Protein AF-0000000076687818 (afdb_homodimer)

InterPro domains:
  IPR004839 Aminotransferase, class I/classII, large domain [PF00155] (124-452)
  IPR015421 Pyridoxal phosphate-dependent transferase, major domain [G3DSA:3.40.640.10] (17-464)
  IPR015424 Pyridoxal phosphate-dependent transferase [SSF53383] (23-458)
  IPR050859 Class-I pyridoxal-phosphate-dependent aminotransferase-like [PTHR42790] (20-462)

Solvent-accessible surface area (backbone atoms only — not comparable to full-atom values): 47543 Å² total; per-residue (Å²): 128,85,80,70,87,79,76,74,78,75,66,64,81,39,41,60,63,55,66,73,68,51,62,83,46,48,13,68,58,40,71,56,54,48,56,18,62,70,65,67,51,48,70,57,58,72,42,87,80,41,40,61,18,54,70,84,47,54,39,74,76,55,37,44,70,77,43,46,33,38,23,39,38,39,40,85,35,84,82,42,62,67,46,81,47,68,57,51,73,67,51,47,53,49,16,37,26,77,68,54,41,53,37,56,64,73,46,50,52,51,50,50,51,49,47,26,69,75,40,71,44,71,89,63,63,44,49,68,35,42,30,46,15,40,50,32,51,52,41,49,53,49,46,31,48,40,38,68,68,37,31,36,35,32,42,49,60,25,45,41,52,54,46,45,48,43,51,56,47,45,41,39,81,41,73,32,53,47,52,74,51,19,63,37,49,67,51,46,48,50,55,61,74,66,47,60,87,91,47,80,71,46,52,35,36,47,45,41,52,32,13,16,54,40,59,4,17,37,38,40,48,71,42,49,53,48,45,51,51,49,27,65,74,66,62,32,34,38,39,42,44,33,61,20,60,62,27,53,56,48,94,60,80,81,56,71,50,71,65,28,43,36,48,68,74,18,73,44,34,55,52,40,36,36,34,34,42,46,29,63,66,51,32,37,5,51,32,42,14,34,41,36,27,29,54,66,60,48,53,49,50,47,26,52,30,43,39,27,49,34,42,39,38,25,41,51,49,46,54,49,39,53,52,45,66,72,44,36,71,67,29,49,52,40,31,32,50,50,45,14,50,52,46,44,55,40,49,53,53,49,49,54,38,42,56,72,47,30,60,92,42,44,47,70,64,87,50,43,19,42,44,34,36,33,32,38,44,68,53,56,60,59,77,85,55,80,66,75,77,66,70,92,68,73,54,72,70,67,52,11,54,24,48,62,46,39,72,42,53,21,37,75,67,29,25,40,56,37,41,32,30,57,26,42,89,74,66,42,74,25,28,27,34,31,41,27,58,46,64,58,53,70,72,54,45,43,49,37,43,45,43,45,37,51,41,54,49,47,50,43,52,54,60,73,71,106,130,84,82,72,86,80,76,74,76,74,66,62,81,41,40,61,65,53,66,74,69,49,62,82,44,49,12,68,57,38,70,55,56,47,57,18,64,70,65,68,50,49,70,58,58,73,42,87,80,44,41,60,19,54,69,84,46,55,37,74,75,54,37,44,70,78,42,46,34,36,22,40,38,40,39,84,36,85,82,42,60,68,44,80,46,66,58,49,73,67,50,48,54,50,17,36,26,78,69,55,39,54,37,57,63,72,44,50,53,51,51,50,52,49,46,27,68,75,41,70,44,70,89,64,62,46,49,69,35,42,30,45,16,40,50,32,51,52,42,48,52,49,46,30,47,39,38,68,67,36,33,35,36,33,42,50,58,24,45,42,51,53,44,44,48,44,52,54,48,43,40,39,81,40,73,32,52,48,52,74,50,19,64,37,48,68,50,48,48,51,54,62,73,64,46,61,86,91,48,81,71,47,51,34,36,48,44,40,52,34,14,16,55,40,59,4,16,35,35,40,47,72,42,51,53,50,45,52,51,49,28,65,74,66,62,30,33,38,39,42,44,33,61,20,62,62,27,55,55,47,93,61,80,80,56,71,50,70,67,27,42,35,47,67,74,20,71,45,33,56,52,42,35,36,34,35,42,45,30,62,66,48,32,36,5,50,30,41,13,33,41,37,29,30,54,65,60,48,54,49,51,46,26,52,31,44,38,27,48,35,40,38,38,26,38,51,50,47,52,50,38,53,52,45,65,73,44,34,70,68,29,50,51,40,30,32,52,51,45,14,51,50,46,42,53,40,49,53,54,50,49,51,39,42,55,72,46,29,61,91,42,45,49,69,65,86,48,42,20,42,44,34,36,33,32,37,41,69,50,57,60,58,77,87,56,81,66,74,78,66,70,92,66,72,55,73,68,66,44,16,54,24,49,62,46,40,73,40,53,20,38,75,67,28,27,41,54,36,41,34,30,57,24,41,88,74,66,39,72,25,24,26,34,31,39,26,58,46,64,59,52,68,71,53,46,45,50,37,43,44,43,44,36,51,40,53,52,49,50,42,53,54,60,73,72,105

Radius of gyration: 29.14 Å; Cα contacts (8 Å, |Δi|>4): 1958; chains: 2; bounding box: 81×86×74 Å

Structure (mmCIF, N/CA/C/O backbone):
data_AF-0000000076687818-model_v1
#
loop_
_entity.id
_entity.type
_entity.pdbx_description
1 polymer 'Aminotransferase class I/classII large domain-containing protein'
#
loop_
_atom_site.group_PDB
_atom_site.id
_atom_site.type_symbol
_atom_site.label_atom_id
_atom_site.label_alt_id
_atom_site.label_comp_id
_atom_site.label_asym_id
_atom_site.label_entity_id
_atom_site.label_seq_id
_atom_site.pdbx_PDB_ins_code
_atom_site.Cartn_x
_atom_site.Cartn_y
_atom_site.Cartn_z
_atom_site.occupancy
_atom_site.B_iso_or_equiv
_atom_site.auth_seq_id
_atom_site.auth_comp_id
_atom_site.auth_asym_id
_atom_site.auth_atom_id
_atom_site.pdbx_PDB_model_num
ATOM 1 N N . MET A 1 1 ? -36.469 -33.969 -36.906 1 28.14 1 MET A N 1
ATOM 2 C CA . MET A 1 1 ? -37.406 -33.75 -35.812 1 28.14 1 MET A CA 1
ATOM 3 C C . MET A 1 1 ? -37.156 -32.406 -35.125 1 28.14 1 MET A C 1
ATOM 5 O O . MET A 1 1 ? -36.031 -31.984 -35.031 1 28.14 1 MET A O 1
ATOM 9 N N . PRO A 1 2 ? -38.188 -31.453 -35 1 29.88 2 PRO A N 1
ATOM 10 C CA . PRO A 1 2 ? -38.125 -30.156 -34.312 1 29.88 2 PRO A CA 1
ATOM 11 C C . PRO A 1 2 ? -37.594 -30.281 -32.875 1 29.88 2 PRO A C 1
ATOM 13 O O . PRO A 1 2 ? -37.875 -31.234 -32.188 1 29.88 2 PRO A O 1
ATOM 16 N N . PHE A 1 3 ? -36.25 -29.953 -32.656 1 29.64 3 PHE A N 1
ATOM 17 C CA . PHE A 1 3 ? -35.562 -29.953 -31.344 1 29.64 3 PHE A CA 1
ATOM 18 C C . PHE A 1 3 ? -36.438 -29.297 -30.297 1 29.64 3 PHE A C 1
ATOM 20 O O . PHE A 1 3 ? -36.969 -28.203 -30.516 1 29.64 3 PHE A O 1
ATOM 27 N N . GLY A 1 4 ? -37.312 -30.047 -29.578 1 32.19 4 GLY A N 1
ATOM 28 C CA . GLY A 1 4 ? -38.312 -29.641 -28.609 1 32.19 4 GLY A CA 1
ATOM 29 C C . GLY A 1 4 ? -37.875 -28.438 -27.766 1 32.19 4 GLY A C 1
ATOM 30 O O . GLY A 1 4 ? -36.688 -28.094 -27.75 1 32.19 4 GLY A O 1
ATOM 31 N N . SER A 1 5 ? -38.875 -27.703 -27.078 1 35.5 5 SER A N 1
ATOM 32 C CA . SER A 1 5 ? -39 -26.5 -26.266 1 35.5 5 SER A CA 1
ATOM 33 C C . SER A 1 5 ? -38.031 -26.531 -25.078 1 35.5 5 SER A C 1
ATOM 35 O O . SER A 1 5 ? -38.156 -27.391 -24.203 1 35.5 5 SER A O 1
ATOM 37 N N . ASP A 1 6 ? -36.719 -26.391 -25.188 1 33.94 6 ASP A N 1
ATOM 38 C CA . ASP A 1 6 ? -35.656 -26.328 -24.172 1 33.94 6 ASP A CA 1
ATOM 39 C C . ASP A 1 6 ? -36.094 -25.453 -23 1 33.94 6 ASP A C 1
ATOM 41 O O . ASP A 1 6 ? -36.312 -24.25 -23.156 1 33.94 6 ASP A O 1
ATOM 45 N N . THR A 1 7 ? -37.031 -25.875 -22.109 1 36.94 7 THR A N 1
ATOM 46 C CA . THR A 1 7 ? -37.438 -25.234 -20.859 1 36.94 7 THR A CA 1
ATOM 47 C C . THR A 1 7 ? -36.219 -24.656 -20.141 1 36.94 7 THR A C 1
ATOM 49 O O . THR A 1 7 ? -35.375 -25.422 -19.656 1 36.94 7 THR A O 1
ATOM 52 N N . THR A 1 8 ? -35.625 -23.609 -20.469 1 40.81 8 THR A N 1
ATOM 53 C CA . THR A 1 8 ? -34.688 -22.797 -19.719 1 40.81 8 THR A CA 1
ATOM 54 C C . THR A 1 8 ? -35.125 -22.656 -18.266 1 40.81 8 THR A C 1
ATOM 56 O O . THR A 1 8 ? -36.094 -21.984 -17.969 1 40.81 8 THR A O 1
ATOM 59 N N . THR A 1 9 ? -35.188 -23.625 -17.406 1 42.41 9 THR A N 1
ATOM 60 C CA . THR A 1 9 ? -35.406 -23.5 -15.969 1 42.41 9 THR A CA 1
ATOM 61 C C . THR A 1 9 ? -34.75 -22.234 -15.422 1 42.41 9 THR A C 1
ATOM 63 O O . THR A 1 9 ? -33.531 -22.094 -15.469 1 42.41 9 THR A O 1
ATOM 66 N N . ILE A 1 10 ? -35.406 -21.141 -15.391 1 46.28 10 ILE A N 1
ATOM 67 C CA . ILE A 1 10 ? -35 -19.875 -14.789 1 46.28 10 ILE A CA 1
ATOM 68 C C . ILE A 1 10 ? -34.594 -20.094 -13.328 1 46.28 10 ILE A C 1
ATOM 70 O O . ILE A 1 10 ? -35.438 -20.469 -12.5 1 46.28 10 ILE A O 1
ATOM 74 N N . LEU A 1 11 ? -33.344 -20.422 -13.008 1 60.06 11 LEU A N 1
ATOM 75 C CA . LEU A 1 11 ? -32.938 -20.484 -11.617 1 60.06 11 LEU A CA 1
ATOM 76 C C . LEU A 1 11 ? -33.344 -19.219 -10.867 1 60.06 11 LEU A C 1
ATOM 78 O O . LEU A 1 11 ? -33.344 -18.125 -11.43 1 60.06 11 LEU A O 1
ATOM 82 N N . PRO A 1 12 ? -34.156 -19.328 -9.727 1 65.44 12 PRO A N 1
ATOM 83 C CA . PRO A 1 12 ? -34.531 -18.156 -8.914 1 65.44 12 PRO A CA 1
ATOM 84 C C . PRO A 1 12 ? -33.344 -17.25 -8.617 1 65.44 12 PRO A C 1
ATOM 86 O O . PRO A 1 12 ? -32.219 -17.688 -8.609 1 65.44 12 PRO A O 1
ATOM 89 N N . THR A 1 13 ? -33.656 -15.93 -8.648 1 78 13 THR A N 1
ATOM 90 C CA . THR A 1 13 ? -32.688 -14.93 -8.25 1 78 13 THR A CA 1
ATOM 91 C C . THR A 1 13 ? -32.125 -15.227 -6.863 1 78 13 THR A C 1
ATOM 93 O O . THR A 1 13 ? -32.875 -15.414 -5.914 1 78 13 THR A O 1
ATOM 96 N N . PRO A 1 14 ? -30.844 -15.492 -6.824 1 87.25 14 PRO A N 1
ATOM 97 C CA . PRO A 1 14 ? -30.266 -15.828 -5.523 1 87.25 14 PRO A CA 1
ATOM 98 C C . PRO A 1 14 ? -30.484 -14.734 -4.477 1 87.25 14 PRO A C 1
ATOM 100 O O . PRO A 1 14 ? -30.594 -13.555 -4.824 1 87.25 14 PRO A O 1
ATOM 103 N N . GLU A 1 15 ? -30.672 -15.141 -3.275 1 90.56 15 GLU A N 1
ATOM 104 C CA . GLU A 1 15 ? -30.812 -14.211 -2.154 1 90.56 15 GLU A CA 1
ATOM 105 C C . GLU A 1 15 ? -29.469 -13.609 -1.762 1 90.56 15 GLU A C 1
ATOM 107 O O . GLU A 1 15 ? -28.469 -14.328 -1.638 1 90.56 15 GLU A O 1
ATOM 112 N N . VAL A 1 16 ? -29.469 -12.305 -1.632 1 93.75 16 VAL A N 1
ATOM 113 C CA . VAL A 1 16 ? -28.281 -11.617 -1.148 1 93.75 16 VAL A CA 1
ATOM 114 C C . VAL A 1 16 ? -28.172 -11.781 0.366 1 93.75 16 VAL A C 1
ATOM 116 O O . VAL A 1 16 ? -29.094 -11.438 1.101 1 93.75 16 VAL A O 1
ATOM 119 N N . LEU A 1 17 ? -27.078 -12.352 0.811 1 95.56 17 LEU A N 1
ATOM 120 C CA . LEU A 1 17 ? -26.875 -12.484 2.248 1 95.56 17 LEU A CA 1
ATOM 121 C C . LEU A 1 17 ? -26.906 -11.117 2.928 1 95.56 17 LEU A C 1
ATOM 123 O O . LEU A 1 17 ? -26.297 -10.164 2.441 1 95.56 17 LEU A O 1
ATOM 127 N N . PRO A 1 18 ? -27.656 -10.984 3.992 1 94.94 18 PRO A N 1
ATOM 128 C CA . PRO A 1 18 ? -27.781 -9.695 4.672 1 94.94 18 PRO A CA 1
ATOM 129 C C . PRO A 1 18 ? -26.5 -9.289 5.402 1 94.94 18 PRO A C 1
ATOM 131 O O . PRO A 1 18 ? -25.656 -10.133 5.676 1 94.94 18 PRO A O 1
ATOM 134 N N . ARG A 1 19 ? -26.406 -8.062 5.703 1 94.5 19 ARG A N 1
ATOM 135 C CA . ARG A 1 19 ? -25.219 -7.504 6.352 1 94.5 19 ARG A CA 1
ATOM 136 C C . ARG A 1 19 ? -24.906 -8.242 7.652 1 94.5 19 ARG A C 1
ATOM 138 O O . ARG A 1 19 ? -23.75 -8.516 7.957 1 94.5 19 ARG A O 1
ATOM 145 N N . GLU A 1 20 ? -25.891 -8.555 8.422 1 94.25 20 GLU A N 1
ATOM 146 C CA . GLU A 1 20 ? -25.734 -9.18 9.734 1 94.25 20 GLU A CA 1
ATOM 147 C C . GLU A 1 20 ? -25.125 -10.57 9.617 1 94.25 20 GLU A C 1
ATOM 149 O O . GLU A 1 20 ? -24.547 -11.07 10.578 1 94.25 20 GLU A O 1
ATOM 154 N N . PHE A 1 21 ? -25.281 -11.18 8.445 1 95.81 21 PHE A N 1
ATOM 155 C CA . PHE A 1 21 ? -24.719 -12.5 8.195 1 95.81 21 PHE A CA 1
ATOM 156 C C . PHE A 1 21 ? -23.219 -12.508 8.445 1 95.81 21 PHE A C 1
ATOM 158 O O . PHE A 1 21 ? -22.656 -13.508 8.922 1 95.81 21 PHE A O 1
ATOM 165 N N . TYR A 1 22 ? -22.516 -11.383 8.18 1 96.81 22 TYR A N 1
ATOM 166 C CA . TYR A 1 22 ? -21.062 -11.344 8.156 1 96.81 22 TYR A CA 1
ATOM 167 C C . TYR A 1 22 ? -20.5 -11.07 9.547 1 96.81 22 TYR A C 1
ATOM 169 O O . TYR A 1 22 ? -19.297 -11.227 9.773 1 96.81 22 TYR A O 1
ATOM 177 N N . ASP A 1 23 ? -21.328 -10.695 10.531 1 93.62 23 ASP A N 1
ATOM 178 C CA . ASP A 1 23 ? -20.875 -10.375 11.883 1 93.62 23 ASP A CA 1
ATOM 179 C C . ASP A 1 23 ? -20.109 -11.547 12.5 1 93.62 23 ASP A C 1
ATOM 181 O O . ASP A 1 23 ? -19.172 -11.336 13.273 1 93.62 23 ASP A O 1
ATOM 185 N N . GLN A 1 24 ? -20.516 -12.75 12.156 1 94.31 24 GLN A N 1
ATOM 186 C CA . GLN A 1 24 ? -19.922 -13.953 12.719 1 94.31 24 GLN A CA 1
ATOM 187 C C . GLN A 1 24 ? -18.516 -14.188 12.156 1 94.31 24 GLN A C 1
ATOM 189 O O . GLN A 1 24 ? -17.734 -14.945 12.734 1 94.31 24 GLN A O 1
ATOM 194 N N . PHE A 1 25 ? -18.234 -13.547 11.023 1 95.69 25 PHE A N 1
ATOM 195 C CA . PHE A 1 25 ? -16.969 -13.812 10.352 1 95.69 25 PHE A CA 1
ATOM 196 C C . PHE A 1 25 ? -15.953 -12.719 10.664 1 95.69 25 PHE A C 1
ATOM 198 O O . PHE A 1 25 ? -14.75 -12.914 10.508 1 95.69 25 PHE A O 1
ATOM 205 N N . LEU A 1 26 ? -16.391 -11.539 11.055 1 94.5 26 LEU A N 1
ATOM 206 C CA . LEU A 1 26 ? -15.492 -10.398 11.258 1 94.5 26 LEU A CA 1
ATOM 207 C C . LEU A 1 26 ? -14.609 -10.609 12.477 1 94.5 26 LEU A C 1
ATOM 209 O O . LEU A 1 26 ? -15.094 -11.023 13.539 1 94.5 26 LEU A O 1
ATOM 213 N N . SER A 1 27 ? -13.297 -10.352 12.336 1 92.69 27 SER A N 1
ATOM 214 C CA . SER A 1 27 ? -12.336 -10.477 13.422 1 92.69 27 SER A CA 1
ATOM 215 C C . SER A 1 27 ? -12.492 -9.336 14.43 1 92.69 27 SER A C 1
ATOM 217 O O . SER A 1 27 ? -13.211 -8.367 14.172 1 92.69 27 SER A O 1
ATOM 219 N N . ASP A 1 28 ? -11.805 -9.508 15.547 1 86.88 28 ASP A N 1
ATOM 220 C CA . ASP A 1 28 ? -11.758 -8.438 16.547 1 86.88 28 ASP A CA 1
ATOM 221 C C . ASP A 1 28 ? -11.055 -7.203 15.977 1 86.88 28 ASP A C 1
ATOM 223 O O . ASP A 1 28 ? -11.445 -6.074 16.281 1 86.88 28 ASP A O 1
ATOM 227 N N . PHE A 1 29 ? -10.094 -7.516 15.219 1 82.06 29 PHE A N 1
ATOM 228 C CA . PHE A 1 29 ? -9.391 -6.449 14.508 1 82.06 29 PHE A CA 1
ATOM 229 C C . PHE A 1 29 ? -10.359 -5.652 13.641 1 82.06 29 PHE A C 1
ATOM 231 O O . PHE A 1 29 ? -10.344 -4.422 13.648 1 82.06 29 PHE A O 1
ATOM 238 N N . ALA A 1 30 ? -11.211 -6.32 12.922 1 85.12 30 ALA A N 1
ATOM 239 C CA . ALA A 1 30 ? -12.188 -5.703 12.023 1 85.12 30 ALA A CA 1
ATOM 240 C C . ALA A 1 30 ? -13.18 -4.844 12.805 1 85.12 30 ALA A C 1
ATOM 242 O O . ALA A 1 30 ? -13.562 -3.76 12.352 1 85.12 30 ALA A O 1
ATOM 243 N N . LYS A 1 31 ? -13.5 -5.293 13.914 1 82.19 31 LYS A N 1
ATOM 244 C CA . LYS A 1 31 ? -14.492 -4.598 14.727 1 82.19 31 LYS A CA 1
ATOM 245 C C . LYS A 1 31 ? -13.898 -3.346 15.367 1 82.19 31 LYS A C 1
ATOM 247 O O . LYS A 1 31 ? -14.625 -2.398 15.672 1 82.19 31 LYS A O 1
ATOM 252 N N . ALA A 1 32 ? -12.617 -3.35 15.492 1 74.88 32 ALA A N 1
ATOM 253 C CA . ALA A 1 32 ? -11.93 -2.238 16.156 1 74.88 32 ALA A CA 1
ATOM 254 C C . ALA A 1 32 ? -11.617 -1.124 15.156 1 74.88 32 ALA A C 1
ATOM 256 O O . ALA A 1 32 ? -11.391 0.023 15.555 1 74.88 32 ALA A O 1
ATOM 257 N N . TRP A 1 33 ? -11.664 -1.438 13.953 1 73.38 33 TRP A N 1
ATOM 258 C CA . TRP A 1 33 ? -11.258 -0.448 12.969 1 73.38 33 TRP A CA 1
ATOM 259 C C . TRP A 1 33 ? -12.352 0.587 12.742 1 73.38 33 TRP A C 1
ATOM 261 O O . TRP A 1 33 ? -13.523 0.234 12.578 1 73.38 33 TRP A O 1
ATOM 271 N N . LYS A 1 34 ? -11.938 1.801 12.961 1 72.62 34 LYS A N 1
ATOM 272 C CA . LYS A 1 34 ? -12.75 2.945 12.57 1 72.62 34 LYS A CA 1
ATOM 273 C C . LYS A 1 34 ? -12.141 3.672 11.375 1 72.62 34 LYS A C 1
ATOM 275 O O . LYS A 1 34 ? -10.922 3.762 11.25 1 72.62 34 LYS A O 1
ATOM 280 N N . PRO A 1 35 ? -13 4.09 10.516 1 72.94 35 PRO A N 1
ATOM 281 C CA . PRO A 1 35 ? -12.453 4.887 9.414 1 72.94 35 PRO A CA 1
ATOM 282 C C . PRO A 1 35 ? -11.688 6.117 9.898 1 72.94 35 PRO A C 1
ATOM 284 O O . PRO A 1 35 ? -12.023 6.684 10.945 1 72.94 35 PRO A O 1
ATOM 287 N N . ALA A 1 36 ? -10.641 6.395 9.148 1 76.62 36 ALA A N 1
ATOM 288 C CA . ALA A 1 36 ? -9.938 7.637 9.461 1 76.62 36 ALA A CA 1
ATOM 289 C C . ALA A 1 36 ? -10.836 8.844 9.227 1 76.62 36 ALA A C 1
ATOM 291 O O . ALA A 1 36 ? -11.414 9.008 8.148 1 76.62 36 ALA A O 1
ATOM 292 N N . PRO A 1 37 ? -11.031 9.625 10.203 1 70.88 37 PRO A N 1
ATOM 293 C CA . PRO A 1 37 ? -12.008 10.719 10.148 1 70.88 37 PRO A CA 1
ATOM 294 C C . PRO A 1 37 ? -11.836 11.602 8.914 1 70.88 37 PRO A C 1
ATOM 296 O O . PRO A 1 37 ? -12.82 12.039 8.32 1 70.88 37 PRO A O 1
ATOM 299 N N . ILE A 1 38 ? -10.633 11.859 8.562 1 74.94 38 ILE A N 1
ATOM 300 C CA . ILE A 1 38 ? -10.367 12.742 7.43 1 74.94 38 ILE A CA 1
ATOM 301 C C . ILE A 1 38 ? -10.883 12.094 6.148 1 74.94 38 ILE A C 1
ATOM 303 O O . ILE A 1 38 ? -11.617 12.727 5.383 1 74.94 38 ILE A O 1
ATOM 307 N N . TRP A 1 39 ? -10.656 10.898 6.012 1 73.94 39 TRP A N 1
ATOM 308 C CA . TRP A 1 39 ? -10.945 10.219 4.754 1 73.94 39 TRP A CA 1
ATOM 309 C C . TRP A 1 39 ? -12.422 9.836 4.672 1 73.94 39 TRP A C 1
ATOM 311 O O . TRP A 1 39 ? -12.992 9.781 3.58 1 73.94 39 TRP A O 1
ATOM 321 N N . ASP A 1 40 ? -12.984 9.734 5.824 1 70.5 40 ASP A N 1
ATOM 322 C CA . ASP A 1 40 ? -14.406 9.422 5.883 1 70.5 40 ASP A CA 1
ATOM 323 C C . ASP A 1 40 ? -15.258 10.602 5.422 1 70.5 40 ASP A C 1
ATOM 325 O O . ASP A 1 40 ? -16.359 10.422 4.914 1 70.5 40 ASP A O 1
ATOM 329 N N . LEU A 1 41 ? -14.703 11.781 5.547 1 73.44 41 LEU A N 1
ATOM 330 C CA . LEU A 1 41 ? -15.438 12.992 5.207 1 73.44 41 LEU A CA 1
ATOM 331 C C . LEU A 1 41 ? -15.156 13.414 3.77 1 73.44 41 LEU A C 1
ATOM 333 O O . LEU A 1 41 ? -15.883 14.242 3.209 1 73.44 41 LEU A O 1
ATOM 337 N N . LEU A 1 42 ? -14.211 12.734 3.182 1 74.81 42 LEU A N 1
ATOM 338 C CA . LEU A 1 42 ? -13.719 13.18 1.881 1 74.81 42 LEU A CA 1
ATOM 339 C C . LEU A 1 42 ? -14.828 13.125 0.837 1 74.81 42 LEU A C 1
ATOM 341 O O . LEU A 1 42 ? -14.969 14.039 0.021 1 74.81 42 LEU A O 1
ATOM 345 N N . PRO A 1 43 ? -15.758 12.164 0.911 1 72 43 PRO A N 1
ATOM 346 C CA . PRO A 1 43 ? -16.797 12.102 -0.121 1 72 43 PRO A CA 1
ATOM 347 C C . PRO A 1 43 ? -17.703 13.328 -0.116 1 72 43 PRO A C 1
ATOM 349 O O . PRO A 1 43 ? -18.297 13.672 -1.145 1 72 43 PRO A O 1
ATOM 352 N N . LEU A 1 44 ? -17.734 14.031 0.954 1 76.19 44 LEU A N 1
ATOM 353 C CA . LEU A 1 44 ? -18.578 15.211 1.079 1 76.19 44 LEU A CA 1
ATOM 354 C C . LEU A 1 44 ? -18.031 16.359 0.24 1 76.19 44 LEU A C 1
ATOM 356 O O . LEU A 1 44 ? -18.75 17.328 -0.035 1 76.19 44 LEU A O 1
ATOM 360 N N . GLU A 1 45 ? -16.781 16.234 -0.119 1 82.69 45 GLU A N 1
ATOM 361 C CA . GLU A 1 45 ? -16.172 17.266 -0.965 1 82.69 45 GLU A CA 1
ATOM 362 C C . GLU A 1 45 ? -16.859 17.328 -2.328 1 82.69 45 GLU A C 1
ATOM 364 O O . GLU A 1 45 ? -16.812 18.359 -3.004 1 82.69 45 GLU A O 1
ATOM 369 N N . TYR A 1 46 ? -17.453 16.281 -2.641 1 78.12 46 TYR A N 1
ATOM 370 C CA . TYR A 1 46 ? -18.062 16.203 -3.965 1 78.12 46 TYR A CA 1
ATOM 371 C C . TYR A 1 46 ? -19.469 16.781 -3.949 1 78.12 46 TYR A C 1
ATOM 373 O O . TYR A 1 46 ? -20.109 16.906 -4.996 1 78.12 46 TYR A O 1
ATOM 381 N N . THR A 1 47 ? -20 17.234 -2.824 1 81.75 47 THR A N 1
ATOM 382 C CA . THR A 1 47 ? -21.281 17.938 -2.758 1 81.75 47 THR A CA 1
ATOM 383 C C . THR A 1 47 ? -21.203 19.281 -3.477 1 81.75 47 THR A C 1
ATOM 385 O O . THR A 1 47 ? -20.297 20.062 -3.217 1 81.75 47 THR A O 1
ATOM 388 N N . PRO A 1 48 ? -22.109 19.578 -4.418 1 85.12 48 PRO A N 1
ATOM 389 C CA . PRO A 1 48 ? -22.062 20.828 -5.172 1 85.12 48 PRO A CA 1
ATOM 390 C C . PRO A 1 48 ? -22.062 22.062 -4.27 1 85.12 48 PRO A C 1
ATOM 392 O O . PRO A 1 48 ? -22.859 22.141 -3.328 1 85.12 48 PRO A O 1
ATOM 395 N N . GLY A 1 49 ? -21.156 22.953 -4.531 1 88.25 49 GLY A N 1
ATOM 396 C CA . GLY A 1 49 ? -21.109 24.203 -3.799 1 88.25 49 GLY A CA 1
ATOM 397 C C . GLY A 1 49 ? -20.297 24.109 -2.518 1 88.25 49 GLY A C 1
ATOM 398 O O . GLY A 1 49 ? -20.078 25.125 -1.841 1 88.25 49 GLY A O 1
ATOM 399 N N . MET A 1 50 ? -19.812 22.906 -2.266 1 90.25 50 MET A N 1
ATOM 400 C CA . MET A 1 50 ? -19.078 22.688 -1.028 1 90.25 50 MET A CA 1
ATOM 401 C C . MET A 1 50 ? -17.703 23.359 -1.085 1 90.25 50 MET A C 1
ATOM 403 O O . MET A 1 50 ? -16.984 23.234 -2.074 1 90.25 50 MET A O 1
ATOM 407 N N . LEU A 1 51 ? -17.406 24.172 -0.127 1 94.38 51 LEU A N 1
ATOM 408 C CA . LEU A 1 51 ? -16.078 24.75 0.086 1 94.38 51 LEU A CA 1
ATOM 409 C C . LEU A 1 51 ? -15.32 23.953 1.137 1 94.38 51 LEU A C 1
ATOM 411 O O . LEU A 1 51 ? -15.602 24.062 2.332 1 94.38 51 LEU A O 1
ATOM 415 N N . SER A 1 52 ? -14.352 23.188 0.675 1 91.75 52 SER A N 1
ATOM 416 C CA . SER A 1 52 ? -13.703 22.219 1.553 1 91.75 52 SER A CA 1
ATOM 417 C C . SER A 1 52 ? -12.367 22.75 2.064 1 91.75 52 SER A C 1
ATOM 419 O O . SER A 1 52 ? -11.539 23.219 1.283 1 91.75 52 SER A O 1
ATOM 421 N N . MET A 1 53 ? -12.195 22.75 3.285 1 93.62 53 MET A N 1
ATOM 422 C CA . MET A 1 53 ? -10.938 22.984 3.984 1 93.62 53 MET A CA 1
ATOM 423 C C . MET A 1 53 ? -10.555 21.781 4.844 1 93.62 53 MET A C 1
ATOM 425 O O . MET A 1 53 ? -10.055 21.953 5.961 1 93.62 53 MET A O 1
ATOM 429 N N . LEU A 1 54 ? -10.875 20.641 4.312 1 88.94 54 LEU A N 1
ATOM 430 C CA . LEU A 1 54 ? -10.789 19.406 5.078 1 88.94 54 LEU A CA 1
ATOM 431 C C . LEU A 1 54 ? -9.406 18.781 4.945 1 88.94 54 LEU A C 1
ATOM 433 O O . LEU A 1 54 ? -8.602 18.828 5.879 1 88.94 54 LEU A O 1
ATOM 437 N N . ILE A 1 55 ? -9.023 18.328 3.758 1 83.81 55 ILE A N 1
ATOM 438 C CA . ILE A 1 55 ? -7.832 17.516 3.535 1 83.81 55 ILE A CA 1
ATOM 439 C C . ILE A 1 55 ? -6.652 18.422 3.195 1 83.81 55 ILE A C 1
ATOM 441 O O . ILE A 1 55 ? -6.812 19.438 2.498 1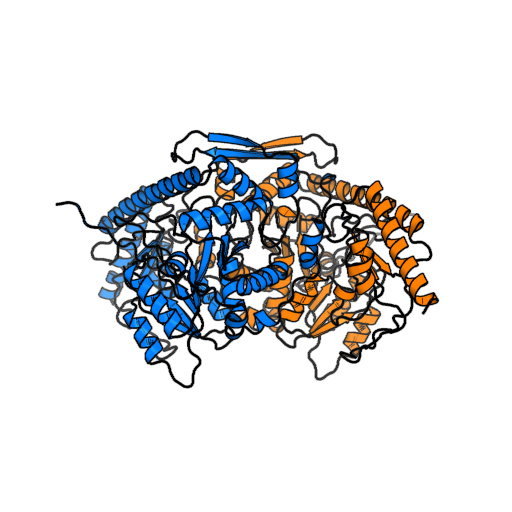 83.81 55 ILE A O 1
ATOM 445 N N . GLY A 1 56 ? -5.516 18.078 3.725 1 89 56 GLY A N 1
ATOM 446 C CA . GLY A 1 56 ? -4.281 18.734 3.332 1 89 56 GLY A CA 1
ATOM 447 C C . GLY A 1 56 ? -3.818 18.359 1.938 1 89 56 GLY A C 1
ATOM 448 O O . GLY A 1 56 ? -2.75 17.766 1.772 1 89 56 GLY A O 1
ATOM 449 N N . LYS A 1 57 ? -4.551 18.828 0.966 1 90.44 57 LYS A N 1
ATOM 450 C CA . LYS A 1 57 ? -4.227 18.562 -0.434 1 90.44 57 LYS A CA 1
ATOM 451 C C . LYS A 1 57 ? -3.244 19.609 -0.971 1 90.44 57 LYS A C 1
ATOM 453 O O . LYS A 1 57 ? -3.465 20.812 -0.829 1 90.44 57 LYS A O 1
ATOM 458 N N . PRO A 1 58 ? -2.139 19.094 -1.594 1 92.5 58 PRO A N 1
ATOM 459 C CA . PRO A 1 58 ? -1.272 20.094 -2.234 1 92.5 58 PRO A CA 1
ATOM 460 C C . PRO A 1 58 ? -1.97 20.844 -3.367 1 92.5 58 PRO A C 1
ATOM 462 O O . PRO A 1 58 ? -2.758 20.25 -4.109 1 92.5 58 PRO A O 1
ATOM 465 N N . ASN A 1 59 ? -1.665 22.062 -3.465 1 94.38 59 ASN A N 1
ATOM 466 C CA . ASN A 1 59 ? -2.25 22.906 -4.512 1 94.38 59 ASN A CA 1
ATOM 467 C C . ASN A 1 59 ? -1.73 22.516 -5.891 1 94.38 59 ASN A C 1
ATOM 469 O O . ASN A 1 59 ? -0.52 22.438 -6.109 1 94.38 59 ASN A O 1
ATOM 473 N N . PRO A 1 60 ? -2.611 22.328 -6.824 1 90.38 60 PRO A N 1
ATOM 474 C CA . PRO A 1 60 ? -2.189 21.938 -8.172 1 90.38 60 PRO A CA 1
ATOM 475 C C . PRO A 1 60 ? -1.233 22.938 -8.805 1 90.38 60 PRO A C 1
ATOM 477 O O . PRO A 1 60 ? -0.412 22.562 -9.648 1 90.38 60 PRO A O 1
ATOM 480 N N . ALA A 1 61 ? -1.294 24.188 -8.406 1 91.31 61 ALA A N 1
ATOM 481 C CA . ALA A 1 61 ? -0.43 25.234 -8.953 1 91.31 61 ALA A CA 1
ATOM 482 C C . ALA A 1 61 ? 1.038 24.938 -8.648 1 91.31 61 ALA A C 1
ATOM 484 O O . ALA A 1 61 ? 1.929 25.438 -9.344 1 91.31 61 ALA A O 1
ATOM 485 N N . THR A 1 62 ? 1.287 24.141 -7.648 1 94.25 62 THR A N 1
ATOM 486 C CA . THR A 1 62 ? 2.664 23.906 -7.227 1 94.25 62 THR A CA 1
ATOM 487 C C . THR A 1 62 ? 3.217 22.625 -7.859 1 94.25 62 THR A C 1
ATOM 489 O O . THR A 1 62 ? 4.418 22.359 -7.785 1 94.25 62 THR A O 1
ATOM 492 N N . ALA A 1 63 ? 2.398 21.828 -8.477 1 92.81 63 ALA A N 1
ATOM 493 C CA . ALA A 1 63 ? 2.818 20.547 -9.039 1 92.81 63 ALA A CA 1
ATOM 494 C C . ALA A 1 63 ? 3.789 20.75 -10.195 1 92.81 63 ALA A C 1
ATOM 496 O O . ALA A 1 63 ? 3.535 21.547 -11.094 1 92.81 63 ALA A O 1
ATOM 497 N N . PRO A 1 64 ? 4.824 19.984 -10.25 1 94.81 64 PRO A N 1
ATOM 498 C CA . PRO A 1 64 ? 5.828 20.188 -11.297 1 94.81 64 PRO A CA 1
ATOM 499 C C . PRO A 1 64 ? 5.488 19.469 -12.602 1 94.81 64 PRO A C 1
ATOM 501 O O . PRO A 1 64 ? 6.113 19.719 -13.633 1 94.81 64 PRO A O 1
ATOM 504 N N . PHE A 1 65 ? 4.605 18.562 -12.648 1 96.5 65 PHE A N 1
ATOM 505 C CA . PHE A 1 65 ? 4.227 17.812 -13.844 1 96.5 65 PHE A CA 1
ATOM 506 C C . PHE A 1 65 ? 3.15 18.562 -14.625 1 96.5 65 PHE A C 1
ATOM 508 O O . PHE A 1 65 ? 2.057 18.812 -14.109 1 96.5 65 PHE A O 1
ATOM 515 N N . LYS A 1 66 ? 3.514 18.891 -15.859 1 96.38 66 LYS A N 1
ATOM 516 C CA . LYS A 1 66 ? 2.633 19.75 -16.641 1 96.38 66 LYS A CA 1
ATOM 517 C C . LYS A 1 66 ? 1.979 18.984 -17.781 1 96.38 66 LYS A C 1
ATOM 519 O O . LYS A 1 66 ? 0.992 19.438 -18.359 1 96.38 66 LYS A O 1
ATOM 524 N N . SER A 1 67 ? 2.506 17.844 -18.109 1 97 67 SER A N 1
ATOM 525 C CA . SER A 1 67 ? 1.899 16.938 -19.078 1 97 67 SER A CA 1
ATOM 526 C C . SER A 1 67 ? 2.328 15.5 -18.828 1 97 67 SER A C 1
ATOM 528 O O . SER A 1 67 ? 3.348 15.25 -18.188 1 97 67 SER A O 1
ATOM 530 N N . LEU A 1 68 ? 1.551 14.562 -19.25 1 97.06 68 LEU A N 1
ATOM 531 C CA . LEU A 1 68 ? 1.842 13.133 -19.234 1 97.06 68 LEU A CA 1
ATOM 532 C C . LEU A 1 68 ? 1.226 12.43 -20.438 1 97.06 68 LEU A C 1
ATOM 534 O O . LEU A 1 68 ? 0.036 12.594 -20.719 1 97.06 68 LEU A O 1
ATOM 538 N N . SER A 1 69 ? 2.057 11.719 -21.172 1 97.81 69 SER A N 1
ATOM 539 C CA . SER A 1 69 ? 1.617 10.984 -22.359 1 97.81 69 SER A CA 1
ATOM 540 C C . SER A 1 69 ? 2.1 9.539 -22.328 1 97.81 69 SER A C 1
ATOM 542 O O . SER A 1 69 ? 3.203 9.258 -21.844 1 97.81 69 SER A O 1
ATOM 544 N N . ILE A 1 70 ? 1.246 8.641 -22.891 1 96.69 70 ILE A N 1
ATOM 545 C CA . ILE A 1 70 ? 1.617 7.234 -23 1 96.69 70 ILE A CA 1
ATOM 546 C C . ILE A 1 70 ? 1.452 6.773 -24.453 1 96.69 70 ILE A C 1
ATOM 548 O O . ILE A 1 70 ? 0.578 7.262 -25.172 1 96.69 70 ILE A O 1
ATOM 552 N N . GLY A 1 71 ? 2.383 5.926 -24.922 1 97.56 71 GLY A N 1
ATOM 553 C CA . GLY A 1 71 ? 2.172 5.141 -26.125 1 97.56 71 GLY A CA 1
ATOM 554 C C . GLY A 1 71 ? 1.459 3.828 -25.875 1 97.56 71 GLY A C 1
ATOM 555 O O . GLY A 1 71 ? 2.01 2.934 -25.219 1 97.56 71 GLY A O 1
ATOM 556 N N . LEU A 1 72 ? 0.254 3.703 -26.375 1 97.44 72 LEU A N 1
ATOM 557 C CA . LEU A 1 72 ? -0.588 2.539 -26.125 1 97.44 72 LEU A CA 1
ATOM 558 C C . LEU A 1 72 ? -0.699 1.661 -27.359 1 97.44 72 LEU A C 1
ATOM 560 O O . LEU A 1 72 ? -1.134 2.123 -28.422 1 97.44 72 LEU A O 1
ATOM 564 N N . ARG A 1 73 ? -0.32 0.432 -27.234 1 96.56 73 ARG A N 1
ATOM 565 C CA . ARG A 1 73 ? -0.381 -0.528 -28.328 1 96.56 73 ARG A CA 1
ATOM 566 C C . ARG A 1 73 ? -1.818 -0.963 -28.609 1 96.56 73 ARG A C 1
ATOM 568 O O . ARG A 1 73 ? -2.611 -1.11 -27.672 1 96.56 73 ARG A O 1
ATOM 575 N N . SER A 1 74 ? -2.074 -1.256 -29.828 1 95.69 74 SER A N 1
ATOM 576 C CA . SER A 1 74 ? -3.355 -1.86 -30.188 1 95.69 74 SER A CA 1
ATOM 577 C C . SER A 1 74 ? -3.588 -3.15 -29.406 1 95.69 74 SER A C 1
ATOM 579 O O . SER A 1 74 ? -2.664 -3.947 -29.219 1 95.69 74 SER A O 1
ATOM 581 N N . PRO A 1 75 ? -4.824 -3.316 -28.891 1 95.5 75 PRO A N 1
ATOM 582 C CA . PRO A 1 75 ? -5.102 -4.508 -28.094 1 95.5 75 PRO A CA 1
ATOM 583 C C . PRO A 1 75 ? -5.277 -5.766 -28.938 1 95.5 75 PRO A C 1
ATOM 585 O O . PRO A 1 75 ? -5.355 -6.871 -28.406 1 95.5 75 PRO A O 1
ATOM 588 N N . HIS A 1 76 ? -5.258 -5.707 -30.25 1 94.56 76 HIS A N 1
ATOM 589 C CA . HIS A 1 76 ? -5.648 -6.805 -31.141 1 94.56 76 HIS A CA 1
ATOM 590 C C . HIS A 1 76 ? -4.434 -7.629 -31.547 1 94.56 76 HIS A C 1
ATOM 592 O O . HIS A 1 76 ? -4.586 -8.711 -32.125 1 94.56 76 HIS A O 1
ATOM 598 N N . SER A 1 77 ? -3.27 -7.051 -31.266 1 93.62 77 SER A N 1
ATOM 599 C CA . SER A 1 77 ? -2.037 -7.766 -31.594 1 93.62 77 SER A CA 1
ATOM 600 C C . SER A 1 77 ? -0.881 -7.293 -30.719 1 93.62 77 SER A C 1
ATOM 602 O O . SER A 1 77 ? -0.755 -6.098 -30.438 1 93.62 77 SER A O 1
ATOM 604 N N . LEU A 1 78 ? -0.05 -8.211 -30.297 1 93.62 78 LEU A N 1
ATOM 605 C CA . LEU A 1 78 ? 1.111 -7.844 -29.5 1 93.62 78 LEU A CA 1
ATOM 606 C C . LEU A 1 78 ? 2.115 -7.047 -30.328 1 93.62 78 LEU A C 1
ATOM 608 O O . LEU A 1 78 ? 3.018 -6.414 -29.781 1 93.62 78 LEU A O 1
ATOM 612 N N . GLU A 1 79 ? 1.974 -7.066 -31.609 1 91.12 79 GLU A N 1
ATOM 613 C CA . GLU A 1 79 ? 2.822 -6.312 -32.531 1 91.12 79 GLU A CA 1
ATOM 614 C C . GLU A 1 79 ? 2.051 -5.176 -33.188 1 91.12 79 GLU A C 1
ATOM 616 O O . GLU A 1 79 ? 2.463 -4.656 -34.219 1 91.12 79 GLU A O 1
ATOM 621 N N . GLY A 1 80 ? 1.002 -4.867 -32.656 1 91.38 80 GLY A N 1
ATOM 622 C CA . GLY A 1 80 ? 0.132 -3.871 -33.281 1 91.38 80 GLY A CA 1
ATOM 623 C C . GLY A 1 80 ? 0.696 -2.465 -33.219 1 91.38 80 GLY A C 1
ATOM 624 O O . GLY A 1 80 ? 1.723 -2.232 -32.562 1 91.38 80 GLY A O 1
ATOM 625 N N . ASP A 1 81 ? -0.073 -1.558 -33.812 1 95.31 81 ASP A N 1
ATOM 626 C CA . ASP A 1 81 ? 0.332 -0.156 -33.875 1 95.31 81 ASP A CA 1
ATOM 627 C C . ASP A 1 81 ? 0.183 0.508 -32.5 1 95.31 81 ASP A C 1
ATOM 629 O O . ASP A 1 81 ? -0.643 0.087 -31.688 1 95.31 81 ASP A O 1
ATOM 633 N N . THR A 1 82 ? 0.992 1.481 -32.344 1 96.12 82 THR A N 1
ATOM 634 C CA . THR A 1 82 ? 0.955 2.244 -31.094 1 96.12 82 THR A CA 1
ATOM 635 C C . THR A 1 82 ? 0.267 3.59 -31.297 1 96.12 82 THR A C 1
ATOM 637 O O . THR A 1 82 ? 0.523 4.273 -32.281 1 96.12 82 THR A O 1
ATOM 640 N N . THR A 1 83 ? -0.603 3.967 -30.438 1 96.44 83 THR A N 1
ATOM 641 C CA . THR A 1 83 ? -1.254 5.27 -30.438 1 96.44 83 THR A CA 1
ATOM 642 C C . THR A 1 83 ? -0.783 6.105 -29.25 1 96.44 83 THR A C 1
ATOM 644 O O . THR A 1 83 ? -0.763 5.625 -28.109 1 96.44 83 THR A O 1
ATOM 647 N N . GLU A 1 84 ? -0.443 7.34 -29.531 1 96.56 84 GLU A N 1
ATOM 648 C CA . GLU A 1 84 ? -0.062 8.258 -28.469 1 96.56 84 GLU A CA 1
ATOM 649 C C . GLU A 1 84 ? -1.29 8.898 -27.828 1 96.56 84 GLU A C 1
ATOM 651 O O . GLU A 1 84 ? -2.127 9.477 -28.531 1 96.56 84 GLU A O 1
ATOM 656 N N . ILE A 1 85 ? -1.352 8.82 -26.531 1 96.94 85 ILE A N 1
ATOM 657 C CA . ILE A 1 85 ? -2.457 9.414 -25.797 1 96.94 85 ILE A CA 1
ATOM 658 C C . ILE A 1 85 ? -1.911 10.375 -24.734 1 96.94 85 ILE A C 1
ATOM 660 O O . ILE A 1 85 ? -1.059 10 -23.938 1 96.94 85 ILE A O 1
ATOM 664 N N . THR A 1 86 ? -2.426 11.578 -24.719 1 97.38 86 THR A N 1
ATOM 665 C CA . THR A 1 86 ? -2.049 12.586 -23.719 1 97.38 86 THR A CA 1
ATOM 666 C C . THR A 1 86 ? -3.199 12.852 -22.766 1 97.38 86 THR A C 1
ATOM 668 O O . THR A 1 86 ? -4.344 13.023 -23.188 1 97.38 86 THR A O 1
ATOM 671 N N . LEU A 1 87 ? -2.889 12.844 -21.484 1 97.62 87 LEU A N 1
ATOM 672 C CA . LEU A 1 87 ? -3.906 13.172 -20.5 1 97.62 87 LEU A CA 1
ATOM 673 C C . LEU A 1 87 ? -4.371 14.617 -20.656 1 97.62 87 LEU A C 1
ATOM 675 O O . LEU A 1 87 ? -3.562 15.508 -20.938 1 97.62 87 LEU A O 1
ATOM 679 N N . SER A 1 88 ? -5.688 14.859 -20.5 1 97.56 88 SER A N 1
ATOM 680 C CA . SER A 1 88 ? -6.188 16.234 -20.406 1 97.56 88 SER A CA 1
ATOM 681 C C . SER A 1 88 ? -5.699 16.891 -19.125 1 97.56 88 SER A C 1
ATOM 683 O O . SER A 1 88 ? -5.203 16.219 -18.219 1 97.56 88 SER A O 1
ATOM 685 N N . ASP A 1 89 ? -5.824 18.234 -19.047 1 96.12 89 ASP A N 1
ATOM 686 C CA . ASP A 1 89 ? -5.457 18.969 -17.844 1 96.12 89 ASP A CA 1
ATOM 687 C C . ASP A 1 89 ? -6.199 18.438 -16.625 1 96.12 89 ASP A C 1
ATOM 689 O O . ASP A 1 89 ? -5.613 18.297 -15.547 1 96.12 89 ASP A O 1
ATOM 693 N N . GLU A 1 90 ? -7.422 18.156 -16.766 1 95.62 90 GLU A N 1
ATOM 694 C CA . GLU A 1 90 ? -8.242 17.641 -15.664 1 95.62 90 GLU A CA 1
ATOM 695 C C . GLU A 1 90 ? -7.789 16.25 -15.234 1 95.62 90 GLU A C 1
ATOM 697 O O . GLU A 1 90 ? -7.77 15.953 -14.039 1 95.62 90 GLU A O 1
ATOM 702 N N . GLU A 1 91 ? -7.492 15.43 -16.188 1 97 91 GLU A N 1
ATOM 703 C CA . GLU A 1 91 ? -6.996 14.094 -15.875 1 97 91 GLU A CA 1
ATOM 704 C C . GLU A 1 91 ? -5.656 14.148 -15.148 1 97 91 GLU A C 1
ATOM 706 O O . GLU A 1 91 ? -5.426 13.398 -14.195 1 97 91 GLU A O 1
ATOM 711 N N . LEU A 1 92 ? -4.793 14.977 -15.656 1 97.5 92 LEU A N 1
ATOM 712 C CA . LEU A 1 92 ? -3.486 15.125 -15.031 1 97.5 92 LEU A CA 1
ATOM 713 C C . LEU A 1 92 ? -3.627 15.633 -13.594 1 97.5 92 LEU A C 1
ATOM 715 O O . LEU A 1 92 ? -2.949 15.141 -12.688 1 97.5 92 LEU A O 1
ATOM 719 N N . LYS A 1 93 ? -4.5 16.656 -13.359 1 95.5 93 LYS A N 1
ATOM 720 C CA . LYS A 1 93 ? -4.773 17.156 -12.016 1 95.5 93 LYS A CA 1
ATOM 721 C C . LYS A 1 93 ? -5.281 16.031 -11.109 1 95.5 93 LYS A C 1
ATOM 723 O O . LYS A 1 93 ? -4.863 15.93 -9.953 1 95.5 93 LYS A O 1
ATOM 728 N N . THR A 1 94 ? -6.172 15.211 -11.586 1 95.19 94 THR A N 1
ATOM 729 C CA . THR A 1 94 ? -6.703 14.078 -10.836 1 95.19 94 THR A CA 1
ATOM 730 C C . THR A 1 94 ? -5.594 13.086 -10.508 1 95.19 94 THR A C 1
ATOM 732 O O . THR A 1 94 ? -5.523 12.578 -9.383 1 95.19 94 THR A O 1
ATOM 735 N N . ALA A 1 95 ? -4.723 12.812 -11.492 1 97.56 95 ALA A N 1
ATOM 736 C CA . ALA A 1 95 ? -3.623 11.867 -11.328 1 97.56 95 ALA A CA 1
ATOM 737 C C . ALA A 1 95 ? -2.68 12.312 -10.211 1 97.56 95 ALA A C 1
ATOM 739 O O . ALA A 1 95 ? -2.104 11.477 -9.508 1 97.56 95 ALA A O 1
ATOM 740 N N . MET A 1 96 ? -2.514 13.602 -10 1 96.62 96 MET A N 1
ATOM 741 C CA . MET A 1 96 ? -1.517 14.141 -9.086 1 96.62 96 MET A CA 1
ATOM 742 C C . MET A 1 96 ? -2.117 14.367 -7.699 1 96.62 96 MET A C 1
ATOM 744 O O . MET A 1 96 ? -1.413 14.766 -6.77 1 96.62 96 MET A O 1
ATOM 748 N N . GLN A 1 97 ? -3.404 14.055 -7.477 1 94.62 97 GLN A N 1
ATOM 749 C CA . GLN A 1 97 ? -4.074 14.43 -6.234 1 94.62 97 GLN A CA 1
ATOM 750 C C . GLN A 1 97 ? -4.633 13.211 -5.516 1 94.62 97 GLN A C 1
ATOM 752 O O . GLN A 1 97 ? -4.824 12.156 -6.129 1 94.62 97 GLN A O 1
ATOM 757 N N . TYR A 1 98 ? -4.867 13.367 -4.176 1 91.25 98 TYR A N 1
ATOM 758 C CA . TYR A 1 98 ? -5.613 12.383 -3.4 1 91.25 98 TYR A CA 1
ATOM 759 C C . TYR A 1 98 ? -6.992 12.141 -4.004 1 91.25 98 TYR A C 1
ATOM 761 O O . TYR A 1 98 ? -7.59 13.047 -4.582 1 91.25 98 TYR A O 1
ATOM 769 N N . ASN A 1 99 ? -7.406 10.977 -3.908 1 89.69 99 ASN A N 1
ATOM 770 C CA . ASN A 1 99 ? -8.75 10.578 -4.316 1 89.69 99 ASN A CA 1
ATOM 771 C C . ASN A 1 99 ? -9.406 9.664 -3.281 1 89.69 99 ASN A C 1
ATOM 773 O O . ASN A 1 99 ? -8.828 9.414 -2.223 1 89.69 99 ASN A O 1
ATOM 777 N N . VAL A 1 100 ? -10.617 9.258 -3.545 1 89.62 100 VAL A N 1
ATOM 778 C CA . VAL A 1 100 ? -11.383 8.43 -2.615 1 89.62 100 VAL A CA 1
ATOM 779 C C . VAL A 1 100 ? -10.711 7.074 -2.447 1 89.62 100 VAL A C 1
ATOM 781 O O . VAL A 1 100 ? -10.18 6.512 -3.408 1 89.62 100 VAL A O 1
ATOM 784 N N . THR A 1 101 ? -10.758 6.527 -1.258 1 92.94 101 THR A N 1
ATOM 785 C CA . THR A 1 101 ? -10.086 5.285 -0.877 1 92.94 101 THR A CA 1
ATOM 786 C C . THR A 1 101 ? -10.578 4.125 -1.736 1 92.94 101 THR A C 1
ATOM 788 O O . THR A 1 101 ? -9.781 3.297 -2.188 1 92.94 101 THR A O 1
ATOM 791 N N . ARG A 1 102 ? -11.875 4.086 -2.021 1 93.5 102 ARG A N 1
ATOM 792 C CA . ARG A 1 102 ? -12.484 3.002 -2.785 1 93.5 102 ARG A CA 1
ATOM 793 C C . ARG A 1 102 ? -11.953 2.971 -4.215 1 93.5 102 ARG A C 1
ATOM 795 O O . ARG A 1 102 ? -11.945 1.918 -4.855 1 93.5 102 ARG A O 1
ATOM 802 N N . GLY A 1 103 ? -11.594 4.125 -4.695 1 95.69 103 GLY A N 1
ATOM 803 C CA . GLY A 1 103 ? -11.125 4.273 -6.062 1 95.69 103 GLY A CA 1
ATOM 804 C C . GLY A 1 103 ? -11.766 5.438 -6.793 1 95.69 103 GLY A C 1
ATOM 805 O O . GLY A 1 103 ? -12.82 5.93 -6.379 1 95.69 103 GLY A O 1
ATOM 806 N N . LEU A 1 104 ? -11.086 5.902 -7.84 1 95.69 104 LEU A N 1
ATOM 807 C CA . LEU A 1 104 ? -11.664 6.914 -8.719 1 95.69 104 LEU A CA 1
ATOM 808 C C . LEU A 1 104 ? -13.023 6.461 -9.242 1 95.69 104 LEU A C 1
ATOM 810 O O . LEU A 1 104 ? -13.133 5.414 -9.891 1 95.69 104 LEU A O 1
ATOM 814 N N . PRO A 1 105 ? -14.055 7.234 -9.039 1 94.19 105 PRO A N 1
ATOM 815 C CA . PRO A 1 105 ? -15.414 6.781 -9.359 1 94.19 105 PRO A CA 1
ATOM 816 C C . PRO A 1 105 ? -15.555 6.312 -10.805 1 94.19 105 PRO A C 1
ATOM 818 O O . PRO A 1 105 ? -16.109 5.238 -11.062 1 94.19 105 PRO A O 1
ATOM 821 N N . PRO A 1 106 ? -15.023 7.074 -11.812 1 97 106 PRO A N 1
ATOM 822 C CA . PRO A 1 106 ? -15.172 6.586 -13.188 1 97 106 PRO A CA 1
ATOM 823 C C . PRO A 1 106 ? -14.469 5.254 -13.422 1 97 106 PRO A C 1
ATOM 825 O O . PRO A 1 106 ? -14.93 4.438 -14.219 1 97 106 PRO A O 1
ATOM 828 N N . LEU A 1 107 ? -13.344 5.016 -12.789 1 98.31 107 LEU A N 1
ATOM 829 C CA . LEU A 1 107 ? -12.664 3.734 -12.938 1 98.31 107 LEU A CA 1
ATOM 830 C C . LEU A 1 107 ? -13.438 2.617 -12.25 1 98.31 107 LEU A C 1
ATOM 832 O O . LEU A 1 107 ? -13.555 1.516 -12.797 1 98.31 107 LEU A O 1
ATOM 836 N N . VAL A 1 108 ? -13.922 2.887 -11.047 1 97.31 108 VAL A N 1
ATOM 837 C CA . VAL A 1 108 ? -14.742 1.913 -10.336 1 97.31 108 VAL A CA 1
ATOM 838 C C . VAL A 1 108 ? -15.945 1.523 -11.188 1 97.31 108 VAL A C 1
ATOM 840 O O . VAL A 1 108 ? -16.297 0.344 -11.273 1 97.31 108 VAL A O 1
ATOM 843 N N . ASP A 1 109 ? -16.562 2.521 -11.836 1 97.19 109 ASP A N 1
ATOM 844 C CA . ASP A 1 109 ? -17.688 2.256 -12.711 1 97.19 109 ASP A CA 1
ATOM 845 C C . ASP A 1 109 ? -17.281 1.341 -13.867 1 97.19 109 ASP A C 1
ATOM 847 O O . ASP A 1 109 ? -18 0.392 -14.195 1 97.19 109 ASP A O 1
ATOM 851 N N . TRP A 1 110 ? -16.203 1.634 -14.492 1 98.25 110 TRP A N 1
ATOM 852 C CA . TRP A 1 110 ? -15.719 0.827 -15.602 1 98.25 110 TRP A CA 1
ATOM 853 C C . TRP A 1 110 ? -15.43 -0.603 -15.156 1 98.25 110 TRP A C 1
ATOM 855 O O . TRP A 1 110 ? -15.82 -1.561 -15.836 1 98.25 110 TRP A O 1
ATOM 865 N N . MET A 1 111 ? -14.781 -0.75 -14.078 1 97.75 111 MET A N 1
ATOM 866 C CA . MET A 1 111 ? -14.422 -2.064 -13.555 1 97.75 111 MET A CA 1
ATOM 867 C C . MET A 1 111 ? -15.656 -2.857 -13.164 1 97.75 111 MET A C 1
ATOM 869 O O . MET A 1 111 ? -15.688 -4.082 -13.289 1 97.75 111 MET A O 1
ATOM 873 N N . THR A 1 112 ? -16.641 -2.154 -12.586 1 97.56 112 THR A N 1
ATOM 874 C CA . THR A 1 112 ? -17.906 -2.793 -12.266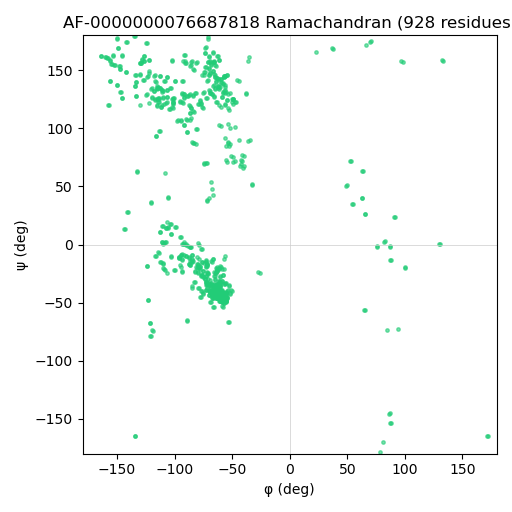 1 97.56 112 THR A CA 1
ATOM 875 C C . THR A 1 112 ? -18.547 -3.379 -13.523 1 97.56 112 THR A C 1
ATOM 877 O O . THR A 1 112 ? -19 -4.523 -13.516 1 97.56 112 THR A O 1
ATOM 880 N N . LYS A 1 113 ? -18.547 -2.625 -14.602 1 97.5 113 LYS A N 1
ATOM 881 C CA . LYS A 1 113 ? -19.094 -3.1 -15.867 1 97.5 113 LYS A CA 1
ATOM 882 C C . LYS A 1 113 ? -18.297 -4.285 -16.406 1 97.5 113 LYS A C 1
ATOM 884 O O . LYS A 1 113 ? -18.859 -5.23 -16.953 1 97.5 113 LYS A O 1
ATOM 889 N N . LEU A 1 114 ? -17.031 -4.219 -16.297 1 97.81 114 LEU A N 1
ATOM 890 C CA . LEU A 1 114 ? -16.188 -5.344 -16.703 1 97.81 114 LEU A CA 1
ATOM 891 C C . LEU A 1 114 ? -16.562 -6.602 -15.922 1 97.81 114 LEU A C 1
ATOM 893 O O . LEU A 1 114 ? -16.656 -7.688 -16.5 1 97.81 114 LEU A O 1
ATOM 897 N N . THR A 1 115 ? -16.688 -6.441 -14.617 1 96.88 115 THR A N 1
ATOM 898 C CA . THR A 1 115 ? -17.016 -7.562 -13.742 1 96.88 115 THR A CA 1
ATOM 899 C C . THR A 1 115 ? -18.375 -8.164 -14.109 1 96.88 115 THR A C 1
ATOM 901 O O . THR A 1 115 ? -18.516 -9.383 -14.148 1 96.88 115 THR A O 1
ATOM 904 N N . GLU A 1 116 ? -19.312 -7.316 -14.391 1 96.5 116 GLU A N 1
ATOM 905 C CA . GLU A 1 116 ? -20.625 -7.777 -14.836 1 96.5 116 GLU A CA 1
ATOM 906 C C . GLU A 1 116 ? -20.516 -8.555 -16.141 1 96.5 116 GLU A C 1
ATOM 908 O O . GLU A 1 116 ? -21.125 -9.617 -16.297 1 96.5 116 GLU A O 1
ATOM 913 N N . HIS A 1 117 ? -19.766 -8.047 -17.031 1 96.81 117 HIS A N 1
ATOM 914 C CA . HIS A 1 117 ? -19.625 -8.641 -18.344 1 96.81 117 HIS A CA 1
ATOM 915 C C . HIS A 1 117 ? -18.922 -10 -18.281 1 96.81 117 HIS A C 1
ATOM 917 O O . HIS A 1 117 ? -19.359 -10.961 -18.922 1 96.81 117 HIS A O 1
ATOM 923 N N . VAL A 1 118 ? -17.906 -10.094 -17.5 1 96.94 118 VAL A N 1
ATOM 924 C CA . VAL A 1 118 ? -17.031 -11.266 -17.484 1 96.94 118 VAL A CA 1
ATOM 925 C C . VAL A 1 118 ? -17.609 -12.336 -16.562 1 96.94 118 VAL A C 1
ATOM 927 O O . VAL A 1 118 ? -17.531 -13.523 -16.844 1 96.94 118 VAL A O 1
ATOM 930 N N . HIS A 1 119 ? -18.234 -11.914 -15.445 1 96.25 119 HIS A N 1
ATOM 931 C CA . HIS A 1 119 ? -18.641 -12.883 -14.43 1 96.25 119 HIS A CA 1
ATOM 932 C C . HIS A 1 119 ? -20.156 -13.016 -14.383 1 96.25 119 HIS A C 1
ATOM 934 O O . HIS A 1 119 ? -20.703 -13.812 -13.609 1 96.25 119 HIS A O 1
ATOM 940 N N . GLY A 1 120 ? -20.859 -12.305 -15.195 1 92.25 120 GLY A N 1
ATOM 941 C CA . GLY A 1 120 ? -22.312 -12.453 -15.336 1 92.25 120 GLY A CA 1
ATOM 942 C C . GLY A 1 120 ? -23.078 -12.062 -14.086 1 92.25 120 GLY A C 1
ATOM 943 O O . GLY A 1 120 ? -24.094 -12.672 -13.758 1 92.25 120 GLY A O 1
ATOM 944 N N . ARG A 1 121 ? -22.531 -11.195 -13.289 1 88.56 121 ARG A N 1
ATOM 945 C CA . ARG A 1 121 ? -23.172 -10.734 -12.055 1 88.56 121 ARG A CA 1
ATOM 946 C C . ARG A 1 121 ? -23.797 -9.359 -12.242 1 88.56 121 ARG A C 1
ATOM 948 O O . ARG A 1 121 ? -23.156 -8.445 -12.758 1 88.56 121 ARG A O 1
ATOM 955 N N . SER A 1 122 ? -25.156 -9.32 -11.984 1 81.38 122 SER A N 1
ATOM 956 C CA . SER A 1 122 ? -25.734 -7.984 -11.938 1 81.38 122 SER A CA 1
ATOM 957 C C . SER A 1 122 ? -25.203 -7.191 -10.75 1 81.38 122 SER A C 1
ATOM 959 O O . SER A 1 122 ? -24.672 -7.77 -9.797 1 81.38 122 SER A O 1
ATOM 961 N N . ASP A 1 123 ? -25.234 -5.992 -10.781 1 67.06 123 ASP A N 1
ATOM 962 C CA . ASP A 1 123 ? -24.641 -5.102 -9.797 1 67.06 123 ASP A CA 1
ATOM 963 C C . ASP A 1 123 ? -25.422 -5.129 -8.484 1 67.06 123 ASP A C 1
ATOM 965 O O . ASP A 1 123 ? -25.75 -4.078 -7.93 1 67.06 123 ASP A O 1
ATOM 969 N N . LYS A 1 124 ? -25.906 -6.328 -8.109 1 83.81 124 LYS A N 1
ATOM 970 C CA . LYS A 1 124 ? -26.594 -6.395 -6.824 1 83.81 124 LYS A CA 1
ATOM 971 C C . LYS A 1 124 ? -25.828 -7.262 -5.832 1 83.81 124 LYS A C 1
ATOM 973 O O . LYS A 1 124 ? -25.281 -8.297 -6.199 1 83.81 124 LYS A O 1
ATOM 978 N N . GLY A 1 125 ? -25.734 -6.781 -4.715 1 92.12 125 GLY A N 1
ATOM 979 C CA . GLY A 1 125 ? -25.219 -7.535 -3.58 1 92.12 125 GLY A CA 1
ATOM 980 C C . GLY A 1 125 ? -23.703 -7.559 -3.508 1 92.12 125 GLY A C 1
ATOM 981 O O . GLY A 1 125 ? -23.125 -8.289 -2.697 1 92.12 125 GLY A O 1
ATOM 982 N N . TRP A 1 126 ? -23.094 -6.848 -4.449 1 96.56 126 TRP A N 1
ATOM 983 C CA . TRP A 1 126 ? -21.641 -6.777 -4.43 1 96.56 126 TRP A CA 1
ATOM 984 C C . TRP A 1 126 ? -21.156 -5.414 -4.906 1 96.56 126 TRP A C 1
ATOM 986 O O . TRP A 1 126 ? -21.922 -4.629 -5.461 1 96.56 126 TRP A O 1
ATOM 996 N N . ARG A 1 127 ? -19.938 -5.055 -4.633 1 97.12 127 ARG A N 1
ATOM 997 C CA . ARG A 1 127 ? -19.203 -3.908 -5.156 1 97.12 127 ARG A CA 1
ATOM 998 C C . ARG A 1 127 ? -17.703 -4.199 -5.219 1 97.12 127 ARG A C 1
ATOM 1000 O O . ARG A 1 127 ? -17.281 -5.32 -4.93 1 97.12 127 ARG A O 1
ATOM 1007 N N . LEU A 1 128 ? -16.953 -3.283 -5.723 1 97.31 128 LEU A N 1
ATOM 1008 C CA . LEU A 1 128 ? -15.516 -3.514 -5.734 1 97.31 128 LEU A CA 1
ATOM 1009 C C . LEU A 1 128 ? -14.766 -2.324 -5.141 1 97.31 128 LEU A C 1
ATOM 1011 O O . LEU A 1 128 ? -15.32 -1.228 -5.039 1 97.31 128 LEU A O 1
ATOM 1015 N N . SER A 1 129 ? -13.586 -2.529 -4.652 1 98 129 SER A N 1
ATOM 1016 C CA . SER A 1 129 ? -12.648 -1.535 -4.145 1 98 129 SER A CA 1
ATOM 1017 C C . SER A 1 129 ? -11.242 -1.778 -4.684 1 98 129 SER A C 1
ATOM 1019 O O . SER A 1 129 ? -10.82 -2.926 -4.828 1 98 129 SER A O 1
ATOM 1021 N N . LEU A 1 130 ? -10.602 -0.705 -5 1 98.19 130 LEU A N 1
ATOM 1022 C CA . LEU A 1 130 ? -9.266 -0.768 -5.574 1 98.19 130 LEU A CA 1
ATOM 1023 C C . LEU A 1 130 ? -8.203 -0.725 -4.48 1 98.19 130 LEU A C 1
ATOM 1025 O O . LEU A 1 130 ? -8.461 -0.249 -3.375 1 98.19 130 LEU A O 1
ATOM 1029 N N . ALA A 1 131 ? -7.016 -1.251 -4.809 1 97.56 131 ALA A N 1
ATOM 1030 C CA . ALA A 1 131 ? -5.906 -1.274 -3.855 1 97.56 131 ALA A CA 1
ATOM 1031 C C . ALA A 1 131 ? -4.562 -1.296 -4.578 1 97.56 131 ALA A C 1
ATOM 1033 O O . ALA A 1 131 ? -4.5 -1.559 -5.781 1 97.56 131 ALA A O 1
ATOM 1034 N N . PRO A 1 132 ? -3.434 -0.941 -3.811 1 97.12 132 PRO A N 1
ATOM 1035 C CA . PRO A 1 132 ? -2.096 -1.062 -4.395 1 97.12 132 PRO A CA 1
ATOM 1036 C C . PRO A 1 132 ? -1.623 -2.512 -4.488 1 97.12 132 PRO A C 1
ATOM 1038 O O . PRO A 1 132 ? -0.646 -2.891 -3.838 1 97.12 132 PRO A O 1
ATOM 1041 N N . GLY A 1 133 ? -2.238 -3.266 -5.379 1 96.31 133 GLY A N 1
ATOM 1042 C CA . GLY A 1 133 ? -1.916 -4.668 -5.598 1 96.31 133 GLY A CA 1
ATOM 1043 C C . GLY A 1 133 ? -2.834 -5.613 -4.852 1 96.31 133 GLY A C 1
ATOM 1044 O O . GLY A 1 133 ? -3.375 -5.266 -3.801 1 96.31 133 GLY A O 1
ATOM 1045 N N . SER A 1 134 ? -2.896 -6.824 -5.348 1 96.69 134 SER A N 1
ATOM 1046 C CA . SER A 1 134 ? -3.777 -7.816 -4.746 1 96.69 134 SER A CA 1
ATOM 1047 C C . SER A 1 134 ? -3.188 -8.367 -3.453 1 96.69 134 SER A C 1
ATOM 1049 O O . SER A 1 134 ? -3.92 -8.836 -2.578 1 96.69 134 SER A O 1
ATOM 1051 N N . GLN A 1 135 ? -1.838 -8.344 -3.293 1 95.56 135 GLN A N 1
ATOM 1052 C CA . GLN A 1 135 ? -1.203 -8.805 -2.062 1 95.56 135 GLN A CA 1
ATOM 1053 C C . GLN A 1 135 ? -1.675 -7.984 -0.864 1 95.56 135 GLN A C 1
ATOM 1055 O O . GLN A 1 135 ? -1.858 -8.523 0.23 1 95.56 135 GLN A O 1
ATOM 1060 N N . ASP A 1 136 ? -1.819 -6.688 -1.068 1 96.62 136 ASP A N 1
ATOM 1061 C CA . ASP A 1 136 ? -2.346 -5.82 -0.017 1 96.62 136 ASP A CA 1
ATOM 1062 C C . ASP A 1 136 ? -3.746 -6.258 0.406 1 96.62 136 ASP A C 1
ATOM 1064 O O . ASP A 1 136 ? -4.047 -6.332 1.6 1 96.62 136 ASP A O 1
ATOM 1068 N N . LEU A 1 137 ? -4.598 -6.559 -0.518 1 97.88 137 LEU A N 1
ATOM 1069 C CA . LEU A 1 137 ? -5.969 -6.984 -0.268 1 97.88 137 LEU A CA 1
ATOM 1070 C C . LEU A 1 137 ? -5.996 -8.344 0.423 1 97.88 137 LEU A C 1
ATOM 1072 O O . LEU A 1 137 ? -6.828 -8.586 1.301 1 97.88 137 LEU A O 1
ATOM 1076 N N . LEU A 1 138 ? -5.102 -9.242 -0.045 1 97.38 138 LEU A N 1
ATOM 1077 C CA . LEU A 1 138 ? -5.004 -10.555 0.581 1 97.38 138 LEU A CA 1
ATOM 1078 C C . LEU A 1 138 ? -4.75 -10.43 2.08 1 97.38 138 LEU A C 1
ATOM 1080 O O . LEU A 1 138 ? -5.438 -11.062 2.885 1 97.38 138 LEU A O 1
ATOM 1084 N N . ASN A 1 139 ? -3.816 -9.633 2.422 1 94.31 139 ASN A N 1
ATOM 1085 C CA . ASN A 1 139 ? -3.49 -9.398 3.824 1 94.31 139 ASN A CA 1
ATOM 1086 C C . ASN A 1 139 ? -4.664 -8.773 4.578 1 94.31 139 ASN A C 1
ATOM 1088 O O . ASN A 1 139 ? -4.945 -9.156 5.715 1 94.31 139 ASN A O 1
ATOM 1092 N N . LYS A 1 140 ? -5.324 -7.816 3.99 1 95.38 140 LYS A N 1
ATOM 1093 C CA . LYS A 1 140 ? -6.453 -7.152 4.633 1 95.38 140 LYS A CA 1
ATOM 1094 C C . LYS A 1 140 ? -7.605 -8.125 4.859 1 95.38 140 LYS A C 1
ATOM 1096 O O . LYS A 1 140 ? -8.25 -8.102 5.91 1 95.38 140 LYS A O 1
ATOM 1101 N N . VAL A 1 141 ? -7.883 -8.977 3.885 1 97.5 141 VAL A N 1
ATOM 1102 C CA . VAL A 1 141 ? -8.969 -9.945 4.027 1 97.5 141 VAL A CA 1
ATOM 1103 C C . VAL A 1 141 ? -8.656 -10.898 5.176 1 97.5 141 VAL A C 1
ATOM 1105 O O . VAL A 1 141 ? -9.516 -11.172 6.016 1 97.5 141 VAL A O 1
ATOM 1108 N N . PHE A 1 142 ? -7.406 -11.422 5.25 1 96 142 PHE A N 1
ATOM 1109 C CA . PHE A 1 142 ? -7.02 -12.289 6.359 1 96 142 PHE A CA 1
ATOM 1110 C C . PHE A 1 142 ? -7.199 -11.578 7.691 1 96 142 PHE A C 1
ATOM 1112 O O . PHE A 1 142 ? -7.734 -12.148 8.641 1 96 142 PHE A O 1
ATOM 1119 N N . GLY A 1 143 ? -6.789 -10.32 7.734 1 92.38 143 GLY A N 1
ATOM 1120 C CA . GLY A 1 143 ? -6.875 -9.555 8.969 1 92.38 143 GLY A CA 1
ATOM 1121 C C . GLY A 1 143 ? -8.305 -9.328 9.43 1 92.38 143 GLY A C 1
ATOM 1122 O O . GLY A 1 143 ? -8.586 -9.391 10.633 1 92.38 143 GLY A O 1
ATOM 1123 N N . ILE A 1 144 ? -9.234 -9.062 8.555 1 94.06 144 ILE A N 1
ATOM 1124 C CA . ILE A 1 144 ? -10.578 -8.68 8.977 1 94.06 144 ILE A CA 1
ATOM 1125 C C . ILE A 1 144 ? -11.406 -9.93 9.258 1 94.06 144 ILE A C 1
ATOM 1127 O O . ILE A 1 144 ? -12.477 -9.844 9.867 1 94.06 144 ILE A O 1
ATOM 1131 N N . LEU A 1 145 ? -10.953 -11.125 8.82 1 97 145 LEU A N 1
ATOM 1132 C CA . LEU A 1 145 ? -11.797 -12.312 8.945 1 97 145 LEU A CA 1
ATOM 1133 C C . LEU A 1 145 ? -11.234 -13.266 9.992 1 97 145 LEU A C 1
ATOM 1135 O O . LEU A 1 145 ? -11.945 -14.141 10.484 1 97 145 LEU A O 1
ATOM 1139 N N . LEU A 1 146 ? -9.922 -13.156 10.328 1 95.75 146 LEU A N 1
ATOM 1140 C CA . LEU A 1 146 ? -9.305 -14.195 11.156 1 95.75 146 LEU A CA 1
ATOM 1141 C C . LEU A 1 146 ? -8.781 -13.609 12.461 1 95.75 146 LEU A C 1
ATOM 1143 O O . LEU A 1 146 ? -8.047 -12.617 12.453 1 95.75 146 LEU A O 1
ATOM 1147 N N . ASN A 1 147 ? -9.164 -14.148 13.562 1 92.56 147 ASN A N 1
ATOM 1148 C CA . ASN A 1 147 ? -8.547 -13.961 14.875 1 92.56 147 ASN A CA 1
ATOM 1149 C C . ASN A 1 147 ? -7.48 -15.016 15.148 1 92.56 147 ASN A C 1
ATOM 1151 O O . ASN A 1 147 ? -7.453 -16.062 14.5 1 92.56 147 ASN A O 1
ATOM 1155 N N . PRO A 1 148 ? -6.52 -14.648 16.109 1 90.31 148 PRO A N 1
ATOM 1156 C CA . PRO A 1 148 ? -5.668 -15.75 16.578 1 90.31 148 PRO A CA 1
ATOM 1157 C C . PRO A 1 148 ? -6.465 -16.984 17 1 90.31 148 PRO A C 1
ATOM 1159 O O . PRO A 1 148 ? -7.445 -16.859 17.734 1 90.31 148 PRO A O 1
ATOM 1162 N N . GLY A 1 149 ? -6.109 -18.078 16.406 1 93 149 GLY A N 1
ATOM 1163 C CA . GLY A 1 149 ? -6.789 -19.328 16.75 1 93 149 GLY A CA 1
ATOM 1164 C C . GLY A 1 149 ? -7.855 -19.719 15.75 1 93 149 GLY A C 1
ATOM 1165 O O . GLY A 1 149 ? -8.281 -20.875 15.703 1 93 149 GLY A O 1
ATOM 1166 N N . ASP A 1 150 ? -8.359 -18.797 14.93 1 95.81 150 ASP A N 1
ATOM 1167 C CA . ASP A 1 150 ? -9.289 -19.172 13.867 1 95.81 150 ASP A CA 1
ATOM 1168 C C . ASP A 1 150 ? -8.617 -20.062 12.836 1 95.81 150 ASP A C 1
ATOM 1170 O O . ASP A 1 150 ? -7.395 -20.047 12.688 1 95.81 150 ASP A O 1
ATOM 1174 N N . THR A 1 151 ? -9.43 -20.875 12.141 1 96.88 151 THR A N 1
ATOM 1175 C CA . THR A 1 151 ? -8.898 -21.828 11.18 1 96.88 151 THR A CA 1
ATOM 1176 C C . THR A 1 151 ? -9.18 -21.375 9.75 1 96.88 151 THR A C 1
ATOM 1178 O O . THR A 1 151 ? -10.281 -20.906 9.445 1 96.88 151 THR A O 1
ATOM 1181 N N . VAL A 1 152 ? -8.172 -21.438 8.93 1 97.94 152 VAL A N 1
ATOM 1182 C CA . VAL A 1 152 ? -8.266 -21.188 7.496 1 97.94 152 VAL A CA 1
ATOM 1183 C C . VAL A 1 152 ? -7.832 -22.422 6.719 1 97.94 152 VAL A C 1
ATOM 1185 O O . VAL A 1 152 ? -6.879 -23.109 7.102 1 97.94 152 VAL A O 1
ATOM 1188 N N . ILE A 1 153 ? -8.625 -22.797 5.684 1 98.25 153 ILE A N 1
ATOM 1189 C CA . ILE A 1 153 ? -8.281 -23.891 4.785 1 98.25 153 ILE A CA 1
ATOM 1190 C C . ILE A 1 153 ? -7.508 -23.359 3.586 1 98.25 153 ILE A C 1
ATOM 1192 O O . ILE A 1 153 ? -7.906 -22.359 2.982 1 98.25 153 ILE A O 1
ATOM 1196 N N . VAL A 1 154 ? -6.352 -23.969 3.266 1 97.75 154 VAL A N 1
ATOM 1197 C CA . VAL A 1 154 ? -5.574 -23.594 2.088 1 97.75 154 VAL A CA 1
ATOM 1198 C C . VAL A 1 154 ? -5.297 -24.828 1.236 1 97.75 154 VAL A C 1
ATOM 1200 O O . VAL A 1 154 ? -5.367 -25.953 1.73 1 97.75 154 VAL A O 1
ATOM 1203 N N . GLU A 1 155 ? -5.023 -24.578 -0.029 1 96.62 155 GLU A N 1
ATOM 1204 C CA . GLU A 1 155 ? -4.598 -25.641 -0.924 1 96.62 155 GLU A CA 1
ATOM 1205 C C . GLU A 1 155 ? -3.229 -26.188 -0.526 1 96.62 155 GLU A C 1
ATOM 1207 O O . GLU A 1 155 ? -2.383 -25.438 -0.027 1 96.62 155 GLU A O 1
ATOM 1212 N N . CYS A 1 156 ? -2.998 -27.453 -0.79 1 92.88 156 CYS A N 1
ATOM 1213 C CA . CYS A 1 156 ? -1.712 -28.109 -0.578 1 92.88 156 CYS A CA 1
ATOM 1214 C C . CYS A 1 156 ? -1.082 -28.516 -1.905 1 92.88 156 CYS A C 1
ATOM 1216 O O . CYS A 1 156 ? -1.41 -29.562 -2.457 1 92.88 156 CYS A O 1
ATOM 1218 N N . ALA A 1 157 ? -0.204 -27.734 -2.391 1 93 157 ALA A N 1
ATOM 1219 C CA . ALA A 1 157 ? 0.519 -26.594 -1.853 1 93 157 ALA A CA 1
ATOM 1220 C C . ALA A 1 157 ? -0.223 -25.297 -2.145 1 93 157 ALA A C 1
ATOM 1222 O O . ALA A 1 157 ? -1.171 -25.266 -2.934 1 93 157 ALA A O 1
ATOM 1223 N N . THR A 1 158 ? 0.124 -24.203 -1.424 1 95.75 158 THR A N 1
ATOM 1224 C CA . THR A 1 158 ? -0.54 -22.922 -1.578 1 95.75 158 THR A CA 1
ATOM 1225 C C . THR A 1 158 ? 0.473 -21.828 -1.902 1 95.75 158 THR A C 1
ATOM 1227 O O . THR A 1 158 ? 1.671 -22.094 -2.018 1 95.75 158 THR A O 1
ATOM 1230 N N . TYR A 1 159 ? -0.028 -20.641 -2.203 1 95.38 159 TYR A N 1
ATOM 1231 C CA . TYR A 1 159 ? 0.794 -19.484 -2.523 1 95.38 159 TYR A CA 1
ATOM 1232 C C . TYR A 1 159 ? 1.782 -19.188 -1.401 1 95.38 159 TYR A C 1
ATOM 1234 O O . TYR A 1 159 ? 1.381 -18.891 -0.275 1 95.38 159 TYR A O 1
ATOM 1242 N N . PRO A 1 160 ? 3.043 -19.203 -1.694 1 91.19 160 PRO A N 1
ATOM 1243 C CA . PRO A 1 160 ? 4.059 -19.094 -0.644 1 91.19 160 PRO A CA 1
ATOM 1244 C C . PRO A 1 160 ? 3.943 -17.812 0.165 1 91.19 160 PRO A C 1
ATOM 1246 O O . PRO A 1 160 ? 4.211 -17.812 1.369 1 91.19 160 PRO A O 1
ATOM 1249 N N . SER A 1 161 ? 3.494 -16.75 -0.44 1 89.69 161 SER A N 1
ATOM 1250 C CA . SER A 1 161 ? 3.461 -15.477 0.265 1 89.69 161 SER A CA 1
ATOM 1251 C C . SER A 1 161 ? 2.189 -15.336 1.094 1 89.69 161 SER A C 1
ATOM 1253 O O . SER A 1 161 ? 2.057 -14.398 1.88 1 89.69 161 SER A O 1
ATOM 1255 N N . ALA A 1 162 ? 1.263 -16.188 0.969 1 93.12 162 ALA A N 1
ATOM 1256 C CA . ALA A 1 162 ? 0.078 -16.203 1.822 1 93.12 162 ALA A CA 1
ATOM 1257 C C . ALA A 1 162 ? 0.405 -16.75 3.209 1 93.12 162 ALA A C 1
ATOM 1259 O O . ALA A 1 162 ? -0.219 -16.359 4.199 1 93.12 162 ALA A O 1
ATOM 1260 N N . ILE A 1 163 ? 1.42 -17.609 3.275 1 90.81 163 ILE A N 1
ATOM 1261 C CA . ILE A 1 163 ? 1.715 -18.359 4.492 1 90.81 163 ILE A CA 1
ATOM 1262 C C . ILE A 1 163 ? 2.227 -17.406 5.57 1 90.81 163 ILE A C 1
ATOM 1264 O O . ILE A 1 163 ? 1.704 -17.391 6.688 1 90.81 163 ILE A O 1
ATOM 1268 N N . PRO A 1 164 ? 3.209 -16.547 5.266 1 87.75 164 PRO A N 1
ATOM 1269 C CA . PRO A 1 164 ? 3.639 -15.609 6.301 1 87.75 164 PRO A CA 1
ATOM 1270 C C . PRO A 1 164 ? 2.516 -14.68 6.758 1 87.75 164 PRO A C 1
ATOM 1272 O O . PRO A 1 164 ? 2.457 -14.305 7.934 1 87.75 164 PRO A O 1
ATOM 1275 N N . SER A 1 165 ? 1.649 -14.281 5.879 1 88.62 165 SER A N 1
ATOM 1276 C CA . SER A 1 165 ? 0.513 -13.43 6.227 1 88.62 165 SER A CA 1
ATOM 1277 C C . SER A 1 165 ? -0.427 -14.141 7.195 1 88.62 165 SER A C 1
ATOM 1279 O O . SER A 1 165 ? -0.898 -13.531 8.164 1 88.62 165 SER A O 1
ATOM 1281 N N . LEU A 1 166 ? -0.688 -15.391 6.93 1 91.06 166 LEU A N 1
ATOM 1282 C CA . LEU A 1 166 ? -1.561 -16.172 7.793 1 91.06 166 LEU A CA 1
ATOM 1283 C C . LEU A 1 166 ? -0.899 -16.438 9.148 1 91.06 166 LEU A C 1
ATOM 1285 O O . LEU A 1 166 ? -1.567 -16.422 10.18 1 91.06 166 LEU A O 1
ATOM 1289 N N . ASN A 1 167 ? 0.399 -16.641 9.117 1 87.06 167 ASN A N 1
ATOM 1290 C CA . ASN A 1 167 ? 1.148 -16.844 10.352 1 87.06 167 ASN A CA 1
ATOM 1291 C C . ASN A 1 167 ? 1.142 -15.586 11.219 1 87.06 167 ASN A C 1
ATOM 1293 O O . ASN A 1 167 ? 1.12 -15.68 12.453 1 87.06 167 ASN A O 1
ATOM 1297 N N . SER A 1 168 ? 1.167 -14.469 10.617 1 83 168 SER A N 1
ATOM 1298 C CA . SER A 1 168 ? 1.218 -13.211 11.352 1 83 168 SER A CA 1
ATOM 1299 C C . SER A 1 168 ? -0.051 -12.992 12.172 1 83 168 SER A C 1
ATOM 1301 O O . SER A 1 168 ? -0.027 -12.312 13.195 1 83 168 SER A O 1
ATOM 1303 N N . VAL A 1 169 ? -1.142 -13.539 11.766 1 85.12 169 VAL A N 1
ATOM 1304 C CA . VAL A 1 169 ? -2.4 -13.453 12.5 1 85.12 169 VAL A CA 1
ATOM 1305 C C . VAL A 1 169 ? -2.455 -14.547 13.562 1 85.12 169 VAL A C 1
ATOM 1307 O O . VAL A 1 169 ? -3.285 -14.5 14.469 1 85.12 169 VAL A O 1
ATOM 1310 N N . ASN A 1 170 ? -1.552 -15.523 13.484 1 87.75 170 ASN A N 1
ATOM 1311 C CA . ASN A 1 170 ? -1.547 -16.703 14.344 1 87.75 170 ASN A CA 1
ATOM 1312 C C . ASN A 1 170 ? -2.801 -17.547 14.141 1 87.75 170 ASN A C 1
ATOM 1314 O O . ASN A 1 170 ? -3.426 -17.984 15.109 1 87.75 170 ASN A O 1
ATOM 1318 N N . SER A 1 171 ? -3.189 -17.656 12.898 1 91.12 171 SER A N 1
ATOM 1319 C CA . SER A 1 171 ? -4.309 -18.516 12.547 1 91.12 171 SER A CA 1
ATOM 1320 C C . SER A 1 171 ? -3.869 -19.969 12.445 1 91.12 171 SER A C 1
ATOM 1322 O O . SER A 1 171 ? -2.674 -20.266 12.344 1 91.12 171 SER A O 1
ATOM 1324 N N . HIS A 1 172 ? -4.812 -20.875 12.609 1 94.19 172 HIS A N 1
ATOM 1325 C CA . HIS A 1 172 ? -4.566 -22.281 12.344 1 94.19 172 HIS A CA 1
ATOM 1326 C C . HIS A 1 172 ? -4.77 -22.625 10.875 1 94.19 172 HIS A C 1
ATOM 1328 O O . HIS A 1 172 ? -5.879 -22.484 10.352 1 94.19 172 HIS A O 1
ATOM 1334 N N . ILE A 1 173 ? -3.699 -23.062 10.211 1 95.94 173 ILE A N 1
ATOM 1335 C CA . ILE A 1 173 ? -3.752 -23.359 8.781 1 95.94 173 ILE A CA 1
ATOM 1336 C C . ILE A 1 173 ? -4.004 -24.859 8.586 1 95.94 173 ILE A C 1
ATOM 1338 O O . ILE A 1 173 ? -3.271 -25.688 9.125 1 95.94 173 ILE A O 1
ATOM 1342 N N . VAL A 1 174 ? -5.035 -25.172 7.883 1 96.25 174 VAL A N 1
ATOM 1343 C CA . VAL A 1 174 ? -5.336 -26.547 7.5 1 96.25 174 VAL A CA 1
ATOM 1344 C C . VAL A 1 174 ? -5.262 -26.703 5.98 1 96.25 174 VAL A C 1
ATOM 1346 O O . VAL A 1 174 ? -5.781 -25.859 5.246 1 96.25 174 VAL A O 1
ATOM 1349 N N . GLU A 1 175 ? -4.609 -27.75 5.57 1 95.12 175 GLU A N 1
ATOM 1350 C CA . GLU A 1 175 ? -4.383 -27.953 4.141 1 95.12 175 GLU A CA 1
ATOM 1351 C C . GLU A 1 175 ? -5.387 -28.938 3.561 1 95.12 175 GLU A C 1
ATOM 1353 O O . GLU A 1 175 ? -5.754 -29.922 4.219 1 95.12 175 GLU A O 1
ATOM 1358 N N . VAL A 1 176 ? -5.828 -28.656 2.393 1 96.75 176 VAL A N 1
ATOM 1359 C CA . VAL A 1 176 ? -6.664 -29.578 1.638 1 96.75 176 VAL A CA 1
ATOM 1360 C C . VAL A 1 176 ? -5.906 -30.094 0.411 1 96.75 176 VAL A C 1
ATOM 1362 O O . VAL A 1 176 ? -5.168 -29.328 -0.221 1 96.75 176 VAL A O 1
ATOM 1365 N N . ALA A 1 177 ? -6.137 -31.312 0.078 1 95.19 177 ALA A N 1
ATOM 1366 C CA . ALA A 1 177 ? -5.41 -31.938 -1.022 1 95.19 177 ALA A CA 1
ATOM 1367 C C . ALA A 1 177 ? -5.863 -31.391 -2.369 1 95.19 177 ALA A C 1
ATOM 1369 O O . ALA A 1 177 ? -7.047 -31.094 -2.561 1 95.19 177 ALA A O 1
ATOM 1370 N N . ILE A 1 178 ? -4.871 -31.219 -3.25 1 95.19 178 ILE A N 1
ATOM 1371 C CA . ILE A 1 178 ? -5.168 -30.812 -4.617 1 95.19 178 ILE A CA 1
ATOM 1372 C C . ILE A 1 178 ? -4.488 -31.766 -5.602 1 95.19 178 ILE A C 1
ATOM 1374 O O . ILE A 1 178 ? -3.604 -32.531 -5.219 1 95.19 178 ILE A O 1
ATOM 1378 N N . ASP A 1 179 ? -4.934 -31.812 -6.801 1 94 179 ASP A N 1
ATOM 1379 C CA . ASP A 1 179 ? -4.266 -32.438 -7.945 1 94 179 ASP A CA 1
ATOM 1380 C C . ASP A 1 179 ? -4.324 -31.516 -9.172 1 94 179 ASP A C 1
ATOM 1382 O O . ASP A 1 179 ? -4.473 -30.297 -9.039 1 94 179 ASP A O 1
ATOM 1386 N N . ALA A 1 180 ? -4.055 -32.031 -10.32 1 91.19 180 ALA A N 1
ATOM 1387 C CA . ALA A 1 180 ? -3.971 -31.219 -11.531 1 91.19 180 ALA A CA 1
ATOM 1388 C C . ALA A 1 180 ? -5.293 -30.516 -11.812 1 91.19 180 ALA A C 1
ATOM 1390 O O . ALA A 1 180 ? -5.332 -29.531 -12.562 1 91.19 180 ALA A O 1
ATOM 1391 N N . ASN A 1 181 ? -6.371 -31.016 -11.188 1 94.81 181 ASN A N 1
ATOM 1392 C CA . ASN A 1 181 ? -7.688 -30.422 -11.383 1 94.81 181 ASN A CA 1
ATOM 1393 C C . ASN A 1 181 ? -8.109 -29.578 -10.18 1 94.81 181 ASN A C 1
ATOM 1395 O O . ASN A 1 181 ? -9.297 -29.328 -9.984 1 94.81 181 ASN A O 1
ATOM 1399 N N . GLY A 1 182 ? -7.168 -29.203 -9.336 1 95.88 182 GLY A N 1
ATOM 1400 C CA . GLY A 1 182 ? -7.418 -28.312 -8.211 1 95.88 182 GLY A CA 1
ATOM 1401 C C . GLY A 1 182 ? -7.863 -29.047 -6.961 1 95.88 182 GLY A C 1
ATOM 1402 O O . GLY A 1 182 ? -7.461 -30.188 -6.723 1 95.88 182 GLY A O 1
ATOM 1403 N N . ILE A 1 183 ? -8.578 -28.422 -6.129 1 97.56 183 ILE A N 1
ATOM 1404 C CA . ILE A 1 183 ? -9.023 -28.922 -4.836 1 97.56 183 ILE A CA 1
ATOM 1405 C C . ILE A 1 183 ? -9.797 -30.234 -5.031 1 97.56 183 ILE A C 1
ATOM 1407 O O . ILE A 1 183 ? -10.648 -30.328 -5.918 1 97.56 183 ILE A O 1
ATOM 1411 N N . ILE A 1 184 ? -9.469 -31.188 -4.262 1 97.75 184 ILE A N 1
ATOM 1412 C CA . ILE A 1 184 ? -10.227 -32.438 -4.223 1 97.75 184 ILE A CA 1
ATOM 1413 C C . ILE A 1 184 ? -11.398 -32.281 -3.252 1 97.75 184 ILE A C 1
ATOM 1415 O O . ILE A 1 184 ? -11.203 -32.312 -2.033 1 97.75 184 ILE A O 1
ATOM 1419 N N . PRO A 1 185 ? -12.594 -32.219 -3.795 1 97.88 185 PRO A N 1
ATOM 1420 C CA . PRO A 1 185 ? -13.75 -31.922 -2.934 1 97.88 185 PRO A CA 1
ATOM 1421 C C . PRO A 1 185 ? -13.961 -32.969 -1.858 1 97.88 185 PRO A C 1
ATOM 1423 O O . PRO A 1 185 ? -14.367 -32.656 -0.739 1 97.88 185 PRO A O 1
ATOM 1426 N N . SER A 1 186 ? -13.688 -34.25 -2.172 1 97.31 186 SER A N 1
ATOM 1427 C CA . SER A 1 186 ? -13.867 -35.312 -1.184 1 97.31 186 SER A CA 1
ATOM 1428 C C . SER A 1 186 ? -12.914 -35.125 -0.004 1 97.31 186 SER A C 1
ATOM 1430 O O . SER A 1 186 ? -13.273 -35.438 1.138 1 97.31 186 SER A O 1
ATOM 1432 N N . SER A 1 187 ? -11.75 -34.688 -0.3 1 96.44 187 SER A N 1
ATOM 1433 C CA . SER A 1 187 ? -10.805 -34.375 0.764 1 96.44 187 SER A CA 1
ATOM 1434 C C . SER A 1 187 ? -11.328 -33.25 1.657 1 96.44 187 SER A C 1
ATOM 1436 O O . SER A 1 187 ? -11.234 -33.344 2.885 1 96.44 187 SER A O 1
ATOM 1438 N N . LEU A 1 188 ? -11.906 -32.25 1.113 1 97.81 188 LEU A N 1
ATOM 1439 C CA . LEU A 1 188 ? -12.484 -31.125 1.838 1 97.81 188 LEU A CA 1
ATOM 1440 C C . LEU A 1 188 ? -13.688 -31.562 2.654 1 97.81 188 LEU A C 1
ATOM 1442 O O . LEU A 1 188 ? -13.836 -31.172 3.814 1 97.81 188 LEU A O 1
ATOM 1446 N N . GLU A 1 189 ? -14.484 -32.375 2.055 1 97.94 189 GLU A N 1
ATOM 1447 C CA . GLU A 1 189 ? -15.672 -32.875 2.73 1 97.94 189 GLU A CA 1
ATOM 1448 C C . GLU A 1 189 ? -15.305 -33.719 3.949 1 97.94 189 GLU A C 1
ATOM 1450 O O . GLU A 1 189 ? -15.898 -33.562 5.02 1 97.94 189 GLU A O 1
ATOM 1455 N N . GLN A 1 190 ? -14.375 -34.562 3.736 1 97.25 190 GLN A N 1
ATOM 1456 C CA . GLN A 1 190 ? -13.922 -35.406 4.836 1 97.25 190 GLN A CA 1
ATOM 1457 C C . GLN A 1 190 ? -13.359 -34.594 5.98 1 97.25 190 GLN A C 1
ATOM 1459 O O . GLN A 1 190 ? -13.633 -34.844 7.148 1 97.25 190 GLN A O 1
ATOM 1464 N N . LEU A 1 191 ? -12.531 -33.625 5.605 1 96 191 LEU A N 1
ATOM 1465 C CA . LEU A 1 191 ? -11.945 -32.719 6.586 1 96 191 LEU A CA 1
ATOM 1466 C C . LEU A 1 191 ? -13.031 -32.031 7.418 1 96 191 LEU A C 1
ATOM 1468 O O . LEU A 1 191 ? -12.953 -32 8.648 1 96 191 LEU A O 1
ATOM 1472 N N . LEU A 1 192 ? -14.109 -31.578 6.797 1 97.5 192 LEU A N 1
ATOM 1473 C CA . LEU A 1 192 ? -15.156 -30.797 7.441 1 97.5 192 LEU A CA 1
ATOM 1474 C C . LEU A 1 192 ? -16.109 -31.688 8.227 1 97.5 192 LEU A C 1
ATOM 1476 O O . LEU A 1 192 ? -16.578 -31.312 9.305 1 97.5 192 LEU A O 1
ATOM 1480 N N . GLU A 1 193 ? -16.406 -32.875 7.695 1 97 193 GLU A N 1
ATOM 1481 C CA . GLU A 1 193 ? -17.312 -33.781 8.359 1 97 193 GLU A CA 1
ATOM 1482 C C . GLU A 1 193 ? -16.688 -34.375 9.617 1 97 193 GLU A C 1
ATOM 1484 O O . GLU A 1 193 ? -17.375 -34.688 10.586 1 97 193 GLU A O 1
ATOM 1489 N N . ASN A 1 194 ? -15.398 -34.5 9.609 1 96.12 194 ASN A N 1
ATOM 1490 C CA . ASN A 1 194 ? -14.68 -35.062 10.742 1 96.12 194 ASN A CA 1
ATOM 1491 C C . ASN A 1 194 ? -14.078 -33.969 11.633 1 96.12 194 ASN A C 1
ATOM 1493 O O . ASN A 1 194 ? -13.195 -34.25 12.445 1 96.12 194 ASN A O 1
ATOM 1497 N N . TRP A 1 195 ? -14.562 -32.812 11.414 1 95.44 195 TRP A N 1
ATOM 1498 C CA . TRP A 1 195 ? -14.031 -31.703 12.219 1 95.44 195 TRP A CA 1
ATOM 1499 C C . TRP A 1 195 ? -14.328 -31.922 13.695 1 95.44 195 TRP A C 1
ATOM 1501 O O . TRP A 1 195 ? -15.438 -32.312 14.062 1 95.44 195 TRP A O 1
ATOM 1511 N N . PRO A 1 196 ? -13.312 -31.656 14.547 1 93.56 196 PRO A N 1
ATOM 1512 C CA . PRO A 1 196 ? -13.555 -31.828 15.977 1 93.56 196 PRO A CA 1
ATOM 1513 C C . PRO A 1 196 ? -14.711 -30.969 16.484 1 93.56 196 PRO A C 1
ATOM 1515 O O . PRO A 1 196 ? -14.742 -29.766 16.234 1 93.56 196 PRO A O 1
ATOM 1518 N N . ALA A 1 197 ? -15.547 -31.469 17.312 1 90.12 197 ALA A N 1
ATOM 1519 C CA . ALA A 1 197 ? -16.766 -30.797 17.781 1 90.12 197 ALA A CA 1
ATOM 1520 C C . ALA A 1 197 ? -16.422 -29.656 18.734 1 90.12 197 ALA A C 1
ATOM 1522 O O . ALA A 1 197 ? -17.203 -28.703 18.859 1 90.12 197 ALA A O 1
ATOM 1523 N N . ASP A 1 198 ? -15.273 -29.719 19.359 1 91.25 198 ASP A N 1
ATOM 1524 C CA . ASP A 1 198 ? -14.906 -28.719 20.359 1 91.25 198 ASP A CA 1
ATOM 1525 C C . ASP A 1 198 ? -14.141 -27.562 19.75 1 91.25 198 ASP A C 1
ATOM 1527 O O . ASP A 1 198 ? -13.688 -26.656 20.453 1 91.25 198 ASP A O 1
ATOM 1531 N N . LYS A 1 199 ? -13.969 -27.625 18.453 1 91.88 199 LYS A N 1
ATOM 1532 C CA . LYS A 1 199 ? -13.266 -26.547 17.766 1 91.88 199 LYS A CA 1
ATOM 1533 C C . LYS A 1 199 ? -14.188 -25.859 16.766 1 91.88 199 LYS A C 1
ATOM 1535 O O . LYS A 1 199 ? -15.031 -26.5 16.125 1 91.88 199 LYS A O 1
ATOM 1540 N N . ARG A 1 200 ? -14.055 -24.609 16.703 1 91.94 200 ARG A N 1
ATOM 1541 C CA . ARG A 1 200 ? -14.805 -23.875 15.68 1 91.94 200 ARG A CA 1
ATOM 1542 C C . ARG A 1 200 ? -14.391 -24.312 14.281 1 91.94 200 ARG A C 1
ATOM 1544 O O . ARG A 1 200 ? -13.211 -24.516 14.008 1 91.94 200 ARG A O 1
ATOM 1551 N N . LYS A 1 201 ? -15.336 -24.531 13.445 1 95.62 201 LYS A N 1
ATOM 1552 C CA . LYS A 1 201 ? -15.07 -24.891 12.055 1 95.62 201 LYS A CA 1
ATOM 1553 C C . LYS A 1 201 ? -14.305 -23.766 11.336 1 95.62 201 LYS A C 1
ATOM 1555 O O . LYS A 1 201 ? -14.32 -22.625 11.781 1 95.62 201 LYS A O 1
ATOM 1560 N N . PRO A 1 202 ? -13.641 -24.125 10.242 1 96.94 202 PRO A N 1
ATOM 1561 C CA . PRO A 1 202 ? -12.914 -23.109 9.477 1 96.94 202 PRO A CA 1
ATOM 1562 C C . PRO A 1 202 ? -13.828 -22 8.961 1 96.94 202 PRO A C 1
ATOM 1564 O O . PRO A 1 202 ? -14.953 -22.266 8.531 1 96.94 202 PRO A O 1
ATOM 1567 N N . LYS A 1 203 ? -13.367 -20.766 8.953 1 96.69 203 LYS A N 1
ATOM 1568 C CA . LYS A 1 203 ? -14.141 -19.594 8.547 1 96.69 203 LYS A CA 1
ATOM 1569 C C . LYS A 1 203 ? -13.922 -19.281 7.066 1 96.69 203 LYS A C 1
ATOM 1571 O O . LYS A 1 203 ? -14.75 -18.609 6.441 1 96.69 203 LYS A O 1
ATOM 1576 N N . LEU A 1 204 ? -12.805 -19.75 6.586 1 98.5 204 LEU A N 1
ATOM 1577 C CA . LEU A 1 204 ? -12.344 -19.234 5.297 1 98.5 204 LEU A CA 1
ATOM 1578 C C . LEU A 1 204 ? -11.602 -20.312 4.52 1 98.5 204 LEU A C 1
ATOM 1580 O O . LEU A 1 204 ? -10.812 -21.062 5.09 1 98.5 204 LEU A O 1
ATOM 1584 N N . LEU A 1 205 ? -11.938 -20.484 3.291 1 98.69 205 LEU A N 1
ATOM 1585 C CA . LEU A 1 205 ? -11.125 -21.188 2.318 1 98.69 205 LEU A CA 1
ATOM 1586 C C . LEU A 1 205 ? -10.383 -20.219 1.406 1 98.69 205 LEU A C 1
ATOM 1588 O O . LEU A 1 205 ? -11.008 -19.391 0.74 1 98.69 205 LEU A O 1
ATOM 1592 N N . TYR A 1 206 ? -9.047 -20.25 1.449 1 98.62 206 TYR A N 1
ATOM 1593 C CA . TYR A 1 206 ? -8.211 -19.531 0.492 1 98.62 206 TYR A CA 1
ATOM 1594 C C . TYR A 1 206 ? -7.836 -20.422 -0.683 1 98.62 206 TYR A C 1
ATOM 1596 O O . TYR A 1 206 ? -7.219 -21.469 -0.497 1 98.62 206 TYR A O 1
ATOM 1604 N N . THR A 1 207 ? -8.195 -20 -1.933 1 98.5 207 THR A N 1
ATOM 1605 C CA . THR A 1 207 ? -7.941 -20.844 -3.098 1 98.5 207 THR A CA 1
ATOM 1606 C C . THR A 1 207 ? -7.512 -20 -4.293 1 98.5 207 THR A C 1
ATOM 1608 O O . THR A 1 207 ? -7.883 -18.828 -4.395 1 98.5 207 THR A O 1
ATOM 1611 N N . ILE A 1 208 ? -6.695 -20.531 -5.125 1 98.25 208 ILE A N 1
ATOM 1612 C CA . ILE A 1 208 ? -6.242 -19.969 -6.391 1 98.25 208 ILE A CA 1
ATOM 1613 C C . ILE A 1 208 ? -6.719 -20.859 -7.543 1 98.25 208 ILE A C 1
ATOM 1615 O O . ILE A 1 208 ? -5.98 -21.734 -8.008 1 98.25 208 ILE A O 1
ATOM 1619 N N . PRO A 1 209 ? -7.844 -20.547 -8.109 1 97.81 209 PRO A N 1
ATOM 1620 C CA . PRO A 1 209 ? -8.531 -21.547 -8.945 1 97.81 209 PRO A CA 1
ATOM 1621 C C . PRO A 1 209 ? -7.953 -21.641 -10.352 1 97.81 209 PRO A C 1
ATOM 1623 O O . PRO A 1 209 ? -8.234 -22.594 -11.086 1 97.81 209 PRO A O 1
ATOM 1626 N N . TYR A 1 210 ? -7.227 -20.625 -10.844 1 97.56 210 TYR A N 1
ATOM 1627 C CA . TYR A 1 210 ? -6.582 -20.656 -12.148 1 97.56 210 TYR A CA 1
ATOM 1628 C C . TYR A 1 210 ? -5.066 -20.656 -12.016 1 97.56 210 TYR A C 1
ATOM 1630 O O . TYR A 1 210 ? -4.488 -19.734 -11.438 1 97.56 210 TYR A O 1
ATOM 1638 N N . GLY A 1 211 ? -4.422 -21.641 -12.633 1 96.62 211 GLY A N 1
ATOM 1639 C CA . GLY A 1 211 ? -2.967 -21.641 -12.648 1 96.62 211 GLY A CA 1
ATOM 1640 C C . GLY A 1 211 ? -2.352 -21.422 -11.281 1 96.62 211 GLY A C 1
ATOM 1641 O O . GLY A 1 211 ? -1.468 -20.578 -11.125 1 96.62 211 GLY A O 1
ATOM 1642 N N . CYS A 1 212 ? -2.779 -22.141 -10.406 1 96.31 212 CYS A N 1
ATOM 1643 C CA . CYS A 1 212 ? -2.418 -22 -9 1 96.31 212 CYS A CA 1
ATOM 1644 C C . CYS A 1 212 ? -0.911 -21.828 -8.844 1 96.31 212 CYS A C 1
ATOM 1646 O O . CYS A 1 212 ? -0.133 -22.609 -9.406 1 96.31 212 CYS A O 1
ATOM 1648 N N . ASN A 1 213 ? -0.475 -20.766 -8.242 1 95.06 213 ASN A N 1
ATOM 1649 C CA . ASN A 1 213 ? 0.874 -20.625 -7.707 1 95.06 213 ASN A CA 1
ATOM 1650 C C . ASN A 1 213 ? 1.008 -21.281 -6.34 1 95.06 213 ASN A C 1
ATOM 1652 O O . ASN A 1 213 ? 0.48 -20.781 -5.348 1 95.06 213 ASN A O 1
ATOM 1656 N N . PRO A 1 214 ? 1.525 -22.438 -6.199 1 94.81 214 PRO A N 1
ATOM 1657 C CA . PRO A 1 214 ? 2.617 -22.859 -7.074 1 94.81 214 PRO A CA 1
ATOM 1658 C C . PRO A 1 214 ? 2.221 -24.031 -7.984 1 94.81 214 PRO A C 1
ATOM 1660 O O . PRO A 1 214 ? 2.963 -24.375 -8.906 1 94.81 214 PRO A O 1
ATOM 1663 N N . SER A 1 215 ? 1.11 -24.625 -7.871 1 94.31 215 SER A N 1
ATOM 1664 C CA . SER A 1 215 ? 0.863 -25.984 -8.375 1 94.31 215 SER A CA 1
ATOM 1665 C C . SER A 1 215 ? 0.605 -25.969 -9.875 1 94.31 215 SER A C 1
ATOM 1667 O O . SER A 1 215 ? 0.662 -27.016 -10.531 1 94.31 215 SER A O 1
ATOM 1669 N N . GLY A 1 216 ? 0.246 -24.797 -10.359 1 95.5 216 GLY A N 1
ATOM 1670 C CA . GLY A 1 216 ? -0.102 -24.719 -11.766 1 95.5 216 GLY A CA 1
ATOM 1671 C C . GLY A 1 216 ? -1.474 -25.281 -12.078 1 95.5 216 GLY A C 1
ATOM 1672 O O . GLY A 1 216 ? -1.954 -25.188 -13.203 1 95.5 216 GLY A O 1
ATOM 1673 N N . ALA A 1 217 ? -2.164 -25.797 -11.117 1 96.12 217 ALA A N 1
ATOM 1674 C CA . ALA A 1 217 ? -3.445 -26.469 -11.312 1 96.12 217 ALA A CA 1
ATOM 1675 C C . ALA A 1 217 ? -4.559 -25.469 -11.578 1 96.12 217 ALA A C 1
ATOM 1677 O O . ALA A 1 217 ? -4.527 -24.344 -11.062 1 96.12 217 ALA A O 1
ATOM 1678 N N . THR A 1 218 ? -5.5 -25.828 -12.391 1 97.69 218 THR A N 1
ATOM 1679 C CA . THR A 1 218 ? -6.758 -25.109 -12.586 1 97.69 218 THR A CA 1
ATOM 1680 C C . THR A 1 218 ? -7.941 -25.953 -12.125 1 97.69 218 THR A C 1
ATOM 1682 O O . THR A 1 218 ? -8.148 -27.062 -12.625 1 97.69 218 THR A O 1
ATOM 1685 N N . THR A 1 219 ? -8.672 -25.469 -11.164 1 98 219 THR A N 1
ATOM 1686 C CA . THR A 1 219 ? -9.797 -26.219 -10.617 1 98 219 THR A CA 1
ATOM 1687 C C . THR A 1 219 ? -10.914 -26.359 -11.648 1 98 219 THR A C 1
ATOM 1689 O O . THR A 1 219 ? -11.344 -25.375 -12.234 1 98 219 THR A O 1
ATOM 1692 N N . SER A 1 220 ? -11.383 -27.562 -11.859 1 97.5 220 SER A N 1
ATOM 1693 C CA . SER A 1 220 ? -12.445 -27.812 -12.828 1 97.5 220 SER A CA 1
ATOM 1694 C C . SER A 1 220 ? -13.773 -27.219 -12.359 1 97.5 220 SER A C 1
ATOM 1696 O O . SER A 1 220 ? -13.953 -26.953 -11.164 1 97.5 220 SER A O 1
ATOM 1698 N N . GLN A 1 221 ? -14.656 -26.953 -13.281 1 97.25 221 GLN A N 1
ATOM 1699 C CA . GLN A 1 221 ? -15.945 -26.375 -12.953 1 97.25 221 GLN A CA 1
ATOM 1700 C C . GLN A 1 221 ? -16.734 -27.266 -12 1 97.25 221 GLN A C 1
ATOM 1702 O O . GLN A 1 221 ? -17.359 -26.781 -11.055 1 97.25 221 GLN A O 1
ATOM 1707 N N . GLU A 1 222 ? -16.734 -28.562 -12.289 1 97.44 222 GLU A N 1
ATOM 1708 C CA . GLU A 1 222 ? -17.453 -29.516 -11.453 1 97.44 222 GLU A CA 1
ATOM 1709 C C . GLU A 1 222 ? -16.984 -29.438 -10.008 1 97.44 222 GLU A C 1
ATOM 1711 O O . GLU A 1 222 ? -17.797 -29.469 -9.078 1 97.44 222 GLU A O 1
ATOM 1716 N N . ARG A 1 223 ? -15.719 -29.359 -9.812 1 98.25 223 ARG A N 1
ATOM 1717 C CA . ARG A 1 223 ? -15.172 -29.328 -8.461 1 98.25 223 ARG A CA 1
ATOM 1718 C C . ARG A 1 223 ? -15.453 -28 -7.781 1 98.25 223 ARG A C 1
ATOM 1720 O O . ARG A 1 223 ? -15.656 -27.938 -6.566 1 98.25 223 ARG A O 1
ATOM 1727 N N . ARG A 1 224 ? -15.492 -26.891 -8.539 1 98.38 224 ARG A N 1
ATOM 1728 C CA . ARG A 1 224 ? -15.867 -25.609 -7.98 1 98.38 224 ARG A CA 1
ATOM 1729 C C . ARG A 1 224 ? -17.297 -25.641 -7.43 1 98.38 224 ARG A C 1
ATOM 1731 O O . ARG A 1 224 ? -17.562 -25.062 -6.371 1 98.38 224 ARG A O 1
ATOM 1738 N N . ILE A 1 225 ? -18.172 -26.266 -8.148 1 98 225 ILE A N 1
ATOM 1739 C CA . ILE A 1 225 ? -19.562 -26.391 -7.734 1 98 225 ILE A CA 1
ATOM 1740 C C . ILE A 1 225 ? -19.641 -27.156 -6.414 1 98 225 ILE A C 1
ATOM 1742 O O . ILE A 1 225 ? -20.359 -26.75 -5.496 1 98 225 ILE A O 1
ATOM 1746 N N . GLU A 1 226 ? -18.844 -28.219 -6.32 1 98.38 226 GLU A N 1
ATOM 1747 C CA . GLU A 1 226 ? -18.828 -29.016 -5.098 1 98.38 226 GLU A CA 1
ATOM 1748 C C . GLU A 1 226 ? -18.266 -28.219 -3.926 1 98.38 226 GLU A C 1
ATOM 1750 O O . GLU A 1 226 ? -18.75 -28.312 -2.801 1 98.38 226 GLU A O 1
ATOM 1755 N N . VAL A 1 227 ? -17.234 -27.453 -4.172 1 98.38 227 VAL A N 1
ATOM 1756 C CA . VAL A 1 227 ? -16.625 -26.625 -3.131 1 98.38 227 VAL A CA 1
ATOM 1757 C C . VAL A 1 227 ? -17.641 -25.609 -2.625 1 98.38 227 VAL A C 1
ATOM 1759 O O . VAL A 1 227 ? -17.75 -25.375 -1.418 1 98.38 227 VAL A O 1
ATOM 1762 N N . LEU A 1 228 ? -18.391 -24.969 -3.525 1 97.75 228 LEU A N 1
ATOM 1763 C CA . LEU A 1 228 ? -19.422 -24 -3.148 1 97.75 228 LEU A CA 1
ATOM 1764 C C . LEU A 1 228 ? -20.516 -24.656 -2.311 1 97.75 228 LEU A C 1
ATOM 1766 O O . LEU A 1 228 ? -21.016 -24.062 -1.353 1 97.75 228 LEU A O 1
ATOM 1770 N N . ARG A 1 229 ? -20.906 -25.859 -2.729 1 97.44 229 ARG A N 1
ATOM 1771 C CA . ARG A 1 229 ? -21.875 -26.625 -1.952 1 97.44 229 ARG A CA 1
ATOM 1772 C C . ARG A 1 229 ? -21.391 -26.828 -0.522 1 97.44 229 ARG A C 1
ATOM 1774 O O . ARG A 1 229 ? -22.156 -26.641 0.431 1 97.44 229 ARG A O 1
ATOM 1781 N N . LEU A 1 230 ? -20.172 -27.234 -0.374 1 98.19 230 LEU A N 1
ATOM 1782 C CA . LEU A 1 230 ? -19.594 -27.484 0.943 1 98.19 230 LEU A CA 1
ATOM 1783 C C . LEU A 1 230 ? -19.484 -26.188 1.743 1 98.19 230 LEU A C 1
ATOM 1785 O O . LEU A 1 230 ? -19.641 -26.188 2.967 1 98.19 230 LEU A O 1
ATOM 1789 N N . ALA A 1 231 ? -19.188 -25.031 1.08 1 98.12 231 ALA A N 1
ATOM 1790 C CA . ALA A 1 231 ? -19.109 -23.734 1.752 1 98.12 231 ALA A CA 1
ATOM 1791 C C . ALA A 1 231 ? -20.453 -23.375 2.389 1 98.12 231 ALA A C 1
ATOM 1793 O O . ALA A 1 231 ? -20.5 -22.891 3.518 1 98.12 231 ALA A O 1
ATOM 1794 N N . ARG A 1 232 ? -21.547 -23.625 1.674 1 96.62 232 ARG A N 1
ATOM 1795 C CA . ARG A 1 232 ? -22.891 -23.375 2.182 1 96.62 232 ARG A CA 1
ATOM 1796 C C . ARG A 1 232 ? -23.234 -24.328 3.326 1 96.62 232 ARG A C 1
ATOM 1798 O O . ARG A 1 232 ? -23.734 -23.891 4.367 1 96.62 232 ARG A O 1
ATOM 1805 N N . LYS A 1 233 ? -22.922 -25.578 3.107 1 96.88 233 LYS A N 1
ATOM 1806 C CA . LYS A 1 233 ? -23.266 -26.625 4.074 1 96.88 233 LYS A CA 1
ATOM 1807 C C . LYS A 1 233 ? -22.547 -26.391 5.402 1 96.88 233 LYS A C 1
ATOM 1809 O O . LYS A 1 233 ? -23.125 -26.594 6.469 1 96.88 233 LYS A O 1
ATOM 1814 N N . HIS A 1 234 ? -21.297 -26 5.332 1 97.56 234 HIS A N 1
ATOM 1815 C CA . HIS A 1 234 ? -20.469 -25.938 6.535 1 97.56 234 HIS A CA 1
ATOM 1816 C C . HIS A 1 234 ? -20.219 -24.484 6.941 1 97.56 234 HIS A C 1
ATOM 1818 O O . HIS A 1 234 ? -19.438 -24.234 7.863 1 97.56 234 HIS A O 1
ATOM 1824 N N . ASN A 1 235 ? -20.734 -23.531 6.289 1 97.44 235 ASN A N 1
ATOM 1825 C CA . ASN A 1 235 ? -20.766 -22.109 6.613 1 97.44 235 ASN A CA 1
ATOM 1826 C C . ASN A 1 235 ? -19.375 -21.5 6.68 1 97.44 235 ASN A C 1
ATOM 1828 O O . ASN A 1 235 ? -18.969 -20.969 7.715 1 97.44 235 ASN A O 1
ATOM 1832 N N . PHE A 1 236 ? -18.641 -21.469 5.633 1 98.25 236 PHE A N 1
ATOM 1833 C CA . PHE A 1 236 ? -17.391 -20.734 5.527 1 98.25 236 PHE A CA 1
ATOM 1834 C C . PHE A 1 236 ? -17.375 -19.859 4.281 1 98.25 236 PHE A C 1
ATOM 1836 O O . PHE A 1 236 ? -18.188 -20.047 3.371 1 98.25 236 PHE A O 1
ATOM 1843 N N . LEU A 1 237 ? -16.609 -18.812 4.242 1 98.75 237 LEU A N 1
ATOM 1844 C CA . LEU A 1 237 ? -16.422 -17.922 3.102 1 98.75 237 LEU A CA 1
ATOM 1845 C C . LEU A 1 237 ? -15.336 -18.453 2.172 1 98.75 237 LEU A C 1
ATOM 1847 O O . LEU A 1 237 ? -14.5 -19.266 2.584 1 98.75 237 LEU A O 1
ATOM 1851 N N . ILE A 1 238 ? -15.391 -18.109 0.923 1 98.75 238 ILE A N 1
ATOM 1852 C CA . ILE A 1 238 ? -14.375 -18.469 -0.065 1 98.75 238 ILE A CA 1
ATOM 1853 C C . ILE A 1 238 ? -13.625 -17.219 -0.511 1 98.75 238 ILE A C 1
ATOM 1855 O O . ILE A 1 238 ? -14.227 -16.266 -0.986 1 98.75 238 ILE A O 1
ATOM 1859 N N . LEU A 1 239 ? -12.336 -17.156 -0.282 1 98.81 239 LEU A N 1
ATOM 1860 C CA . LEU A 1 239 ? -11.453 -16.156 -0.869 1 98.81 239 LEU A CA 1
ATOM 1861 C C . LEU A 1 239 ? -10.852 -16.672 -2.174 1 98.81 239 LEU A C 1
ATOM 1863 O O . LEU A 1 239 ? -9.938 -17.5 -2.158 1 98.81 239 LEU A O 1
ATOM 1867 N N . GLU A 1 240 ? -11.398 -16.188 -3.246 1 98.75 240 GLU A N 1
ATOM 1868 C CA . GLU A 1 240 ? -10.977 -16.531 -4.602 1 98.75 240 GLU A CA 1
ATOM 1869 C C . GLU A 1 240 ? -9.875 -15.602 -5.098 1 98.75 240 GLU A C 1
ATOM 1871 O O . GLU A 1 240 ? -10.148 -14.5 -5.562 1 98.75 240 GLU A O 1
ATOM 1876 N N . ASP A 1 241 ? -8.602 -16.031 -4.988 1 98.44 241 ASP A N 1
ATOM 1877 C CA . ASP A 1 241 ? -7.438 -15.273 -5.441 1 98.44 241 ASP A CA 1
ATOM 1878 C C . ASP A 1 241 ? -7.098 -15.609 -6.891 1 98.44 241 ASP A C 1
ATOM 1880 O O . ASP A 1 241 ? -6.531 -16.656 -7.176 1 98.44 241 ASP A O 1
ATOM 1884 N N . ASP A 1 242 ? -7.363 -14.672 -7.809 1 97.31 242 ASP A N 1
ATOM 1885 C CA . ASP A 1 242 ? -7.324 -15.109 -9.203 1 97.31 242 ASP A CA 1
ATOM 1886 C C . ASP A 1 242 ? -6.516 -14.133 -10.055 1 97.31 242 ASP A C 1
ATOM 1888 O O . ASP A 1 242 ? -7.004 -13.641 -11.07 1 97.31 242 ASP A O 1
ATOM 1892 N N . PRO A 1 243 ? -5.188 -13.992 -9.75 1 97.5 243 PRO A N 1
ATOM 1893 C CA . PRO A 1 243 ? -4.352 -13.148 -10.602 1 97.5 243 PRO A CA 1
ATOM 1894 C C . PRO A 1 243 ? -4.184 -13.719 -12.008 1 97.5 243 PRO A C 1
ATOM 1896 O O . PRO A 1 243 ? -3.781 -13 -12.93 1 97.5 243 PRO A O 1
ATOM 1899 N N . TYR A 1 244 ? -4.562 -14.984 -12.25 1 97.88 244 TYR A N 1
ATOM 1900 C CA . TYR A 1 244 ? -4.285 -15.648 -13.523 1 97.88 244 TYR A CA 1
ATOM 1901 C C . TYR A 1 244 ? -5.578 -15.922 -14.281 1 97.88 244 TYR A C 1
ATOM 1903 O O . TYR A 1 244 ? -5.57 -16.641 -15.281 1 97.88 244 TYR A O 1
ATOM 1911 N N . PHE A 1 245 ? -6.664 -15.375 -13.844 1 97.88 245 PHE A N 1
ATOM 1912 C CA . PHE A 1 245 ? -7.953 -15.602 -14.484 1 97.88 245 PHE A CA 1
ATOM 1913 C C . PHE A 1 245 ? -7.871 -15.336 -15.977 1 97.88 245 PHE A C 1
ATOM 1915 O O . PHE A 1 245 ? -8.375 -16.125 -16.781 1 97.88 245 PHE A O 1
ATOM 1922 N N . TYR A 1 246 ? -7.199 -14.273 -16.391 1 97.81 246 TYR A N 1
ATOM 1923 C CA . TYR A 1 246 ? -7.148 -13.867 -17.797 1 97.81 246 TYR A CA 1
ATOM 1924 C C . TYR A 1 246 ? -6.02 -14.578 -18.531 1 97.81 246 TYR A C 1
ATOM 1926 O O . TYR A 1 246 ? -5.832 -14.375 -19.734 1 97.81 246 TYR A O 1
ATOM 1934 N N . LEU A 1 247 ? -5.273 -15.375 -17.828 1 98 247 LEU A N 1
ATOM 1935 C CA . LEU A 1 247 ? -4.199 -16.156 -18.438 1 98 247 LEU A CA 1
ATOM 1936 C C . LEU A 1 247 ? -4.586 -17.625 -18.547 1 98 247 LEU A C 1
ATOM 1938 O O . LEU A 1 247 ? -3.816 -18.5 -18.172 1 98 247 LEU A O 1
ATOM 1942 N N . TYR A 1 248 ? -5.793 -17.891 -18.906 1 98 248 TYR A N 1
ATOM 1943 C CA . TYR A 1 248 ? -6.25 -19.234 -19.203 1 98 248 TYR A CA 1
ATOM 1944 C C . TYR A 1 248 ? -6.031 -19.578 -20.688 1 98 248 TYR A C 1
ATOM 1946 O O . TYR A 1 248 ? -6.414 -18.797 -21.562 1 98 248 TYR A O 1
ATOM 1954 N N . PHE A 1 249 ? -5.406 -20.672 -20.969 1 97 249 PHE A N 1
ATOM 1955 C CA . PHE A 1 249 ? -5.105 -21.062 -22.344 1 97 249 PHE A CA 1
ATOM 1956 C C . PHE A 1 249 ? -5.285 -22.578 -22.531 1 97 249 PHE A C 1
ATOM 1958 O O . PHE A 1 249 ? -4.551 -23.203 -23.281 1 97 249 PHE A O 1
ATOM 1965 N N . GLY A 1 250 ? -6.168 -23.172 -21.734 1 94.38 250 GLY A N 1
ATOM 1966 C CA . GLY A 1 250 ? -6.52 -24.578 -21.859 1 94.38 250 GLY A CA 1
ATOM 1967 C C . GLY A 1 250 ? -7.391 -24.875 -23.062 1 94.38 250 GLY A C 1
ATOM 1968 O O . GLY A 1 250 ? -7.957 -23.953 -23.672 1 94.38 250 GLY A O 1
ATOM 1969 N N . ALA A 1 251 ? -7.457 -26.156 -23.359 1 92.44 251 ALA A N 1
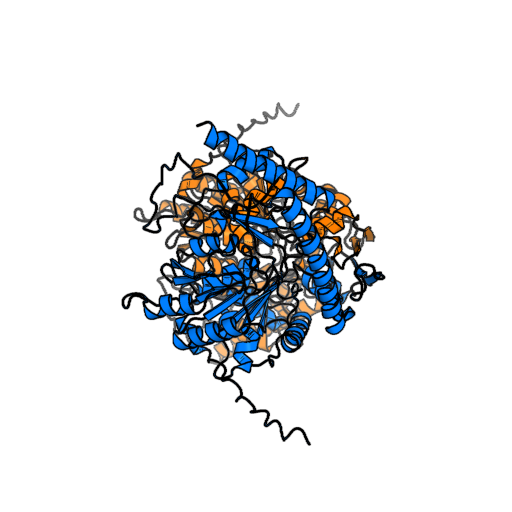ATOM 1970 C CA . ALA A 1 251 ? -8.211 -26.578 -24.531 1 92.44 251 ALA A CA 1
ATOM 1971 C C . ALA A 1 251 ? -9.711 -26.547 -24.25 1 92.44 251 ALA A C 1
ATOM 1973 O O . ALA A 1 251 ? -10.516 -26.359 -25.172 1 92.44 251 ALA A O 1
ATOM 1974 N N . LYS A 1 252 ? -10.117 -26.703 -23.031 1 93.19 252 LYS A N 1
ATOM 1975 C CA . LYS A 1 252 ? -11.531 -26.688 -22.641 1 93.19 252 LYS A CA 1
ATOM 1976 C C . LYS A 1 252 ? -12.016 -25.266 -22.406 1 93.19 252 LYS A C 1
ATOM 1978 O O . LYS A 1 252 ? -11.211 -24.359 -22.188 1 93.19 252 LYS A O 1
ATOM 1983 N N . PRO A 1 253 ? -13.344 -25.094 -22.5 1 93.5 253 PRO A N 1
ATOM 1984 C CA . PRO A 1 253 ? -13.867 -23.781 -22.109 1 93.5 253 PRO A CA 1
ATOM 1985 C C . PRO A 1 253 ? -13.453 -23.375 -20.703 1 93.5 253 PRO A C 1
ATOM 1987 O O . PRO A 1 253 ? -13.391 -24.234 -19.797 1 93.5 253 PRO A O 1
ATOM 1990 N N . ARG A 1 254 ? -13.258 -22.156 -20.531 1 94.25 254 ARG A N 1
ATOM 1991 C CA . ARG A 1 254 ? -12.867 -21.625 -19.234 1 94.25 254 ARG A CA 1
ATOM 1992 C C . ARG A 1 254 ? -13.906 -21.953 -18.172 1 94.25 254 ARG A C 1
ATOM 1994 O O . ARG A 1 254 ? -15.094 -21.703 -18.359 1 94.25 254 ARG A O 1
ATOM 2001 N N . PRO A 1 255 ? -13.461 -22.578 -17.031 1 96.56 255 PRO A N 1
ATOM 2002 C CA . PRO A 1 255 ? -14.406 -22.734 -15.922 1 96.56 255 PRO A CA 1
ATOM 2003 C C . PRO A 1 255 ? -14.898 -21.391 -15.375 1 96.56 255 PRO A C 1
ATOM 2005 O O . PRO A 1 255 ? -14.125 -20.438 -15.297 1 96.56 255 PRO A O 1
ATOM 2008 N N . ALA A 1 256 ? -16.203 -21.328 -15 1 97.19 256 ALA A N 1
ATOM 2009 C CA . ALA A 1 256 ? -16.734 -20.125 -14.367 1 97.19 256 ALA A CA 1
ATOM 2010 C C . ALA A 1 256 ? -16.078 -19.891 -13.008 1 97.19 256 ALA A C 1
ATOM 2012 O O . ALA A 1 256 ? -15.695 -20.844 -12.32 1 97.19 256 ALA A O 1
ATOM 2013 N N . SER A 1 257 ? -15.891 -18.609 -12.641 1 98 257 SER A N 1
ATOM 2014 C CA . SER A 1 257 ? -15.344 -18.297 -11.328 1 98 257 SER A CA 1
ATOM 2015 C C . SER A 1 257 ? -16.297 -18.719 -10.211 1 98 257 SER A C 1
ATOM 2017 O O . SER A 1 257 ? -17.484 -18.906 -10.453 1 98 257 SER A O 1
ATOM 2019 N N . TYR A 1 258 ? -15.75 -18.922 -8.977 1 98 258 TYR A N 1
ATOM 2020 C CA . TYR A 1 258 ? -16.609 -19.141 -7.824 1 98 258 TYR A CA 1
ATOM 2021 C C . TYR A 1 258 ? -17.625 -18 -7.688 1 98 258 TYR A C 1
ATOM 2023 O O . TYR A 1 258 ? -18.781 -18.234 -7.352 1 98 258 TYR A O 1
ATOM 2031 N N . PHE A 1 259 ? -17.156 -16.766 -7.945 1 97.56 259 PHE A N 1
ATOM 2032 C CA . PHE A 1 259 ? -17.984 -15.57 -7.871 1 97.56 259 PHE A CA 1
ATOM 2033 C C . PHE A 1 259 ? -19.156 -15.664 -8.844 1 97.56 259 PHE A C 1
ATOM 2035 O O . PHE A 1 259 ? -20.297 -15.352 -8.484 1 97.56 259 PHE A O 1
ATOM 2042 N N . SER A 1 260 ? -18.922 -16.094 -10.055 1 96.5 260 SER A N 1
ATOM 2043 C CA . SER A 1 260 ? -19.969 -16.297 -11.055 1 96.5 260 SER A CA 1
ATOM 2044 C C . SER A 1 260 ? -20.891 -17.438 -10.648 1 96.5 260 SER A C 1
ATOM 2046 O O . SER A 1 260 ? -22.125 -17.297 -10.742 1 96.5 260 SER A O 1
ATOM 2048 N N . LEU A 1 261 ? -20.344 -18.547 -10.211 1 96.12 261 LEU A N 1
ATOM 2049 C CA . LEU A 1 261 ? -21.094 -19.766 -9.922 1 96.12 261 LEU A CA 1
ATOM 2050 C C . LEU A 1 261 ? -22.016 -19.562 -8.727 1 96.12 261 LEU A C 1
ATOM 2052 O O . LEU A 1 261 ? -23.109 -20.141 -8.68 1 96.12 261 LEU A O 1
ATOM 2056 N N . GLU A 1 262 ? -21.562 -18.797 -7.77 1 94.81 262 GLU A N 1
ATOM 2057 C CA . GLU A 1 262 ? -22.422 -18.578 -6.609 1 94.81 262 GLU A CA 1
ATOM 2058 C C . GLU A 1 262 ? -23.734 -17.938 -7.023 1 94.81 262 GLU A C 1
ATOM 2060 O O . GLU A 1 262 ? -24.781 -18.219 -6.426 1 94.81 262 GLU A O 1
ATOM 2065 N N . HIS A 1 263 ? -23.688 -17.125 -8.031 1 93 263 HIS A N 1
ATOM 2066 C CA . HIS A 1 263 ? -24.891 -16.484 -8.547 1 93 263 HIS A CA 1
ATOM 2067 C C . HIS A 1 263 ? -25.703 -17.453 -9.406 1 93 263 HIS A C 1
ATOM 2069 O O . HIS A 1 263 ? -26.922 -17.578 -9.234 1 93 263 HIS A O 1
ATOM 2075 N N . THR A 1 264 ? -25.078 -18.188 -10.289 1 92.06 264 THR A N 1
ATOM 2076 C CA . THR A 1 264 ? -25.766 -19.016 -11.281 1 92.06 264 THR A CA 1
ATOM 2077 C C . THR A 1 264 ? -26.406 -20.234 -10.617 1 92.06 264 THR A C 1
ATOM 2079 O O . THR A 1 264 ? -27.422 -20.734 -11.078 1 92.06 264 THR A O 1
ATOM 2082 N N . LEU A 1 265 ? -25.719 -20.719 -9.602 1 90.5 265 LEU A N 1
ATOM 2083 C CA . LEU A 1 265 ? -26.234 -21.906 -8.922 1 90.5 265 LEU A CA 1
ATOM 2084 C C . LEU A 1 265 ? -27.438 -21.547 -8.055 1 90.5 265 LEU A C 1
ATOM 2086 O O . LEU A 1 265 ? -28.172 -22.438 -7.637 1 90.5 265 LEU A O 1
ATOM 2090 N N . GLY A 1 266 ? -27.531 -20.266 -7.859 1 80.5 266 GLY A N 1
ATOM 2091 C CA . GLY A 1 266 ? -28.703 -19.812 -7.137 1 80.5 266 GLY A CA 1
ATOM 2092 C C . GLY A 1 266 ? -28.578 -19.953 -5.633 1 80.5 266 GLY A C 1
ATOM 2093 O O . GLY A 1 266 ? -27.484 -19.859 -5.086 1 80.5 266 GLY A O 1
ATOM 2094 N N . GLU A 1 267 ? -29.625 -19.781 -4.801 1 82 267 GLU A N 1
ATOM 2095 C CA . GLU A 1 267 ? -29.781 -19.906 -3.355 1 82 267 GLU A CA 1
ATOM 2096 C C . GLU A 1 267 ? -29.359 -18.609 -2.652 1 82 267 GLU A C 1
ATOM 2098 O O . GLU A 1 267 ? -30.219 -17.828 -2.229 1 82 267 GLU A O 1
ATOM 2103 N N . GLU A 1 268 ? -28.047 -18.438 -2.631 1 92.38 268 GLU A N 1
ATOM 2104 C CA . GLU A 1 268 ? -27.562 -17.219 -1.975 1 92.38 268 GLU A CA 1
ATOM 2105 C C . GLU A 1 268 ? -26.297 -16.719 -2.631 1 92.38 268 GLU A C 1
ATOM 2107 O O . GLU A 1 268 ? -25.578 -17.469 -3.295 1 92.38 268 GLU A O 1
ATOM 2112 N N . VAL A 1 269 ? -26.125 -15.438 -2.559 1 94.44 269 VAL A N 1
ATOM 2113 C CA . VAL A 1 269 ? -24.859 -14.836 -2.992 1 94.44 269 VAL A CA 1
ATOM 2114 C C . VAL A 1 269 ? -24.25 -14.047 -1.839 1 94.44 269 VAL A C 1
ATOM 2116 O O . VAL A 1 269 ? -24.969 -13.539 -0.969 1 94.44 269 VAL A O 1
ATOM 2119 N N . GLY A 1 270 ? -22.938 -14.023 -1.854 1 96.44 270 GLY A N 1
ATOM 2120 C CA . GLY A 1 270 ? -22.25 -13.195 -0.872 1 96.44 270 GLY A CA 1
ATOM 2121 C C . GLY A 1 270 ? -21.156 -13.922 -0.12 1 96.44 270 GLY A C 1
ATOM 2122 O O . GLY A 1 270 ? -20.469 -13.328 0.709 1 96.44 270 GLY A O 1
ATOM 2123 N N . ARG A 1 271 ? -20.922 -15.227 -0.418 1 97 271 ARG A N 1
ATOM 2124 C CA . ARG A 1 271 ? -19.906 -16 0.299 1 97 271 ARG A CA 1
ATOM 2125 C C . ARG A 1 271 ? -18.547 -15.844 -0.344 1 97 271 ARG A C 1
ATOM 2127 O O . ARG A 1 271 ? -17.516 -16.141 0.277 1 97 271 ARG A O 1
ATOM 2134 N N . VAL A 1 272 ? -18.5 -15.383 -1.556 1 98.25 272 VAL A N 1
ATOM 2135 C CA . VAL A 1 272 ? -17.234 -15.359 -2.303 1 98.25 272 VAL A CA 1
ATOM 2136 C C . VAL A 1 272 ? -16.656 -13.945 -2.289 1 98.25 272 VAL A C 1
ATOM 2138 O O . VAL A 1 272 ? -17.344 -12.984 -2.629 1 98.25 272 VAL A O 1
ATOM 2141 N N . ILE A 1 273 ? -15.453 -13.781 -1.809 1 98.69 273 ILE A N 1
ATOM 2142 C CA . ILE A 1 273 ? -14.609 -12.602 -1.978 1 98.69 273 ILE A CA 1
ATOM 2143 C C . ILE A 1 273 ? -13.562 -12.867 -3.057 1 98.69 273 ILE A C 1
ATOM 2145 O O . ILE A 1 273 ? -12.82 -13.852 -2.98 1 98.69 273 ILE A O 1
ATOM 2149 N N . ARG A 1 274 ? -13.516 -12.023 -4.02 1 98.69 274 ARG A N 1
ATOM 2150 C CA . ARG A 1 274 ? -12.625 -12.266 -5.148 1 98.69 274 ARG A CA 1
ATOM 2151 C C . ARG A 1 274 ? -11.531 -11.203 -5.223 1 98.69 274 ARG A C 1
ATOM 2153 O O . ARG A 1 274 ? -11.797 -10.016 -5.02 1 98.69 274 ARG A O 1
ATOM 2160 N N . LEU A 1 275 ? -10.297 -11.625 -5.43 1 98.69 275 LEU A N 1
ATOM 2161 C CA . LEU A 1 275 ? -9.156 -10.742 -5.652 1 98.69 275 LEU A CA 1
ATOM 2162 C C . LEU A 1 275 ? -8.664 -10.844 -7.094 1 98.69 275 LEU A C 1
ATOM 2164 O O . LEU A 1 275 ? -8.43 -11.945 -7.598 1 98.69 275 LEU A O 1
ATOM 2168 N N . ASP A 1 276 ? -8.562 -9.711 -7.738 1 98.38 276 ASP A N 1
ATOM 2169 C CA . ASP A 1 276 ? -8.062 -9.602 -9.109 1 98.38 276 ASP A CA 1
ATOM 2170 C C . ASP A 1 276 ? -6.922 -8.586 -9.195 1 98.38 276 ASP A C 1
ATOM 2172 O O . ASP A 1 276 ? -6.711 -7.801 -8.273 1 98.38 276 ASP A O 1
ATOM 2176 N N . THR A 1 277 ? -6.156 -8.656 -10.273 1 98 277 THR A N 1
ATOM 2177 C CA . THR A 1 277 ? -5.078 -7.707 -10.523 1 98 277 THR A CA 1
ATOM 2178 C C . THR A 1 277 ? -4.816 -7.574 -12.023 1 98 277 THR A C 1
ATOM 2180 O O . THR A 1 277 ? -5.152 -8.469 -12.805 1 98 277 THR A O 1
ATOM 2183 N N . PHE A 1 278 ? -4.277 -6.453 -12.469 1 97.94 278 PHE A N 1
ATOM 2184 C CA . PHE A 1 278 ? -3.814 -6.258 -13.836 1 97.94 278 PHE A CA 1
ATOM 2185 C C . PHE A 1 278 ? -2.32 -6.539 -13.945 1 97.94 278 PHE A C 1
ATOM 2187 O O . PHE A 1 278 ? -1.732 -6.383 -15.016 1 97.94 278 PHE A O 1
ATOM 2194 N N . SER A 1 279 ? -1.686 -7.039 -12.883 1 96.88 279 SER A N 1
ATOM 2195 C CA . SER A 1 279 ? -0.238 -7.219 -12.836 1 96.88 279 SER A CA 1
ATOM 2196 C C . SER A 1 279 ? 0.236 -8.188 -13.906 1 96.88 279 SER A C 1
ATOM 2198 O O . SER A 1 279 ? 1.348 -8.055 -14.422 1 96.88 279 SER A O 1
ATOM 2200 N N . LYS A 1 280 ? -0.611 -9.156 -14.242 1 96.88 280 LYS A N 1
ATOM 2201 C CA . LYS A 1 280 ? -0.154 -10.242 -15.102 1 96.88 280 LYS A CA 1
ATOM 2202 C C . LYS A 1 280 ? -0.514 -9.977 -16.562 1 96.88 280 LYS A C 1
ATOM 2204 O O . LYS A 1 280 ? 0.015 -10.625 -17.469 1 96.88 280 LYS A O 1
ATOM 2209 N N . VAL A 1 281 ? -1.375 -8.961 -16.781 1 97.19 281 VAL A N 1
ATOM 2210 C CA . VAL A 1 281 ? -1.845 -8.789 -18.156 1 97.19 281 VAL A CA 1
ATOM 2211 C C . VAL A 1 281 ? -1.537 -7.371 -18.625 1 97.19 281 VAL A C 1
ATOM 2213 O O . VAL A 1 281 ? -1.564 -7.098 -19.828 1 97.19 281 VAL A O 1
ATOM 2216 N N . LEU A 1 282 ? -1.272 -6.422 -17.75 1 97.06 282 LEU A N 1
ATOM 2217 C CA . LEU A 1 282 ? -0.917 -5.066 -18.156 1 97.06 282 LEU A CA 1
ATOM 2218 C C . LEU A 1 282 ? 0.477 -4.699 -17.656 1 97.06 282 LEU A C 1
ATOM 2220 O O . LEU A 1 282 ? 1.453 -4.793 -18.406 1 97.06 282 LEU A O 1
ATOM 2224 N N . ALA A 1 283 ? 0.601 -4.43 -16.312 1 96.44 283 ALA A N 1
ATOM 2225 C CA . ALA A 1 283 ? 1.905 -4.047 -15.781 1 96.44 283 ALA A CA 1
ATOM 2226 C C . ALA A 1 283 ? 1.997 -4.344 -14.289 1 96.44 283 ALA A C 1
ATOM 2228 O O . ALA A 1 283 ? 1.235 -3.791 -13.492 1 96.44 283 ALA A O 1
ATOM 2229 N N . ALA A 1 284 ? 2.963 -5.18 -13.977 1 95.94 284 ALA A N 1
ATOM 2230 C CA . ALA A 1 284 ? 3.146 -5.582 -12.586 1 95.94 284 ALA A CA 1
ATOM 2231 C C . ALA A 1 284 ? 3.645 -4.41 -11.742 1 95.94 284 ALA A C 1
ATOM 2233 O O . ALA A 1 284 ? 3.252 -4.266 -10.578 1 95.94 284 ALA A O 1
ATOM 2234 N N . GLY A 1 285 ? 4.434 -3.551 -12.312 1 96.44 285 GLY A N 1
ATOM 2235 C CA . GLY A 1 285 ? 5.07 -2.461 -11.594 1 96.44 285 GLY A CA 1
ATOM 2236 C C . GLY A 1 285 ? 4.098 -1.367 -11.188 1 96.44 285 GLY A C 1
ATOM 2237 O O . GLY A 1 285 ? 4.418 -0.528 -10.344 1 96.44 285 GLY A O 1
ATOM 2238 N N . PHE A 1 286 ? 2.91 -1.303 -11.773 1 97.25 286 PHE A N 1
ATOM 2239 C CA . PHE A 1 286 ? 1.923 -0.274 -11.461 1 97.25 286 PHE A CA 1
ATOM 2240 C C . PHE A 1 286 ? 1.241 -0.56 -10.133 1 97.25 286 PHE A C 1
ATOM 2242 O O . PHE A 1 286 ? 0.608 0.323 -9.547 1 97.25 286 PHE A O 1
ATOM 2249 N N . ARG A 1 287 ? 1.372 -1.792 -9.594 1 97.19 287 ARG A N 1
ATOM 2250 C CA . ARG A 1 287 ? 0.836 -2.223 -8.312 1 97.19 287 ARG A CA 1
ATOM 2251 C C . ARG A 1 287 ? -0.657 -1.926 -8.211 1 97.19 287 ARG A C 1
ATOM 2253 O O . ARG A 1 287 ? -1.077 -1.094 -7.406 1 97.19 287 ARG A O 1
ATOM 2260 N N . PHE A 1 288 ? -1.449 -2.65 -8.914 1 98 288 PHE A N 1
ATOM 2261 C CA . PHE A 1 288 ? -2.887 -2.426 -9 1 98 288 PHE A CA 1
ATOM 2262 C C . PHE A 1 288 ? -3.652 -3.732 -8.828 1 98 288 PHE A C 1
ATOM 2264 O O . PHE A 1 288 ? -3.371 -4.715 -9.516 1 98 288 PHE A O 1
ATOM 2271 N N . GLY A 1 289 ? -4.586 -3.76 -7.934 1 98.12 289 GLY A N 1
ATOM 2272 C CA . GLY A 1 289 ? -5.508 -4.859 -7.707 1 98.12 289 GLY A CA 1
ATOM 2273 C C . GLY A 1 289 ? -6.867 -4.406 -7.207 1 98.12 289 GLY A C 1
ATOM 2274 O O . GLY A 1 289 ? -7.062 -3.227 -6.91 1 98.12 289 GLY A O 1
ATOM 2275 N N . TRP A 1 290 ? -7.832 -5.289 -7.188 1 98.75 290 TRP A N 1
ATOM 2276 C CA . TRP A 1 290 ? -9.141 -4.934 -6.645 1 98.75 290 TRP A CA 1
ATOM 2277 C C . TRP A 1 290 ? -9.805 -6.141 -5.996 1 98.75 290 TRP A C 1
ATOM 2279 O O . TRP A 1 290 ? -9.438 -7.285 -6.277 1 98.75 290 TRP A O 1
ATOM 2289 N N . VAL A 1 291 ? -10.664 -5.844 -5.059 1 98.75 291 VAL A N 1
ATOM 2290 C CA . VAL A 1 291 ? -11.461 -6.844 -4.355 1 98.75 291 VAL A CA 1
ATOM 2291 C C . VAL A 1 291 ? -12.938 -6.676 -4.719 1 98.75 291 VAL A C 1
ATOM 2293 O O . VAL A 1 291 ? -13.422 -5.551 -4.863 1 98.75 291 VAL A O 1
ATOM 2296 N N . THR A 1 292 ? -13.602 -7.754 -5.008 1 98.38 292 THR A N 1
ATOM 2297 C CA . THR A 1 292 ? -15.031 -7.82 -5.273 1 98.38 292 THR A CA 1
ATOM 2298 C C . THR A 1 292 ? -15.734 -8.695 -4.242 1 98.38 292 THR A C 1
ATOM 2300 O O . THR A 1 292 ? -15.281 -9.805 -3.945 1 98.38 292 THR A O 1
ATOM 2303 N N . GLY A 1 293 ? -16.844 -8.227 -3.666 1 98 293 GLY A N 1
ATOM 2304 C CA . GLY A 1 293 ? -17.578 -9 -2.68 1 98 293 GLY A CA 1
ATOM 2305 C C . GLY A 1 293 ? -18.688 -8.219 -2.006 1 98 293 GLY A C 1
ATOM 2306 O O . GLY A 1 293 ? -19.125 -7.18 -2.516 1 98 293 GLY A O 1
ATOM 2307 N N . ALA A 1 294 ? -19.203 -8.75 -0.876 1 97.62 294 ALA A N 1
ATOM 2308 C CA . ALA A 1 294 ? -20.312 -8.156 -0.143 1 97.62 294 ALA A CA 1
ATOM 2309 C C . ALA A 1 294 ? -19.938 -6.793 0.433 1 97.62 294 ALA A C 1
ATOM 2311 O O . ALA A 1 294 ? -18.859 -6.637 1.007 1 97.62 294 ALA A O 1
ATOM 2312 N N . PRO A 1 295 ? -20.812 -5.793 0.274 1 96.56 295 PRO A N 1
ATOM 2313 C CA . PRO A 1 295 ? -20.531 -4.453 0.79 1 96.56 295 PRO A CA 1
ATOM 2314 C C . PRO A 1 295 ? -20.156 -4.457 2.271 1 96.56 295 PRO A C 1
ATOM 2316 O O . PRO A 1 295 ? -19.281 -3.701 2.695 1 96.56 295 PRO A O 1
ATOM 2319 N N . ALA A 1 296 ? -20.75 -5.32 3.035 1 95.31 296 ALA A N 1
ATOM 2320 C CA . ALA A 1 296 ? -20.5 -5.391 4.469 1 95.31 296 ALA A CA 1
ATOM 2321 C C . ALA A 1 296 ? -19.016 -5.684 4.746 1 95.31 296 ALA A C 1
ATOM 2323 O O . ALA A 1 296 ? -18.438 -5.148 5.695 1 95.31 296 ALA A O 1
ATOM 2324 N N . LEU A 1 297 ? -18.453 -6.543 3.973 1 96.94 297 LEU A N 1
ATOM 2325 C CA . LEU A 1 297 ? -17.047 -6.895 4.125 1 96.94 297 LEU A CA 1
ATOM 2326 C C . LEU A 1 297 ? -16.141 -5.797 3.561 1 96.94 297 LEU A C 1
ATOM 2328 O O . LEU A 1 297 ? -15.133 -5.445 4.164 1 96.94 297 LEU A O 1
ATOM 2332 N N . LEU A 1 298 ? -16.562 -5.219 2.404 1 96.88 298 LEU A N 1
ATOM 2333 C CA . LEU A 1 298 ? -15.719 -4.234 1.729 1 96.88 298 LEU A CA 1
ATOM 2334 C C . LEU A 1 298 ? -15.711 -2.914 2.492 1 96.88 298 LEU A C 1
ATOM 2336 O O . LEU A 1 298 ? -14.727 -2.17 2.438 1 96.88 298 LEU A O 1
ATOM 2340 N N . ASP A 1 299 ? -16.781 -2.627 3.24 1 93.88 299 ASP A N 1
ATOM 2341 C CA . ASP A 1 299 ? -16.766 -1.449 4.105 1 93.88 299 ASP A CA 1
ATOM 2342 C C . ASP A 1 299 ? -15.648 -1.523 5.129 1 93.88 299 ASP A C 1
ATOM 2344 O O . ASP A 1 299 ? -14.984 -0.521 5.406 1 93.88 299 ASP A O 1
ATOM 2348 N N . VAL A 1 300 ? -15.414 -2.68 5.652 1 93.75 300 VAL A N 1
ATOM 2349 C CA . VAL A 1 300 ? -14.367 -2.877 6.648 1 93.75 300 VAL A CA 1
ATOM 2350 C C . VAL A 1 300 ? -13 -2.801 5.98 1 93.75 300 VAL A C 1
ATOM 2352 O O . VAL A 1 300 ? -12.062 -2.211 6.531 1 93.75 300 VAL A O 1
ATOM 2355 N N . ILE A 1 301 ? -12.914 -3.357 4.793 1 95.75 301 ILE A N 1
ATOM 2356 C CA . ILE A 1 301 ? -11.656 -3.316 4.051 1 95.75 301 ILE A CA 1
ATOM 2357 C C . ILE A 1 301 ? -11.297 -1.869 3.727 1 95.75 301 ILE A C 1
ATOM 2359 O O . ILE A 1 301 ? -10.141 -1.465 3.867 1 95.75 301 ILE A O 1
ATOM 2363 N N . ASP A 1 302 ? -12.273 -1.111 3.307 1 93.69 302 ASP A N 1
ATOM 2364 C CA . ASP A 1 302 ? -12.047 0.297 2.996 1 93.69 302 ASP A CA 1
ATOM 2365 C C . ASP A 1 302 ? -11.609 1.069 4.238 1 93.69 302 ASP A C 1
ATOM 2367 O O . ASP A 1 302 ? -10.711 1.915 4.164 1 93.69 302 ASP A O 1
ATOM 2371 N N . ALA A 1 303 ? -12.281 0.804 5.332 1 90.38 303 ALA A N 1
ATOM 2372 C CA . ALA A 1 303 ? -11.875 1.447 6.578 1 90.38 303 ALA A CA 1
ATOM 2373 C C . ALA A 1 303 ? -10.422 1.133 6.914 1 90.38 303 ALA A C 1
ATOM 2375 O O . ALA A 1 303 ? -9.672 2.012 7.348 1 90.38 303 ALA A O 1
ATOM 2376 N N . HIS A 1 304 ? -10.031 -0.071 6.715 1 91.56 304 HIS A N 1
ATOM 2377 C CA . HIS A 1 304 ? -8.648 -0.48 6.918 1 91.56 304 HIS A CA 1
ATOM 2378 C C . HIS A 1 304 ? -7.707 0.273 5.984 1 91.56 304 HIS A C 1
ATOM 2380 O O . HIS A 1 304 ? -6.648 0.743 6.41 1 91.56 304 HIS A O 1
ATOM 2386 N N . SER A 1 305 ? -8.109 0.403 4.75 1 93.5 305 SER A N 1
ATOM 2387 C CA . SER A 1 305 ? -7.293 1.078 3.748 1 93.5 305 SER A CA 1
ATOM 2388 C C . SER A 1 305 ? -7.098 2.551 4.094 1 93.5 305 SER A C 1
ATOM 2390 O O . SER A 1 305 ? -6.012 3.102 3.896 1 93.5 305 SER A O 1
ATOM 2392 N N . THR A 1 306 ? -8.109 3.199 4.617 1 90.94 306 THR A N 1
ATOM 2393 C CA . THR A 1 306 ? -8.008 4.617 4.949 1 90.94 306 THR A CA 1
ATOM 2394 C C . THR A 1 306 ? -6.918 4.852 5.992 1 90.94 306 THR A C 1
ATOM 2396 O O . THR A 1 306 ? -6.352 5.941 6.074 1 90.94 306 THR A O 1
ATOM 2399 N N . ASN A 1 307 ? -6.582 3.82 6.699 1 89 307 ASN A N 1
ATOM 2400 C CA . ASN A 1 307 ? -5.637 3.959 7.801 1 89 307 ASN A CA 1
ATOM 2401 C C . ASN A 1 307 ? -4.254 3.439 7.422 1 89 307 ASN A C 1
ATOM 2403 O O . ASN A 1 307 ? -3.285 3.645 8.156 1 89 307 ASN A O 1
ATOM 2407 N N . THR A 1 308 ? -4.129 2.775 6.32 1 92.19 308 THR A N 1
ATOM 2408 C CA . THR A 1 308 ? -2.857 2.178 5.926 1 92.19 308 THR A CA 1
ATOM 2409 C C . THR A 1 308 ? -2.385 2.742 4.586 1 92.19 308 THR A C 1
ATOM 2411 O O . THR A 1 308 ? -1.729 3.785 4.543 1 92.19 308 THR A O 1
ATOM 2414 N N . THR A 1 309 ? -2.971 2.23 3.521 1 93.75 309 THR A N 1
ATOM 2415 C CA . THR A 1 309 ? -2.518 2.645 2.199 1 93.75 309 THR A CA 1
ATOM 2416 C C . THR A 1 309 ? -3.301 3.861 1.715 1 93.75 309 THR A C 1
ATOM 2418 O O . THR A 1 309 ? -2.914 4.508 0.739 1 93.75 309 THR A O 1
ATOM 2421 N N . VAL A 1 310 ? -4.34 4.25 2.379 1 91.88 310 VAL A N 1
ATOM 2422 C CA . VAL A 1 310 ? -5.227 5.371 2.088 1 91.88 310 VAL A CA 1
ATOM 2423 C C . VAL A 1 310 ? -5.961 5.121 0.773 1 91.88 310 VAL A C 1
ATOM 2425 O O . VAL A 1 310 ? -7.195 5.109 0.738 1 91.88 310 VAL A O 1
ATOM 2428 N N . GLN A 1 311 ? -5.215 4.902 -0.295 1 93.56 311 GLN A N 1
ATOM 2429 C CA . GLN A 1 311 ? -5.766 4.684 -1.628 1 93.56 311 GLN A CA 1
ATOM 2430 C C . GLN A 1 311 ? -4.723 4.07 -2.559 1 93.56 311 GLN A C 1
ATOM 2432 O O . GLN A 1 311 ? -3.523 4.129 -2.279 1 93.56 311 GLN A O 1
ATOM 2437 N N . CYS A 1 312 ? -5.258 3.52 -3.621 1 95.44 312 CYS A N 1
ATOM 2438 C CA . CYS A 1 312 ? -4.41 3.201 -4.762 1 95.44 312 CYS A CA 1
ATOM 2439 C C . CYS A 1 312 ? -3.924 4.469 -5.453 1 95.44 312 CYS A C 1
ATOM 2441 O O . CYS A 1 312 ? -4.637 5.473 -5.492 1 95.44 312 CYS A O 1
ATOM 2443 N N . SER A 1 313 ? -2.686 4.414 -6.027 1 97.69 313 SER A N 1
ATOM 2444 C CA . SER A 1 313 ? -2.115 5.566 -6.723 1 97.69 313 SER A CA 1
ATOM 2445 C C . SER A 1 313 ? -3.105 6.152 -7.727 1 97.69 313 SER A C 1
ATOM 2447 O O . SER A 1 313 ? -3.609 5.438 -8.594 1 97.69 313 SER A O 1
ATOM 2449 N N . SER A 1 314 ? -3.4 7.492 -7.602 1 97.5 314 SER A N 1
ATOM 2450 C CA . SER A 1 314 ? -4.266 8.164 -8.57 1 97.5 314 SER A CA 1
ATOM 2451 C C . SER A 1 314 ? -3.652 8.133 -9.969 1 97.5 314 SER A C 1
ATOM 2453 O O . SER A 1 314 ? -4.371 8.039 -10.961 1 97.5 314 SER A O 1
ATOM 2455 N N . LEU A 1 315 ? -2.316 8.219 -10.039 1 97.94 315 LEU A N 1
ATOM 2456 C CA . LEU A 1 315 ? -1.623 8.156 -11.328 1 97.94 315 LEU A CA 1
ATOM 2457 C C . LEU A 1 315 ? -1.934 6.848 -12.047 1 97.94 315 LEU A C 1
ATOM 2459 O O . LEU A 1 315 ? -2.332 6.855 -13.211 1 97.94 315 LEU A O 1
ATOM 2463 N N . THR A 1 316 ? -1.795 5.762 -11.344 1 98.06 316 THR A N 1
ATOM 2464 C CA . THR A 1 316 ? -2.076 4.445 -11.906 1 98.06 316 THR A CA 1
ATOM 2465 C C . THR A 1 316 ? -3.537 4.336 -12.328 1 98.06 316 THR A C 1
ATOM 2467 O O . THR A 1 316 ? -3.838 3.838 -13.414 1 98.06 316 THR A O 1
ATOM 2470 N N . GLN A 1 317 ? -4.41 4.809 -11.484 1 98.38 317 GLN A N 1
ATOM 2471 C CA . GLN A 1 317 ? -5.84 4.715 -11.758 1 98.38 317 GLN A CA 1
ATOM 2472 C C . GLN A 1 317 ? -6.211 5.492 -13.016 1 98.38 317 GLN A C 1
ATOM 2474 O O . GLN A 1 317 ? -6.957 4.996 -13.867 1 98.38 317 GLN A O 1
ATOM 2479 N N . VAL A 1 318 ? -5.668 6.715 -13.164 1 98.38 318 VAL A N 1
ATOM 2480 C CA . VAL A 1 318 ? -5.992 7.559 -14.312 1 98.38 318 VAL A CA 1
ATOM 2481 C C . VAL A 1 318 ? -5.418 6.945 -15.586 1 98.38 318 VAL A C 1
ATOM 2483 O O . VAL A 1 318 ? -6.082 6.922 -16.625 1 98.38 318 VAL A O 1
ATOM 2486 N N . LEU A 1 319 ? -4.203 6.402 -15.523 1 97.94 319 LEU A N 1
ATOM 2487 C CA . LEU A 1 319 ? -3.586 5.781 -16.688 1 97.94 319 LEU A CA 1
ATOM 2488 C C . LEU A 1 319 ? -4.367 4.547 -17.125 1 97.94 319 LEU A C 1
ATOM 2490 O O . LEU A 1 319 ? -4.586 4.332 -18.328 1 97.94 319 LEU A O 1
ATOM 2494 N N . TYR A 1 320 ? -4.801 3.723 -16.203 1 98.31 320 TYR A N 1
ATOM 2495 C CA . TYR A 1 320 ? -5.586 2.539 -16.531 1 98.31 320 TYR A CA 1
ATOM 2496 C C . TYR A 1 320 ? -6.965 2.928 -17.047 1 98.31 320 TYR A C 1
ATOM 2498 O O . TYR A 1 320 ? -7.48 2.316 -17.984 1 98.31 320 TYR A O 1
ATOM 2506 N N . LEU A 1 321 ? -7.574 3.957 -16.391 1 98.44 321 LEU A N 1
ATOM 2507 C CA . LEU A 1 321 ? -8.859 4.418 -16.891 1 98.44 321 LEU A CA 1
ATOM 2508 C C . LEU A 1 321 ? -8.75 4.855 -18.359 1 98.44 321 LEU A C 1
ATOM 2510 O O . LEU A 1 321 ? -9.586 4.496 -19.188 1 98.44 321 LEU A O 1
ATOM 2514 N N . LYS A 1 322 ? -7.699 5.621 -18.641 1 97.75 322 LYS A N 1
ATOM 2515 C CA . LYS A 1 322 ? -7.484 6.098 -20 1 97.75 322 LYS A CA 1
ATOM 2516 C C . LYS A 1 322 ? -7.266 4.934 -20.969 1 97.75 322 LYS A C 1
ATOM 2518 O O . LYS A 1 322 ? -7.824 4.914 -22.062 1 97.75 322 LYS A O 1
ATOM 2523 N N . THR A 1 323 ? -6.473 3.957 -20.609 1 98 323 THR A N 1
ATOM 2524 C CA . THR A 1 323 ? -6.188 2.77 -21.406 1 98 323 THR A CA 1
ATOM 2525 C C . THR A 1 323 ? -7.465 1.977 -21.672 1 98 323 THR A C 1
ATOM 2527 O O . THR A 1 323 ? -7.773 1.653 -22.828 1 98 323 THR A O 1
ATOM 2530 N N . LEU A 1 324 ? -8.211 1.743 -20.641 1 98.38 324 LEU A N 1
ATOM 2531 C CA . LEU A 1 324 ? -9.383 0.878 -20.688 1 98.38 324 LEU A CA 1
ATOM 2532 C C . LEU A 1 324 ? -10.516 1.545 -21.469 1 98.38 324 LEU A C 1
ATOM 2534 O O . LEU A 1 324 ? -11.25 0.877 -22.203 1 98.38 324 LEU A O 1
ATOM 2538 N N . THR A 1 325 ? -10.672 2.861 -21.281 1 97.88 325 THR A N 1
ATOM 2539 C CA . THR A 1 325 ? -11.711 3.57 -22.031 1 97.88 325 THR A CA 1
ATOM 2540 C C . THR A 1 325 ? -11.359 3.641 -23.516 1 97.88 325 THR A C 1
ATOM 2542 O O . THR A 1 325 ? -12.242 3.602 -24.375 1 97.88 325 THR A O 1
ATOM 2545 N N . THR A 1 326 ? -10.086 3.768 -23.828 1 97.56 326 THR A N 1
ATOM 2546 C CA . THR A 1 326 ? -9.641 3.785 -25.219 1 97.56 326 THR A CA 1
ATOM 2547 C C . THR A 1 326 ? -9.891 2.436 -25.875 1 97.56 326 THR A C 1
ATOM 2549 O O . THR A 1 326 ? -10.359 2.377 -27.016 1 97.56 326 THR A O 1
ATOM 2552 N N . TRP A 1 327 ? -9.648 1.33 -25.203 1 97.62 327 TRP A N 1
ATOM 2553 C CA . TRP A 1 327 ? -9.766 -0.019 -25.75 1 97.62 327 TRP A CA 1
ATOM 2554 C C . TRP A 1 327 ? -11.211 -0.501 -25.703 1 97.62 327 TRP A C 1
ATOM 2556 O O . TRP A 1 327 ? -11.633 -1.277 -26.562 1 97.62 327 TRP A O 1
ATOM 2566 N N . GLY A 1 328 ? -11.992 -0.058 -24.672 1 97.88 328 GLY A N 1
ATOM 2567 C CA . GLY A 1 328 ? -13.273 -0.678 -24.375 1 97.88 328 GLY A CA 1
ATOM 2568 C C . GLY A 1 328 ? -13.141 -2.078 -23.797 1 97.88 328 GLY A C 1
ATOM 2569 O O . GLY A 1 328 ? -12.039 -2.625 -23.734 1 97.88 328 GLY A O 1
ATOM 2570 N N . ILE A 1 329 ? -14.227 -2.637 -23.422 1 98.06 329 ILE A N 1
ATOM 2571 C CA . ILE A 1 329 ? -14.234 -3.965 -22.812 1 98.06 329 ILE A CA 1
ATOM 2572 C C . ILE A 1 329 ? -13.75 -4.996 -23.828 1 98.06 329 ILE A C 1
ATOM 2574 O O . ILE A 1 329 ? -12.914 -5.844 -23.516 1 98.06 329 ILE A O 1
ATOM 2578 N N . SER A 1 330 ? -14.25 -4.898 -25.047 1 98.06 330 SER A N 1
ATOM 2579 C CA . SER A 1 330 ? -13.852 -5.84 -26.094 1 98.06 330 SER A CA 1
ATOM 2580 C C . SER A 1 330 ? -12.352 -5.77 -26.359 1 98.06 330 SER A C 1
ATOM 2582 O O . SER A 1 330 ? -11.695 -6.797 -26.516 1 98.06 330 SER A O 1
ATOM 2584 N N . GLY A 1 331 ? -11.844 -4.535 -26.5 1 98.12 331 GLY A N 1
ATOM 2585 C CA . GLY A 1 331 ? -10.414 -4.367 -26.703 1 98.12 331 GLY A CA 1
ATOM 2586 C C . GLY A 1 331 ? -9.578 -4.922 -25.578 1 98.12 331 GLY A C 1
ATOM 2587 O O . GLY A 1 331 ? -8.547 -5.555 -25.812 1 98.12 331 GLY A O 1
ATOM 2588 N N . PHE A 1 332 ? -9.977 -4.676 -24.359 1 98.31 332 PHE A N 1
ATOM 2589 C CA . PHE A 1 332 ? -9.258 -5.223 -23.203 1 98.31 332 PHE A CA 1
ATOM 2590 C C . PHE A 1 332 ? -9.234 -6.746 -23.266 1 98.31 332 PHE A C 1
ATOM 2592 O O . PHE A 1 332 ? -8.18 -7.359 -23.062 1 98.31 332 PHE A O 1
ATOM 2599 N N . LEU A 1 333 ? -10.391 -7.352 -23.516 1 98.12 333 LEU A N 1
ATOM 2600 C CA . LEU A 1 333 ? -10.469 -8.805 -23.578 1 98.12 333 LEU A CA 1
ATOM 2601 C C . LEU A 1 333 ? -9.609 -9.352 -24.719 1 98.12 333 LEU A C 1
ATOM 2603 O O . LEU A 1 333 ? -8.961 -10.391 -24.562 1 98.12 333 LEU A O 1
ATOM 2607 N N . ASP A 1 334 ? -9.586 -8.688 -25.859 1 97.81 334 ASP A N 1
ATOM 2608 C CA . ASP A 1 334 ? -8.711 -9.078 -26.953 1 97.81 334 ASP A CA 1
ATOM 2609 C C . ASP A 1 334 ? -7.246 -9.086 -26.516 1 97.81 334 ASP A C 1
ATOM 2611 O O . ASP A 1 334 ? -6.496 -10.008 -26.844 1 97.81 334 ASP A O 1
ATOM 2615 N N . HIS A 1 335 ? -6.848 -8.062 -25.844 1 98.19 335 HIS A N 1
ATOM 2616 C CA . HIS A 1 335 ? -5.484 -7.996 -25.312 1 98.19 335 HIS A CA 1
ATOM 2617 C C . HIS A 1 335 ? -5.176 -9.203 -24.438 1 98.19 335 HIS A C 1
ATOM 2619 O O . HIS A 1 335 ? -4.117 -9.82 -24.578 1 98.19 335 HIS A O 1
ATOM 2625 N N . THR A 1 336 ? -6.09 -9.492 -23.5 1 98 336 THR A N 1
ATOM 2626 C CA . THR A 1 336 ? -5.84 -10.594 -22.578 1 98 336 THR A CA 1
ATOM 2627 C C . THR A 1 336 ? -5.75 -11.922 -23.328 1 98 336 THR A C 1
ATOM 2629 O O . THR A 1 336 ? -4.988 -12.812 -22.938 1 98 336 THR A O 1
ATOM 2632 N N . ILE A 1 337 ? -6.52 -12.078 -24.406 1 97.25 337 ILE A N 1
ATOM 2633 C CA . ILE A 1 337 ? -6.449 -13.281 -25.234 1 97.25 337 ILE A CA 1
ATOM 2634 C C . ILE A 1 337 ? -5.066 -13.391 -25.859 1 97.25 337 ILE A C 1
ATOM 2636 O O . ILE A 1 337 ? -4.469 -14.469 -25.875 1 97.25 337 ILE A O 1
ATOM 2640 N N . GLN A 1 338 ? -4.547 -12.281 -26.375 1 97.25 338 GLN A N 1
ATOM 2641 C CA . GLN A 1 338 ? -3.213 -12.273 -26.953 1 97.25 338 GLN A CA 1
ATOM 2642 C C . GLN A 1 338 ? -2.152 -12.633 -25.922 1 97.25 338 GLN A C 1
ATOM 2644 O O . GLN A 1 338 ? -1.215 -13.375 -26.203 1 97.25 338 GLN A O 1
ATOM 2649 N N . VAL A 1 339 ? -2.307 -12.086 -24.766 1 97.75 339 VAL A N 1
ATOM 2650 C CA . VAL A 1 339 ? -1.354 -12.359 -23.688 1 97.75 339 VAL A CA 1
ATOM 2651 C C . VAL A 1 339 ? -1.408 -13.836 -23.312 1 97.75 339 VAL A C 1
ATOM 2653 O O . VAL A 1 339 ? -0.37 -14.477 -23.125 1 97.75 339 VAL A O 1
ATOM 2656 N N . ALA A 1 340 ? -2.621 -14.367 -23.156 1 97.94 340 ALA A N 1
ATOM 2657 C CA . ALA A 1 340 ? -2.783 -15.781 -22.828 1 97.94 340 ALA A CA 1
ATOM 2658 C C . ALA A 1 340 ? -2.133 -16.656 -23.891 1 97.94 340 ALA A C 1
ATOM 2660 O O . ALA A 1 340 ? -1.479 -17.656 -23.562 1 97.94 340 ALA A O 1
ATOM 2661 N N . GLU A 1 341 ? -2.336 -16.312 -25.109 1 97.5 341 GLU A N 1
ATOM 2662 C CA . GLU A 1 341 ? -1.739 -17.078 -26.203 1 97.5 341 GLU A CA 1
ATOM 2663 C C . GLU A 1 341 ? -0.215 -17.016 -26.156 1 97.5 341 GLU A C 1
ATOM 2665 O O . GLU A 1 341 ? 0.463 -18 -26.438 1 97.5 341 GLU A O 1
ATOM 2670 N N . PHE A 1 342 ? 0.281 -15.867 -25.875 1 97.62 342 PHE A N 1
ATOM 2671 C CA . PHE A 1 342 ? 1.719 -15.703 -25.703 1 97.62 342 PHE A CA 1
ATOM 2672 C C . PHE A 1 342 ? 2.252 -16.672 -24.641 1 97.62 342 PHE A C 1
ATOM 2674 O O . PHE A 1 342 ? 3.25 -17.359 -24.875 1 97.62 342 PHE A O 1
ATOM 2681 N N . TYR A 1 343 ? 1.614 -16.734 -23.516 1 97.75 343 TYR A N 1
ATOM 2682 C CA . TYR A 1 343 ? 2.094 -17.578 -22.422 1 97.75 343 TYR A CA 1
ATOM 2683 C C . TYR A 1 343 ? 1.846 -19.047 -22.719 1 97.75 343 TYR A C 1
ATOM 2685 O O . TYR A 1 343 ? 2.604 -19.922 -22.281 1 97.75 343 TYR A O 1
ATOM 2693 N N . ARG A 1 344 ? 0.775 -19.375 -23.5 1 98.06 344 ARG A N 1
ATOM 2694 C CA . ARG A 1 344 ? 0.608 -20.75 -23.969 1 98.06 344 ARG A CA 1
ATOM 2695 C C . ARG A 1 344 ? 1.83 -21.203 -24.766 1 98.06 344 ARG A C 1
ATOM 2697 O O . ARG A 1 344 ? 2.354 -22.297 -24.531 1 98.06 344 ARG A O 1
ATOM 2704 N N . ALA A 1 345 ? 2.225 -20.406 -25.719 1 97.88 345 ALA A N 1
ATOM 2705 C CA . ALA A 1 345 ? 3.383 -20.734 -26.547 1 97.88 345 ALA A CA 1
ATOM 2706 C C . ALA A 1 345 ? 4.641 -20.875 -25.703 1 97.88 345 ALA A C 1
ATOM 2708 O O . ALA A 1 345 ? 5.453 -21.781 -25.922 1 97.88 345 ALA A O 1
ATOM 2709 N N . LYS A 1 346 ? 4.816 -19.969 -24.766 1 97.5 346 LYS A N 1
ATOM 2710 C CA . LYS A 1 346 ? 5.973 -20.047 -23.875 1 97.5 346 LYS A CA 1
ATOM 2711 C C . LYS A 1 346 ? 5.949 -21.312 -23.047 1 97.5 346 LYS A C 1
ATOM 2713 O O . LYS A 1 346 ? 6.984 -21.953 -22.844 1 97.5 346 LYS A O 1
ATOM 2718 N N . ARG A 1 347 ? 4.793 -21.609 -22.5 1 97.81 347 ARG A N 1
ATOM 2719 C CA . ARG A 1 347 ? 4.598 -22.844 -21.75 1 97.81 347 ARG A CA 1
ATOM 2720 C C . ARG A 1 347 ? 4.988 -24.062 -22.578 1 97.81 347 ARG A C 1
ATOM 2722 O O . ARG A 1 347 ? 5.699 -24.938 -22.094 1 97.81 347 ARG A O 1
ATOM 2729 N N . ASP A 1 348 ? 4.574 -24.125 -23.828 1 98.25 348 ASP A N 1
ATOM 2730 C CA . ASP A 1 348 ? 4.867 -25.25 -24.703 1 98.25 348 ASP A CA 1
ATOM 2731 C C . ASP A 1 348 ? 6.371 -25.375 -24.938 1 98.25 348 ASP A C 1
ATOM 2733 O O . ASP A 1 348 ? 6.914 -26.484 -24.938 1 98.25 348 ASP A O 1
ATOM 2737 N N . ARG A 1 349 ? 7.035 -24.266 -25.172 1 98.06 349 ARG A N 1
ATOM 2738 C CA . ARG A 1 349 ? 8.477 -24.281 -25.391 1 98.06 349 ARG A CA 1
ATOM 2739 C C . ARG A 1 349 ? 9.219 -24.688 -24.125 1 98.06 349 ARG A C 1
ATOM 2741 O O . ARG A 1 349 ? 10.203 -25.422 -24.172 1 98.06 349 ARG A O 1
ATOM 2748 N N . PHE A 1 350 ? 8.758 -24.141 -23.031 1 98.31 350 PHE A N 1
ATOM 2749 C CA . PHE A 1 350 ? 9.328 -24.531 -21.75 1 98.31 350 PHE A CA 1
ATOM 2750 C C . PHE A 1 350 ? 9.188 -26.031 -21.516 1 98.31 350 PHE A C 1
ATOM 2752 O O . PHE A 1 350 ? 10.133 -26.688 -21.078 1 98.31 350 PHE A O 1
ATOM 2759 N N . GLU A 1 351 ? 8.023 -26.578 -21.781 1 97.94 351 GLU A N 1
ATOM 2760 C CA . GLU A 1 351 ? 7.746 -28 -21.609 1 97.94 351 GLU A CA 1
ATOM 2761 C C . GLU A 1 351 ? 8.656 -28.859 -22.484 1 97.94 351 GLU A C 1
ATOM 2763 O O . GLU A 1 351 ? 9.07 -29.938 -22.094 1 97.94 351 GLU A O 1
ATOM 2768 N N . ALA A 1 352 ? 8.867 -28.406 -23.688 1 98.31 352 ALA A N 1
ATOM 2769 C CA . ALA A 1 352 ? 9.789 -29.109 -24.578 1 98.31 352 ALA A CA 1
ATOM 2770 C C . ALA A 1 352 ? 11.18 -29.203 -23.953 1 98.31 352 ALA A C 1
ATOM 2772 O O . ALA A 1 352 ? 11.828 -30.25 -24.047 1 98.31 352 ALA A O 1
ATOM 2773 N N . CYS A 1 353 ? 11.602 -28.094 -23.344 1 98.25 353 CYS A N 1
ATOM 2774 C CA . CYS A 1 353 ? 12.898 -28.094 -22.672 1 98.25 353 CYS A CA 1
ATOM 2775 C C . CYS A 1 353 ? 12.875 -29 -21.453 1 98.25 353 CYS A C 1
ATOM 2777 O O . CYS A 1 353 ? 13.859 -29.688 -21.172 1 98.25 353 CYS A O 1
ATOM 2779 N N . LEU A 1 354 ? 11.773 -29 -20.719 1 98.25 354 LEU A N 1
ATOM 2780 C CA . LEU A 1 354 ? 11.617 -29.922 -19.594 1 98.25 354 LEU A CA 1
ATOM 2781 C C . LEU A 1 354 ? 11.758 -31.375 -20.047 1 98.25 354 LEU A C 1
ATOM 2783 O O . LEU A 1 354 ? 12.469 -32.156 -19.422 1 98.25 354 LEU A O 1
ATOM 2787 N N . ARG A 1 355 ? 11.109 -31.719 -21.094 1 98.12 355 ARG A N 1
ATOM 2788 C CA . ARG A 1 355 ? 11.164 -33.094 -21.625 1 98.12 355 ARG A CA 1
ATOM 2789 C C . ARG A 1 355 ? 12.586 -33.438 -22.047 1 98.12 355 ARG A C 1
ATOM 2791 O O . ARG A 1 355 ? 13.039 -34.562 -21.828 1 98.12 355 ARG A O 1
ATOM 2798 N N . ARG A 1 356 ? 13.258 -32.5 -22.625 1 98.12 356 ARG A N 1
ATOM 2799 C CA . ARG A 1 356 ? 14.609 -32.719 -23.125 1 98.12 356 ARG A CA 1
ATOM 2800 C C . ARG A 1 356 ? 15.586 -32.969 -21.984 1 98.12 356 ARG A C 1
ATOM 2802 O O . ARG A 1 356 ? 16.438 -33.844 -22.078 1 98.12 356 ARG A O 1
ATOM 2809 N N . HIS A 1 357 ? 15.461 -32.219 -20.938 1 98.19 357 HIS A N 1
ATOM 2810 C CA . HIS A 1 357 ? 16.531 -32.219 -19.938 1 98.19 357 HIS A CA 1
ATOM 2811 C C . HIS A 1 357 ? 16.094 -32.969 -18.672 1 98.19 357 HIS A C 1
ATOM 2813 O O . HIS A 1 357 ? 16.938 -33.469 -17.922 1 98.19 357 HIS A O 1
ATOM 2819 N N . MET A 1 358 ? 14.805 -33.062 -18.406 1 97.81 358 MET A N 1
ATOM 2820 C CA . MET A 1 358 ? 14.391 -33.438 -17.062 1 97.81 358 MET A CA 1
ATOM 2821 C C . MET A 1 358 ? 13.656 -34.781 -17.062 1 97.81 358 MET A C 1
ATOM 2823 O O . MET A 1 358 ? 13.289 -35.281 -16.016 1 97.81 358 MET A O 1
ATOM 2827 N N . THR A 1 359 ? 13.336 -35.281 -18.25 1 97.5 359 THR A N 1
ATOM 2828 C CA . THR A 1 359 ? 12.719 -36.625 -18.312 1 97.5 359 THR A CA 1
ATOM 2829 C C . THR A 1 359 ? 13.562 -37.625 -17.547 1 97.5 359 THR A C 1
ATOM 2831 O O . THR A 1 359 ? 14.773 -37.719 -17.766 1 97.5 359 THR A O 1
ATOM 2834 N N . GLY A 1 360 ? 12.883 -38.375 -16.672 1 96.81 360 GLY A N 1
ATOM 2835 C CA . GLY A 1 360 ? 13.578 -39.344 -15.852 1 96.81 360 GLY A CA 1
ATOM 2836 C C . GLY A 1 360 ? 14.125 -38.75 -14.562 1 96.81 360 GLY A C 1
ATOM 2837 O O . GLY A 1 360 ? 14.477 -39.5 -13.641 1 96.81 360 GLY A O 1
ATOM 2838 N N . LEU A 1 361 ? 14.141 -37.469 -14.477 1 96.94 361 LEU A N 1
ATOM 2839 C CA . LEU A 1 361 ? 14.688 -36.781 -13.305 1 96.94 361 LEU A CA 1
ATOM 2840 C C . LEU A 1 361 ? 13.594 -36.062 -12.523 1 96.94 361 LEU A C 1
ATOM 2842 O O . LEU A 1 361 ? 13.797 -35.688 -11.367 1 96.94 361 LEU A O 1
ATOM 2846 N N . ALA A 1 362 ? 12.469 -35.906 -13.156 1 97.12 362 ALA A N 1
ATOM 2847 C CA . ALA A 1 362 ? 11.391 -35.125 -12.539 1 97.12 362 ALA A CA 1
ATOM 2848 C C . ALA A 1 362 ? 10.039 -35.5 -13.141 1 97.12 362 ALA A C 1
ATOM 2850 O O . ALA A 1 362 ? 9.977 -36.125 -14.211 1 97.12 362 ALA A O 1
ATOM 2851 N N . GLU A 1 363 ? 9 -35.188 -12.422 1 96.75 363 GLU A N 1
ATOM 2852 C CA . GLU A 1 363 ? 7.617 -35.344 -12.852 1 96.75 363 GLU A CA 1
ATOM 2853 C C . GLU A 1 363 ? 6.871 -34 -12.75 1 96.75 363 GLU A C 1
ATOM 2855 O O . GLU A 1 363 ? 7.137 -33.219 -11.852 1 96.75 363 GLU A O 1
ATOM 2860 N N . TRP A 1 364 ? 5.98 -33.75 -13.672 1 96.5 364 TRP A N 1
ATOM 2861 C CA . TRP A 1 364 ? 5.207 -32.531 -13.656 1 96.5 364 TRP A CA 1
ATOM 2862 C C . TRP A 1 364 ? 3.893 -32.688 -14.406 1 96.5 364 TRP A C 1
ATOM 2864 O O . TRP A 1 364 ? 3.713 -33.656 -15.141 1 96.5 364 TRP A O 1
ATOM 2874 N N . ALA A 1 365 ? 2.945 -31.875 -14.141 1 95.81 365 ALA A N 1
ATOM 2875 C CA . ALA A 1 365 ? 1.729 -31.734 -14.938 1 95.81 365 ALA A CA 1
ATOM 2876 C C . ALA A 1 365 ? 1.752 -30.438 -15.734 1 95.81 365 ALA A C 1
ATOM 2878 O O . ALA A 1 365 ? 2.273 -29.422 -15.266 1 95.81 365 ALA A O 1
ATOM 2879 N N . THR A 1 366 ? 1.196 -30.516 -16.922 1 97.12 366 THR A N 1
ATOM 2880 C CA . THR A 1 366 ? 1.182 -29.344 -17.797 1 97.12 366 THR A CA 1
ATOM 2881 C C . THR A 1 366 ? 0.125 -28.344 -17.328 1 97.12 366 THR A C 1
ATOM 2883 O O . THR A 1 366 ? -1.064 -28.672 -17.281 1 97.12 366 THR A O 1
ATOM 2886 N N . PRO A 1 367 ? 0.535 -27.141 -16.953 1 97.31 367 PRO A N 1
ATOM 2887 C CA . PRO A 1 367 ? -0.465 -26.156 -16.547 1 97.31 367 PRO A CA 1
ATOM 2888 C C . PRO A 1 367 ? -1.301 -25.656 -17.719 1 97.31 367 PRO A C 1
ATOM 2890 O O . PRO A 1 367 ? -0.797 -25.547 -18.844 1 97.31 367 PRO A O 1
ATOM 2893 N N . GLU A 1 368 ? -2.537 -25.25 -17.422 1 97.31 368 GLU A N 1
ATOM 2894 C CA . GLU A 1 368 ? -3.457 -24.734 -18.422 1 97.31 368 GLU A CA 1
ATOM 2895 C C . GLU A 1 368 ? -3.713 -23.25 -18.234 1 97.31 368 GLU A C 1
ATOM 2897 O O . GLU A 1 368 ? -4.531 -22.656 -18.938 1 97.31 368 GLU A O 1
ATOM 2902 N N . ALA A 1 369 ? -3.098 -22.672 -17.312 1 97.81 369 ALA A N 1
ATOM 2903 C CA . ALA A 1 369 ? -3.184 -21.25 -16.969 1 97.81 369 ALA A CA 1
ATOM 2904 C C . ALA A 1 369 ? -1.975 -20.812 -16.141 1 97.81 369 ALA A C 1
ATOM 2906 O O . ALA A 1 369 ? -1.233 -21.641 -15.625 1 97.81 369 ALA A O 1
ATOM 2907 N N . GLY A 1 370 ? -1.771 -19.531 -16.125 1 96.94 370 GLY A N 1
ATOM 2908 C CA . GLY A 1 370 ? -0.775 -18.969 -15.227 1 96.94 370 GLY A CA 1
ATOM 2909 C C . GLY A 1 370 ? 0.623 -18.953 -15.82 1 96.94 370 GLY A C 1
ATOM 2910 O O . GLY A 1 370 ? 0.799 -18.656 -17 1 96.94 370 GLY A O 1
ATOM 2911 N N . MET A 1 371 ? 1.641 -19.172 -14.891 1 97.69 371 MET A N 1
ATOM 2912 C CA . MET A 1 371 ? 3.018 -18.906 -15.305 1 97.69 371 MET A CA 1
ATOM 2913 C C . MET A 1 371 ? 3.975 -19.922 -14.688 1 97.69 371 MET A C 1
ATOM 2915 O O . MET A 1 371 ? 5.191 -19.734 -14.727 1 97.69 371 MET A O 1
ATOM 2919 N N . PHE A 1 372 ? 3.418 -21.062 -14.094 1 97.25 372 PHE A N 1
ATOM 2920 C CA . PHE A 1 372 ? 4.301 -21.844 -13.234 1 97.25 372 PHE A CA 1
ATOM 2921 C C . PHE A 1 372 ? 4.18 -23.344 -13.547 1 97.25 372 PHE A C 1
ATOM 2923 O O . PHE A 1 372 ? 3.102 -23.812 -13.898 1 97.25 372 PHE A O 1
ATOM 2930 N N . TYR A 1 373 ? 5.281 -24.031 -13.414 1 97.38 373 TYR A N 1
ATOM 2931 C CA . TYR A 1 373 ? 5.344 -25.484 -13.289 1 97.38 373 TYR A CA 1
ATOM 2932 C C . TYR A 1 373 ? 5.684 -25.891 -11.867 1 97.38 373 TYR A C 1
ATOM 2934 O O . TYR A 1 373 ? 6.586 -25.328 -11.25 1 97.38 373 TYR A O 1
ATOM 2942 N N . TRP A 1 374 ? 4.871 -26.719 -11.383 1 96.69 374 TRP A N 1
ATOM 2943 C CA . TRP A 1 374 ? 5.156 -27.422 -10.133 1 96.69 374 TRP A CA 1
ATOM 2944 C C . TRP A 1 374 ? 5.793 -28.781 -10.406 1 96.69 374 TRP A C 1
ATOM 2946 O O . TRP A 1 374 ? 5.113 -29.719 -10.812 1 96.69 374 TRP A O 1
ATOM 2956 N N . VAL A 1 375 ? 7.133 -28.859 -10.125 1 97.06 375 VAL A N 1
ATOM 2957 C CA . VAL A 1 375 ? 7.91 -30 -10.609 1 97.06 375 VAL A CA 1
ATOM 2958 C C . VAL A 1 375 ? 8.391 -30.844 -9.43 1 97.06 375 VAL A C 1
ATOM 2960 O O . VAL A 1 375 ? 9.023 -30.328 -8.508 1 97.06 375 VAL A O 1
ATOM 2963 N N . LYS A 1 376 ? 8.047 -32.062 -9.43 1 95.56 376 LYS A N 1
ATOM 2964 C CA . LYS A 1 376 ? 8.57 -33.031 -8.453 1 95.56 376 LYS A CA 1
ATOM 2965 C C . LYS A 1 376 ? 9.93 -33.562 -8.891 1 95.56 376 LYS A C 1
ATOM 2967 O O . LYS A 1 376 ? 10.023 -34.281 -9.883 1 95.56 376 LYS A O 1
ATOM 2972 N N . LEU A 1 377 ? 10.914 -33.219 -8.125 1 96.12 377 LEU A N 1
ATOM 2973 C CA . LEU A 1 377 ? 12.242 -33.75 -8.414 1 96.12 377 LEU A CA 1
ATOM 2974 C C . LEU A 1 377 ? 12.414 -35.156 -7.855 1 96.12 377 LEU A C 1
ATOM 2976 O O . LEU A 1 377 ? 12.008 -35.438 -6.723 1 96.12 377 LEU A O 1
ATOM 2980 N N . LEU A 1 378 ? 12.883 -36 -8.703 1 94.62 378 LEU A N 1
ATOM 2981 C CA . LEU A 1 378 ? 13.195 -37.344 -8.258 1 94.62 378 LEU A CA 1
ATOM 2982 C C . LEU A 1 378 ? 14.586 -37.406 -7.625 1 94.62 378 LEU A C 1
ATOM 2984 O O . LEU A 1 378 ? 15.562 -37.719 -8.305 1 94.62 378 LEU A O 1
ATOM 2988 N N . LEU A 1 379 ? 14.602 -37.125 -6.336 1 91.88 379 LEU A N 1
ATOM 2989 C CA . LEU A 1 379 ? 15.844 -37 -5.59 1 91.88 379 LEU A CA 1
ATOM 2990 C C . LEU A 1 379 ? 16.109 -38.25 -4.758 1 91.88 379 LEU A C 1
ATOM 2992 O O . LEU A 1 379 ? 15.188 -39 -4.465 1 91.88 379 LEU A O 1
ATOM 2996 N N . PRO A 1 380 ? 17.453 -38.406 -4.41 1 87.94 380 PRO A N 1
ATOM 2997 C CA . PRO A 1 380 ? 17.75 -39.5 -3.477 1 87.94 380 PRO A CA 1
ATOM 2998 C C . PRO A 1 380 ? 17.203 -39.25 -2.074 1 87.94 380 PRO A C 1
ATOM 3000 O O . PRO A 1 380 ? 16.984 -38.094 -1.699 1 87.94 380 PRO A O 1
ATOM 3003 N N . PRO A 1 381 ? 16.984 -40.344 -1.372 1 76.75 381 PRO A N 1
ATOM 3004 C CA . PRO A 1 381 ? 16.484 -40.156 -0.006 1 76.75 381 PRO A CA 1
ATOM 3005 C C . PRO A 1 381 ? 17.453 -39.375 0.881 1 76.75 381 PRO A C 1
ATOM 3007 O O . PRO A 1 381 ? 18.672 -39.5 0.708 1 76.75 381 PRO A O 1
ATOM 3010 N N . SER A 1 382 ? 17.141 -38.219 1.462 1 62.25 382 SER A N 1
ATOM 3011 C CA . SER A 1 382 ? 18 -37.375 2.303 1 62.25 382 SER A CA 1
ATOM 3012 C C . SER A 1 382 ? 18.438 -38.125 3.555 1 62.25 382 SER A C 1
ATOM 3014 O O . SER A 1 382 ? 17.625 -38.75 4.246 1 62.25 382 SER A O 1
ATOM 3016 N N . SER A 1 383 ? 19.734 -38.656 3.656 1 46.22 383 SER A N 1
ATOM 3017 C CA . SER A 1 383 ? 20.25 -39.312 4.844 1 46.22 383 SER A CA 1
ATOM 3018 C C . SER A 1 383 ? 20.078 -38.469 6.086 1 46.22 383 SER A C 1
ATOM 3020 O O . SER A 1 383 ? 19.922 -38.969 7.191 1 46.22 383 SER A O 1
ATOM 3022 N N . ASP A 1 384 ? 20.797 -37.312 6.164 1 44.22 384 ASP A N 1
ATOM 3023 C CA . ASP A 1 384 ? 21.078 -36.625 7.422 1 44.22 384 ASP A CA 1
ATOM 3024 C C . ASP A 1 384 ? 19.797 -36.062 8.023 1 44.22 384 ASP A C 1
ATOM 3026 O O . ASP A 1 384 ? 19.469 -34.875 7.789 1 44.22 384 ASP A O 1
ATOM 3030 N N . ILE A 1 385 ? 18.891 -36.75 8.086 1 40.81 385 ILE A N 1
ATOM 3031 C CA . ILE A 1 385 ? 17.594 -36.281 8.539 1 40.81 385 ILE A CA 1
ATOM 3032 C C . ILE A 1 385 ? 17.672 -35.906 10.023 1 40.81 385 ILE A C 1
ATOM 3034 O O . ILE A 1 385 ? 17.719 -36.812 10.883 1 40.81 385 ILE A O 1
ATOM 3038 N N . THR A 1 386 ? 18.641 -35.25 10.57 1 33.88 386 THR A N 1
ATOM 3039 C CA . THR A 1 386 ? 18.078 -34.844 11.852 1 33.88 386 THR A CA 1
ATOM 3040 C C . THR A 1 386 ? 16.703 -34.25 11.664 1 33.88 386 THR A C 1
ATOM 3042 O O . THR A 1 386 ? 16.578 -33.125 11.148 1 33.88 386 THR A O 1
ATOM 3045 N N . VAL A 1 387 ? 15.703 -35.094 11.344 1 32.91 387 VAL A N 1
ATOM 3046 C CA . VAL A 1 387 ? 14.266 -34.844 11.344 1 32.91 387 VAL A CA 1
ATOM 3047 C C . VAL A 1 387 ? 13.891 -34 12.547 1 32.91 387 VAL A C 1
ATOM 3049 O O . VAL A 1 387 ? 14 -34.438 13.695 1 32.91 387 VAL A O 1
ATOM 3052 N N . GLN A 1 388 ? 14.258 -32.875 12.602 1 29.02 388 GLN A N 1
ATOM 3053 C CA . GLN A 1 388 ? 13.547 -32.188 13.68 1 29.02 388 GLN A CA 1
ATOM 3054 C C . GLN A 1 388 ? 12.031 -32.344 13.531 1 29.02 388 GLN A C 1
ATOM 3056 O O . GLN A 1 388 ? 11.469 -31.984 12.492 1 29.02 388 GLN A O 1
ATOM 3061 N N . THR A 1 389 ? 11.414 -33.469 14.039 1 30.05 389 THR A N 1
ATOM 3062 C CA . THR A 1 389 ? 9.992 -33.75 14.242 1 30.05 389 THR A CA 1
ATOM 3063 C C . THR A 1 389 ? 9.242 -32.469 14.602 1 30.0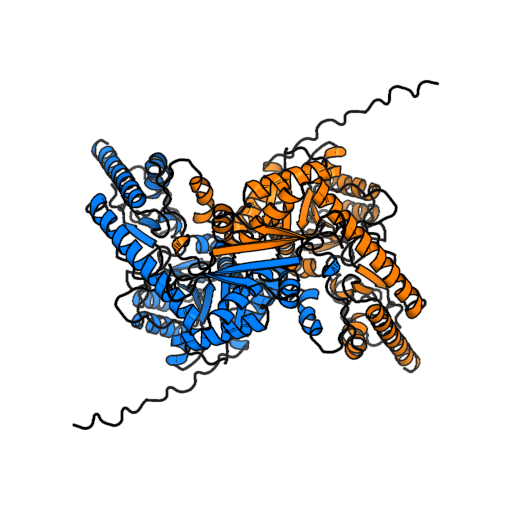5 389 THR A C 1
ATOM 3065 O O . THR A 1 389 ? 9.305 -32 15.742 1 30.05 389 THR A O 1
ATOM 3068 N N . VAL A 1 390 ? 9.312 -31.484 13.961 1 26.8 390 VAL A N 1
ATOM 3069 C CA . VAL A 1 390 ? 8.375 -30.453 14.414 1 26.8 390 VAL A CA 1
ATOM 3070 C C . VAL A 1 390 ? 6.98 -30.766 13.859 1 26.8 390 VAL A C 1
ATOM 3072 O O . VAL A 1 390 ? 6.793 -30.844 12.648 1 26.8 390 VAL A O 1
ATOM 3075 N N . GLY A 1 391 ? 5.766 -31 14.758 1 29.91 391 GLY A N 1
ATOM 3076 C CA . GLY A 1 391 ? 4.441 -31.594 14.836 1 29.91 391 GLY A CA 1
ATOM 3077 C C . GLY A 1 391 ? 4.328 -32.906 14.094 1 29.91 391 GLY A C 1
ATOM 3078 O O . GLY A 1 391 ? 5.301 -33.375 13.484 1 29.91 391 GLY A O 1
ATOM 3079 N N . ASN A 1 392 ? 3.057 -33.812 14.312 1 32.56 392 ASN A N 1
ATOM 3080 C CA . ASN A 1 392 ? 2.697 -35.156 13.898 1 32.56 392 ASN A CA 1
ATOM 3081 C C . ASN A 1 392 ? 2.764 -35.312 12.383 1 32.56 392 ASN A C 1
ATOM 3083 O O . ASN A 1 392 ? 2.193 -36.25 11.828 1 32.56 392 ASN A O 1
ATOM 3087 N N . VAL A 1 393 ? 2.92 -34.281 11.602 1 29.33 393 VAL A N 1
ATOM 3088 C CA . VAL A 1 393 ? 2.914 -34.625 10.18 1 29.33 393 VAL A CA 1
ATOM 3089 C C . VAL A 1 393 ? 4.301 -35.094 9.758 1 29.33 393 VAL A C 1
ATOM 3091 O O . VAL A 1 393 ? 5.273 -34.344 9.82 1 29.33 393 VAL A O 1
ATOM 3094 N N . LYS A 1 394 ? 4.543 -36.375 9.914 1 38.16 394 LYS A N 1
ATOM 3095 C CA . LYS A 1 394 ? 5.727 -37.062 9.438 1 38.16 394 LYS A CA 1
ATOM 3096 C C . LYS A 1 394 ? 5.992 -36.781 7.965 1 38.16 394 LYS A C 1
ATOM 3098 O O . LYS A 1 394 ? 5.172 -37.125 7.105 1 38.16 394 LYS A O 1
ATOM 3103 N N . GLY A 1 395 ? 6.523 -35.594 7.602 1 39.81 395 GLY A N 1
ATOM 3104 C CA . GLY A 1 395 ? 6.895 -35.531 6.199 1 39.81 395 GLY A CA 1
ATOM 3105 C C . GLY A 1 395 ? 7.488 -36.844 5.684 1 39.81 395 GLY A C 1
ATOM 3106 O O . GLY A 1 395 ? 7.973 -37.656 6.469 1 39.81 395 GLY A O 1
ATOM 3107 N N . HIS A 1 396 ? 6.977 -37.344 4.52 1 43.28 396 HIS A N 1
ATOM 3108 C CA . HIS A 1 396 ? 7.453 -38.625 3.994 1 43.28 396 HIS A CA 1
ATOM 3109 C C . HIS A 1 396 ? 8.969 -38.594 3.807 1 43.28 396 HIS A C 1
ATOM 3111 O O . HIS A 1 396 ? 9.492 -37.812 3.035 1 43.28 396 HIS A O 1
ATOM 3117 N N . GLU A 1 397 ? 9.812 -39 4.766 1 49.16 397 GLU A N 1
ATOM 3118 C CA . GLU A 1 397 ? 11.242 -39.25 4.852 1 49.16 397 GLU A CA 1
ATOM 3119 C C . GLU A 1 397 ? 11.812 -39.656 3.494 1 49.16 397 GLU A C 1
ATOM 3121 O O . GLU A 1 397 ? 12.961 -39.344 3.178 1 49.16 397 GLU A O 1
ATOM 3126 N N . GLU A 1 398 ? 10.859 -40.188 2.648 1 57.12 398 GLU A N 1
ATOM 3127 C CA . GLU A 1 398 ? 11.398 -40.938 1.519 1 57.12 398 GLU A CA 1
ATOM 3128 C C . GLU A 1 398 ? 11.531 -40.062 0.28 1 57.12 398 GLU A C 1
ATOM 3130 O O . GLU A 1 398 ? 12.227 -40.406 -0.671 1 57.12 398 GLU A O 1
ATOM 3135 N N . GLU A 1 399 ? 10.984 -38.844 0.333 1 65.94 399 GLU A N 1
ATOM 3136 C CA . GLU A 1 399 ? 10.977 -38.125 -0.945 1 65.94 399 GLU A CA 1
ATOM 3137 C C . GLU A 1 399 ? 11.977 -36.969 -0.943 1 65.94 399 GLU A C 1
ATOM 3139 O O . GLU A 1 399 ? 11.719 -35.938 -0.347 1 65.94 399 GLU A O 1
ATOM 3144 N N . GLY A 1 400 ? 13.117 -37.156 -0.804 1 76.06 400 GLY A N 1
ATOM 3145 C CA . GLY A 1 400 ? 14.188 -36.156 -0.887 1 76.06 400 GLY A CA 1
ATOM 3146 C C . GLY A 1 400 ? 13.719 -34.75 -0.646 1 76.06 400 GLY A C 1
ATOM 3147 O O . GLY A 1 400 ? 12.516 -34.5 -0.492 1 76.06 400 GLY A O 1
ATOM 3148 N N . ASP A 1 401 ? 14.547 -33.719 -0.4 1 83 401 ASP A N 1
ATOM 3149 C CA . ASP A 1 401 ? 14.289 -32.312 -0.141 1 83 401 ASP A CA 1
ATOM 3150 C C . ASP A 1 401 ? 15 -31.438 -1.164 1 83 401 ASP A C 1
ATOM 3152 O O . ASP A 1 401 ? 16.219 -31.531 -1.323 1 83 401 ASP A O 1
ATOM 3156 N N . SER A 1 402 ? 14.094 -30.656 -1.824 1 89.38 402 SER A N 1
ATOM 3157 C CA . SER A 1 402 ? 14.656 -29.844 -2.893 1 89.38 402 SER A CA 1
ATOM 3158 C C . SER A 1 402 ? 15.328 -28.578 -2.334 1 89.38 402 SER A C 1
ATOM 3160 O O . SER A 1 402 ? 16.062 -27.906 -3.043 1 89.38 402 SER A O 1
ATOM 3162 N N . THR A 1 403 ? 15.148 -28.266 -1.106 1 87.44 403 THR A N 1
ATOM 3163 C CA . THR A 1 403 ? 15.555 -26.984 -0.532 1 87.44 403 THR A CA 1
ATOM 3164 C C . THR A 1 403 ? 17.062 -26.766 -0.688 1 87.44 403 THR A C 1
ATOM 3166 O O . THR A 1 403 ? 17.484 -25.766 -1.264 1 87.44 403 THR A O 1
ATOM 3169 N N . LEU A 1 404 ? 17.797 -27.703 -0.257 1 84.38 404 LEU A N 1
ATOM 3170 C CA . LEU A 1 404 ? 19.25 -27.547 -0.313 1 84.38 404 LEU A CA 1
ATOM 3171 C C . LEU A 1 404 ? 19.734 -27.578 -1.756 1 84.38 404 LEU A C 1
ATOM 3173 O O . LEU A 1 404 ? 20.672 -26.859 -2.109 1 84.38 404 LEU A O 1
ATOM 3177 N N . LEU A 1 405 ? 19.125 -28.469 -2.506 1 88.75 405 LEU A N 1
ATOM 3178 C CA . LEU A 1 405 ? 19.5 -28.547 -3.912 1 88.75 405 LEU A CA 1
ATOM 3179 C C . LEU A 1 405 ? 19.297 -27.219 -4.613 1 88.75 405 LEU A C 1
ATOM 3181 O O . LEU A 1 405 ? 20.156 -26.766 -5.363 1 88.75 405 LEU A O 1
ATOM 3185 N N . ILE A 1 406 ? 18.188 -26.609 -4.395 1 88.38 406 ILE A N 1
ATOM 3186 C CA . ILE A 1 406 ? 17.828 -25.375 -5.086 1 88.38 406 ILE A CA 1
ATOM 3187 C C . ILE A 1 406 ? 18.609 -24.203 -4.504 1 88.38 406 ILE A C 1
ATOM 3189 O O . ILE A 1 406 ? 19.156 -23.391 -5.246 1 88.38 406 ILE A O 1
ATOM 3193 N N . ARG A 1 407 ? 18.766 -24.109 -3.221 1 87.06 407 ARG A N 1
ATOM 3194 C CA . ARG A 1 407 ? 19.344 -22.953 -2.553 1 87.06 407 ARG A CA 1
ATOM 3195 C C . ARG A 1 407 ? 20.875 -22.984 -2.627 1 87.06 407 ARG A C 1
ATOM 3197 O O . ARG A 1 407 ? 21.531 -21.953 -2.426 1 87.06 407 ARG A O 1
ATOM 3204 N N . LYS A 1 408 ? 21.422 -24.094 -2.92 1 88.62 408 LYS A N 1
ATOM 3205 C CA . LYS A 1 408 ? 22.875 -24.172 -2.955 1 88.62 408 LYS A CA 1
ATOM 3206 C C . LYS A 1 408 ? 23.375 -24.609 -4.332 1 88.62 408 LYS A C 1
ATOM 3208 O O . LYS A 1 408 ? 23.828 -23.781 -5.117 1 88.62 408 LYS A O 1
ATOM 3213 N N . LYS A 1 409 ? 23.062 -25.875 -4.676 1 90.88 409 LYS A N 1
ATOM 3214 C CA . LYS A 1 409 ? 23.656 -26.453 -5.883 1 90.88 409 LYS A CA 1
ATOM 3215 C C . LYS A 1 409 ? 23.141 -25.734 -7.133 1 90.88 409 LYS A C 1
ATOM 3217 O O . LYS A 1 409 ? 23.938 -25.344 -7.992 1 90.88 409 LYS A O 1
ATOM 3222 N N . ALA A 1 410 ? 21.859 -25.656 -7.27 1 92.88 410 ALA A N 1
ATOM 3223 C CA . ALA A 1 410 ? 21.297 -24.969 -8.438 1 92.88 410 ALA A CA 1
ATOM 3224 C C . ALA A 1 410 ? 21.734 -23.516 -8.484 1 92.88 410 ALA A C 1
ATOM 3226 O O . ALA A 1 410 ? 22.062 -23 -9.555 1 92.88 410 ALA A O 1
ATOM 3227 N N . LEU A 1 411 ? 21.719 -22.891 -7.332 1 90.5 411 LEU A N 1
ATOM 3228 C CA . LEU A 1 411 ? 22.141 -21.5 -7.238 1 90.5 411 LEU A CA 1
ATOM 3229 C C . LEU A 1 411 ? 23.594 -21.328 -7.676 1 90.5 411 LEU A C 1
ATOM 3231 O O . LEU A 1 411 ? 23.922 -20.391 -8.398 1 90.5 411 LEU A O 1
ATOM 3235 N N . GLU A 1 412 ? 24.438 -22.188 -7.219 1 92.06 412 GLU A N 1
ATOM 3236 C CA . GLU A 1 412 ? 25.844 -22.156 -7.59 1 92.06 412 GLU A CA 1
ATOM 3237 C C . GLU A 1 412 ? 26.031 -22.328 -9.094 1 92.06 412 GLU A C 1
ATOM 3239 O O . GLU A 1 412 ? 26.969 -21.797 -9.68 1 92.06 412 GLU A O 1
ATOM 3244 N N . LYS A 1 413 ? 25.062 -23.016 -9.672 1 95.38 413 LYS A N 1
ATOM 3245 C CA . LYS A 1 413 ? 25.125 -23.234 -11.109 1 95.38 413 LYS A CA 1
ATOM 3246 C C . LYS A 1 413 ? 24.422 -22.109 -11.867 1 95.38 413 LYS A C 1
ATOM 3248 O O . LYS A 1 413 ? 24.297 -22.156 -13.094 1 95.38 413 LYS A O 1
ATOM 3253 N N . GLY A 1 414 ? 23.891 -21.156 -11.148 1 94.69 414 GLY A N 1
ATOM 3254 C CA . GLY A 1 414 ? 23.328 -19.969 -11.758 1 94.69 414 GLY A CA 1
ATOM 3255 C C . GLY A 1 414 ? 21.844 -20.109 -12.07 1 94.69 414 GLY A C 1
ATOM 3256 O O . GLY A 1 414 ? 21.344 -19.5 -13.023 1 94.69 414 GLY A O 1
ATOM 3257 N N . VAL A 1 415 ? 21.203 -20.953 -11.406 1 95.44 415 VAL A N 1
ATOM 3258 C CA . VAL A 1 415 ? 19.766 -21.125 -11.609 1 95.44 415 VAL A CA 1
ATOM 3259 C C . VAL A 1 415 ? 19.016 -20.766 -10.328 1 95.44 415 VAL A C 1
ATOM 3261 O O . VAL A 1 415 ? 19.328 -21.266 -9.25 1 95.44 415 VAL A O 1
ATOM 3264 N N . LEU A 1 416 ? 18.094 -19.844 -10.461 1 92.69 416 LEU A N 1
ATOM 3265 C CA . LEU A 1 416 ? 17.281 -19.422 -9.336 1 92.69 416 LEU A CA 1
ATOM 3266 C C . LEU A 1 416 ? 15.844 -19.906 -9.492 1 92.69 416 LEU A C 1
ATOM 3268 O O . LEU A 1 416 ? 15.188 -19.609 -10.5 1 92.69 416 LEU A O 1
ATOM 3272 N N . ALA A 1 417 ? 15.383 -20.672 -8.57 1 93.31 417 ALA A N 1
ATOM 3273 C CA . ALA A 1 417 ? 14.023 -21.203 -8.516 1 93.31 417 ALA A CA 1
ATOM 3274 C C . ALA A 1 417 ? 13.5 -21.219 -7.086 1 93.31 417 ALA A C 1
ATOM 3276 O O . ALA A 1 417 ? 14.211 -20.859 -6.152 1 93.31 417 ALA A O 1
ATOM 3277 N N . LEU A 1 418 ? 12.273 -21.562 -6.945 1 91.69 418 LEU A N 1
ATOM 3278 C CA . LEU A 1 418 ? 11.664 -21.547 -5.617 1 91.69 418 LEU A CA 1
ATOM 3279 C C . LEU A 1 418 ? 11.516 -22.969 -5.066 1 91.69 418 LEU A C 1
ATOM 3281 O O . LEU A 1 418 ? 10.781 -23.781 -5.629 1 91.69 418 LEU A O 1
ATOM 3285 N N . PRO A 1 419 ? 12.211 -23.25 -3.947 1 91 419 PRO A N 1
ATOM 3286 C CA . PRO A 1 419 ? 11.977 -24.547 -3.324 1 91 419 PRO A CA 1
ATOM 3287 C C . PRO A 1 419 ? 10.523 -24.75 -2.902 1 91 419 PRO A C 1
ATOM 3289 O O . PRO A 1 419 ? 9.891 -23.828 -2.387 1 91 419 PRO A O 1
ATOM 3292 N N . GLY A 1 420 ? 10.039 -25.906 -3.113 1 91.5 420 GLY A N 1
ATOM 3293 C CA . GLY A 1 420 ? 8.633 -26.188 -2.859 1 91.5 420 GLY A CA 1
ATOM 3294 C C . GLY A 1 420 ? 8.266 -26.094 -1.392 1 91.5 420 GLY A C 1
ATOM 3295 O O . GLY A 1 420 ? 7.102 -25.859 -1.054 1 91.5 420 GLY A O 1
ATOM 3296 N N . SER A 1 421 ? 9.242 -26.266 -0.497 1 88.88 421 SER A N 1
ATOM 3297 C CA . SER A 1 421 ? 8.984 -26.234 0.94 1 88.88 421 SER A CA 1
ATOM 3298 C C . SER A 1 421 ? 8.367 -24.906 1.361 1 88.88 421 SER A C 1
ATOM 3300 O O . SER A 1 421 ? 7.648 -24.844 2.361 1 88.88 421 SER A O 1
ATOM 3302 N N . CYS A 1 422 ? 8.523 -23.891 0.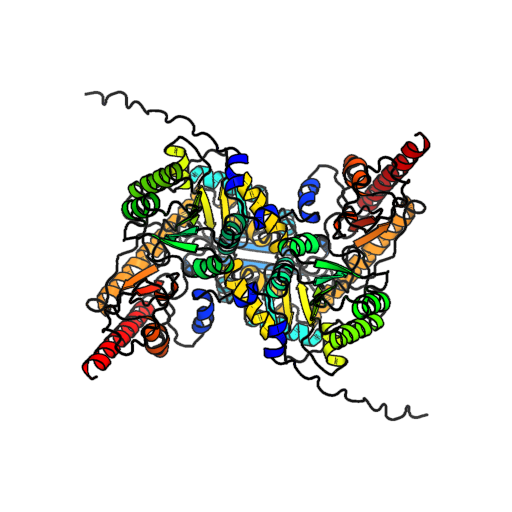59 1 87.94 422 CYS A N 1
ATOM 3303 C CA . CYS A 1 422 ? 8.016 -22.547 0.892 1 87.94 422 CYS A CA 1
ATOM 3304 C C . CYS A 1 422 ? 6.5 -22.5 0.745 1 87.94 422 CYS A C 1
ATOM 3306 O O . CYS A 1 422 ? 5.859 -21.562 1.219 1 87.94 422 CYS A O 1
ATOM 3308 N N . ALA A 1 423 ? 5.906 -23.516 0.125 1 91.94 423 ALA A N 1
ATOM 3309 C CA . ALA A 1 423 ? 4.488 -23.453 -0.222 1 91.94 423 ALA A CA 1
ATOM 3310 C C . ALA A 1 423 ? 3.652 -24.281 0.74 1 91.94 423 ALA A C 1
ATOM 3312 O O . ALA A 1 423 ? 2.465 -24.516 0.5 1 91.94 423 ALA A O 1
ATOM 3313 N N . PHE A 1 424 ? 4.352 -24.734 1.81 1 89.88 424 PHE A N 1
ATOM 3314 C CA . PHE A 1 424 ? 3.666 -25.516 2.836 1 89.88 424 PHE A CA 1
ATOM 3315 C C . PHE A 1 424 ? 3.709 -24.781 4.18 1 89.88 424 PHE A C 1
ATOM 3317 O O . PHE A 1 424 ? 4.688 -24.109 4.492 1 89.88 424 PHE A O 1
ATOM 3324 N N . SER A 1 425 ? 2.686 -24.922 4.93 1 84.5 425 SER A N 1
ATOM 3325 C CA . SER A 1 425 ? 2.549 -24.156 6.164 1 84.5 425 SER A CA 1
ATOM 3326 C C . SER A 1 425 ? 3.387 -24.766 7.289 1 84.5 425 SER A C 1
ATOM 3328 O O . SER A 1 425 ? 3.678 -24.094 8.281 1 84.5 425 SER A O 1
ATOM 3330 N N . ASP A 1 426 ? 3.793 -25.984 7.172 1 82.88 426 ASP A N 1
ATOM 3331 C CA . ASP A 1 426 ? 4.473 -26.641 8.273 1 82.88 426 ASP A CA 1
ATOM 3332 C C . ASP A 1 426 ? 5.969 -26.766 8 1 82.88 426 ASP A C 1
ATOM 3334 O O . ASP A 1 426 ? 6.668 -27.547 8.672 1 82.88 426 ASP A O 1
ATOM 3338 N N . ASN A 1 427 ? 6.445 -26.062 7.043 1 77.88 427 ASN A N 1
ATOM 3339 C CA . ASN A 1 427 ? 7.863 -26.047 6.695 1 77.88 427 ASN A CA 1
ATOM 3340 C C . ASN A 1 427 ? 8.383 -27.469 6.434 1 77.88 427 ASN A C 1
ATOM 3342 O O . ASN A 1 427 ? 9.516 -27.781 6.789 1 77.88 427 ASN A O 1
ATOM 3346 N N . ARG A 1 428 ? 7.562 -28.281 5.891 1 85.88 428 ARG A N 1
ATOM 3347 C CA . ARG A 1 428 ? 7.969 -29.656 5.594 1 85.88 428 ARG A CA 1
ATOM 3348 C C . ARG A 1 428 ? 8.961 -29.703 4.441 1 85.88 428 ARG A C 1
ATOM 3350 O O . ARG A 1 428 ? 9.031 -28.766 3.641 1 85.88 428 ARG A O 1
ATOM 3357 N N . ARG A 1 429 ? 9.664 -30.766 4.484 1 87.06 429 ARG A N 1
ATOM 3358 C CA . ARG A 1 429 ? 10.508 -31.062 3.33 1 87.06 429 ARG A CA 1
ATOM 3359 C C . ARG A 1 429 ? 9.656 -31.453 2.121 1 87.06 429 ARG A C 1
ATOM 3361 O O . ARG A 1 429 ? 8.555 -31.984 2.27 1 87.06 429 ARG A O 1
ATOM 3368 N N . SER A 1 430 ? 10.18 -31.047 0.976 1 90.19 430 SER A N 1
ATOM 3369 C CA . SER A 1 430 ? 9.453 -31.344 -0.253 1 90.19 430 SER A CA 1
ATOM 3370 C C . SER A 1 430 ? 10.406 -31.516 -1.435 1 90.19 430 SER A C 1
ATOM 3372 O O . SER A 1 430 ? 11.391 -30.781 -1.546 1 90.19 430 SER A O 1
ATOM 3374 N N . PRO A 1 431 ? 10.117 -32.5 -2.199 1 93.25 431 PRO A N 1
ATOM 3375 C CA . PRO A 1 431 ? 10.93 -32.625 -3.408 1 93.25 431 PRO A CA 1
ATOM 3376 C C . PRO A 1 431 ? 10.508 -31.688 -4.527 1 93.25 431 PRO A C 1
ATOM 3378 O O . PRO A 1 431 ? 11.094 -31.703 -5.609 1 93.25 431 PRO A O 1
ATOM 3381 N N . TYR A 1 432 ? 9.523 -30.906 -4.273 1 94.12 432 TYR A N 1
ATOM 3382 C CA . TYR A 1 432 ? 8.969 -30.062 -5.324 1 94.12 432 TYR A CA 1
ATOM 3383 C C . TYR A 1 432 ? 9.781 -28.781 -5.492 1 94.12 432 TYR A C 1
ATOM 3385 O O . TYR A 1 432 ? 10.422 -28.312 -4.547 1 94.12 432 TYR A O 1
ATOM 3393 N N . VAL A 1 433 ? 9.781 -28.266 -6.738 1 95.19 433 VAL A N 1
ATOM 3394 C CA . VAL A 1 433 ? 10.312 -26.938 -7.086 1 95.19 433 VAL A CA 1
ATOM 3395 C C . VAL A 1 433 ? 9.32 -26.219 -7.996 1 95.19 433 VAL A C 1
ATOM 3397 O O . VAL A 1 433 ? 8.695 -26.828 -8.859 1 95.19 433 VAL A O 1
ATOM 3400 N N . ARG A 1 434 ? 9.094 -24.969 -7.738 1 96.44 434 ARG A N 1
ATOM 3401 C CA . ARG A 1 434 ? 8.297 -24.156 -8.648 1 96.44 434 ARG A CA 1
ATOM 3402 C C . ARG A 1 434 ? 9.18 -23.453 -9.672 1 96.44 434 ARG A C 1
ATOM 3404 O O . ARG A 1 434 ? 10.125 -22.75 -9.305 1 96.44 434 ARG A O 1
ATOM 3411 N N . LEU A 1 435 ? 8.891 -23.609 -10.891 1 97 435 LEU A N 1
ATOM 3412 C CA . LEU A 1 435 ? 9.602 -22.969 -11.992 1 97 435 LEU A CA 1
ATOM 3413 C C . LEU A 1 435 ? 8.688 -22 -12.742 1 97 435 LEU A C 1
ATOM 3415 O O . LEU A 1 435 ? 7.617 -22.391 -13.211 1 97 435 LEU A O 1
ATOM 3419 N N . CYS A 1 436 ? 9.102 -20.781 -12.875 1 96.25 436 CYS A N 1
ATOM 3420 C CA . CYS A 1 436 ? 8.336 -19.766 -13.609 1 96.25 436 CYS A CA 1
ATOM 3421 C C . CYS A 1 436 ? 8.789 -19.703 -15.062 1 96.25 436 CYS A C 1
ATOM 3423 O O . CYS A 1 436 ? 9.977 -19.547 -15.344 1 96.25 436 CYS A O 1
ATOM 3425 N N . PHE A 1 437 ? 7.926 -19.75 -16 1 97.44 437 PHE A N 1
ATOM 3426 C CA . PHE A 1 437 ? 8.312 -19.797 -17.406 1 97.44 437 PHE A CA 1
ATOM 3427 C C . PHE A 1 437 ? 8.016 -18.469 -18.094 1 97.44 437 PHE A C 1
ATOM 3429 O O . PHE A 1 437 ? 8.102 -18.359 -19.312 1 97.44 437 PHE A O 1
ATOM 3436 N N . SER A 1 438 ? 7.758 -17.453 -17.344 1 95.5 438 SER A N 1
ATOM 3437 C CA . SER A 1 438 ? 7.164 -16.234 -17.875 1 95.5 438 SER A CA 1
ATOM 3438 C C . SER A 1 438 ? 8.211 -15.367 -18.562 1 95.5 438 SER A C 1
ATOM 3440 O O . SER A 1 438 ? 7.887 -14.578 -19.453 1 95.5 438 SER A O 1
ATOM 3442 N N . LEU A 1 439 ? 9.539 -15.453 -18.25 1 93.38 439 LEU A N 1
ATOM 3443 C CA . LEU A 1 439 ? 10.414 -14.344 -18.609 1 93.38 439 LEU A CA 1
ATOM 3444 C C . LEU A 1 439 ? 11.562 -14.828 -19.484 1 93.38 439 LEU A C 1
ATOM 3446 O O . LEU A 1 439 ? 11.836 -14.242 -20.531 1 93.38 439 LEU A O 1
ATOM 3450 N N . LEU A 1 440 ? 12.258 -15.898 -19.156 1 94.12 440 LEU A N 1
ATOM 3451 C CA . LEU A 1 440 ? 13.508 -16.297 -19.797 1 94.12 440 LEU A CA 1
ATOM 3452 C C . LEU A 1 440 ? 13.305 -16.578 -21.281 1 94.12 440 LEU A C 1
ATOM 3454 O O . LEU A 1 440 ? 12.32 -17.219 -21.672 1 94.12 440 LEU A O 1
ATOM 3458 N N . PRO A 1 441 ? 14.234 -16.062 -22.047 1 94.69 441 PRO A N 1
ATOM 3459 C CA . PRO A 1 441 ? 14.211 -16.484 -23.453 1 94.69 441 PRO A CA 1
ATOM 3460 C C . PRO A 1 441 ? 14.453 -17.984 -23.625 1 94.69 441 PRO A C 1
ATOM 3462 O O . PRO A 1 441 ? 15.031 -18.625 -22.75 1 94.69 441 PRO A O 1
ATOM 3465 N N . ASP A 1 442 ? 14.109 -18.453 -24.719 1 95.69 442 ASP A N 1
ATOM 3466 C CA . ASP A 1 442 ? 14.117 -19.891 -24.969 1 95.69 442 ASP A CA 1
ATOM 3467 C C . ASP A 1 442 ? 15.508 -20.484 -24.75 1 95.69 442 ASP A C 1
ATOM 3469 O O . ASP A 1 442 ? 15.641 -21.547 -24.141 1 95.69 442 ASP A O 1
ATOM 3473 N N . ALA A 1 443 ? 16.484 -19.797 -25.234 1 96.81 443 ALA A N 1
ATOM 3474 C CA . ALA A 1 443 ? 17.859 -20.297 -25.078 1 96.81 443 ALA A CA 1
ATOM 3475 C C . ALA A 1 443 ? 18.25 -20.375 -23.609 1 96.81 443 ALA A C 1
ATOM 3477 O O . ALA A 1 443 ? 18.922 -21.328 -23.188 1 96.81 443 ALA A O 1
ATOM 3478 N N . ASP A 1 444 ? 17.828 -19.406 -22.859 1 96.88 444 ASP A N 1
ATOM 3479 C CA . ASP A 1 444 ? 18.141 -19.359 -21.438 1 96.88 444 ASP A CA 1
ATOM 3480 C C . ASP A 1 444 ? 17.328 -20.406 -20.672 1 96.88 444 ASP A C 1
ATOM 3482 O O . ASP A 1 444 ? 17.812 -20.953 -19.672 1 96.88 444 ASP A O 1
ATOM 3486 N N . VAL A 1 445 ? 16.109 -20.672 -21.125 1 97.38 445 VAL A N 1
ATOM 3487 C CA . VAL A 1 445 ? 15.305 -21.734 -20.531 1 97.38 445 VAL A CA 1
ATOM 3488 C C . VAL A 1 445 ? 16.016 -23.078 -20.688 1 97.38 445 VAL A C 1
ATOM 3490 O O . VAL A 1 445 ? 16.156 -23.828 -19.734 1 97.38 445 VAL A O 1
ATOM 3493 N N . ASP A 1 446 ? 16.438 -23.281 -21.891 1 98.19 446 ASP A N 1
ATOM 3494 C CA . ASP A 1 446 ? 17.156 -24.531 -22.188 1 98.19 446 ASP A CA 1
ATOM 3495 C C . ASP A 1 446 ? 18.375 -24.688 -21.281 1 98.19 446 ASP A C 1
ATOM 3497 O O . ASP A 1 446 ? 18.578 -25.734 -20.688 1 98.19 446 ASP A O 1
ATOM 3501 N N . GLU A 1 447 ? 19.109 -23.625 -21.172 1 98.12 447 GLU A N 1
ATOM 3502 C CA . GLU A 1 447 ? 20.312 -23.641 -20.359 1 98.12 447 GLU A CA 1
ATOM 3503 C C . GLU A 1 447 ? 19.984 -23.797 -18.875 1 98.12 447 GLU A C 1
ATOM 3505 O O . GLU A 1 447 ? 20.656 -24.562 -18.172 1 98.12 447 GLU A O 1
ATOM 3510 N N . ALA A 1 448 ? 18.984 -23.109 -18.406 1 97.75 448 ALA A N 1
ATOM 3511 C CA . ALA A 1 448 ? 18.609 -23.188 -17 1 97.75 448 ALA A CA 1
ATOM 3512 C C . ALA A 1 448 ? 18.203 -24.594 -16.609 1 97.75 448 ALA A C 1
ATOM 3514 O O . ALA A 1 448 ? 18.594 -25.109 -15.555 1 97.75 448 ALA A O 1
ATOM 3515 N N . LEU A 1 449 ? 17.422 -25.234 -17.438 1 98.25 449 LEU A N 1
ATOM 3516 C CA . LEU A 1 449 ? 16.938 -26.578 -17.156 1 98.25 449 LEU A CA 1
ATOM 3517 C C . LEU A 1 449 ? 18.062 -27.594 -17.297 1 98.25 449 LEU A C 1
ATOM 3519 O O . LEU A 1 449 ? 18.109 -28.594 -16.578 1 98.25 449 LEU A O 1
ATOM 3523 N N . ARG A 1 450 ? 19 -27.359 -18.234 1 98.25 450 ARG A N 1
ATOM 3524 C CA . ARG A 1 450 ? 20.188 -28.188 -18.328 1 98.25 450 ARG A CA 1
ATOM 3525 C C . ARG A 1 450 ? 21 -28.141 -17.031 1 98.25 450 ARG A C 1
ATOM 3527 O O . ARG A 1 450 ? 21.438 -29.172 -16.531 1 98.25 450 ARG A O 1
ATOM 3534 N N . ARG A 1 451 ? 21.172 -26.953 -16.562 1 97.75 451 ARG A N 1
ATOM 3535 C CA . ARG A 1 451 ? 21.922 -26.766 -15.32 1 97.75 451 ARG A CA 1
ATOM 3536 C C . ARG A 1 451 ? 21.203 -27.422 -14.141 1 97.75 451 ARG A C 1
ATOM 3538 O O . ARG A 1 451 ? 21.859 -28.031 -13.281 1 97.75 451 ARG A O 1
ATOM 3545 N N . LEU A 1 452 ? 19.922 -27.266 -14.102 1 97.31 452 LEU A N 1
ATOM 3546 C CA . LEU A 1 452 ? 19.156 -27.891 -13.031 1 97.31 452 LEU A CA 1
ATOM 3547 C C . LEU A 1 452 ? 19.25 -29.406 -13.086 1 97.31 452 LEU A C 1
ATOM 3549 O O . LEU A 1 452 ? 19.406 -30.062 -12.055 1 97.31 452 LEU A O 1
ATOM 3553 N N . ALA A 1 453 ? 19.172 -29.953 -14.242 1 97.69 453 ALA A N 1
ATOM 3554 C CA . ALA A 1 453 ? 19.344 -31.406 -14.438 1 97.69 453 ALA A CA 1
ATOM 3555 C C . ALA A 1 453 ? 20.703 -31.875 -13.945 1 97.69 453 ALA A C 1
ATOM 3557 O O . ALA A 1 453 ? 20.812 -32.906 -13.305 1 97.69 453 ALA A O 1
ATOM 3558 N N . SER A 1 454 ? 21.672 -31.094 -14.305 1 97.19 454 SER A N 1
ATOM 3559 C CA . SER A 1 454 ? 23.031 -31.422 -13.867 1 97.19 454 SER A CA 1
ATOM 3560 C C . SER A 1 454 ? 23.125 -31.453 -12.344 1 97.19 454 SER A C 1
ATOM 3562 O O . SER A 1 454 ? 23.766 -32.344 -11.773 1 97.19 454 SER A O 1
ATOM 3564 N N . ALA A 1 455 ? 22.531 -30.516 -11.711 1 95.31 455 ALA A N 1
ATOM 3565 C CA . ALA A 1 455 ? 22.516 -30.484 -10.25 1 95.31 455 ALA A CA 1
ATOM 3566 C C . ALA A 1 455 ? 21.859 -31.734 -9.672 1 95.31 455 ALA A C 1
ATOM 3568 O O . ALA A 1 455 ? 22.312 -32.281 -8.664 1 95.31 455 ALA A O 1
ATOM 3569 N N . ILE A 1 456 ? 20.75 -32.188 -10.25 1 95.25 456 ILE A N 1
ATOM 3570 C CA . ILE A 1 456 ? 20.031 -33.375 -9.781 1 95.25 456 ILE A CA 1
ATOM 3571 C C . ILE A 1 456 ? 20.891 -34.625 -9.961 1 95.25 456 ILE A C 1
ATOM 3573 O O . ILE A 1 456 ? 20.969 -35.469 -9.062 1 95.25 456 ILE A O 1
ATOM 3577 N N . ARG A 1 457 ? 21.594 -34.719 -11.047 1 95.12 457 ARG A N 1
ATOM 3578 C CA . ARG A 1 457 ? 22.469 -35.844 -11.305 1 95.12 457 ARG A CA 1
ATOM 3579 C C . ARG A 1 457 ? 23.625 -35.906 -10.305 1 95.12 457 ARG A C 1
ATOM 3581 O O . ARG A 1 457 ? 24 -36.969 -9.859 1 95.12 457 ARG A O 1
ATOM 3588 N N . GLU A 1 458 ? 24.062 -34.75 -10.023 1 93.25 458 GLU A N 1
ATOM 3589 C CA . GLU A 1 458 ? 25.125 -34.688 -9.039 1 93.25 458 GLU A CA 1
ATOM 3590 C C . GLU A 1 458 ? 24.656 -35.156 -7.668 1 93.25 458 GLU A C 1
ATOM 3592 O O . GLU A 1 458 ? 25.406 -35.75 -6.914 1 93.25 458 GLU A O 1
ATOM 3597 N N . GLU A 1 459 ? 23.484 -34.781 -7.34 1 89.31 459 GLU A N 1
ATOM 3598 C CA . GLU A 1 459 ? 22.906 -35.281 -6.082 1 89.31 459 GLU A CA 1
ATOM 3599 C C . GLU A 1 459 ? 22.828 -36.781 -6.047 1 89.31 459 GLU A C 1
ATOM 3601 O O . GLU A 1 459 ? 23.047 -37.406 -4.996 1 89.31 459 GLU A O 1
ATOM 3606 N N . TRP A 1 460 ? 22.5 -37.406 -7.098 1 90.25 460 TRP A N 1
ATOM 3607 C CA . TRP A 1 460 ? 22.438 -38.844 -7.195 1 90.25 460 TRP A CA 1
ATOM 3608 C C . TRP A 1 460 ? 23.844 -39.469 -7.133 1 90.25 460 TRP A C 1
ATOM 3610 O O . TRP A 1 460 ? 24.031 -40.5 -6.516 1 90.25 460 TRP A O 1
ATOM 3620 N N . ASP A 1 461 ? 24.75 -38.812 -7.812 1 91.06 461 ASP A N 1
ATOM 3621 C CA . ASP A 1 461 ? 26.125 -39.281 -7.785 1 91.06 461 ASP A CA 1
ATOM 3622 C C . ASP A 1 461 ? 26.672 -39.281 -6.363 1 91.06 461 ASP A C 1
ATOM 3624 O O . ASP A 1 461 ? 27.375 -40.219 -5.965 1 91.06 461 ASP A O 1
ATOM 3628 N N . THR A 1 462 ? 26.438 -38.219 -5.684 1 85.38 462 THR A N 1
ATOM 3629 C CA . THR A 1 462 ? 26.891 -38.125 -4.301 1 85.38 462 THR A CA 1
ATOM 3630 C C . THR A 1 462 ? 26.234 -39.188 -3.428 1 85.38 462 THR A C 1
ATOM 3632 O O . THR A 1 462 ? 26.891 -39.781 -2.574 1 85.38 462 THR A O 1
ATOM 3635 N N . ALA A 1 463 ? 24.969 -39.438 -3.6 1 83.12 463 ALA A N 1
ATOM 3636 C CA . ALA A 1 463 ? 24.234 -40.406 -2.805 1 83.12 463 ALA A CA 1
ATOM 3637 C C . ALA A 1 463 ? 24.688 -41.844 -3.096 1 83.12 463 ALA A C 1
ATOM 3639 O O . ALA A 1 463 ? 24.688 -42.688 -2.205 1 83.12 463 ALA A O 1
ATOM 3640 N N . ASN A 1 464 ? 25.078 -42.094 -4.332 1 82.88 464 ASN A N 1
ATOM 3641 C CA . ASN A 1 464 ? 25.516 -43.438 -4.73 1 82.88 464 ASN A CA 1
ATOM 3642 C C . ASN A 1 464 ? 26.938 -43.719 -4.254 1 82.88 464 ASN A C 1
ATOM 3644 O O . ASN A 1 464 ? 27.359 -44.875 -4.199 1 82.88 464 ASN A O 1
ATOM 3648 N N . HIS A 1 465 ? 27.656 -42.719 -3.988 1 79.31 465 HIS A N 1
ATOM 3649 C CA . HIS A 1 465 ? 29.031 -42.906 -3.52 1 79.31 465 HIS A CA 1
ATOM 3650 C C . HIS A 1 465 ? 29.094 -42.875 -1.996 1 79.31 465 HIS A C 1
ATOM 3652 O O . HIS A 1 465 ? 30.109 -43.25 -1.412 1 79.31 465 HIS A O 1
ATOM 3658 N N . ASP A 1 466 ? 28.172 -42.406 -1.283 1 63.06 466 ASP A N 1
ATOM 3659 C CA . ASP A 1 466 ? 28.094 -42.5 0.169 1 63.06 466 ASP A CA 1
ATOM 3660 C C . ASP A 1 466 ? 27.469 -43.844 0.581 1 63.06 466 ASP A C 1
ATOM 3662 O O . ASP A 1 466 ? 27.875 -44.438 1.578 1 63.06 466 ASP A O 1
ATOM 3666 N N . MET B 1 1 ? 41.281 43.844 16.781 1 27.56 1 MET B N 1
ATOM 3667 C CA . MET B 1 1 ? 41.75 42.688 17.531 1 27.56 1 MET B CA 1
ATOM 3668 C C . MET B 1 1 ? 41.344 41.375 16.828 1 27.56 1 MET B C 1
ATOM 3670 O O . MET B 1 1 ? 40.281 41.281 16.25 1 27.56 1 MET B O 1
ATOM 3674 N N . PRO B 1 2 ? 42.312 40.469 16.422 1 29.81 2 PRO B N 1
ATOM 3675 C CA . PRO B 1 2 ? 42.125 39.188 15.695 1 29.81 2 PRO B CA 1
ATOM 3676 C C . PRO B 1 2 ? 41.125 38.281 16.391 1 29.81 2 PRO B C 1
ATOM 3678 O O . PRO B 1 2 ? 41.062 38.25 17.609 1 29.81 2 PRO B O 1
ATOM 3681 N N . PHE B 1 3 ? 39.844 38.156 15.891 1 29.88 3 PHE B N 1
ATOM 3682 C CA . PHE B 1 3 ? 38.812 37.344 16.484 1 29.88 3 PHE B CA 1
ATOM 3683 C C . PHE B 1 3 ? 39.375 35.938 16.812 1 29.88 3 PHE B C 1
ATOM 3685 O O . PHE B 1 3 ? 40.125 35.375 16.031 1 29.88 3 PHE B O 1
ATOM 3692 N N . GLY B 1 4 ? 39.719 35.656 18.062 1 32.22 4 GLY B N 1
ATOM 3693 C CA . GLY B 1 4 ? 40.344 34.469 18.609 1 32.22 4 GLY B CA 1
ATOM 3694 C C . GLY B 1 4 ? 39.906 33.156 17.953 1 32.22 4 GLY B C 1
ATOM 3695 O O . GLY B 1 4 ? 38.875 33.125 17.297 1 32.22 4 GLY B O 1
ATOM 3696 N N . SER B 1 5 ? 40.719 32.031 18.047 1 35.16 5 SER B N 1
ATOM 3697 C CA . SER B 1 5 ? 40.781 30.672 17.547 1 35.16 5 SER B CA 1
ATOM 3698 C C . SER B 1 5 ? 39.5 29.906 17.875 1 35.16 5 SER B C 1
ATOM 3700 O O . SER B 1 5 ? 39.156 29.719 19.031 1 35.16 5 SER B O 1
ATOM 3702 N N . ASP B 1 6 ? 38.312 30.125 17.266 1 34.06 6 ASP B N 1
ATOM 3703 C CA . ASP B 1 6 ? 37.031 29.453 17.422 1 34.06 6 ASP B CA 1
ATOM 3704 C C . ASP B 1 6 ? 37.219 27.938 17.531 1 34.06 6 ASP B C 1
ATOM 3706 O O . ASP B 1 6 ? 37.656 27.281 16.594 1 34.06 6 ASP B O 1
ATOM 3710 N N . THR B 1 7 ? 37.75 27.375 18.641 1 37.22 7 THR B N 1
ATOM 3711 C CA . THR B 1 7 ? 37.844 25.953 18.953 1 37.22 7 THR B CA 1
ATOM 3712 C C . THR B 1 7 ? 36.562 25.219 18.562 1 37.22 7 THR B C 1
ATOM 3714 O O . THR B 1 7 ? 35.531 25.406 19.203 1 37.22 7 THR B O 1
ATOM 3717 N N . THR B 1 8 ? 36.281 24.922 17.391 1 40.94 8 THR B N 1
ATOM 3718 C CA . THR B 1 8 ? 35.281 23.984 16.906 1 40.94 8 THR B CA 1
ATOM 3719 C C . THR B 1 8 ? 35.312 22.703 17.734 1 40.94 8 THR B C 1
ATOM 3721 O O . THR B 1 8 ? 36.25 21.922 17.656 1 40.94 8 THR B O 1
ATOM 3724 N N . THR B 1 9 ? 34.969 22.609 18.969 1 42.31 9 THR B N 1
ATOM 3725 C CA . THR B 1 9 ? 34.812 21.391 19.734 1 42.31 9 THR B CA 1
ATOM 3726 C C . THR B 1 9 ? 34.219 20.281 18.859 1 42.31 9 THR B C 1
ATOM 3728 O O . THR B 1 9 ? 33.094 20.391 18.375 1 42.31 9 THR B O 1
ATOM 3731 N N . ILE B 1 10 ? 35 19.516 18.188 1 46.44 10 ILE B N 1
ATOM 3732 C CA . ILE B 1 10 ? 34.625 18.328 17.422 1 46.44 10 ILE B CA 1
ATOM 3733 C C . ILE B 1 10 ? 33.812 17.375 18.281 1 46.44 10 ILE B C 1
ATOM 3735 O O . ILE B 1 10 ? 34.312 16.828 19.266 1 46.44 10 ILE B O 1
ATOM 3739 N N . LEU B 1 11 ? 32.5 17.531 18.359 1 60.16 11 LEU B N 1
ATOM 3740 C CA . LEU B 1 11 ? 31.688 16.531 19.062 1 60.16 11 LEU B CA 1
ATOM 3741 C C . LEU B 1 11 ? 32.031 15.125 18.594 1 60.16 11 LEU B C 1
ATOM 3743 O O . LEU B 1 11 ? 32.375 14.906 17.422 1 60.16 11 LEU B O 1
ATOM 3747 N N . PRO B 1 12 ? 32.5 14.172 19.531 1 65.62 12 PRO B N 1
ATOM 3748 C CA . PRO B 1 12 ? 32.781 12.781 19.172 1 65.62 12 PRO B CA 1
ATOM 3749 C C . PRO B 1 12 ? 31.703 12.172 18.281 1 65.62 12 PRO B C 1
ATOM 3751 O O . PRO B 1 12 ? 30.547 12.602 18.312 1 65.62 12 PRO B O 1
ATOM 3754 N N . THR B 1 13 ? 32.188 11.367 17.312 1 77.94 13 THR B N 1
ATOM 3755 C CA . THR B 1 13 ? 31.266 10.602 16.469 1 77.94 13 THR B CA 1
ATOM 3756 C C . THR B 1 13 ? 30.297 9.773 17.312 1 77.94 13 THR B C 1
ATOM 3758 O O . THR B 1 13 ? 30.734 9.023 18.203 1 77.94 13 THR B O 1
ATOM 3761 N N . PRO B 1 14 ? 29.062 10.086 17.172 1 87.12 14 PRO B N 1
ATOM 3762 C CA . PRO B 1 14 ? 28.094 9.359 17.984 1 87.12 14 PRO B CA 1
ATOM 3763 C C . PRO B 1 14 ? 28.156 7.848 17.766 1 87.12 14 PRO B C 1
ATOM 3765 O O . PRO B 1 14 ? 28.531 7.383 16.688 1 87.12 14 PRO B O 1
ATOM 3768 N N . GLU B 1 15 ? 27.922 7.117 18.812 1 90.44 15 GLU B N 1
ATOM 3769 C CA . GLU B 1 15 ? 27.875 5.66 18.75 1 90.44 15 GLU B CA 1
ATOM 3770 C C . GLU B 1 15 ? 26.578 5.184 18.109 1 90.44 15 GLU B C 1
ATOM 3772 O O . GLU B 1 15 ? 25.484 5.66 18.453 1 90.44 15 GLU B O 1
ATOM 3777 N N . VAL B 1 16 ? 26.734 4.297 17.141 1 93.75 16 VAL B N 1
ATOM 3778 C CA . VAL B 1 16 ? 25.562 3.682 16.531 1 93.75 16 VAL B CA 1
ATOM 3779 C C . VAL B 1 16 ? 25 2.6 17.453 1 93.75 16 VAL B C 1
ATOM 3781 O O . VAL B 1 16 ? 25.719 1.68 17.844 1 93.75 16 VAL B O 1
ATOM 3784 N N . LEU B 1 17 ? 23.766 2.76 17.828 1 95.5 17 LEU B N 1
ATOM 3785 C CA . LEU B 1 17 ? 23.141 1.738 18.656 1 95.5 17 LEU B CA 1
ATOM 3786 C C . LEU B 1 17 ? 23.172 0.381 17.969 1 95.5 17 LEU B C 1
ATOM 3788 O O . LEU B 1 17 ? 22.859 0.281 16.781 1 95.5 17 LEU B O 1
ATOM 3792 N N . PRO B 1 18 ? 23.609 -0.648 18.656 1 94.94 18 PRO B N 1
ATOM 3793 C CA . PRO B 1 18 ? 23.719 -1.976 18.062 1 94.94 18 PRO B CA 1
ATOM 3794 C C . PRO B 1 18 ? 22.359 -2.613 17.781 1 94.94 18 PRO B C 1
ATOM 3796 O O . PRO B 1 18 ? 21.344 -2.195 18.344 1 94.94 18 PRO B O 1
ATOM 3799 N N . ARG B 1 19 ? 22.359 -3.576 16.938 1 94.56 19 ARG B N 1
ATOM 3800 C CA . ARG B 1 19 ? 21.125 -4.254 16.531 1 94.56 19 ARG B CA 1
ATOM 3801 C C . ARG B 1 19 ? 20.359 -4.785 17.734 1 94.56 19 ARG B C 1
ATOM 3803 O O . ARG B 1 19 ? 19.125 -4.699 17.781 1 94.56 19 ARG B O 1
ATOM 3810 N N . GLU B 1 20 ? 21.016 -5.332 18.688 1 94.25 20 GLU B N 1
ATOM 3811 C CA . GLU B 1 20 ? 20.422 -5.965 19.844 1 94.25 20 GLU B CA 1
ATOM 3812 C C . GLU B 1 20 ? 19.656 -4.949 20.703 1 94.25 20 GLU B C 1
ATOM 3814 O O . GLU B 1 20 ? 18.766 -5.316 21.469 1 94.25 20 GLU B O 1
ATOM 3819 N N . PHE B 1 21 ? 20.047 -3.68 20.594 1 95.81 21 PHE B N 1
ATOM 3820 C CA . PHE B 1 21 ? 19.406 -2.605 21.328 1 95.81 21 PHE B CA 1
ATOM 3821 C C . PHE B 1 21 ? 17.906 -2.58 21.047 1 95.81 21 PHE B C 1
ATOM 3823 O O . PHE B 1 21 ? 17.109 -2.266 21.922 1 95.81 21 PHE B O 1
ATOM 3830 N N . TYR B 1 22 ? 17.484 -2.957 19.828 1 96.88 22 TYR B N 1
ATOM 3831 C CA . TYR B 1 22 ? 16.125 -2.75 19.359 1 96.88 22 TYR B CA 1
ATOM 3832 C C . TYR B 1 22 ? 15.227 -3.922 19.75 1 96.88 22 TYR B C 1
ATOM 3834 O O . TYR B 1 22 ? 14 -3.836 19.656 1 96.88 22 TYR B O 1
ATOM 3842 N N . ASP B 1 23 ? 15.781 -5.047 20.234 1 93.69 23 ASP B N 1
ATOM 3843 C CA . ASP B 1 23 ? 15.016 -6.234 20.609 1 93.69 23 ASP B CA 1
ATOM 3844 C C . ASP B 1 23 ? 13.953 -5.898 21.641 1 93.69 23 ASP B C 1
ATOM 3846 O O . ASP B 1 23 ? 12.867 -6.48 21.641 1 93.69 23 ASP B O 1
ATOM 3850 N N . GLN B 1 24 ? 14.258 -4.957 22.5 1 94.38 24 GLN B N 1
ATOM 3851 C CA . GLN B 1 24 ? 13.359 -4.582 23.594 1 94.38 24 GLN B CA 1
ATOM 3852 C C . GLN B 1 24 ? 12.156 -3.797 23.062 1 94.38 24 GLN B C 1
ATOM 3854 O O . GLN B 1 24 ? 11.141 -3.68 23.75 1 94.38 24 GLN B O 1
ATOM 3859 N N . PHE B 1 25 ? 12.305 -3.258 21.859 1 95.75 25 PHE B N 1
ATOM 3860 C CA . PHE B 1 25 ? 11.258 -2.391 21.344 1 95.75 25 PHE B CA 1
ATOM 3861 C C . PHE B 1 25 ? 10.367 -3.152 20.359 1 95.75 25 PHE B C 1
ATOM 3863 O O . PHE B 1 25 ? 9.234 -2.736 20.094 1 95.75 25 PHE B O 1
ATOM 3870 N N . LEU B 1 26 ? 10.836 -4.227 19.766 1 94.62 26 LEU B N 1
ATOM 3871 C CA . LEU B 1 26 ? 10.102 -4.941 18.734 1 94.62 26 LEU B CA 1
ATOM 3872 C C . LEU B 1 26 ? 8.883 -5.652 19.312 1 94.62 26 LEU B C 1
ATOM 3874 O O . LEU B 1 26 ? 8.977 -6.293 20.359 1 94.62 26 LEU B O 1
ATOM 3878 N N . SER B 1 27 ? 7.719 -5.504 18.672 1 92.81 27 SER B N 1
ATOM 3879 C CA . SER B 1 27 ? 6.477 -6.145 19.094 1 92.81 27 SER B CA 1
ATOM 3880 C C . SER B 1 27 ? 6.5 -7.641 18.797 1 92.81 27 SER B C 1
ATOM 3882 O O . SER B 1 27 ? 7.398 -8.133 18.109 1 92.81 27 SER B O 1
ATOM 3884 N N . ASP B 1 28 ? 5.508 -8.312 19.344 1 87 28 ASP B N 1
ATOM 3885 C CA . ASP B 1 28 ? 5.332 -9.727 19.031 1 87 28 ASP B CA 1
ATOM 3886 C C . ASP B 1 28 ? 5.008 -9.93 17.547 1 87 28 ASP B C 1
ATOM 3888 O O . ASP B 1 28 ? 5.449 -10.906 16.938 1 87 28 ASP B O 1
ATOM 3892 N N . PHE B 1 29 ? 4.281 -9 17.094 1 82.06 29 PHE B N 1
ATOM 3893 C CA . PHE B 1 29 ? 3.977 -8.992 15.672 1 82.06 29 PHE B CA 1
ATOM 3894 C C . PHE B 1 29 ? 5.254 -8.93 14.844 1 82.06 29 PHE B C 1
ATOM 3896 O O . PHE B 1 29 ? 5.414 -9.68 13.875 1 82.06 29 PHE B O 1
ATOM 3903 N N . ALA B 1 30 ? 6.16 -8.086 15.227 1 84.88 30 ALA B N 1
ATOM 3904 C CA . ALA B 1 30 ? 7.43 -7.898 14.531 1 84.88 30 ALA B CA 1
ATOM 3905 C C . ALA B 1 30 ? 8.266 -9.172 14.57 1 84.88 30 ALA B C 1
ATOM 3907 O O . ALA B 1 30 ? 8.914 -9.531 13.578 1 84.88 30 ALA B O 1
ATOM 3908 N N . LYS B 1 31 ? 8.188 -9.82 15.633 1 82.06 31 LYS B N 1
ATOM 3909 C CA . LYS B 1 31 ? 8.992 -11.023 15.82 1 82.06 31 LYS B CA 1
ATOM 3910 C C . LYS B 1 31 ? 8.43 -12.195 15.016 1 82.06 31 LYS B C 1
ATOM 3912 O O . LYS B 1 31 ? 9.164 -13.117 14.648 1 82.06 31 LYS B O 1
ATOM 3917 N N . ALA B 1 32 ? 7.18 -12.102 14.719 1 74.75 32 ALA B N 1
ATOM 3918 C CA . ALA B 1 32 ? 6.504 -13.188 14.016 1 74.75 32 ALA B CA 1
ATOM 3919 C C . ALA B 1 32 ? 6.652 -13.039 12.508 1 74.75 32 ALA B C 1
ATOM 3921 O O . ALA B 1 32 ? 6.492 -14.008 11.758 1 74.75 32 ALA B O 1
ATOM 3922 N N . TRP B 1 33 ? 6.996 -11.914 12.094 1 73.38 33 TRP B N 1
ATOM 3923 C CA . TRP B 1 33 ? 7.035 -11.68 10.656 1 73.38 33 TRP B CA 1
ATOM 3924 C C . TRP B 1 33 ? 8.289 -12.297 10.039 1 73.38 33 TRP B C 1
ATOM 3926 O O . TRP B 1 33 ? 9.391 -12.133 10.555 1 73.38 33 TRP B O 1
ATOM 3936 N N . LYS B 1 34 ? 8.008 -13.133 9.078 1 72.5 34 LYS B N 1
ATOM 3937 C CA . LYS B 1 34 ? 9.055 -13.633 8.195 1 72.5 34 LYS B CA 1
ATOM 3938 C C . LYS B 1 34 ? 8.922 -13.047 6.793 1 72.5 34 LYS B C 1
ATOM 3940 O O . LYS B 1 34 ? 7.812 -12.828 6.309 1 72.5 34 LYS B O 1
ATOM 3945 N N . PRO B 1 35 ? 10.031 -12.75 6.242 1 72.56 35 PRO B N 1
ATOM 3946 C CA . PRO B 1 35 ? 9.945 -12.289 4.855 1 72.56 35 PRO B CA 1
ATOM 3947 C C . PRO B 1 35 ? 9.258 -13.305 3.941 1 72.56 35 PRO B C 1
ATOM 3949 O O . PRO B 1 35 ? 9.359 -14.508 4.168 1 72.56 35 PRO B O 1
ATOM 3952 N N . ALA B 1 36 ? 8.516 -12.727 3.018 1 76.31 36 ALA B N 1
ATOM 3953 C CA . ALA B 1 36 ? 7.938 -13.625 2.018 1 76.31 36 ALA B CA 1
ATOM 3954 C C . ALA B 1 36 ? 9.023 -14.305 1.194 1 76.31 36 ALA B C 1
ATOM 3956 O O . ALA B 1 36 ? 9.898 -13.633 0.634 1 76.31 36 ALA B O 1
ATOM 3957 N N . PRO B 1 37 ? 9.062 -15.57 1.177 1 71.25 37 PRO B N 1
ATOM 3958 C CA . PRO B 1 37 ? 10.164 -16.328 0.566 1 71.25 37 PRO B CA 1
ATOM 3959 C C . PRO B 1 37 ? 10.477 -15.859 -0.854 1 71.25 37 PRO B C 1
ATOM 3961 O O . PRO B 1 37 ? 11.648 -15.812 -1.246 1 71.25 37 PRO B O 1
ATOM 3964 N N . ILE B 1 38 ? 9.477 -15.57 -1.6 1 75.12 38 ILE B N 1
ATOM 3965 C CA . ILE B 1 38 ? 9.68 -15.172 -2.988 1 75.12 38 ILE B CA 1
ATOM 3966 C C . ILE B 1 38 ? 10.445 -13.852 -3.039 1 75.12 38 ILE B C 1
ATOM 3968 O O . ILE B 1 38 ? 11.453 -13.734 -3.746 1 75.12 38 ILE B O 1
ATOM 3972 N N . TRP B 1 39 ? 10.102 -12.984 -2.236 1 74.12 39 TRP B N 1
ATOM 3973 C CA . TRP B 1 39 ? 10.641 -11.633 -2.314 1 74.12 39 TRP B CA 1
ATOM 3974 C C . TRP B 1 39 ? 12 -11.547 -1.64 1 74.12 39 TRP B C 1
ATOM 3976 O O . TRP B 1 39 ? 12.844 -10.742 -2.033 1 74.12 39 TRP B O 1
ATOM 3986 N N . ASP B 1 40 ? 12.195 -12.477 -0.76 1 70.38 40 ASP B N 1
ATOM 3987 C CA . ASP B 1 40 ? 13.484 -12.539 -0.074 1 70.38 40 ASP B CA 1
ATOM 3988 C C . ASP B 1 40 ? 14.586 -13.016 -1.016 1 70.38 40 ASP B C 1
ATOM 3990 O O . ASP B 1 40 ? 15.758 -12.664 -0.841 1 70.38 40 ASP B O 1
ATOM 3994 N N . LEU B 1 41 ? 14.195 -13.734 -2.037 1 73.69 41 LEU B N 1
ATOM 3995 C CA . LEU B 1 41 ? 15.164 -14.312 -2.967 1 73.69 41 LEU B CA 1
ATOM 3996 C C . LEU B 1 41 ? 15.367 -13.391 -4.168 1 73.69 41 LEU B C 1
ATOM 3998 O O . LEU B 1 41 ? 16.328 -13.555 -4.918 1 73.69 41 LEU B O 1
ATOM 4002 N N . LEU B 1 42 ? 14.539 -12.391 -4.238 1 75.19 42 LEU B N 1
ATOM 4003 C CA . LEU B 1 42 ? 14.508 -11.57 -5.441 1 75.19 42 LEU B CA 1
ATOM 4004 C C . LEU B 1 42 ? 15.852 -10.875 -5.66 1 75.19 42 LEU B C 1
ATOM 4006 O O . LEU B 1 42 ? 16.344 -10.812 -6.789 1 75.19 42 LEU B O 1
ATOM 4010 N N . PRO B 1 43 ? 16.562 -10.477 -4.594 1 71.94 43 PRO B N 1
ATOM 4011 C CA . PRO B 1 43 ? 17.844 -9.781 -4.828 1 71.94 43 PRO B CA 1
ATOM 4012 C C . PRO B 1 43 ? 18.875 -10.656 -5.531 1 71.94 43 PRO B C 1
ATOM 4014 O O . PRO B 1 43 ? 19.766 -10.141 -6.199 1 71.94 43 PRO B O 1
ATOM 4017 N N . LEU B 1 44 ? 18.688 -11.93 -5.48 1 76.25 44 LEU B N 1
ATOM 4018 C CA . LEU B 1 44 ? 19.625 -12.859 -6.102 1 76.25 44 LEU B CA 1
ATOM 4019 C C . LEU B 1 44 ? 19.516 -12.812 -7.621 1 76.25 44 LEU B C 1
ATOM 4021 O O . LEU B 1 44 ? 20.406 -13.281 -8.328 1 76.25 44 LEU B O 1
ATOM 4025 N N . GLU B 1 45 ? 18.406 -12.281 -8.078 1 82.88 45 GLU B N 1
ATOM 4026 C CA . GLU B 1 45 ? 18.219 -12.148 -9.523 1 82.88 45 GLU B CA 1
ATOM 4027 C C . GLU B 1 45 ? 19.266 -11.211 -10.125 1 82.88 45 GLU B C 1
ATOM 4029 O O . GLU B 1 45 ? 19.562 -11.297 -11.32 1 82.88 45 GLU B O 1
ATOM 4034 N N . TYR B 1 46 ? 19.766 -10.406 -9.305 1 78.31 46 TYR B N 1
ATOM 4035 C CA . TYR B 1 46 ? 20.703 -9.414 -9.805 1 78.31 46 TYR B CA 1
ATOM 4036 C C . TYR B 1 46 ? 22.125 -9.977 -9.852 1 78.31 46 TYR B C 1
ATOM 4038 O O . TYR B 1 46 ? 23.047 -9.32 -10.344 1 78.31 46 TYR B O 1
ATOM 4046 N N . THR B 1 47 ? 22.375 -11.211 -9.43 1 81.88 47 THR B N 1
ATOM 4047 C CA . THR B 1 47 ? 23.672 -11.875 -9.578 1 81.88 47 THR B CA 1
ATOM 4048 C C . THR B 1 47 ? 23.984 -12.109 -11.047 1 81.88 47 THR B C 1
ATOM 4050 O O . THR B 1 47 ? 23.172 -12.664 -11.789 1 81.88 47 THR B O 1
ATOM 4053 N N . PRO B 1 48 ? 25.172 -11.688 -11.547 1 85.25 48 PRO B N 1
ATOM 4054 C CA . PRO B 1 48 ? 25.531 -11.852 -12.961 1 85.25 48 PRO B CA 1
ATOM 4055 C C . PRO B 1 48 ? 25.453 -13.305 -13.43 1 85.25 48 PRO B C 1
ATOM 4057 O O . PRO B 1 48 ? 25.938 -14.203 -12.742 1 85.25 48 PRO B O 1
ATOM 4060 N N . GLY B 1 49 ? 24.797 -13.508 -14.523 1 88.38 49 GLY B N 1
ATOM 4061 C CA . GLY B 1 49 ? 24.703 -14.836 -15.117 1 88.38 49 GLY B CA 1
ATOM 4062 C C . GLY B 1 49 ? 23.562 -15.664 -14.57 1 88.38 49 GLY B C 1
ATOM 4063 O O . GLY B 1 49 ? 23.312 -16.781 -15.047 1 88.38 49 GLY B O 1
ATOM 4064 N N . MET B 1 50 ? 22.859 -15.055 -13.617 1 90.31 50 MET B N 1
ATOM 4065 C CA . MET B 1 50 ? 21.781 -15.789 -12.977 1 90.31 50 MET B CA 1
ATOM 4066 C C . MET B 1 50 ? 20.594 -15.953 -13.93 1 90.31 50 MET B C 1
ATOM 4068 O O . MET B 1 50 ? 20.172 -14.992 -14.57 1 90.31 50 MET B O 1
ATOM 4072 N N . LEU B 1 51 ? 20.156 -17.156 -14.125 1 94.56 51 LEU B N 1
ATOM 4073 C CA . LEU B 1 51 ? 18.922 -17.469 -14.828 1 94.56 51 LEU B CA 1
ATOM 4074 C C . LEU B 1 51 ? 17.781 -17.703 -13.844 1 94.56 51 LEU B C 1
ATOM 4076 O O . LEU B 1 51 ? 17.719 -18.75 -13.188 1 94.56 51 LEU B O 1
ATOM 4080 N N . SER B 1 52 ? 16.891 -16.75 -13.781 1 92.06 52 SER B N 1
ATOM 4081 C CA . SER B 1 52 ? 15.883 -16.766 -12.719 1 92.06 52 SER B CA 1
ATOM 4082 C C . SER B 1 52 ? 14.547 -17.281 -13.227 1 92.06 52 SER B C 1
ATOM 4084 O O . SER B 1 52 ? 14.047 -16.828 -14.266 1 92.06 52 SER B O 1
ATOM 4086 N N . MET B 1 53 ? 14.031 -18.219 -12.609 1 93.81 53 MET B N 1
ATOM 4087 C CA . MET B 1 53 ? 12.664 -18.719 -12.773 1 93.81 53 MET B CA 1
ATOM 4088 C C . MET B 1 53 ? 11.891 -18.625 -11.461 1 93.81 53 MET B C 1
ATOM 4090 O O . MET B 1 53 ? 11.125 -19.516 -11.117 1 93.81 53 MET B O 1
ATOM 4094 N N . LEU B 1 54 ? 12.18 -17.562 -10.758 1 89.06 54 LEU B N 1
ATOM 4095 C CA . LEU B 1 54 ? 11.703 -17.406 -9.391 1 89.06 54 LEU B CA 1
ATOM 4096 C C . LEU B 1 54 ? 10.336 -16.719 -9.367 1 89.06 54 LEU B C 1
ATOM 4098 O O . LEU B 1 54 ? 9.32 -17.375 -9.117 1 89.06 54 LEU B O 1
ATOM 4102 N N . ILE B 1 55 ? 10.258 -15.469 -9.789 1 84.25 55 ILE B N 1
ATOM 4103 C CA . ILE B 1 55 ? 9.07 -14.641 -9.609 1 84.25 55 ILE B CA 1
ATOM 4104 C C . ILE B 1 55 ? 8.18 -14.742 -10.852 1 84.25 55 ILE B C 1
ATOM 4106 O O . ILE B 1 55 ? 8.68 -14.812 -11.977 1 84.25 55 ILE B O 1
ATOM 4110 N N . GLY B 1 56 ? 6.895 -14.781 -10.609 1 89.31 56 GLY B N 1
ATOM 4111 C CA . GLY B 1 56 ? 5.934 -14.695 -11.695 1 89.31 56 GLY B CA 1
ATOM 4112 C C . GLY B 1 56 ? 5.836 -13.305 -12.297 1 89.31 56 GLY B C 1
ATOM 4113 O O . GLY B 1 56 ? 4.785 -12.664 -12.227 1 89.31 56 GLY B O 1
ATOM 4114 N N . LYS B 1 57 ? 6.879 -12.93 -12.992 1 90.62 57 LYS B N 1
ATOM 4115 C CA . LYS B 1 57 ? 6.926 -11.625 -13.648 1 90.62 57 LYS B CA 1
ATOM 4116 C C . LYS B 1 57 ? 6.297 -11.688 -15.039 1 90.62 57 LYS B C 1
ATOM 4118 O O . LYS B 1 57 ? 6.633 -12.562 -15.844 1 90.62 57 LYS B O 1
ATOM 4123 N N . PRO B 1 58 ? 5.355 -10.727 -15.305 1 92.62 58 PRO B N 1
ATOM 4124 C CA . PRO B 1 58 ? 4.863 -10.695 -16.688 1 92.62 58 PRO B CA 1
ATOM 4125 C C . PRO B 1 58 ? 5.961 -10.359 -17.688 1 92.62 58 PRO B C 1
ATOM 4127 O O . PRO B 1 58 ? 6.836 -9.539 -17.406 1 92.62 58 PRO B O 1
ATOM 4130 N N . ASN B 1 59 ? 5.883 -10.977 -18.797 1 94.38 59 ASN B N 1
ATOM 4131 C CA . ASN B 1 59 ? 6.855 -10.742 -19.844 1 94.38 59 ASN B CA 1
ATOM 4132 C C . ASN B 1 59 ? 6.703 -9.352 -20.453 1 94.38 59 ASN B C 1
ATOM 4134 O O . ASN B 1 59 ? 5.605 -8.969 -20.875 1 94.38 59 ASN B O 1
ATOM 4138 N N . PRO B 1 60 ? 7.77 -8.633 -20.562 1 90.38 60 PRO B N 1
ATOM 4139 C CA . PRO B 1 60 ? 7.695 -7.277 -21.125 1 90.38 60 PRO B CA 1
ATOM 4140 C C . PRO B 1 60 ? 7.117 -7.246 -22.531 1 90.38 60 PRO B C 1
ATOM 4142 O O . PRO B 1 60 ? 6.527 -6.246 -22.938 1 90.38 60 PRO B O 1
ATOM 4145 N N . ALA B 1 61 ? 7.242 -8.328 -23.281 1 91.38 61 ALA B N 1
ATOM 4146 C CA . ALA B 1 61 ? 6.73 -8.398 -24.641 1 91.38 61 ALA B CA 1
ATOM 4147 C C . ALA B 1 61 ? 5.211 -8.25 -24.672 1 91.38 61 ALA B C 1
ATOM 4149 O O . ALA B 1 61 ? 4.637 -7.871 -25.688 1 91.38 61 ALA B O 1
ATOM 4150 N N . THR B 1 62 ? 4.574 -8.516 -23.562 1 94.31 62 THR B N 1
ATOM 4151 C CA . THR B 1 62 ? 3.115 -8.508 -23.547 1 94.31 62 THR B CA 1
ATOM 4152 C C . THR B 1 62 ? 2.588 -7.168 -23.047 1 94.31 62 THR B C 1
ATOM 4154 O O . THR B 1 62 ? 1.391 -6.891 -23.141 1 94.31 62 THR B O 1
ATOM 4157 N N . ALA B 1 63 ? 3.418 -6.324 -22.516 1 92.94 63 ALA B N 1
ATOM 4158 C CA . ALA B 1 63 ? 2.99 -5.055 -21.938 1 92.94 63 ALA B CA 1
ATOM 4159 C C . ALA B 1 63 ? 2.434 -4.125 -23.016 1 92.94 63 ALA B C 1
ATOM 4161 O O . ALA B 1 63 ? 3.049 -3.943 -24.062 1 92.94 63 ALA B O 1
ATOM 4162 N N . PRO B 1 64 ? 1.364 -3.467 -22.75 1 94.88 64 PRO B N 1
ATOM 4163 C CA . PRO B 1 64 ? 0.747 -2.631 -23.781 1 94.88 64 PRO B CA 1
ATOM 4164 C C . PRO B 1 64 ? 1.333 -1.222 -23.828 1 94.88 64 PRO B C 1
ATOM 4166 O O . PRO B 1 64 ? 1.074 -0.473 -24.766 1 94.88 64 PRO B O 1
ATOM 4169 N N . PHE B 1 65 ? 2.055 -0.767 -22.891 1 96.5 65 PHE B N 1
ATOM 4170 C CA . PHE B 1 65 ? 2.646 0.565 -22.859 1 96.5 65 PHE B CA 1
ATOM 4171 C C . PHE B 1 65 ? 3.998 0.573 -23.562 1 96.5 65 PHE B C 1
ATOM 4173 O O . PHE B 1 65 ? 4.922 -0.131 -23.141 1 96.5 65 PHE B O 1
ATOM 4180 N N . LYS B 1 66 ? 4.059 1.4 -24.609 1 96.38 66 LYS B N 1
ATOM 4181 C CA . LYS B 1 66 ? 5.242 1.363 -25.453 1 96.38 66 LYS B CA 1
ATOM 4182 C C . LYS B 1 66 ? 6.074 2.633 -25.297 1 96.38 66 LYS B C 1
ATOM 4184 O O . LYS B 1 66 ? 7.242 2.67 -25.703 1 96.38 66 LYS B O 1
ATOM 4189 N N . SER B 1 67 ? 5.5 3.645 -24.734 1 97 67 SER B N 1
ATOM 4190 C CA . SER B 1 67 ? 6.219 4.867 -24.391 1 97 67 SER B CA 1
ATOM 4191 C C . SER B 1 67 ? 5.531 5.609 -23.25 1 97 67 SER B C 1
ATOM 4193 O O . SER B 1 67 ? 4.348 5.398 -22.984 1 97 67 SER B O 1
ATOM 4195 N N . LEU B 1 68 ? 6.242 6.391 -22.516 1 97.06 68 LEU B N 1
ATOM 4196 C CA . LEU B 1 68 ? 5.754 7.273 -21.469 1 97.06 68 LEU B CA 1
ATOM 4197 C C . LEU B 1 68 ? 6.582 8.555 -21.406 1 97.06 68 LEU B C 1
ATOM 4199 O O . LEU B 1 68 ? 7.812 8.5 -21.344 1 97.06 68 LEU B O 1
ATOM 4203 N N . SER B 1 69 ? 5.902 9.68 -21.484 1 97.81 69 SER B N 1
ATOM 4204 C CA . SER B 1 69 ? 6.555 10.984 -21.438 1 97.81 69 SER B CA 1
ATOM 4205 C C . SER B 1 69 ? 5.879 11.906 -20.422 1 97.81 69 SER B C 1
ATOM 4207 O O . SER B 1 69 ? 4.656 11.859 -20.25 1 97.81 69 SER B O 1
ATOM 4209 N N . ILE B 1 70 ? 6.719 12.773 -19.797 1 96.75 70 ILE B N 1
ATOM 4210 C CA . ILE B 1 70 ? 6.199 13.766 -18.859 1 96.75 70 ILE B CA 1
ATOM 4211 C C . ILE B 1 70 ? 6.699 15.156 -19.25 1 96.75 70 ILE B C 1
ATOM 4213 O O . ILE B 1 70 ? 7.805 15.297 -19.781 1 96.75 70 ILE B O 1
ATOM 4217 N N . GLY B 1 71 ? 5.836 16.172 -19.109 1 97.62 71 GLY B N 1
ATOM 4218 C CA . GLY B 1 71 ? 6.27 17.562 -19.094 1 97.62 71 GLY B CA 1
ATOM 4219 C C . GLY B 1 71 ? 6.684 18.047 -17.719 1 97.62 71 GLY B C 1
ATOM 4220 O O . GLY B 1 71 ? 5.852 18.156 -16.812 1 97.62 71 GLY B O 1
ATOM 4221 N N . LEU B 1 72 ? 7.945 18.328 -17.562 1 97.5 72 LEU B N 1
ATOM 4222 C CA . LEU B 1 72 ? 8.508 18.703 -16.266 1 97.5 72 LEU B CA 1
ATOM 4223 C C . LEU B 1 72 ? 8.836 20.203 -16.219 1 97.5 72 LEU B C 1
ATOM 4225 O O . LEU B 1 72 ? 9.617 20.688 -17.047 1 97.5 72 LEU B O 1
ATOM 4229 N N . ARG B 1 73 ? 8.281 20.906 -15.297 1 96.69 73 ARG B N 1
ATOM 4230 C CA . ARG B 1 73 ? 8.516 22.328 -15.125 1 96.69 73 ARG B CA 1
ATOM 4231 C C . ARG B 1 73 ? 9.891 22.594 -14.523 1 96.69 73 ARG B C 1
ATOM 4233 O O . ARG B 1 73 ? 10.352 21.844 -13.664 1 96.69 73 ARG B O 1
ATOM 4240 N N . SER B 1 74 ? 10.438 23.703 -14.898 1 95.81 74 SER B N 1
ATOM 4241 C CA . SER B 1 74 ? 11.664 24.156 -14.25 1 95.81 74 SER B CA 1
ATOM 4242 C C . SER B 1 74 ? 11.477 24.281 -12.75 1 95.81 74 SER B C 1
ATOM 4244 O O . SER B 1 74 ? 10.438 24.75 -12.289 1 95.81 74 SER B O 1
ATOM 4246 N N . PRO B 1 75 ? 12.477 23.812 -11.977 1 95.62 75 PRO B N 1
ATOM 4247 C CA . PRO B 1 75 ? 12.336 23.859 -10.523 1 95.62 75 PRO B CA 1
ATOM 4248 C C . PRO B 1 75 ? 12.562 25.266 -9.953 1 95.62 75 PRO B C 1
ATOM 4250 O O . PRO B 1 75 ? 12.32 25.5 -8.766 1 95.62 75 PRO B O 1
ATOM 4253 N N . HIS B 1 76 ? 12.93 26.266 -10.727 1 94.69 76 HIS B N 1
ATOM 4254 C CA . HIS B 1 76 ? 13.383 27.562 -10.242 1 94.69 76 HIS B CA 1
ATOM 4255 C C . HIS B 1 76 ? 12.234 28.562 -10.172 1 94.69 76 HIS B C 1
ATOM 4257 O O . HIS B 1 76 ? 12.391 29.656 -9.609 1 94.69 76 HIS B O 1
ATOM 4263 N N . SER B 1 77 ? 11.125 28.156 -10.805 1 93.75 77 SER B N 1
ATOM 4264 C CA . SER B 1 77 ? 9.945 29.016 -10.773 1 93.75 77 SER B CA 1
ATOM 4265 C C . SER B 1 77 ? 8.664 28.219 -10.992 1 93.75 77 SER B C 1
ATOM 4267 O O . SER B 1 77 ? 8.641 27.297 -11.812 1 93.75 77 SER B O 1
ATOM 4269 N N . LEU B 1 78 ? 7.633 28.562 -10.289 1 93.69 78 LEU B N 1
ATOM 4270 C CA . LEU B 1 78 ? 6.355 27.875 -10.469 1 93.69 78 LEU B CA 1
ATOM 4271 C C . LEU B 1 78 ? 5.758 28.188 -11.836 1 93.69 78 LEU B C 1
ATOM 4273 O O . LEU B 1 78 ? 4.836 27.5 -12.281 1 93.69 78 LEU B O 1
ATOM 4277 N N . GLU B 1 79 ? 6.273 29.188 -12.477 1 91.31 79 GLU B N 1
ATOM 4278 C CA . GLU B 1 79 ? 5.84 29.578 -13.82 1 91.31 79 GLU B CA 1
ATOM 4279 C C . GLU B 1 79 ? 6.926 29.297 -14.852 1 91.31 79 GLU B C 1
ATOM 4281 O O . GLU B 1 79 ? 6.91 29.859 -15.945 1 91.31 79 GLU B O 1
ATOM 4286 N N . GLY B 1 80 ? 7.82 28.547 -14.516 1 91.62 80 GLY B N 1
ATOM 4287 C CA . GLY B 1 80 ? 8.961 28.297 -15.383 1 91.62 80 GLY B CA 1
ATOM 4288 C C . GLY B 1 80 ? 8.609 27.469 -16.609 1 91.62 80 GLY B C 1
ATOM 4289 O O . GLY B 1 80 ? 7.488 26.969 -16.734 1 91.62 80 GLY B O 1
ATOM 4290 N N . ASP B 1 81 ? 9.641 27.297 -17.438 1 95.38 81 ASP B N 1
ATOM 4291 C CA . ASP B 1 81 ? 9.469 26.562 -18.672 1 95.38 81 ASP B CA 1
ATOM 4292 C C . ASP B 1 81 ? 9.32 25.062 -18.406 1 95.38 81 ASP B C 1
ATOM 4294 O O . ASP B 1 81 ? 9.805 24.562 -17.391 1 95.38 81 ASP B O 1
ATOM 4298 N N . THR B 1 82 ? 8.641 24.453 -19.297 1 96.19 82 THR B N 1
ATOM 4299 C CA . THR B 1 82 ? 8.43 23.016 -19.203 1 96.19 82 THR B CA 1
ATOM 4300 C C . THR B 1 82 ? 9.344 22.266 -20.188 1 96.19 82 THR B C 1
ATOM 4302 O O . THR B 1 82 ? 9.484 22.672 -21.344 1 96.19 82 THR B O 1
ATOM 4305 N N . THR B 1 83 ? 9.969 21.234 -19.75 1 96.5 83 THR B N 1
ATOM 4306 C CA . THR B 1 83 ? 10.766 20.359 -20.578 1 96.5 83 THR B CA 1
ATOM 4307 C C . THR B 1 83 ? 10.102 18.984 -20.719 1 96.5 83 THR B C 1
ATOM 4309 O O . THR B 1 83 ? 9.68 18.391 -19.734 1 96.5 83 THR B O 1
ATOM 4312 N N . GLU B 1 84 ? 10.039 18.516 -21.953 1 96.62 84 GLU B N 1
ATOM 4313 C CA . GLU B 1 84 ? 9.508 17.188 -22.188 1 96.62 84 GLU B CA 1
ATOM 4314 C C . GLU B 1 84 ? 10.578 16.125 -22 1 96.62 84 GLU B C 1
ATOM 4316 O O . GLU B 1 84 ? 11.656 16.188 -22.594 1 96.62 84 GLU B O 1
ATOM 4321 N N . ILE B 1 85 ? 10.258 15.148 -21.188 1 97 85 ILE B N 1
ATOM 4322 C CA . ILE B 1 85 ? 11.172 14.047 -20.938 1 97 85 ILE B CA 1
ATOM 4323 C C . ILE B 1 85 ? 10.492 12.719 -21.266 1 97 85 ILE B C 1
ATOM 4325 O O . ILE B 1 85 ? 9.398 12.438 -20.766 1 97 85 ILE B O 1
ATOM 4329 N N . THR B 1 86 ? 11.141 11.898 -22.047 1 97.44 86 THR B N 1
ATOM 4330 C CA . THR B 1 86 ? 10.648 10.57 -22.406 1 97.44 86 THR B CA 1
ATOM 4331 C C . THR B 1 86 ? 11.5 9.484 -21.766 1 97.44 86 THR B C 1
ATOM 4333 O O . THR B 1 86 ? 12.734 9.547 -21.812 1 97.44 86 THR B O 1
ATOM 4336 N N . LEU B 1 87 ? 10.836 8.539 -21.141 1 97.69 87 LEU B N 1
ATOM 4337 C CA . LEU B 1 87 ? 11.562 7.418 -20.562 1 97.69 87 LEU B CA 1
ATOM 4338 C C . LEU B 1 87 ? 12.258 6.602 -21.641 1 97.69 87 LEU B C 1
ATOM 4340 O O . LEU B 1 87 ? 11.695 6.398 -22.734 1 97.69 87 LEU B O 1
ATOM 4344 N N . SER B 1 88 ? 13.5 6.148 -21.375 1 97.62 88 SER B N 1
ATOM 4345 C CA . SER B 1 88 ? 14.141 5.172 -22.25 1 97.62 88 SER B CA 1
ATOM 4346 C C . SER B 1 88 ? 13.414 3.83 -22.203 1 97.62 88 SER B C 1
ATOM 4348 O O . SER B 1 88 ? 12.594 3.594 -21.312 1 97.62 88 SER B O 1
ATOM 4350 N N . ASP B 1 89 ? 13.703 2.949 -23.188 1 96.19 89 ASP B N 1
ATOM 4351 C CA . ASP B 1 89 ? 13.117 1.61 -23.203 1 96.19 89 ASP B CA 1
ATOM 4352 C C . ASP B 1 89 ? 13.398 0.869 -21.906 1 96.19 89 ASP B C 1
ATOM 4354 O O . ASP B 1 89 ? 12.516 0.194 -21.359 1 96.19 89 ASP B O 1
ATOM 4358 N N . GLU B 1 90 ? 14.555 0.979 -21.406 1 95.69 90 GLU B N 1
ATOM 4359 C CA . GLU B 1 90 ? 14.945 0.302 -20.172 1 95.69 90 GLU B CA 1
ATOM 4360 C C . GLU B 1 90 ? 14.195 0.865 -18.969 1 95.69 90 GLU B C 1
ATOM 4362 O O . GLU B 1 90 ? 13.797 0.116 -18.078 1 95.69 90 GLU B O 1
ATOM 4367 N N . GLU B 1 91 ? 14.07 2.15 -18.922 1 97 91 GLU B N 1
ATOM 4368 C CA . GLU B 1 91 ? 13.32 2.791 -17.844 1 97 91 GLU B CA 1
ATOM 4369 C C . GLU B 1 91 ? 11.852 2.377 -17.875 1 97 91 GLU B C 1
ATOM 4371 O O . GLU B 1 91 ? 11.258 2.119 -16.828 1 97 91 GLU B O 1
ATOM 4376 N N . LEU B 1 92 ? 11.297 2.41 -19.047 1 97.5 92 LEU B N 1
ATOM 4377 C CA . LEU B 1 92 ? 9.906 2.016 -19.203 1 97.5 92 LEU B CA 1
ATOM 4378 C C . LEU B 1 92 ? 9.703 0.567 -18.766 1 97.5 92 LEU B C 1
ATOM 4380 O O . LEU B 1 92 ? 8.727 0.251 -18.078 1 97.5 92 LEU B O 1
ATOM 4384 N N . LYS B 1 93 ? 10.602 -0.368 -19.188 1 95.5 93 LYS B N 1
ATOM 4385 C CA . LYS B 1 93 ? 10.555 -1.762 -18.766 1 95.5 93 LYS B CA 1
ATOM 4386 C C . LYS B 1 93 ? 10.617 -1.871 -17.234 1 95.5 93 LYS B C 1
ATOM 4388 O O . LYS B 1 93 ? 9.875 -2.648 -16.641 1 95.5 93 LYS B O 1
ATOM 4393 N N . THR B 1 94 ? 11.477 -1.127 -16.594 1 95.25 94 THR B N 1
ATOM 4394 C CA . THR B 1 94 ? 11.602 -1.104 -15.148 1 95.25 94 THR B CA 1
ATOM 4395 C C . THR B 1 94 ? 10.32 -0.603 -14.5 1 95.25 94 THR B C 1
ATOM 4397 O O . THR B 1 94 ? 9.859 -1.162 -13.5 1 95.25 94 THR B O 1
ATOM 4400 N N . ALA B 1 95 ? 9.734 0.464 -15.078 1 97.62 95 ALA B N 1
ATOM 4401 C CA . ALA B 1 95 ? 8.508 1.061 -14.555 1 97.62 95 ALA B CA 1
ATOM 4402 C C . ALA B 1 95 ? 7.363 0.054 -14.562 1 97.62 95 ALA B C 1
ATOM 4404 O O . ALA B 1 95 ? 6.496 0.084 -13.688 1 97.62 95 ALA B O 1
ATOM 4405 N N . MET B 1 96 ? 7.332 -0.863 -15.508 1 96.69 96 MET B N 1
ATOM 4406 C CA . MET B 1 96 ? 6.199 -1.766 -15.711 1 96.69 96 MET B CA 1
ATOM 4407 C C . MET B 1 96 ? 6.406 -3.072 -14.953 1 96.69 96 MET B C 1
ATOM 4409 O O . MET B 1 96 ? 5.531 -3.941 -14.953 1 96.69 96 MET B O 1
ATOM 4413 N N . GLN B 1 97 ? 7.52 -3.25 -14.219 1 94.69 97 GLN B N 1
ATOM 4414 C CA . GLN B 1 97 ? 7.852 -4.547 -13.641 1 94.69 97 GLN B CA 1
ATOM 4415 C C . GLN B 1 97 ? 7.996 -4.449 -12.125 1 94.69 97 GLN B C 1
ATOM 4417 O O . GLN B 1 97 ? 8.203 -3.363 -11.578 1 94.69 97 GLN B O 1
ATOM 4422 N N . TYR B 1 98 ? 7.859 -5.637 -11.438 1 91.31 98 TYR B N 1
ATOM 4423 C CA . TYR B 1 98 ? 8.203 -5.762 -10.031 1 91.31 98 TYR B CA 1
ATOM 4424 C C . TYR B 1 98 ? 9.648 -5.344 -9.781 1 91.31 98 TYR B C 1
ATOM 4426 O O . TYR B 1 98 ? 10.508 -5.531 -10.648 1 91.31 98 TYR B O 1
ATOM 4434 N N . ASN B 1 99 ? 9.852 -4.766 -8.695 1 89.75 99 ASN B N 1
ATOM 4435 C CA . ASN B 1 99 ? 11.188 -4.406 -8.227 1 89.75 99 ASN B CA 1
ATOM 4436 C C . ASN B 1 99 ? 11.383 -4.766 -6.758 1 89.75 99 ASN B C 1
ATOM 4438 O O . ASN B 1 99 ? 10.5 -5.359 -6.137 1 89.75 99 ASN B O 1
ATOM 4442 N N . VAL B 1 100 ? 12.555 -4.488 -6.238 1 89.62 100 VAL B N 1
ATOM 4443 C CA . VAL B 1 100 ? 12.898 -4.832 -4.863 1 89.62 100 VAL B CA 1
ATOM 4444 C C . VAL B 1 100 ? 12.016 -4.047 -3.896 1 89.62 100 VAL B C 1
ATOM 4446 O O . VAL B 1 100 ? 11.711 -2.875 -4.137 1 89.62 100 VAL B O 1
ATOM 4449 N N . THR B 1 101 ? 11.633 -4.652 -2.791 1 92.94 101 THR B N 1
ATOM 4450 C CA . THR B 1 101 ? 10.719 -4.102 -1.798 1 92.94 101 THR B CA 1
ATOM 4451 C C . THR B 1 101 ? 11.266 -2.801 -1.219 1 92.94 101 THR B C 1
ATOM 4453 O O . THR B 1 101 ? 10.516 -1.832 -1.045 1 92.94 101 THR B O 1
ATOM 4456 N N . ARG B 1 102 ? 12.57 -2.736 -0.978 1 93.5 102 ARG B N 1
ATOM 4457 C CA . ARG B 1 102 ? 13.219 -1.572 -0.375 1 93.5 102 ARG B CA 1
ATOM 4458 C C . ARG B 1 102 ? 13.109 -0.356 -1.289 1 93.5 102 ARG B C 1
ATOM 4460 O O . ARG B 1 102 ? 13.133 0.783 -0.818 1 93.5 102 ARG B O 1
ATOM 4467 N N . GLY B 1 103 ? 13.07 -0.623 -2.555 1 95.62 103 GLY B N 1
ATOM 4468 C CA . GLY B 1 103 ? 13.039 0.427 -3.561 1 95.62 103 GLY B CA 1
ATOM 4469 C C . GLY B 1 103 ? 14.031 0.207 -4.688 1 95.62 103 GLY B C 1
ATOM 4470 O O . GLY B 1 103 ? 14.984 -0.556 -4.539 1 95.62 103 GLY B O 1
ATOM 4471 N N . LEU B 1 104 ? 13.766 0.85 -5.828 1 95.69 104 LEU B N 1
ATOM 4472 C CA . LEU B 1 104 ? 14.711 0.844 -6.938 1 95.69 104 LEU B CA 1
ATOM 4473 C C . LEU B 1 104 ? 16.078 1.338 -6.484 1 95.69 104 LEU B C 1
ATOM 4475 O O . LEU B 1 104 ? 16.203 2.459 -5.984 1 95.69 104 LEU B O 1
ATOM 4479 N N . PRO B 1 105 ? 17.109 0.565 -6.684 1 94.12 105 PRO B N 1
ATOM 4480 C CA . PRO B 1 105 ? 18.422 0.901 -6.121 1 94.12 105 PRO B CA 1
ATOM 4481 C C . PRO B 1 105 ? 18.891 2.301 -6.512 1 94.12 105 PRO B C 1
ATOM 4483 O O . PRO B 1 105 ? 19.328 3.07 -5.656 1 94.12 105 PRO B O 1
ATOM 4486 N N . PRO B 1 106 ? 18.781 2.701 -7.805 1 97 106 PRO B N 1
ATOM 4487 C CA . PRO B 1 106 ? 19.234 4.055 -8.141 1 97 106 PRO B CA 1
ATOM 4488 C C . PRO B 1 106 ? 18.438 5.137 -7.422 1 97 106 PRO B C 1
ATOM 4490 O O . PRO B 1 106 ? 18.984 6.195 -7.086 1 97 106 PRO B O 1
ATOM 4493 N N . LEU B 1 107 ? 17.156 4.945 -7.207 1 98.31 107 LEU B N 1
ATOM 4494 C CA . LEU B 1 107 ? 16.359 5.93 -6.48 1 98.31 107 LEU B CA 1
ATOM 4495 C C . LEU B 1 107 ? 16.734 5.953 -5.004 1 98.31 107 LEU B C 1
ATOM 4497 O O . LEU B 1 107 ? 16.844 7.023 -4.402 1 98.31 107 LEU B O 1
ATOM 4501 N N . VAL B 1 108 ? 16.906 4.777 -4.414 1 97.38 108 VAL B N 1
ATOM 4502 C CA . VAL B 1 108 ? 17.328 4.684 -3.021 1 97.38 108 VAL B CA 1
ATOM 4503 C C . VAL B 1 108 ? 18.656 5.414 -2.842 1 97.38 108 VAL B C 1
ATOM 4505 O O . VAL B 1 108 ? 18.844 6.145 -1.864 1 97.38 108 VAL B O 1
ATOM 4508 N N . ASP B 1 109 ? 19.562 5.242 -3.809 1 97.19 109 ASP B N 1
ATOM 4509 C CA . ASP B 1 109 ? 20.844 5.93 -3.762 1 97.19 109 ASP B CA 1
ATOM 4510 C C . ASP B 1 109 ? 20.672 7.445 -3.793 1 97.19 109 ASP B C 1
ATOM 4512 O O . ASP B 1 109 ? 21.297 8.172 -3.023 1 97.19 109 ASP B O 1
ATOM 4516 N N . TRP B 1 110 ? 19.859 7.91 -4.676 1 98.19 110 TRP B N 1
ATOM 4517 C CA . TRP B 1 110 ? 19.594 9.344 -4.793 1 98.19 110 TRP B CA 1
ATOM 4518 C C . TRP B 1 110 ? 19 9.891 -3.508 1 98.19 110 TRP B C 1
ATOM 4520 O O . TRP B 1 110 ? 19.406 10.945 -3.02 1 98.19 110 TRP B O 1
ATOM 4530 N N . MET B 1 111 ? 18.047 9.227 -2.984 1 97.75 111 MET B N 1
ATOM 4531 C CA . MET B 1 111 ? 17.375 9.656 -1.77 1 97.75 111 MET B CA 1
ATOM 4532 C C . MET B 1 111 ? 18.312 9.648 -0.577 1 97.75 111 MET B C 1
ATOM 4534 O O . MET B 1 111 ? 18.203 10.484 0.32 1 97.75 111 MET B O 1
ATOM 4538 N N . THR B 1 112 ? 19.188 8.641 -0.527 1 97.5 112 THR B N 1
ATOM 4539 C CA . THR B 1 112 ? 20.203 8.594 0.512 1 97.5 112 THR B CA 1
ATOM 4540 C C . THR B 1 112 ? 21.078 9.836 0.463 1 97.5 112 THR B C 1
ATOM 4542 O O . THR B 1 112 ? 21.344 10.461 1.496 1 97.5 112 THR B O 1
ATOM 4545 N N . LYS B 1 113 ? 21.5 10.234 -0.717 1 97.44 113 LYS B N 1
ATOM 4546 C CA . LYS B 1 113 ? 22.312 11.438 -0.886 1 97.44 113 LYS B CA 1
ATOM 4547 C C . LYS B 1 113 ? 21.531 12.688 -0.481 1 97.44 113 LYS B C 1
ATOM 4549 O O . LYS B 1 113 ? 22.094 13.602 0.12 1 97.44 113 LYS B O 1
ATOM 4554 N N . LEU B 1 114 ? 20.297 12.734 -0.833 1 97.81 114 LEU B N 1
ATOM 4555 C CA . LEU B 1 114 ? 19.469 13.852 -0.414 1 97.81 114 LEU B CA 1
ATOM 4556 C C . LEU B 1 114 ? 19.406 13.945 1.107 1 97.81 114 LEU B C 1
ATOM 4558 O O . LEU B 1 114 ? 19.516 15.039 1.67 1 97.81 114 LEU B O 1
ATOM 4562 N N . THR B 1 115 ? 19.188 12.805 1.735 1 96.88 115 THR B N 1
ATOM 4563 C CA . THR B 1 115 ? 19.078 12.75 3.189 1 96.88 115 THR B CA 1
ATOM 4564 C C . THR B 1 115 ? 20.375 13.203 3.844 1 96.88 115 THR B C 1
ATOM 4566 O O . THR B 1 115 ? 20.359 13.953 4.824 1 96.88 115 THR B O 1
ATOM 4569 N N . GLU B 1 116 ? 21.484 12.781 3.303 1 96.5 116 GLU B N 1
ATOM 4570 C CA . GLU B 1 116 ? 22.781 13.227 3.795 1 96.5 116 GLU B CA 1
ATOM 4571 C C . GLU B 1 116 ? 22.938 14.742 3.656 1 96.5 116 GLU B C 1
ATOM 4573 O O . GLU B 1 116 ? 23.406 15.406 4.578 1 96.5 116 GLU B O 1
ATOM 4578 N N . HIS B 1 117 ? 22.547 15.227 2.551 1 96.81 117 HIS B N 1
ATOM 4579 C CA . HIS B 1 117 ? 22.703 16.641 2.246 1 96.81 117 HIS B CA 1
ATOM 4580 C C . HIS B 1 117 ? 21.828 17.5 3.148 1 96.81 117 HIS B C 1
ATOM 4582 O O . HIS B 1 117 ? 22.281 18.531 3.67 1 96.81 117 HIS B O 1
ATOM 4588 N N . VAL B 1 118 ? 20.625 17.094 3.365 1 96.94 118 VAL B N 1
ATOM 4589 C CA . VAL B 1 118 ? 19.625 17.906 4.043 1 96.94 118 VAL B CA 1
ATOM 4590 C C . VAL B 1 118 ? 19.766 17.75 5.555 1 96.94 118 VAL B C 1
ATOM 4592 O O . VAL B 1 118 ? 19.578 18.703 6.309 1 96.94 118 VAL B O 1
ATOM 4595 N N . HIS B 1 119 ? 20.078 16.531 6.02 1 96.19 119 HIS B N 1
ATOM 4596 C CA . HIS B 1 119 ? 20.047 16.266 7.453 1 96.19 119 HIS B CA 1
ATOM 4597 C C . HIS B 1 119 ? 21.453 16.078 8.016 1 96.19 119 HIS B C 1
ATOM 4599 O O . HIS B 1 119 ? 21.609 15.875 9.219 1 96.19 119 HIS B O 1
ATOM 4605 N N . GLY B 1 120 ? 22.453 16.188 7.223 1 92.31 120 GLY B N 1
ATOM 4606 C CA . GLY B 1 120 ? 23.828 16.172 7.672 1 92.31 120 GLY B CA 1
ATOM 4607 C C . GLY B 1 120 ? 24.266 14.852 8.273 1 92.31 120 GLY B C 1
ATOM 4608 O O . GLY B 1 120 ? 25.047 14.812 9.219 1 92.31 120 GLY B O 1
ATOM 4609 N N . ARG B 1 121 ? 23.641 13.781 7.879 1 88.56 121 ARG B N 1
ATOM 4610 C CA . ARG B 1 121 ? 23.969 12.445 8.375 1 88.56 121 ARG B CA 1
ATOM 4611 C C . ARG B 1 121 ? 24.812 11.672 7.367 1 88.56 121 ARG B C 1
ATOM 4613 O O . ARG B 1 121 ? 24.469 11.609 6.184 1 88.56 121 ARG B O 1
ATOM 4620 N N . SER B 1 122 ? 26.047 11.266 7.875 1 81.25 122 SER B N 1
ATOM 4621 C CA . SER B 1 122 ? 26.781 10.344 7.016 1 81.25 122 SER B CA 1
ATOM 4622 C C . SER B 1 122 ? 26.062 9.008 6.887 1 81.25 122 SER B C 1
ATOM 4624 O O . SER B 1 122 ? 25.219 8.672 7.707 1 81.25 122 SER B O 1
ATOM 4626 N N . ASP B 1 123 ? 26.281 8.297 5.922 1 67.06 123 ASP B N 1
ATOM 4627 C CA . ASP B 1 123 ? 25.562 7.074 5.586 1 67.06 123 ASP B CA 1
ATOM 4628 C C . ASP B 1 123 ? 25.922 5.941 6.547 1 67.06 123 ASP B C 1
ATOM 4630 O O . ASP B 1 123 ? 26.281 4.84 6.117 1 67.06 123 ASP B O 1
ATOM 4634 N N . LYS B 1 124 ? 26.094 6.297 7.84 1 83.56 124 LYS B N 1
ATOM 4635 C CA . LYS B 1 124 ? 26.359 5.223 8.789 1 83.56 124 LYS B CA 1
ATOM 4636 C C . LYS B 1 124 ? 25.234 5.074 9.805 1 83.56 124 LYS B C 1
ATOM 4638 O O . LYS B 1 124 ? 24.672 6.074 10.266 1 83.56 124 LYS B O 1
ATOM 4643 N N . GLY B 1 125 ? 24.891 3.922 10.031 1 92.06 125 GLY B N 1
ATOM 4644 C CA . GLY B 1 125 ? 23.969 3.562 11.102 1 92.06 125 GLY B CA 1
ATOM 4645 C C . GLY B 1 125 ? 22.516 3.74 10.727 1 92.06 125 GLY B C 1
ATOM 4646 O O . GLY B 1 125 ? 21.625 3.613 11.578 1 92.06 125 GLY B O 1
ATOM 4647 N N . TRP B 1 126 ? 22.312 4.145 9.469 1 96.5 126 TRP B N 1
ATOM 4648 C CA . TRP B 1 126 ? 20.922 4.293 9.008 1 96.5 126 TRP B CA 1
ATOM 4649 C C . TRP B 1 126 ? 20.797 3.92 7.539 1 96.5 126 TRP B C 1
ATOM 4651 O O . TRP B 1 126 ? 21.812 3.768 6.84 1 96.5 126 TRP B O 1
ATOM 4661 N N . ARG B 1 127 ? 19.609 3.668 7.062 1 97.12 127 ARG B N 1
ATOM 4662 C CA . ARG B 1 127 ? 19.234 3.494 5.664 1 97.12 127 ARG B CA 1
ATOM 4663 C C . ARG B 1 127 ? 17.797 3.936 5.43 1 97.12 127 ARG B C 1
ATOM 4665 O O . ARG B 1 127 ? 17.141 4.453 6.34 1 97.12 127 ARG B O 1
ATOM 4672 N N . LEU B 1 128 ? 17.359 3.867 4.219 1 97.31 128 LEU B N 1
ATOM 4673 C CA . LEU B 1 128 ? 15.961 4.227 3.984 1 97.31 128 LEU B CA 1
ATOM 4674 C C . LEU B 1 128 ? 15.258 3.15 3.162 1 97.31 128 LEU B C 1
ATOM 4676 O O . LEU B 1 128 ? 15.906 2.328 2.516 1 97.31 128 LEU B O 1
ATOM 4680 N N . SER B 1 129 ? 13.977 3.068 3.256 1 98.06 129 SER B N 1
ATOM 4681 C CA . SER B 1 129 ? 13.078 2.207 2.486 1 98.06 129 SER B CA 1
ATOM 4682 C C . SER B 1 129 ? 11.875 2.982 1.974 1 98.06 129 SER B C 1
ATOM 4684 O O . SER B 1 129 ? 11.344 3.85 2.672 1 98.06 129 SER B O 1
ATOM 4686 N N . LEU B 1 130 ? 11.516 2.684 0.77 1 98.19 130 LEU B N 1
ATOM 4687 C CA . LEU B 1 130 ? 10.398 3.367 0.116 1 98.19 130 LEU B CA 1
ATOM 4688 C C . LEU B 1 130 ? 9.086 2.635 0.372 1 98.19 130 LEU B C 1
ATOM 4690 O O . LEU B 1 130 ? 9.086 1.438 0.671 1 98.19 130 LEU B O 1
ATOM 4694 N N . ALA B 1 131 ? 7.973 3.381 0.272 1 97.62 131 ALA B N 1
ATOM 4695 C CA . ALA B 1 131 ? 6.652 2.805 0.497 1 97.62 131 ALA B CA 1
ATOM 4696 C C . ALA B 1 131 ? 5.578 3.574 -0.269 1 97.62 131 ALA B C 1
ATOM 4698 O O . ALA B 1 131 ? 5.824 4.684 -0.748 1 97.62 131 ALA B O 1
ATOM 4699 N N . PRO B 1 132 ? 4.344 2.918 -0.443 1 97.19 132 PRO B N 1
ATOM 4700 C CA . PRO B 1 132 ? 3.225 3.641 -1.053 1 97.19 132 PRO B CA 1
ATOM 4701 C C . PRO B 1 132 ? 2.592 4.656 -0.106 1 97.19 132 PRO B C 1
ATOM 4703 O O . PRO B 1 132 ? 1.42 4.52 0.259 1 97.19 132 PRO B O 1
ATOM 4706 N N . GLY B 1 133 ? 3.322 5.711 0.195 1 96.38 133 GLY B N 1
ATOM 4707 C CA . GLY B 1 133 ? 2.873 6.773 1.079 1 96.38 133 GLY B CA 1
ATOM 4708 C C . GLY B 1 133 ? 3.387 6.629 2.498 1 96.38 133 GLY B C 1
ATOM 4709 O O . GLY B 1 133 ? 3.633 5.512 2.963 1 96.38 133 GLY B O 1
ATOM 4710 N N . SER B 1 134 ? 3.422 7.742 3.186 1 96.75 134 SER B N 1
ATOM 4711 C CA . SER B 1 134 ? 3.939 7.746 4.551 1 96.75 134 SER B CA 1
ATOM 4712 C C . SER B 1 134 ? 2.93 7.148 5.527 1 96.75 134 SER B C 1
ATOM 4714 O O . SER B 1 134 ? 3.307 6.641 6.582 1 96.75 134 SER B O 1
ATOM 4716 N N . GLN B 1 135 ? 1.607 7.203 5.211 1 95.62 135 GLN B N 1
ATOM 4717 C CA . GLN B 1 135 ? 0.588 6.602 6.066 1 95.62 135 GLN B CA 1
ATOM 4718 C C . GLN B 1 135 ? 0.809 5.102 6.211 1 95.62 135 GLN B C 1
ATOM 4720 O O . GLN B 1 135 ? 0.591 4.539 7.289 1 95.62 135 GLN B O 1
ATOM 4725 N N . ASP B 1 136 ? 1.196 4.461 5.121 1 96.69 136 ASP B N 1
ATOM 4726 C CA . ASP B 1 136 ? 1.52 3.037 5.172 1 96.69 136 ASP B CA 1
ATOM 4727 C C . ASP B 1 136 ? 2.662 2.768 6.145 1 96.69 136 ASP B C 1
ATOM 4729 O O . ASP B 1 136 ? 2.6 1.827 6.941 1 96.69 136 ASP B O 1
ATOM 4733 N N . LEU B 1 137 ? 3.689 3.551 6.117 1 97.88 137 LEU B N 1
ATOM 4734 C CA . LEU B 1 137 ? 4.855 3.414 6.98 1 97.88 137 LEU B CA 1
ATOM 4735 C C . LEU B 1 137 ? 4.488 3.688 8.438 1 97.88 137 LEU B C 1
ATOM 4737 O O . LEU B 1 137 ? 4.996 3.021 9.344 1 97.88 137 LEU B O 1
ATOM 4741 N N . LEU B 1 138 ? 3.643 4.723 8.625 1 97.44 138 LEU B N 1
ATOM 4742 C CA . LEU B 1 138 ? 3.182 5.035 9.977 1 97.44 138 LEU B CA 1
ATOM 4743 C C . LEU B 1 138 ? 2.535 3.816 10.625 1 97.44 138 LEU B C 1
ATOM 4745 O O . LEU B 1 138 ? 2.861 3.471 11.766 1 97.44 138 LEU B O 1
ATOM 4749 N N . ASN B 1 139 ? 1.667 3.201 9.93 1 94.38 139 ASN B N 1
ATOM 4750 C CA . ASN B 1 139 ? 0.993 2.006 10.422 1 94.38 139 ASN B CA 1
ATOM 4751 C C . ASN B 1 139 ? 1.981 0.874 10.688 1 94.38 139 ASN B C 1
ATOM 4753 O O . ASN B 1 139 ? 1.868 0.165 11.688 1 94.38 139 ASN B O 1
ATOM 4757 N N . LYS B 1 140 ? 2.908 0.665 9.805 1 95.44 140 LYS B N 1
ATOM 4758 C CA . LYS B 1 140 ? 3.891 -0.404 9.953 1 95.44 140 LYS B CA 1
ATOM 4759 C C . LYS B 1 140 ? 4.781 -0.161 11.172 1 95.44 140 LYS B C 1
ATOM 4761 O O . LYS B 1 140 ? 5.094 -1.094 11.914 1 95.44 140 LYS B O 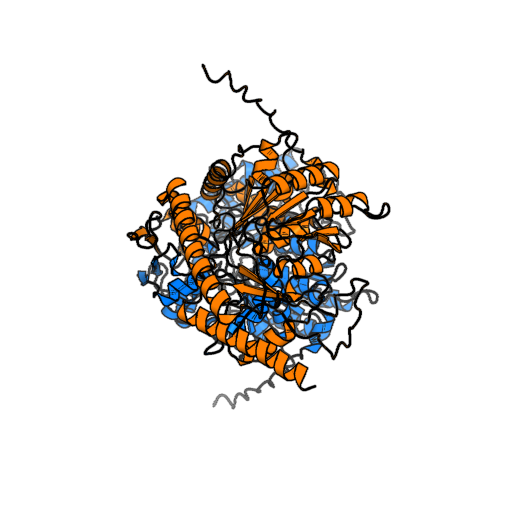1
ATOM 4766 N N . VAL B 1 141 ? 5.199 1.075 11.383 1 97.5 141 VAL B N 1
ATOM 4767 C CA . VAL B 1 141 ? 6.043 1.393 12.531 1 97.5 141 VAL B CA 1
ATOM 4768 C C . VAL B 1 141 ? 5.281 1.11 13.82 1 97.5 141 VAL B C 1
ATOM 4770 O O . VAL B 1 141 ? 5.816 0.495 14.742 1 97.5 141 VAL B O 1
ATOM 4773 N N . PHE B 1 142 ? 4.008 1.548 13.922 1 96 142 PHE B N 1
ATOM 4774 C CA . PHE B 1 142 ? 3.197 1.255 15.094 1 96 142 PHE B CA 1
ATOM 4775 C C . PHE B 1 142 ? 3.09 -0.249 15.32 1 96 142 PHE B C 1
ATOM 4777 O O . PHE B 1 142 ? 3.244 -0.727 16.453 1 96 142 PHE B O 1
ATOM 4784 N N . GLY B 1 143 ? 2.869 -0.976 14.242 1 92.38 143 GLY B N 1
ATOM 4785 C CA . GLY B 1 143 ? 2.709 -2.418 14.344 1 92.38 143 GLY B CA 1
ATOM 4786 C C . GLY B 1 143 ? 3.959 -3.125 14.828 1 92.38 143 GLY B C 1
ATOM 4787 O O . GLY B 1 143 ? 3.877 -4.07 15.617 1 92.38 143 GLY B O 1
ATOM 4788 N N . ILE B 1 144 ? 5.137 -2.73 14.406 1 94.06 144 ILE B N 1
ATOM 4789 C CA . ILE B 1 144 ? 6.344 -3.486 14.719 1 94.06 144 ILE B CA 1
ATOM 4790 C C . ILE B 1 144 ? 6.867 -3.076 16.094 1 94.06 144 ILE B C 1
ATOM 4792 O O . ILE B 1 144 ? 7.715 -3.76 16.672 1 94.06 144 ILE B O 1
ATOM 4796 N N . LEU B 1 145 ? 6.387 -1.937 16.656 1 97 145 LEU B N 1
ATOM 4797 C CA . LEU B 1 145 ? 6.973 -1.445 17.906 1 97 145 LEU B CA 1
ATOM 4798 C C . LEU B 1 145 ? 6.004 -1.616 19.062 1 97 145 LEU B C 1
ATOM 4800 O O . LEU B 1 145 ? 6.414 -1.579 20.234 1 97 145 LEU B O 1
ATOM 4804 N N . LEU B 1 146 ? 4.68 -1.757 18.797 1 95.81 146 LEU B N 1
ATOM 4805 C CA . LEU B 1 146 ? 3.715 -1.691 19.891 1 95.81 146 LEU B CA 1
ATOM 4806 C C . LEU B 1 146 ? 2.932 -2.994 20 1 95.81 146 LEU B C 1
ATOM 4808 O O . LEU B 1 146 ? 2.393 -3.486 19 1 95.81 146 LEU B O 1
ATOM 4812 N N . ASN B 1 147 ? 2.895 -3.574 21.141 1 92.62 147 ASN B N 1
ATOM 4813 C CA . ASN B 1 147 ? 1.965 -4.625 21.531 1 92.62 147 ASN B CA 1
ATOM 4814 C C . ASN B 1 147 ? 0.723 -4.051 22.219 1 92.62 147 ASN B C 1
ATOM 4816 O O . ASN B 1 147 ? 0.732 -2.904 22.672 1 92.62 147 ASN B O 1
ATOM 4820 N N . PRO B 1 148 ? -0.414 -4.895 22.188 1 90.31 148 PRO B N 1
ATOM 4821 C CA . PRO B 1 148 ? -1.513 -4.473 23.062 1 90.31 148 PRO B CA 1
ATOM 4822 C C . PRO B 1 148 ? -1.054 -4.176 24.484 1 90.31 148 PRO B C 1
ATOM 4824 O O . PRO B 1 148 ? -0.321 -4.969 25.078 1 90.31 148 PRO B O 1
ATOM 4827 N N . GLY B 1 149 ? -1.376 -2.98 24.922 1 92.94 149 GLY B N 1
ATOM 4828 C CA . GLY B 1 149 ? -1.011 -2.602 26.281 1 92.94 149 GLY B CA 1
ATOM 4829 C C . GLY B 1 149 ? 0.231 -1.732 26.344 1 92.94 149 GLY B C 1
ATOM 4830 O O . GLY B 1 149 ? 0.478 -1.063 27.344 1 92.94 149 GLY B O 1
ATOM 4831 N N . ASP B 1 150 ? 1.067 -1.725 25.312 1 95.75 150 ASP B N 1
ATOM 4832 C CA . ASP B 1 150 ? 2.201 -0.808 25.266 1 95.75 150 ASP B CA 1
ATOM 4833 C C . ASP B 1 150 ? 1.733 0.645 25.219 1 95.75 150 ASP B C 1
ATOM 4835 O O . ASP B 1 150 ? 0.616 0.924 24.781 1 95.75 150 ASP B O 1
ATOM 4839 N N . THR B 1 151 ? 2.584 1.563 25.703 1 96.88 151 THR B N 1
ATOM 4840 C CA . THR B 1 151 ? 2.217 2.973 25.766 1 96.88 151 THR B CA 1
ATOM 4841 C C . THR B 1 151 ? 2.953 3.777 24.703 1 96.88 151 THR B C 1
ATOM 4843 O O . THR B 1 151 ? 4.152 3.58 24.484 1 96.88 151 THR B O 1
ATOM 4846 N N . VAL B 1 152 ? 2.223 4.602 24.016 1 97.94 152 VAL B N 1
ATOM 4847 C CA . VAL B 1 152 ? 2.758 5.555 23.047 1 97.94 152 VAL B CA 1
ATOM 4848 C C . VAL B 1 152 ? 2.393 6.977 23.469 1 97.94 152 VAL B C 1
ATOM 4850 O O . VAL B 1 152 ? 1.28 7.223 23.938 1 97.94 152 VAL B O 1
ATOM 4853 N N . ILE B 1 153 ? 3.385 7.898 23.422 1 98.19 153 ILE B N 1
ATOM 4854 C CA . ILE B 1 153 ? 3.156 9.312 23.688 1 98.19 153 ILE B CA 1
ATOM 4855 C C . ILE B 1 153 ? 2.846 10.039 22.375 1 98.19 153 ILE B C 1
ATOM 4857 O O . ILE B 1 153 ? 3.539 9.859 21.375 1 98.19 153 ILE B O 1
ATOM 4861 N N . VAL B 1 154 ? 1.754 10.828 22.344 1 97.75 154 VAL B N 1
ATOM 4862 C CA . VAL B 1 154 ? 1.409 11.641 21.188 1 97.75 154 VAL B CA 1
ATOM 4863 C C . VAL B 1 154 ? 1.209 13.094 21.609 1 97.75 154 VAL B C 1
ATOM 4865 O O . VAL B 1 154 ? 0.967 13.375 22.781 1 97.75 154 VAL B O 1
ATOM 4868 N N . GLU B 1 155 ? 1.34 13.977 20.641 1 96.5 155 GLU B N 1
ATOM 4869 C CA . GLU B 1 155 ? 1.035 15.383 20.859 1 96.5 155 GLU B CA 1
ATOM 4870 C C . GLU B 1 155 ? -0.456 15.594 21.109 1 96.5 155 GLU B C 1
ATOM 4872 O O . GLU B 1 155 ? -1.29 14.875 20.562 1 96.5 155 GLU B O 1
ATOM 4877 N N . CYS B 1 156 ? -0.785 16.594 21.891 1 92.81 156 CYS B N 1
ATOM 4878 C CA . CYS B 1 156 ? -2.16 17 22.156 1 92.81 156 CYS B CA 1
ATOM 4879 C C . CYS B 1 156 ? -2.439 18.375 21.562 1 92.81 156 CYS B C 1
ATOM 4881 O O . CYS B 1 156 ? -2.129 19.406 22.188 1 92.81 156 CYS B O 1
ATOM 4883 N N . ALA B 1 157 ? -3.01 18.438 20.438 1 92.94 157 ALA B N 1
ATOM 4884 C CA . ALA B 1 157 ? -3.678 17.422 19.625 1 92.94 157 ALA B CA 1
ATOM 4885 C C . ALA B 1 157 ? -2.699 16.75 18.656 1 92.94 157 ALA B C 1
ATOM 4887 O O . ALA B 1 157 ? -1.572 17.234 18.484 1 92.94 157 ALA B O 1
ATOM 4888 N N . THR B 1 158 ? -3.084 15.586 18.109 1 95.69 158 THR B N 1
ATOM 4889 C CA . THR B 1 158 ? -2.223 14.836 17.203 1 95.69 158 THR B CA 1
ATOM 4890 C C . THR B 1 158 ? -2.928 14.578 15.875 1 95.69 158 THR B C 1
ATOM 4892 O O . THR B 1 158 ? -4.066 15.008 15.68 1 95.69 158 THR B O 1
ATOM 4895 N N . TYR B 1 159 ? -2.191 14.023 14.922 1 95.38 159 TYR B N 1
ATOM 4896 C CA . TYR B 1 159 ? -2.711 13.695 13.602 1 95.38 159 TYR B CA 1
ATOM 4897 C C . TYR B 1 159 ? -3.924 12.773 13.703 1 95.38 159 TYR B C 1
ATOM 4899 O O . TYR B 1 159 ? -3.822 11.656 14.211 1 95.38 159 TYR B O 1
ATOM 4907 N N . PRO B 1 160 ? -5.047 13.195 13.203 1 91.25 160 PRO B N 1
ATOM 4908 C CA . PRO B 1 160 ? -6.293 12.453 13.414 1 91.25 160 PRO B CA 1
ATOM 4909 C C . PRO B 1 160 ? -6.23 11.031 12.883 1 91.25 160 PRO B C 1
ATOM 4911 O O . PRO B 1 160 ? -6.824 10.117 13.469 1 91.25 160 PRO B O 1
ATOM 4914 N N . SER B 1 161 ? -5.484 10.805 11.852 1 89.75 161 SER B N 1
ATOM 4915 C CA . SER B 1 161 ? -5.473 9.477 11.25 1 89.75 161 SER B CA 1
ATOM 4916 C C . SER B 1 161 ? -4.484 8.555 11.953 1 89.75 161 SER B C 1
ATOM 4918 O O . SER B 1 161 ? -4.453 7.352 11.695 1 89.75 161 SER B O 1
ATOM 4920 N N . ALA B 1 162 ? -3.689 9.031 12.82 1 93.19 162 ALA B N 1
ATOM 4921 C CA . ALA B 1 162 ? -2.811 8.195 13.633 1 93.19 162 ALA B CA 1
ATOM 4922 C C . ALA B 1 162 ? -3.598 7.477 14.727 1 93.19 162 ALA B C 1
ATOM 4924 O O . ALA B 1 162 ? -3.23 6.375 15.148 1 93.19 162 ALA B O 1
ATOM 4925 N N . ILE B 1 163 ? -4.703 8.102 15.156 1 90.81 163 ILE B N 1
ATOM 4926 C CA . ILE B 1 163 ? -5.438 7.641 16.328 1 90.81 163 ILE B CA 1
ATOM 4927 C C . ILE B 1 163 ? -6.094 6.293 16.031 1 90.81 163 ILE B C 1
ATOM 4929 O O . ILE B 1 163 ? -5.914 5.328 16.781 1 90.81 163 ILE B O 1
ATOM 4933 N N . PRO B 1 164 ? -6.812 6.164 14.906 1 87.81 164 PRO B N 1
ATOM 4934 C CA . PRO B 1 164 ? -7.379 4.844 14.617 1 87.81 164 PRO B CA 1
ATOM 4935 C C . PRO B 1 164 ? -6.312 3.764 14.461 1 87.81 164 PRO B C 1
ATOM 4937 O O . PRO B 1 164 ? -6.535 2.607 14.828 1 87.81 164 PRO B O 1
ATOM 4940 N N . SER B 1 165 ? -5.176 4.082 13.906 1 88.69 165 SER B N 1
ATOM 4941 C CA . SER B 1 165 ? -4.074 3.137 13.758 1 88.69 165 SER B CA 1
ATOM 4942 C C . SER B 1 165 ? -3.564 2.66 15.109 1 88.69 165 SER B C 1
ATOM 4944 O O . SER B 1 165 ? -3.309 1.47 15.305 1 88.69 165 SER B O 1
ATOM 4946 N N . LEU B 1 166 ? -3.42 3.594 16.031 1 91.12 166 LEU B N 1
ATOM 4947 C CA . LEU B 1 166 ? -2.955 3.26 17.375 1 91.12 166 LEU B CA 1
ATOM 4948 C C . LEU B 1 166 ? -4.004 2.449 18.125 1 91.12 166 LEU B C 1
ATOM 4950 O O . LEU B 1 166 ? -3.666 1.529 18.875 1 91.12 166 LEU B O 1
ATOM 4954 N N . ASN B 1 167 ? -5.262 2.781 17.906 1 87.12 167 ASN B N 1
ATOM 4955 C CA . ASN B 1 167 ? -6.352 2.043 18.531 1 87.12 167 ASN B CA 1
ATOM 4956 C C . ASN B 1 167 ? -6.414 0.602 18.016 1 87.12 167 ASN B C 1
ATOM 4958 O O . ASN B 1 167 ? -6.762 -0.308 18.781 1 87.12 167 ASN B O 1
ATOM 4962 N N . SER B 1 168 ? -6.09 0.416 16.797 1 83.06 168 SER B N 1
ATOM 4963 C CA . SER B 1 168 ? -6.164 -0.914 16.203 1 83.06 168 SER B CA 1
ATOM 4964 C C . SER B 1 168 ? -5.164 -1.866 16.844 1 83.06 168 SER B C 1
ATOM 4966 O O . SER B 1 168 ? -5.379 -3.08 16.875 1 83.06 168 SER B O 1
ATOM 4968 N N . VAL B 1 169 ? -4.094 -1.381 17.359 1 85.19 169 VAL B N 1
ATOM 4969 C CA . VAL B 1 169 ? -3.098 -2.188 18.062 1 85.19 169 VAL B CA 1
ATOM 4970 C C . VAL B 1 169 ? -3.502 -2.363 19.531 1 85.19 169 VAL B C 1
ATOM 4972 O O . VAL B 1 169 ? -2.963 -3.223 20.219 1 85.19 169 VAL B O 1
ATOM 4975 N N . ASN B 1 170 ? -4.477 -1.588 20 1 87.81 170 ASN B N 1
ATOM 4976 C CA . ASN B 1 170 ? -4.898 -1.548 21.391 1 87.81 170 ASN B CA 1
ATOM 4977 C C . ASN B 1 170 ? -3.777 -1.059 22.297 1 87.81 170 ASN B C 1
ATOM 4979 O O . ASN B 1 170 ? -3.523 -1.648 23.359 1 87.81 170 ASN B O 1
ATOM 4983 N N . SER B 1 171 ? -3.072 -0.079 21.797 1 91.12 171 SER B N 1
ATOM 4984 C CA . SER B 1 171 ? -2.039 0.555 22.609 1 91.12 171 SER B CA 1
ATOM 4985 C C . SER B 1 171 ? -2.641 1.577 23.578 1 91.12 171 SER B C 1
ATOM 4987 O O . SER B 1 171 ? -3.781 2.008 23.391 1 91.12 171 SER B O 1
ATOM 4989 N N . HIS B 1 172 ? -1.917 1.854 24.641 1 94.12 172 HIS B N 1
ATOM 4990 C CA . HIS B 1 172 ? -2.281 2.945 25.531 1 94.12 172 HIS B CA 1
ATOM 4991 C C . HIS B 1 172 ? -1.718 4.273 25.047 1 94.12 172 HIS B C 1
ATOM 4993 O O . HIS B 1 172 ? -0.5 4.445 24.969 1 94.12 172 HIS B O 1
ATOM 4999 N N . ILE B 1 173 ? -2.609 5.215 24.719 1 95.94 173 ILE B N 1
ATOM 5000 C CA . ILE B 1 173 ? -2.195 6.508 24.188 1 95.94 173 ILE B CA 1
ATOM 5001 C C . ILE B 1 173 ? -2.117 7.527 25.312 1 95.94 173 ILE B C 1
ATOM 5003 O O . ILE B 1 173 ? -3.086 7.719 26.062 1 95.94 173 ILE B O 1
ATOM 5007 N N . VAL B 1 174 ? -0.987 8.125 25.484 1 96.19 174 VAL B N 1
ATOM 5008 C CA . VAL B 1 174 ? -0.796 9.211 26.438 1 96.19 174 VAL B CA 1
ATOM 5009 C C . VAL B 1 174 ? -0.455 10.5 25.688 1 96.19 174 VAL B C 1
ATOM 5011 O O . VAL B 1 174 ? 0.367 10.492 24.766 1 96.19 174 VAL B O 1
ATOM 5014 N N . GLU B 1 175 ? -1.097 11.547 26.094 1 95.12 175 GLU B N 1
ATOM 5015 C CA . GLU B 1 175 ? -0.935 12.82 25.406 1 95.12 175 GLU B CA 1
ATOM 5016 C C . GLU B 1 175 ? 0.034 13.742 26.141 1 95.12 175 GLU B C 1
ATOM 5018 O O . GLU B 1 175 ? 0.053 13.758 27.375 1 95.12 175 GLU B O 1
ATOM 5023 N N . VAL B 1 176 ? 0.816 14.422 25.406 1 96.69 176 VAL B N 1
ATOM 5024 C CA . VAL B 1 176 ? 1.69 15.453 25.953 1 96.69 176 VAL B CA 1
ATOM 5025 C C . VAL B 1 176 ? 1.247 16.828 25.453 1 96.69 176 VAL B C 1
ATOM 5027 O O . VAL B 1 176 ? 0.835 16.969 24.297 1 96.69 176 VAL B O 1
ATOM 5030 N N . ALA B 1 177 ? 1.39 17.797 26.297 1 95.06 177 ALA B N 1
ATOM 5031 C CA . ALA B 1 177 ? 0.922 19.156 25.984 1 95.06 177 ALA B CA 1
ATOM 5032 C C . ALA B 1 177 ? 1.816 19.797 24.922 1 95.06 177 ALA B C 1
ATOM 5034 O O . ALA B 1 177 ? 3.035 19.609 24.938 1 95.06 177 ALA B O 1
ATOM 5035 N N . ILE B 1 178 ? 1.144 20.531 24.031 1 95.12 178 ILE B N 1
ATOM 5036 C CA . ILE B 1 178 ? 1.871 21.312 23.031 1 95.12 178 ILE B CA 1
ATOM 5037 C C . ILE B 1 178 ? 1.371 22.766 23.047 1 95.12 178 ILE B C 1
ATOM 5039 O O . ILE B 1 178 ? 0.312 23.047 23.609 1 95.12 178 ILE B O 1
ATOM 5043 N N . ASP B 1 179 ? 2.131 23.672 22.562 1 93.88 179 ASP B N 1
ATOM 5044 C CA . ASP B 1 179 ? 1.735 25.031 22.219 1 93.88 179 ASP B CA 1
ATOM 5045 C C . ASP B 1 179 ? 2.277 25.438 20.844 1 93.88 179 ASP B C 1
ATOM 5047 O O . ASP B 1 179 ? 2.557 24.578 20.016 1 93.88 179 ASP B O 1
ATOM 5051 N N . ALA B 1 180 ? 2.277 26.688 20.531 1 91.06 180 ALA B N 1
ATOM 5052 C CA . ALA B 1 180 ? 2.662 27.156 19.219 1 91.06 180 ALA B CA 1
ATOM 5053 C C . ALA B 1 180 ? 4.098 26.75 18.875 1 91.06 180 ALA B C 1
ATOM 5055 O O . ALA B 1 180 ? 4.488 26.75 17.703 1 91.06 180 ALA B O 1
ATOM 5056 N N . ASN B 1 181 ? 4.867 26.422 19.922 1 94.75 181 ASN B N 1
ATOM 5057 C CA . ASN B 1 181 ? 6.258 26.016 19.734 1 94.75 181 ASN B CA 1
ATOM 5058 C C . ASN B 1 181 ? 6.43 24.5 19.859 1 94.75 181 ASN B C 1
ATOM 5060 O O . ASN B 1 181 ? 7.535 24.016 20.094 1 94.75 181 ASN B O 1
ATOM 5064 N N . GLY B 1 182 ? 5.352 23.75 19.75 1 95.81 182 GLY B N 1
ATOM 5065 C CA . GLY B 1 182 ? 5.398 22.297 19.75 1 95.81 182 GLY B CA 1
ATOM 5066 C C . GLY B 1 182 ? 5.355 21.703 21.141 1 95.81 182 GLY B C 1
ATOM 5067 O O . GLY B 1 182 ? 4.746 22.266 22.047 1 95.81 182 GLY B O 1
ATOM 5068 N N . ILE B 1 183 ? 5.883 20.578 21.297 1 97.5 183 ILE B N 1
ATOM 5069 C CA . ILE B 1 183 ? 5.867 19.797 22.547 1 97.5 183 ILE B CA 1
ATOM 5070 C C . ILE B 1 183 ? 6.461 20.625 23.672 1 97.5 183 ILE B C 1
ATOM 5072 O O . ILE B 1 183 ? 7.508 21.266 23.5 1 97.5 183 ILE B O 1
ATOM 5076 N N . ILE B 1 184 ? 5.797 20.641 24.75 1 97.69 184 ILE B N 1
ATOM 5077 C CA . ILE B 1 184 ? 6.324 21.25 25.969 1 97.69 184 ILE B CA 1
ATOM 5078 C C . ILE B 1 184 ? 7.172 20.234 26.734 1 97.69 184 ILE B C 1
ATOM 5080 O O . ILE B 1 184 ? 6.641 19.344 27.375 1 97.69 184 ILE B O 1
ATOM 5084 N N . PRO B 1 185 ? 8.484 20.438 26.703 1 97.81 185 PRO B N 1
ATOM 5085 C CA . PRO B 1 185 ? 9.367 19.422 27.281 1 97.81 185 PRO B CA 1
ATOM 5086 C C . PRO B 1 185 ? 9.102 19.188 28.766 1 97.81 185 PRO B C 1
ATOM 5088 O O . PRO B 1 185 ? 9.219 18.062 29.25 1 97.81 185 PRO B O 1
ATOM 5091 N N . SER B 1 186 ? 8.758 20.25 29.531 1 97.25 186 SER B N 1
ATOM 5092 C CA . SER B 1 186 ? 8.484 20.094 30.953 1 97.25 186 SER B CA 1
ATOM 5093 C C . SER B 1 186 ? 7.273 19.188 31.188 1 97.25 186 SER B C 1
ATOM 5095 O O . SER B 1 186 ? 7.242 18.422 32.156 1 97.25 186 SER B O 1
ATOM 5097 N N . SER B 1 187 ? 6.312 19.312 30.344 1 96.38 187 SER B N 1
ATOM 5098 C CA . SER B 1 187 ? 5.156 18.422 30.406 1 96.38 187 SER B CA 1
ATOM 5099 C C . SER B 1 187 ? 5.566 16.969 30.172 1 96.38 187 SER B C 1
ATOM 5101 O O . SER B 1 187 ? 5.117 16.078 30.891 1 96.38 187 SER B O 1
ATOM 5103 N N . LEU B 1 188 ? 6.418 16.719 29.25 1 97.75 188 LEU B N 1
ATOM 5104 C CA . LEU B 1 188 ? 6.926 15.391 28.938 1 97.75 188 LEU B CA 1
ATOM 5105 C C . LEU B 1 188 ? 7.773 14.844 30.078 1 97.75 188 LEU B C 1
ATOM 5107 O O . LEU B 1 188 ? 7.641 13.672 30.453 1 97.75 188 LEU B O 1
ATOM 5111 N N . GLU B 1 189 ? 8.586 15.68 30.594 1 97.94 189 GLU B N 1
ATOM 5112 C CA . GLU B 1 189 ? 9.445 15.281 31.703 1 97.94 189 GLU B CA 1
ATOM 5113 C C . GLU B 1 189 ? 8.625 14.891 32.938 1 97.94 189 GLU B C 1
ATOM 5115 O O . GLU B 1 189 ? 8.906 13.867 33.562 1 97.94 189 GLU B O 1
ATOM 5120 N N . GLN B 1 190 ? 7.676 15.695 33.219 1 97.25 190 GLN B N 1
ATOM 5121 C CA . GLN B 1 190 ? 6.816 15.406 34.375 1 97.25 190 GLN B CA 1
ATOM 5122 C C . GLN B 1 190 ? 6.07 14.094 34.188 1 97.25 190 GLN B C 1
ATOM 5124 O O . GLN B 1 190 ? 5.957 13.297 35.125 1 97.25 190 GLN B O 1
ATOM 5129 N N . LEU B 1 191 ? 5.539 13.922 33 1 95.94 191 LEU B N 1
ATOM 5130 C CA . LEU B 1 191 ? 4.84 12.688 32.656 1 95.94 191 LEU B CA 1
ATOM 5131 C C . LEU B 1 191 ? 5.73 11.477 32.875 1 95.94 191 LEU B C 1
ATOM 5133 O O . LEU B 1 191 ? 5.305 10.5 33.5 1 95.94 191 LEU B O 1
ATOM 5137 N N . LEU B 1 192 ? 6.992 11.531 32.469 1 97.5 192 LEU B N 1
ATOM 5138 C CA . LEU B 1 192 ? 7.914 10.398 32.531 1 97.5 192 LEU B CA 1
ATOM 5139 C C . LEU B 1 192 ? 8.461 10.195 33.938 1 97.5 192 LEU B C 1
ATOM 5141 O O . LEU B 1 192 ? 8.648 9.055 34.375 1 97.5 192 LEU B O 1
ATOM 5145 N N . GLU B 1 193 ? 8.719 11.266 34.656 1 96.94 193 GLU B N 1
ATOM 5146 C CA . GLU B 1 193 ? 9.25 11.188 36 1 96.94 193 GLU B CA 1
ATOM 5147 C C . GLU B 1 193 ? 8.211 10.633 36.969 1 96.94 193 GLU B C 1
ATOM 5149 O O . GLU B 1 193 ? 8.555 9.961 37.938 1 96.94 193 GLU B O 1
ATOM 5154 N N . ASN B 1 194 ? 6.98 10.891 36.688 1 96.06 194 ASN B N 1
ATOM 5155 C CA . ASN B 1 194 ? 5.902 10.453 37.562 1 96.06 194 ASN B CA 1
ATOM 5156 C C . ASN B 1 194 ? 5.234 9.18 37.031 1 96.06 194 ASN B C 1
ATOM 5158 O O . ASN B 1 194 ? 4.129 8.836 37.469 1 96.06 194 ASN B O 1
ATOM 5162 N N . TRP B 1 195 ? 5.918 8.57 36.125 1 95.31 195 TRP B N 1
ATOM 5163 C CA . TRP B 1 195 ? 5.348 7.359 35.562 1 95.31 195 TRP B CA 1
ATOM 5164 C C . TRP B 1 195 ? 5.18 6.281 36.625 1 95.31 195 TRP B C 1
ATOM 5166 O O . TRP B 1 195 ? 6.066 6.07 37.469 1 95.31 195 TRP B O 1
ATOM 5176 N N . PRO B 1 196 ? 4.02 5.613 36.594 1 93.44 196 PRO B N 1
ATOM 5177 C CA . PRO B 1 196 ? 3.822 4.559 37.594 1 93.44 196 PRO B CA 1
ATOM 5178 C C . PRO B 1 196 ? 4.891 3.469 37.531 1 93.44 196 PRO B C 1
ATOM 5180 O O . PRO B 1 196 ? 5.164 2.938 36.438 1 93.44 196 PRO B O 1
ATOM 5183 N N . ALA B 1 197 ? 5.375 2.996 38.594 1 90.06 197 ALA B N 1
ATOM 5184 C CA . ALA B 1 197 ? 6.484 2.053 38.688 1 90.06 197 ALA B CA 1
ATOM 5185 C C . ALA B 1 197 ? 6.059 0.664 38.219 1 90.06 197 ALA B C 1
ATOM 5187 O O . ALA B 1 197 ? 6.891 -0.129 37.75 1 90.06 197 ALA B O 1
ATOM 5188 N N . ASP B 1 198 ? 4.781 0.373 38.281 1 91.19 198 ASP B N 1
ATOM 5189 C CA . ASP B 1 198 ? 4.285 -0.961 37.938 1 91.19 198 ASP B CA 1
ATOM 5190 C C . ASP B 1 198 ? 3.902 -1.062 36.469 1 91.19 198 ASP B C 1
ATOM 5192 O O . ASP B 1 198 ? 3.395 -2.092 36.031 1 91.19 198 ASP B O 1
ATOM 5196 N N . LYS B 1 199 ? 4.09 0.018 35.781 1 91.69 199 LYS B N 1
ATOM 5197 C CA . LYS B 1 199 ? 3.785 0.018 34.344 1 91.69 199 LYS B CA 1
ATOM 5198 C C . LYS B 1 199 ? 5.043 0.251 33.5 1 91.69 199 LYS B C 1
ATOM 5200 O O . LYS B 1 199 ? 5.93 1.008 33.906 1 91.69 199 LYS B O 1
ATOM 5205 N N . ARG B 1 200 ? 5.117 -0.433 32.469 1 91.81 200 ARG B N 1
ATOM 5206 C CA . ARG B 1 200 ? 6.223 -0.185 31.531 1 91.81 200 ARG B CA 1
ATOM 5207 C C . ARG B 1 200 ? 6.176 1.238 30.984 1 91.81 200 ARG B C 1
ATOM 5209 O O . ARG B 1 200 ? 5.102 1.747 30.656 1 91.81 200 ARG B O 1
ATOM 5216 N N . LYS B 1 201 ? 7.277 1.893 30.969 1 95.5 201 LYS B N 1
ATOM 5217 C CA . LYS B 1 201 ? 7.367 3.236 30.406 1 95.5 201 LYS B CA 1
ATOM 5218 C C . LYS B 1 201 ? 7.016 3.236 28.922 1 95.5 201 LYS B C 1
ATOM 5220 O O . LYS B 1 201 ? 7.074 2.195 28.266 1 95.5 201 LYS B O 1
ATOM 5225 N N . PRO B 1 202 ? 6.645 4.406 28.406 1 96.88 202 PRO B N 1
ATOM 5226 C CA . PRO B 1 202 ? 6.328 4.5 26.984 1 96.88 202 PRO B CA 1
ATOM 5227 C C . PRO B 1 202 ? 7.504 4.102 26.094 1 96.88 202 PRO B C 1
ATOM 5229 O O . PRO B 1 202 ? 8.648 4.438 26.391 1 96.88 202 PRO B O 1
ATOM 5232 N N . LYS B 1 203 ? 7.242 3.428 24.984 1 96.62 203 LYS B N 1
ATOM 5233 C CA . LYS B 1 203 ? 8.266 2.934 24.062 1 96.62 203 LYS B CA 1
ATOM 5234 C C . LYS B 1 203 ? 8.523 3.936 22.953 1 96.62 203 LYS B C 1
ATOM 5236 O O . LYS B 1 203 ? 9.57 3.904 22.312 1 96.62 203 LYS B O 1
ATOM 5241 N N . LEU B 1 204 ? 7.531 4.75 22.734 1 98.5 204 LEU B N 1
ATOM 5242 C CA . LEU B 1 204 ? 7.531 5.516 21.484 1 98.5 204 LEU B CA 1
ATOM 5243 C C . LEU B 1 204 ? 6.891 6.887 21.688 1 98.5 204 LEU B C 1
ATOM 5245 O O . LEU B 1 204 ? 5.867 7.004 22.375 1 98.5 204 LEU B O 1
ATOM 5249 N N . LEU B 1 205 ? 7.543 7.898 21.234 1 98.69 205 LEU B N 1
ATOM 5250 C CA . LEU B 1 205 ? 6.941 9.211 21.031 1 98.69 205 LEU B CA 1
ATOM 5251 C C . LEU B 1 205 ? 6.641 9.445 19.547 1 98.69 205 LEU B C 1
ATOM 5253 O O . LEU B 1 205 ? 7.543 9.375 18.719 1 98.69 205 LEU B O 1
ATOM 5257 N N . TYR B 1 206 ? 5.363 9.625 19.219 1 98.62 206 TYR B N 1
ATOM 5258 C CA . TYR B 1 206 ? 4.953 10.062 17.875 1 98.62 206 TYR B CA 1
ATOM 5259 C C . TYR B 1 206 ? 4.801 11.578 17.828 1 98.62 206 TYR B C 1
ATOM 5261 O O . TYR B 1 206 ? 4.012 12.156 18.578 1 98.62 206 TYR B O 1
ATOM 5269 N N . THR B 1 207 ? 5.551 12.258 16.906 1 98.5 207 THR B N 1
ATOM 5270 C CA . THR B 1 207 ? 5.52 13.711 16.859 1 98.5 207 THR B CA 1
ATOM 5271 C C . THR B 1 207 ? 5.574 14.203 15.414 1 98.5 207 THR B C 1
ATOM 5273 O O . THR B 1 207 ? 6.121 13.516 14.539 1 98.5 207 THR B O 1
ATOM 5276 N N . ILE B 1 208 ? 4.965 15.281 15.141 1 98.25 208 ILE B N 1
ATOM 5277 C CA . ILE B 1 208 ? 4.977 16 13.867 1 98.25 208 ILE B CA 1
ATOM 5278 C C . ILE B 1 208 ? 5.625 17.375 14.062 1 98.25 208 ILE B C 1
ATOM 5280 O O . ILE B 1 208 ? 4.934 18.375 14.289 1 98.25 208 ILE B O 1
ATOM 5284 N N . PRO B 1 209 ? 6.898 17.484 13.836 1 97.81 209 PRO B N 1
ATOM 5285 C CA . PRO B 1 209 ? 7.637 18.641 14.359 1 97.81 209 PRO B CA 1
ATOM 5286 C C . PRO B 1 209 ? 7.48 19.875 13.484 1 97.81 209 PRO B C 1
ATOM 5288 O O . PRO B 1 209 ? 7.812 20.984 13.922 1 97.81 209 PRO B O 1
ATOM 5291 N N . TYR B 1 210 ? 7.074 19.766 12.211 1 97.56 210 TYR B N 1
ATOM 5292 C CA . TYR B 1 210 ? 6.832 20.906 11.336 1 97.56 210 TYR B CA 1
ATOM 5293 C C . TYR B 1 210 ? 5.355 21.016 10.977 1 97.56 210 TYR B C 1
ATOM 5295 O O . TYR B 1 210 ? 4.777 20.078 10.398 1 97.56 210 TYR B O 1
ATOM 5303 N N . GLY B 1 211 ? 4.785 22.188 11.227 1 96.56 211 GLY B N 1
ATOM 5304 C CA . GLY B 1 211 ? 3.416 22.406 10.789 1 96.56 211 GLY B CA 1
ATOM 5305 C C . GLY B 1 211 ? 2.475 21.281 11.195 1 96.56 211 GLY B C 1
ATOM 5306 O O . GLY B 1 211 ? 1.715 20.781 10.367 1 96.56 211 GLY B O 1
ATOM 5307 N N . CYS B 1 212 ? 2.521 20.984 12.367 1 96.31 212 CYS B N 1
ATOM 5308 C CA . CYS B 1 212 ? 1.801 19.844 12.922 1 96.31 212 CYS B CA 1
ATOM 5309 C C . CYS B 1 212 ? 0.352 19.828 12.453 1 96.31 212 CYS B C 1
ATOM 5311 O O . CYS B 1 212 ? -0.335 20.844 12.516 1 96.31 212 CYS B O 1
ATOM 5313 N N . ASN B 1 213 ? -0.074 18.781 11.828 1 95 213 ASN B N 1
ATOM 5314 C CA . ASN B 1 213 ? -1.483 18.453 11.625 1 95 213 ASN B CA 1
ATOM 5315 C C . ASN B 1 213 ? -2.096 17.812 12.859 1 95 213 ASN B C 1
ATOM 5317 O O . ASN B 1 213 ? -1.808 16.641 13.164 1 95 213 ASN B O 1
ATOM 5321 N N . PRO B 1 214 ? -2.799 18.469 13.688 1 94.81 214 PRO B N 1
ATOM 5322 C CA . PRO B 1 214 ? -3.643 19.578 13.234 1 94.81 214 PRO B CA 1
ATOM 5323 C C . PRO B 1 214 ? -3.178 20.922 13.758 1 94.81 214 PRO B C 1
ATOM 5325 O O . PRO B 1 214 ? -3.666 21.969 13.32 1 94.81 214 PRO B O 1
ATOM 5328 N N . SER B 1 215 ? -2.24 21.031 14.625 1 94.25 215 SER B N 1
ATOM 5329 C CA . SER B 1 215 ? -2.055 22.203 15.477 1 94.25 215 SER B CA 1
ATOM 5330 C C . SER B 1 215 ? -1.381 23.344 14.711 1 94.25 215 SER B C 1
ATOM 5332 O O . SER B 1 215 ? -1.396 24.5 15.164 1 94.25 215 SER B O 1
ATOM 5334 N N . GLY B 1 216 ? -0.735 22.969 13.625 1 95.38 216 GLY B N 1
ATOM 5335 C CA . GLY B 1 216 ? 0.006 23.969 12.883 1 95.38 216 GLY B CA 1
ATOM 5336 C C . GLY B 1 216 ? 1.312 24.359 13.555 1 95.38 216 GLY B C 1
ATOM 5337 O O . GLY B 1 216 ? 2.102 25.125 12.992 1 95.38 216 GLY B O 1
ATOM 5338 N N . ALA B 1 217 ? 1.617 23.812 14.68 1 96.06 217 ALA B N 1
ATOM 5339 C CA . ALA B 1 217 ? 2.789 24.203 15.461 1 96.06 217 ALA B CA 1
ATOM 5340 C C . ALA B 1 217 ? 4.066 23.641 14.844 1 96.06 217 ALA B C 1
ATOM 5342 O O . ALA B 1 217 ? 4.055 22.562 14.234 1 96.06 217 ALA B O 1
ATOM 5343 N N . THR B 1 218 ? 5.137 24.359 14.945 1 97.62 218 THR B N 1
ATOM 5344 C CA . THR B 1 218 ? 6.488 23.891 14.633 1 97.62 218 THR B CA 1
ATOM 5345 C C . THR B 1 218 ? 7.352 23.875 15.891 1 97.62 218 THR B C 1
ATOM 5347 O O . THR B 1 218 ? 7.535 24.906 16.547 1 97.62 218 THR B O 1
ATOM 5350 N N . THR B 1 219 ? 7.84 22.734 16.25 1 97.94 219 THR B N 1
ATOM 5351 C CA . THR B 1 219 ? 8.641 22.594 17.469 1 97.94 219 THR B CA 1
ATOM 5352 C C . THR B 1 219 ? 9.969 23.328 17.328 1 97.94 219 THR B C 1
ATOM 5354 O O . THR B 1 219 ? 10.695 23.125 16.344 1 97.94 219 THR B O 1
ATOM 5357 N N . SER B 1 220 ? 10.297 24.141 18.297 1 97.5 220 SER B N 1
ATOM 5358 C CA . SER B 1 220 ? 11.547 24.891 18.25 1 97.5 220 SER B CA 1
ATOM 5359 C C . SER B 1 220 ? 12.758 23.969 18.422 1 97.5 220 SER B C 1
ATOM 5361 O O . SER B 1 220 ? 12.625 22.859 18.922 1 97.5 220 SER B O 1
ATOM 5363 N N . GLN B 1 221 ? 13.898 24.406 17.969 1 97.25 221 GLN B N 1
ATOM 5364 C CA . GLN B 1 221 ? 15.117 23.609 18.047 1 97.25 221 GLN B CA 1
ATOM 5365 C C . GLN B 1 221 ? 15.461 23.297 19.5 1 97.25 221 GLN B C 1
ATOM 5367 O O . GLN B 1 221 ? 15.859 22.172 19.812 1 97.25 221 GLN B O 1
ATOM 5372 N N . GLU B 1 222 ? 15.359 24.312 20.359 1 97.44 222 GLU B N 1
ATOM 5373 C CA . GLU B 1 222 ? 15.672 24.125 21.781 1 97.44 222 GLU B CA 1
ATOM 5374 C C . GLU B 1 222 ? 14.82 23.016 22.391 1 97.44 222 GLU B C 1
ATOM 5376 O O . GLU B 1 222 ? 15.32 22.188 23.156 1 97.44 222 GLU B O 1
ATOM 5381 N N . ARG B 1 223 ? 13.578 22.984 22.062 1 98.25 223 ARG B N 1
ATOM 5382 C CA . ARG B 1 223 ? 12.672 22 22.625 1 98.25 223 ARG B CA 1
ATOM 5383 C C . ARG B 1 223 ? 12.938 20.609 22.031 1 98.25 223 ARG B C 1
ATOM 5385 O O . ARG B 1 223 ? 12.789 19.594 22.719 1 98.25 223 ARG B O 1
ATOM 5392 N N . ARG B 1 224 ? 13.359 20.547 20.766 1 98.38 224 ARG B N 1
ATOM 5393 C CA . ARG B 1 224 ? 13.742 19.266 20.172 1 98.38 224 ARG B CA 1
ATOM 5394 C C . ARG B 1 224 ? 14.922 18.641 20.906 1 98.38 224 ARG B C 1
ATOM 5396 O O . ARG B 1 224 ? 14.969 17.438 21.109 1 98.38 224 ARG B O 1
ATOM 5403 N N . ILE B 1 225 ? 15.875 19.469 21.25 1 97.94 225 ILE B N 1
ATOM 5404 C CA . ILE B 1 225 ? 17.047 19.016 21.984 1 97.94 225 ILE B CA 1
ATOM 5405 C C . ILE B 1 225 ? 16.641 18.422 23.328 1 97.94 225 ILE B C 1
ATOM 5407 O O . ILE B 1 225 ? 17.109 17.359 23.719 1 97.94 225 ILE B O 1
ATOM 5411 N N . GLU B 1 226 ? 15.703 19.109 23.984 1 98.31 226 GLU B N 1
ATOM 5412 C CA . GLU B 1 226 ? 15.219 18.625 25.281 1 98.31 226 GLU B CA 1
ATOM 5413 C C . GLU B 1 226 ? 14.461 17.312 25.141 1 98.31 226 GLU B C 1
ATOM 5415 O O . GLU B 1 226 ? 14.586 16.422 25.984 1 98.31 226 GLU B O 1
ATOM 5420 N N . VAL B 1 227 ? 13.664 17.188 24.094 1 98.38 227 VAL B N 1
ATOM 5421 C CA . VAL B 1 227 ? 12.914 15.961 23.859 1 98.38 227 VAL B CA 1
ATOM 5422 C C . VAL B 1 227 ? 13.875 14.797 23.625 1 98.38 227 VAL B C 1
ATOM 5424 O O . VAL B 1 227 ? 13.672 13.703 24.141 1 98.38 227 VAL B O 1
ATOM 5427 N N . LEU B 1 228 ? 14.953 15.023 22.844 1 97.75 228 LEU B N 1
ATOM 5428 C CA . LEU B 1 228 ? 15.961 13.992 22.594 1 97.75 228 LEU B CA 1
ATOM 5429 C C . LEU B 1 228 ? 16.656 13.578 23.875 1 97.75 228 LEU B C 1
ATOM 5431 O O . LEU B 1 228 ? 16.938 12.391 24.078 1 97.75 228 LEU B O 1
ATOM 5435 N N . ARG B 1 229 ? 16.969 14.57 24.703 1 97.38 229 ARG B N 1
ATOM 5436 C CA . ARG B 1 229 ? 17.562 14.273 26 1 97.38 229 ARG B CA 1
ATOM 5437 C C . ARG B 1 229 ? 16.656 13.359 26.812 1 97.38 229 ARG B C 1
ATOM 5439 O O . ARG B 1 229 ? 17.141 12.383 27.406 1 97.38 229 ARG B O 1
ATOM 5446 N N . LEU B 1 230 ? 15.406 13.656 26.859 1 98.19 230 LEU B N 1
ATOM 5447 C CA . LEU B 1 230 ? 14.445 12.859 27.609 1 98.19 230 LEU B CA 1
ATOM 5448 C C . LEU B 1 230 ? 14.305 11.469 27.016 1 98.19 230 LEU B C 1
ATOM 5450 O O . LEU B 1 230 ? 14.102 10.484 27.734 1 98.19 230 LEU B O 1
ATOM 5454 N N . ALA B 1 231 ? 14.375 11.328 25.656 1 98.12 231 ALA B N 1
ATOM 5455 C CA . ALA B 1 231 ? 14.312 10.031 24.984 1 98.12 231 ALA B CA 1
ATOM 5456 C C . ALA B 1 231 ? 15.453 9.125 25.438 1 98.12 231 ALA B C 1
ATOM 5458 O O . ALA B 1 231 ? 15.242 7.934 25.688 1 98.12 231 ALA B O 1
ATOM 5459 N N . ARG B 1 232 ? 16.656 9.68 25.562 1 96.56 232 ARG B N 1
ATOM 5460 C CA . ARG B 1 232 ? 17.812 8.93 26.031 1 96.56 232 ARG B CA 1
ATOM 5461 C C . ARG B 1 232 ? 17.672 8.562 27.5 1 96.56 232 ARG B C 1
ATOM 5463 O O . ARG B 1 232 ? 17.906 7.41 27.875 1 96.56 232 ARG B O 1
ATOM 5470 N N . LYS B 1 233 ? 17.25 9.523 28.266 1 96.81 233 LYS B N 1
ATOM 5471 C CA . LYS B 1 233 ? 17.156 9.344 29.719 1 96.81 233 LYS B CA 1
ATOM 5472 C C . LYS B 1 233 ? 16.125 8.281 30.078 1 96.81 233 LYS B C 1
ATOM 5474 O O . LYS B 1 233 ? 16.344 7.477 30.984 1 96.81 233 LYS B O 1
ATOM 5479 N N . HIS B 1 234 ? 15.016 8.273 29.375 1 97.5 234 HIS B N 1
ATOM 5480 C CA . HIS B 1 234 ? 13.906 7.402 29.75 1 97.5 234 HIS B CA 1
ATOM 5481 C C . HIS B 1 234 ? 13.75 6.25 28.766 1 97.5 234 HIS B C 1
ATOM 5483 O O . HIS B 1 234 ? 12.789 5.48 28.844 1 97.5 234 HIS B O 1
ATOM 5489 N N . ASN B 1 235 ? 14.57 6.117 27.797 1 97.44 235 ASN B N 1
ATOM 5490 C CA . ASN B 1 235 ? 14.727 4.996 26.875 1 97.44 235 ASN B CA 1
ATOM 5491 C C . ASN B 1 235 ? 13.469 4.781 26.031 1 97.44 235 ASN B C 1
ATOM 5493 O O . ASN B 1 235 ? 12.883 3.699 26.062 1 97.44 235 ASN B O 1
ATOM 5497 N N . PHE B 1 236 ? 13.086 5.691 25.219 1 98.19 236 PHE B N 1
ATOM 5498 C CA . PHE B 1 236 ? 12.031 5.508 24.234 1 98.19 236 PHE B CA 1
ATOM 5499 C C . PHE B 1 236 ? 12.508 5.961 22.859 1 98.19 236 PHE B C 1
ATOM 5501 O O . PHE B 1 236 ? 13.5 6.68 22.734 1 98.19 236 PHE B O 1
ATOM 5508 N N . LEU B 1 237 ? 11.93 5.477 21.797 1 98.69 237 LEU B N 1
ATOM 5509 C CA . LEU B 1 237 ? 12.211 5.863 20.406 1 98.69 237 LEU B CA 1
ATOM 5510 C C . LEU B 1 237 ? 11.367 7.07 20 1 98.69 237 LEU B C 1
ATOM 5512 O O . LEU B 1 237 ? 10.344 7.352 20.625 1 98.69 237 LEU B O 1
ATOM 5516 N N . ILE B 1 238 ? 11.828 7.836 19.062 1 98.75 238 ILE B N 1
ATOM 5517 C CA . ILE B 1 238 ? 11.102 8.977 18.516 1 98.75 238 ILE B CA 1
ATOM 5518 C C . ILE B 1 238 ? 10.695 8.68 17.062 1 98.75 238 ILE B C 1
ATOM 5520 O O . ILE B 1 238 ? 11.539 8.383 16.219 1 98.75 238 ILE B O 1
ATOM 5524 N N . LEU B 1 239 ? 9.422 8.648 16.781 1 98.81 239 LEU B N 1
ATOM 5525 C CA . LEU B 1 239 ? 8.898 8.633 15.414 1 98.81 239 LEU B CA 1
ATOM 5526 C C . LEU B 1 239 ? 8.625 10.047 14.922 1 98.81 239 LEU B C 1
ATOM 5528 O O . LEU B 1 239 ? 7.629 10.664 15.32 1 98.81 239 LEU B O 1
ATOM 5532 N N . GLU B 1 240 ? 9.516 10.523 14.109 1 98.75 240 GLU B N 1
ATOM 5533 C CA . GLU B 1 240 ? 9.453 11.859 13.516 1 98.75 240 GLU B CA 1
ATOM 5534 C C . GLU B 1 240 ? 8.688 11.844 12.203 1 98.75 240 GLU B C 1
ATOM 5536 O O . GLU B 1 240 ? 9.242 11.5 11.156 1 98.75 240 GLU B O 1
ATOM 5541 N N . ASP B 1 241 ? 7.387 12.195 12.234 1 98.44 241 ASP B N 1
ATOM 5542 C CA . ASP B 1 241 ? 6.52 12.266 11.062 1 98.44 241 ASP B CA 1
ATOM 5543 C C . ASP B 1 241 ? 6.57 13.656 10.422 1 98.44 241 ASP B C 1
ATOM 5545 O O . ASP B 1 241 ? 5.961 14.602 10.93 1 98.44 241 ASP B O 1
ATOM 5549 N N . ASP B 1 242 ? 7.219 13.766 9.266 1 97.25 242 ASP B N 1
ATOM 5550 C CA . ASP B 1 242 ? 7.516 15.125 8.828 1 97.25 242 ASP B CA 1
ATOM 5551 C C . ASP B 1 242 ? 7.137 15.328 7.367 1 97.25 242 ASP B C 1
ATOM 5553 O O . ASP B 1 242 ? 7.961 15.758 6.559 1 97.25 242 ASP B O 1
ATOM 5557 N N . PRO B 1 243 ? 5.805 15.195 7.039 1 97.5 243 PRO B N 1
ATOM 5558 C CA . PRO B 1 243 ? 5.379 15.477 5.668 1 97.5 243 PRO B CA 1
ATOM 5559 C C . PRO B 1 243 ? 5.539 16.953 5.289 1 97.5 243 PRO B C 1
ATOM 5561 O O . PRO B 1 243 ? 5.523 17.281 4.105 1 97.5 243 PRO B O 1
ATOM 5564 N N . TYR B 1 244 ? 5.781 17.844 6.262 1 97.94 244 TYR B N 1
ATOM 5565 C CA . TYR B 1 244 ? 5.789 19.281 6 1 97.94 244 TYR B CA 1
ATOM 5566 C C . TYR B 1 244 ? 7.191 19.859 6.168 1 97.94 244 TYR B C 1
ATOM 5568 O O . TYR B 1 244 ? 7.367 21.078 6.18 1 97.94 244 TYR B O 1
ATOM 5576 N N . PHE B 1 245 ? 8.18 19.031 6.289 1 97.94 245 PHE B N 1
ATOM 5577 C CA . PHE B 1 245 ? 9.547 19.484 6.488 1 97.94 245 PHE B CA 1
ATOM 5578 C C . PHE B 1 245 ? 9.938 20.516 5.426 1 97.94 245 PHE B C 1
ATOM 5580 O O . PHE B 1 245 ? 10.531 21.547 5.742 1 97.94 245 PHE B O 1
ATOM 5587 N N . TYR B 1 246 ? 9.562 20.297 4.18 1 97.81 246 TYR B N 1
ATOM 5588 C CA . TYR B 1 246 ? 9.977 21.156 3.07 1 97.81 246 TYR B CA 1
ATOM 5589 C C . TYR B 1 246 ? 9.008 22.312 2.898 1 97.81 246 TYR B C 1
ATOM 5591 O O . TYR B 1 246 ? 9.195 23.156 2.014 1 97.81 246 TYR B O 1
ATOM 5599 N N . LEU B 1 247 ? 7.992 22.359 3.691 1 98 247 LEU B N 1
ATOM 5600 C CA . LEU B 1 247 ? 7.031 23.453 3.664 1 98 247 LEU B CA 1
ATOM 5601 C C . LEU B 1 247 ? 7.219 24.375 4.867 1 98 247 LEU B C 1
ATOM 5603 O O . LEU B 1 247 ? 6.25 24.719 5.555 1 98 247 LEU B O 1
ATOM 5607 N N . TYR B 1 248 ? 8.422 24.641 5.223 1 98 248 TYR B N 1
ATOM 5608 C CA . TYR B 1 248 ? 8.75 25.625 6.246 1 98 248 TYR B CA 1
ATOM 5609 C C . TYR B 1 248 ? 8.914 27.016 5.633 1 98 248 TYR B C 1
ATOM 5611 O O . TYR B 1 248 ? 9.641 27.188 4.648 1 98 248 TYR B O 1
ATOM 5619 N N . PHE B 1 249 ? 8.242 28 6.16 1 97 249 PHE B N 1
ATOM 5620 C CA . PHE B 1 249 ? 8.289 29.359 5.637 1 97 249 PHE B CA 1
ATOM 5621 C C . PHE B 1 249 ? 8.305 30.375 6.77 1 97 249 PHE B C 1
ATOM 5623 O O . PHE B 1 249 ? 7.727 31.469 6.641 1 97 249 PHE B O 1
ATOM 5630 N N . GLY B 1 250 ? 8.828 30 7.918 1 94.38 250 GLY B N 1
ATOM 5631 C CA . GLY B 1 250 ? 9 30.891 9.055 1 94.38 250 GLY B CA 1
ATOM 5632 C C . GLY B 1 250 ? 10.125 31.891 8.867 1 94.38 250 GLY B C 1
ATOM 5633 O O . GLY B 1 250 ? 10.961 31.719 7.973 1 94.38 250 GLY B O 1
ATOM 5634 N N . ALA B 1 251 ? 10.094 32.875 9.719 1 92.5 251 ALA B N 1
ATOM 5635 C CA . ALA B 1 251 ? 11.086 33.938 9.625 1 92.5 251 ALA B CA 1
ATOM 5636 C C . ALA B 1 251 ? 12.43 33.5 10.18 1 92.5 251 ALA B C 1
ATOM 5638 O O . ALA B 1 251 ? 13.484 33.969 9.75 1 92.5 251 ALA B O 1
ATOM 5639 N N . LYS B 1 252 ? 12.43 32.562 11.094 1 93.31 252 LYS B N 1
ATOM 5640 C CA . LYS B 1 252 ? 13.656 32.031 11.695 1 93.31 252 LYS B CA 1
ATOM 5641 C C . LYS B 1 252 ? 14.25 30.906 10.852 1 93.31 252 LYS B C 1
ATOM 5643 O O . LYS B 1 252 ? 13.562 30.312 10.023 1 93.31 252 LYS B O 1
ATOM 5648 N N . PRO B 1 253 ? 15.562 30.703 11.047 1 93.62 253 PRO B N 1
ATOM 5649 C CA . PRO B 1 253 ? 16.141 29.531 10.383 1 93.62 253 PRO B CA 1
ATOM 5650 C C . PRO B 1 253 ? 15.398 28.234 10.727 1 93.62 253 PRO B C 1
ATOM 5652 O O . PRO B 1 253 ? 14.961 28.047 11.867 1 93.62 253 PRO B O 1
ATOM 5655 N N . ARG B 1 254 ? 15.344 27.391 9.789 1 94.31 254 ARG B N 1
ATOM 5656 C CA . ARG B 1 254 ? 14.672 26.109 9.977 1 94.31 254 ARG B CA 1
ATOM 5657 C C . ARG B 1 254 ? 15.305 25.328 11.117 1 94.31 254 ARG B C 1
ATOM 5659 O O . ARG B 1 254 ? 16.516 25.141 11.148 1 94.31 254 ARG B O 1
ATOM 5666 N N . PRO B 1 255 ? 14.477 24.875 12.102 1 96.56 255 PRO B N 1
ATOM 5667 C CA . PRO B 1 255 ? 15.039 23.969 13.109 1 96.56 255 PRO B CA 1
ATOM 5668 C C . PRO B 1 255 ? 15.539 22.656 12.5 1 96.56 255 PRO B C 1
ATOM 5670 O O . PRO B 1 255 ? 14.922 22.125 11.57 1 96.56 255 PRO B O 1
ATOM 5673 N N . ALA B 1 256 ? 16.672 22.141 13.039 1 97.25 256 ALA B N 1
ATOM 5674 C CA . ALA B 1 256 ? 17.172 20.844 12.594 1 97.25 256 ALA B CA 1
ATOM 5675 C C . ALA B 1 256 ? 16.188 19.734 12.977 1 97.25 256 ALA B C 1
ATOM 5677 O O . ALA B 1 256 ? 15.5 19.828 13.992 1 97.25 256 ALA B O 1
ATOM 5678 N N . SER B 1 257 ? 16.109 18.703 12.109 1 98 257 SER B N 1
ATOM 5679 C CA . SER B 1 257 ? 15.25 17.562 12.43 1 98 257 SER B CA 1
ATOM 5680 C C . SER B 1 257 ? 15.773 16.797 13.648 1 98 257 SER B C 1
ATOM 5682 O O . SER B 1 257 ? 16.953 16.938 14.016 1 98 257 SER B O 1
ATOM 5684 N N . TYR B 1 258 ? 14.867 16.031 14.344 1 98 258 TYR B N 1
ATOM 5685 C CA . TYR B 1 258 ? 15.328 15.133 15.391 1 98 258 TYR B CA 1
ATOM 5686 C C . TYR B 1 258 ? 16.406 14.195 14.867 1 98 258 TYR B C 1
ATOM 5688 O O . TYR B 1 258 ? 17.391 13.906 15.562 1 98 258 TYR B O 1
ATOM 5696 N N . PHE B 1 259 ? 16.234 13.719 13.641 1 97.56 259 PHE B N 1
ATOM 5697 C CA . PHE B 1 259 ? 17.172 12.82 12.977 1 97.56 259 PHE B CA 1
ATOM 5698 C C . PHE B 1 259 ? 18.547 13.469 12.852 1 97.56 259 PHE B C 1
ATOM 5700 O O . PHE B 1 259 ? 19.562 12.828 13.133 1 97.56 259 PHE B O 1
ATOM 5707 N N . SER B 1 260 ? 18.594 14.719 12.445 1 96.5 260 SER B N 1
ATOM 5708 C CA . SER B 1 260 ? 19.828 15.469 12.352 1 96.5 260 SER B CA 1
ATOM 5709 C C . SER B 1 260 ? 20.438 15.711 13.734 1 96.5 260 SER B C 1
ATOM 5711 O O . SER B 1 260 ? 21.641 15.516 13.93 1 96.5 260 SER B O 1
ATOM 5713 N N . LEU B 1 261 ? 19.641 16.125 14.695 1 96.06 261 LEU B N 1
ATOM 5714 C CA . LEU B 1 261 ? 20.078 16.531 16.016 1 96.06 261 LEU B CA 1
ATOM 5715 C C . LEU B 1 261 ? 20.641 15.336 16.797 1 96.06 261 LEU B C 1
ATOM 5717 O O . LEU B 1 261 ? 21.578 15.492 17.594 1 96.06 261 LEU B O 1
ATOM 5721 N N . GLU B 1 262 ? 20.047 14.172 16.562 1 94.75 262 GLU B N 1
ATOM 5722 C CA . GLU B 1 262 ? 20.562 13.008 17.281 1 94.75 262 GLU B CA 1
ATOM 5723 C C . GLU B 1 262 ? 22.031 12.758 16.938 1 94.75 262 GLU B C 1
ATOM 5725 O O . GLU B 1 262 ? 22.797 12.305 17.781 1 94.75 262 GLU B O 1
ATOM 5730 N N . HIS B 1 263 ? 22.375 13.062 15.727 1 93 263 HIS B N 1
ATOM 5731 C CA . HIS B 1 263 ? 23.766 12.914 15.289 1 93 263 HIS B CA 1
ATOM 5732 C C . HIS B 1 263 ? 24.641 14.055 15.812 1 93 263 HIS B C 1
ATOM 5734 O O . HIS B 1 263 ? 25.719 13.82 16.359 1 93 263 HIS B O 1
ATOM 5740 N N . THR B 1 264 ? 24.188 15.289 15.734 1 92 264 THR B N 1
ATOM 5741 C CA . THR B 1 264 ? 25 16.469 16.031 1 92 264 THR B CA 1
ATOM 5742 C C . THR B 1 264 ? 25.234 16.594 17.531 1 92 264 THR B C 1
ATOM 5744 O O . THR B 1 264 ? 26.266 17.109 17.969 1 92 264 THR B O 1
ATOM 5747 N N . LEU B 1 265 ? 24.234 16.203 18.281 1 90.12 265 LEU B N 1
ATOM 5748 C CA . LEU B 1 265 ? 24.344 16.312 19.734 1 90.12 265 LEU B CA 1
ATOM 5749 C C . LEU B 1 265 ? 25.297 15.258 20.281 1 90.12 265 LEU B C 1
ATOM 5751 O O . LEU B 1 265 ? 25.766 15.359 21.422 1 90.12 265 LEU B O 1
ATOM 5755 N N . GLY B 1 266 ? 25.531 14.344 19.406 1 79.25 266 GLY B N 1
ATOM 5756 C CA . GLY B 1 266 ? 26.516 13.344 19.797 1 79.25 266 GLY B CA 1
ATOM 5757 C C . GLY B 1 266 ? 25.969 12.297 20.75 1 79.25 266 GLY B C 1
ATOM 5758 O O . GLY B 1 266 ? 24.766 12.008 20.719 1 79.25 266 GLY B O 1
ATOM 5759 N N . GLU B 1 267 ? 26.688 11.289 21.266 1 81.81 267 GLU B N 1
ATOM 5760 C CA . GLU B 1 267 ? 26.422 10.203 22.203 1 81.81 267 GLU B CA 1
ATOM 5761 C C . GLU B 1 267 ? 26.016 8.922 21.469 1 81.81 267 GLU B C 1
ATOM 5763 O O . GLU B 1 267 ? 26.828 8 21.344 1 81.81 267 GLU B O 1
ATOM 5768 N N . GLU B 1 268 ? 24.766 9.016 20.969 1 92.19 268 GLU B N 1
ATOM 5769 C CA . GLU B 1 268 ? 24.312 7.836 20.25 1 92.19 268 GLU B CA 1
ATOM 5770 C C . GLU B 1 268 ? 23.375 8.211 19.109 1 92.19 268 GLU B C 1
ATOM 5772 O O . GLU B 1 268 ? 22.766 9.289 19.141 1 92.19 268 GLU B O 1
ATOM 5777 N N . VAL B 1 269 ? 23.375 7.414 18.109 1 94.38 269 VAL B N 1
ATOM 5778 C CA . VAL B 1 269 ? 22.406 7.562 17.031 1 94.38 269 VAL B CA 1
ATOM 5779 C C . VAL B 1 269 ? 21.594 6.273 16.875 1 94.38 269 VAL B C 1
ATOM 5781 O O . VAL B 1 269 ? 22.094 5.184 17.172 1 94.38 269 VAL B O 1
ATOM 5784 N N . GLY B 1 270 ? 20.359 6.469 16.484 1 96.44 270 GLY B N 1
ATOM 5785 C CA . GLY B 1 270 ? 19.562 5.293 16.172 1 96.44 270 GLY B CA 1
ATOM 5786 C C . GLY B 1 270 ? 18.203 5.301 16.859 1 96.44 270 GLY B C 1
ATOM 5787 O O . GLY B 1 270 ? 17.391 4.391 16.641 1 96.44 270 GLY B O 1
ATOM 5788 N N . ARG B 1 271 ? 17.875 6.352 17.641 1 97 271 ARG B N 1
ATOM 5789 C CA . ARG B 1 271 ? 16.594 6.398 18.344 1 97 271 ARG B CA 1
ATOM 5790 C C . ARG B 1 271 ? 15.508 7.008 17.484 1 97 271 ARG B C 1
ATOM 5792 O O . ARG B 1 271 ? 14.32 6.852 17.766 1 97 271 ARG B O 1
ATOM 5799 N N . VAL B 1 272 ? 15.867 7.688 16.438 1 98.25 272 VAL B N 1
ATOM 5800 C CA . VAL B 1 272 ? 14.898 8.438 15.648 1 98.25 272 VAL B CA 1
ATOM 5801 C C . VAL B 1 272 ? 14.547 7.66 14.391 1 98.25 272 VAL B C 1
ATOM 5803 O O . VAL B 1 272 ? 15.438 7.242 13.641 1 98.25 272 VAL B O 1
ATOM 5806 N N . ILE B 1 273 ? 13.297 7.359 14.172 1 98.69 273 ILE B N 1
ATOM 5807 C CA . ILE B 1 273 ? 12.719 6.902 12.914 1 98.69 273 ILE B CA 1
ATOM 5808 C C . ILE B 1 273 ? 11.992 8.055 12.234 1 98.69 273 ILE B C 1
ATOM 5810 O O . ILE B 1 273 ? 11.125 8.695 12.828 1 98.69 273 ILE B O 1
ATOM 5814 N N . ARG B 1 274 ? 12.352 8.312 11.023 1 98.69 274 ARG B N 1
ATOM 5815 C CA . ARG B 1 274 ? 11.789 9.469 10.336 1 98.69 274 ARG B CA 1
ATOM 5816 C C . ARG B 1 274 ? 10.93 9.047 9.156 1 98.69 274 ARG B C 1
ATOM 5818 O O . ARG B 1 274 ? 11.297 8.133 8.414 1 98.69 274 ARG B O 1
ATOM 5825 N N . LEU B 1 275 ? 9.766 9.633 9.016 1 98.75 275 LEU B N 1
ATOM 5826 C CA . LEU B 1 275 ? 8.867 9.438 7.879 1 98.75 275 LEU B CA 1
ATOM 5827 C C . LEU B 1 275 ? 8.797 10.703 7.023 1 98.75 275 LEU B C 1
ATOM 5829 O O . LEU B 1 275 ? 8.562 11.797 7.543 1 98.75 275 LEU B O 1
ATOM 5833 N N . ASP B 1 276 ? 9.055 10.539 5.746 1 98.38 276 ASP B N 1
ATOM 5834 C CA . ASP B 1 276 ? 8.984 11.625 4.766 1 98.38 276 ASP B CA 1
ATOM 5835 C C . ASP B 1 276 ? 8.078 11.25 3.598 1 98.38 276 ASP B C 1
ATOM 5837 O O . ASP B 1 276 ? 7.723 10.078 3.428 1 98.38 276 ASP B O 1
ATOM 5841 N N . THR B 1 277 ? 7.637 12.242 2.848 1 98 277 THR B N 1
ATOM 5842 C CA . THR B 1 277 ? 6.824 12.023 1.656 1 98 277 THR B CA 1
ATOM 5843 C C . THR B 1 277 ? 7.023 13.148 0.649 1 98 277 THR B C 1
ATOM 5845 O O . THR B 1 277 ? 7.426 14.258 1.02 1 98 277 THR B O 1
ATOM 5848 N N . PHE B 1 278 ? 6.809 12.898 -0.632 1 97.94 278 PHE B N 1
ATOM 5849 C CA . PHE B 1 278 ? 6.789 13.914 -1.675 1 97.94 278 PHE B CA 1
ATOM 5850 C C . PHE B 1 278 ? 5.367 14.391 -1.941 1 97.94 278 PHE B C 1
ATOM 5852 O O . PHE B 1 278 ? 5.141 15.227 -2.818 1 97.94 278 PHE B O 1
ATOM 5859 N N . SER B 1 279 ? 4.387 13.953 -1.147 1 96.88 279 SER B N 1
ATOM 5860 C CA . SER B 1 279 ? 2.975 14.234 -1.393 1 96.88 279 SER B CA 1
ATOM 5861 C C . SER B 1 279 ? 2.691 15.734 -1.357 1 96.88 279 SER B C 1
ATOM 5863 O O . SER B 1 279 ? 1.806 16.219 -2.064 1 96.88 279 SER B O 1
ATOM 5865 N N . LYS B 1 280 ? 3.451 16.453 -0.538 1 96.81 280 LYS B N 1
ATOM 5866 C CA . LYS B 1 280 ? 3.107 17.844 -0.29 1 96.81 280 LYS B CA 1
ATOM 5867 C C . LYS B 1 280 ? 3.902 18.781 -1.199 1 96.81 280 LYS B C 1
ATOM 5869 O O . LYS B 1 280 ? 3.566 19.953 -1.339 1 96.81 280 LYS B O 1
ATOM 5874 N N . VAL B 1 281 ? 4.93 18.219 -1.87 1 97.19 281 VAL B N 1
ATOM 5875 C CA . VAL B 1 281 ? 5.789 19.125 -2.625 1 97.19 281 VAL B CA 1
ATOM 5876 C C . VAL B 1 281 ? 5.84 18.688 -4.086 1 97.19 281 VAL B C 1
ATOM 5878 O O . VAL B 1 281 ? 6.25 19.453 -4.957 1 97.19 281 VAL B O 1
ATOM 5881 N N . LEU B 1 282 ? 5.48 17.469 -4.434 1 97.06 282 LEU B N 1
ATOM 5882 C CA . LEU B 1 282 ? 5.457 17.016 -5.82 1 97.06 282 LEU B CA 1
ATOM 5883 C C . LEU B 1 282 ? 4.051 16.594 -6.234 1 97.06 282 LEU B C 1
ATOM 5885 O O . LEU B 1 282 ? 3.332 17.375 -6.867 1 97.06 282 LEU B O 1
ATOM 5889 N N . ALA B 1 283 ? 3.576 15.422 -5.738 1 96.44 283 ALA B N 1
ATOM 5890 C CA . ALA B 1 283 ? 2.246 14.953 -6.121 1 96.44 283 ALA B CA 1
ATOM 5891 C C . ALA B 1 283 ? 1.688 13.977 -5.09 1 96.44 283 ALA B C 1
ATOM 5893 O O . ALA B 1 283 ? 2.262 12.914 -4.859 1 96.44 283 ALA B O 1
ATOM 5894 N N . ALA B 1 284 ? 0.566 14.375 -4.535 1 96.06 284 ALA B N 1
ATOM 5895 C CA . ALA B 1 284 ? -0.064 13.555 -3.508 1 96.06 284 ALA B CA 1
ATOM 5896 C C . ALA B 1 284 ? -0.604 12.25 -4.102 1 96.06 284 ALA B C 1
ATOM 5898 O O . ALA B 1 284 ? -0.542 11.203 -3.463 1 96.06 284 ALA B O 1
ATOM 5899 N N . GLY B 1 285 ? -1.065 12.297 -5.316 1 96.5 285 GLY B N 1
ATOM 5900 C CA . GLY B 1 285 ? -1.718 11.164 -5.953 1 96.5 285 GLY B CA 1
ATOM 5901 C C . GLY B 1 285 ? -0.756 10.047 -6.312 1 96.5 285 GLY B C 1
ATOM 5902 O O . GLY B 1 285 ? -1.18 8.922 -6.59 1 96.5 285 GLY B O 1
ATOM 5903 N N . PHE B 1 286 ? 0.544 10.297 -6.348 1 97.25 286 PHE B N 1
ATOM 5904 C CA . PHE B 1 286 ? 1.537 9.289 -6.703 1 97.25 286 PHE B CA 1
ATOM 5905 C C . PHE B 1 286 ? 1.757 8.32 -5.547 1 97.25 286 PHE B C 1
ATOM 5907 O O . PHE B 1 286 ? 2.309 7.234 -5.742 1 97.25 286 PHE B O 1
ATOM 5914 N N . ARG B 1 287 ? 1.314 8.656 -4.328 1 97.25 287 ARG B N 1
ATOM 5915 C CA . ARG B 1 287 ? 1.394 7.836 -3.125 1 97.25 287 ARG B CA 1
ATOM 5916 C C . ARG B 1 287 ? 2.822 7.363 -2.877 1 97.25 287 ARG B C 1
ATOM 5918 O O . ARG B 1 287 ? 3.111 6.168 -2.973 1 97.25 287 ARG B O 1
ATOM 5925 N N . PHE B 1 288 ? 3.674 8.242 -2.471 1 98 288 PHE B N 1
ATOM 5926 C CA . PHE B 1 288 ? 5.094 7.965 -2.281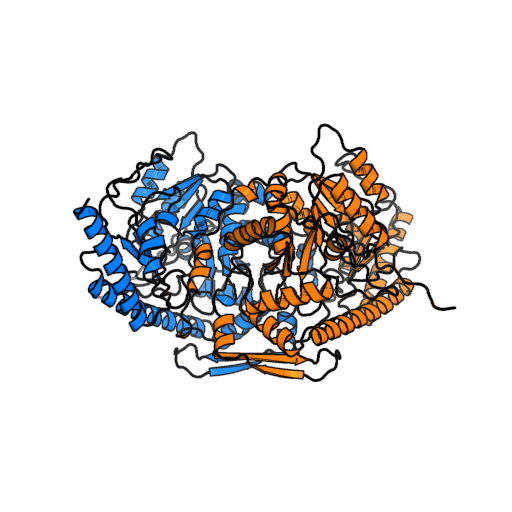 1 98 288 PHE B CA 1
ATOM 5927 C C . PHE B 1 288 ? 5.578 8.508 -0.942 1 98 288 PHE B C 1
ATOM 5929 O O . PHE B 1 288 ? 5.363 9.68 -0.628 1 98 288 PHE B O 1
ATOM 5936 N N . GLY B 1 289 ? 6.203 7.691 -0.154 1 98.12 289 GLY B N 1
ATOM 5937 C CA . GLY B 1 289 ? 6.855 8.047 1.097 1 98.12 289 GLY B CA 1
ATOM 5938 C C . GLY B 1 289 ? 8.062 7.18 1.406 1 98.12 289 GLY B C 1
ATOM 5939 O O . GLY B 1 289 ? 8.328 6.207 0.7 1 98.12 289 GLY B O 1
ATOM 5940 N N . TRP B 1 290 ? 8.836 7.555 2.379 1 98.75 290 TRP B N 1
ATOM 5941 C CA . TRP B 1 290 ? 9.969 6.723 2.77 1 98.75 290 TRP B CA 1
ATOM 5942 C C . TRP B 1 290 ? 10.25 6.848 4.266 1 98.75 290 TRP B C 1
ATOM 5944 O O . TRP B 1 290 ? 9.812 7.812 4.902 1 98.75 290 TRP B O 1
ATOM 5954 N N . VAL B 1 291 ? 10.836 5.809 4.797 1 98.75 291 VAL B N 1
ATOM 5955 C CA . VAL B 1 291 ? 11.25 5.742 6.195 1 98.75 291 VAL B CA 1
ATOM 5956 C C . VAL B 1 291 ? 12.773 5.715 6.285 1 98.75 291 VAL B C 1
ATOM 5958 O O . VAL B 1 291 ? 13.438 5.078 5.465 1 98.75 291 VAL B O 1
ATOM 5961 N N . THR B 1 292 ? 13.32 6.496 7.16 1 98.38 292 THR B N 1
ATOM 5962 C CA . THR B 1 292 ? 14.742 6.543 7.473 1 98.38 292 THR B CA 1
ATOM 5963 C C . THR B 1 292 ? 14.992 6.16 8.93 1 98.38 292 THR B C 1
ATOM 5965 O O . THR B 1 292 ? 14.32 6.664 9.828 1 98.38 292 THR B O 1
ATOM 5968 N N . GLY B 1 293 ? 15.945 5.266 9.195 1 98 293 GLY B N 1
ATOM 5969 C CA . GLY B 1 293 ? 16.25 4.859 10.562 1 98 293 GLY B CA 1
ATOM 5970 C C . GLY B 1 293 ? 17.219 3.693 10.633 1 98 293 GLY B C 1
ATOM 5971 O O . GLY B 1 293 ? 17.938 3.406 9.664 1 98 293 GLY B O 1
ATOM 5972 N N . ALA B 1 294 ? 17.312 3.047 11.812 1 97.62 294 ALA B N 1
ATOM 5973 C CA . ALA B 1 294 ? 18.25 1.953 12.07 1 97.62 294 ALA B CA 1
ATOM 5974 C C . ALA B 1 294 ? 17.922 0.736 11.211 1 97.62 294 ALA B C 1
ATOM 5976 O O . ALA B 1 294 ? 16.75 0.347 11.086 1 97.62 294 ALA B O 1
ATOM 5977 N N . PRO B 1 295 ? 18.938 0.126 10.586 1 96.56 295 PRO B N 1
ATOM 5978 C CA . PRO B 1 295 ? 18.719 -1.045 9.742 1 96.56 295 PRO B CA 1
ATOM 5979 C C . PRO B 1 295 ? 17.938 -2.15 10.453 1 96.56 295 PRO B C 1
ATOM 5981 O O . PRO B 1 295 ? 17.094 -2.814 9.844 1 96.56 295 PRO B O 1
ATOM 5984 N N . ALA B 1 296 ? 18.156 -2.311 11.727 1 95.38 296 ALA B N 1
ATOM 5985 C CA . ALA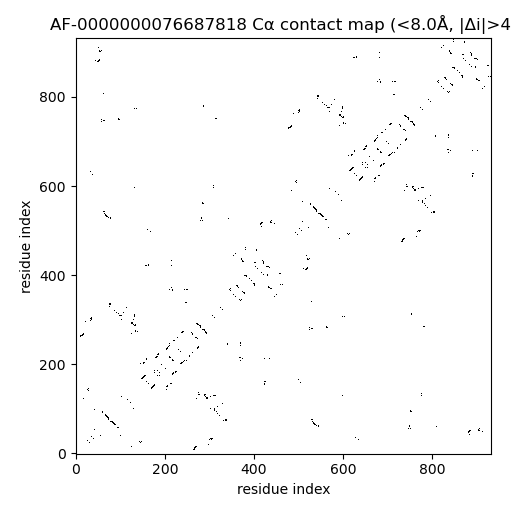 B 1 296 ? 17.5 -3.357 12.492 1 95.38 296 ALA B CA 1
ATOM 5986 C C . ALA B 1 296 ? 15.977 -3.186 12.453 1 95.38 296 ALA B C 1
ATOM 5988 O O . ALA B 1 296 ? 15.234 -4.168 12.383 1 95.38 296 ALA B O 1
ATOM 5989 N N . LEU B 1 297 ? 15.531 -1.975 12.539 1 96.94 297 LEU B N 1
ATOM 5990 C CA . LEU B 1 297 ? 14.102 -1.682 12.492 1 96.94 297 LEU B CA 1
ATOM 5991 C C . LEU B 1 297 ? 13.578 -1.769 11.062 1 96.94 297 LEU B C 1
ATOM 5993 O O . LEU B 1 297 ? 12.492 -2.311 10.828 1 96.94 297 LEU B O 1
ATOM 5997 N N . LEU B 1 298 ? 14.375 -1.277 10.094 1 96.88 298 LEU B N 1
ATOM 5998 C CA . LEU B 1 298 ? 13.914 -1.221 8.711 1 96.88 298 LEU B CA 1
ATOM 5999 C C . LEU B 1 298 ? 13.875 -2.615 8.094 1 96.88 298 LEU B C 1
ATOM 6001 O O . LEU B 1 298 ? 13.07 -2.883 7.199 1 96.88 298 LEU B O 1
ATOM 6005 N N . ASP B 1 299 ? 14.727 -3.525 8.586 1 93.88 299 ASP B N 1
ATOM 6006 C CA . ASP B 1 299 ? 14.648 -4.91 8.133 1 93.88 299 ASP B CA 1
ATOM 6007 C C . ASP B 1 299 ? 13.273 -5.508 8.438 1 93.88 299 ASP B C 1
ATOM 6009 O O . ASP B 1 299 ? 12.711 -6.234 7.613 1 93.88 299 ASP B O 1
ATOM 6013 N N . VAL B 1 300 ? 12.742 -5.188 9.562 1 93.69 300 VAL B N 1
ATOM 6014 C CA . VAL B 1 300 ? 11.438 -5.703 9.961 1 93.69 300 VAL B CA 1
ATOM 6015 C C . VAL B 1 300 ? 10.336 -5.023 9.141 1 93.69 300 VAL B C 1
ATOM 6017 O O . VAL B 1 300 ? 9.383 -5.676 8.719 1 93.69 300 VAL B O 1
ATOM 6020 N N . ILE B 1 301 ? 10.508 -3.748 8.906 1 95.69 301 ILE B N 1
ATOM 6021 C CA . ILE B 1 301 ? 9.539 -3.01 8.109 1 95.69 301 ILE B CA 1
ATOM 6022 C C . ILE B 1 301 ? 9.5 -3.576 6.688 1 95.69 301 ILE B C 1
ATOM 6024 O O . ILE B 1 301 ? 8.422 -3.764 6.121 1 95.69 301 ILE B O 1
ATOM 6028 N N . ASP B 1 302 ? 10.656 -3.844 6.145 1 93.62 302 ASP B N 1
ATOM 6029 C CA . ASP B 1 302 ? 10.734 -4.414 4.805 1 93.62 302 ASP B CA 1
ATOM 6030 C C . ASP B 1 302 ? 10.078 -5.789 4.758 1 93.62 302 ASP B C 1
ATOM 6032 O O . ASP B 1 302 ? 9.367 -6.113 3.797 1 93.62 302 ASP B O 1
ATOM 6036 N N . ALA B 1 303 ? 10.359 -6.59 5.758 1 90.31 303 ALA B N 1
ATOM 6037 C CA . ALA B 1 303 ? 9.719 -7.898 5.824 1 90.31 303 ALA B CA 1
ATOM 6038 C C . ALA B 1 303 ? 8.195 -7.766 5.844 1 90.31 303 ALA B C 1
ATOM 6040 O O . ALA B 1 303 ? 7.496 -8.531 5.176 1 90.31 303 ALA B O 1
ATOM 6041 N N . HIS B 1 304 ? 7.715 -6.824 6.566 1 91.56 304 HIS B N 1
ATOM 6042 C CA . HIS B 1 304 ? 6.285 -6.539 6.602 1 91.56 304 HIS B CA 1
ATOM 6043 C C . HIS B 1 304 ? 5.77 -6.125 5.227 1 91.56 304 HIS B C 1
ATOM 6045 O O . HIS B 1 304 ? 4.715 -6.586 4.789 1 91.56 304 HIS B O 1
ATOM 6051 N N . SER B 1 305 ? 6.516 -5.293 4.562 1 93.5 305 SER B N 1
ATOM 6052 C CA . SER B 1 305 ? 6.121 -4.797 3.246 1 93.5 305 SER B CA 1
ATOM 6053 C C . SER B 1 305 ? 6.055 -5.926 2.227 1 93.5 305 SER B C 1
ATOM 6055 O O . SER B 1 305 ? 5.16 -5.953 1.379 1 93.5 305 SER B O 1
ATOM 6057 N N . THR B 1 306 ? 6.961 -6.875 2.291 1 90.88 306 THR B N 1
ATOM 6058 C CA . THR B 1 306 ? 6.973 -7.977 1.336 1 90.88 306 THR B CA 1
ATOM 6059 C C . THR B 1 306 ? 5.68 -8.781 1.424 1 90.88 306 THR B C 1
ATOM 6061 O O . THR B 1 306 ? 5.281 -9.43 0.455 1 90.88 306 THR B O 1
ATOM 6064 N N . ASN B 1 307 ? 5.016 -8.656 2.525 1 89.12 307 ASN B N 1
ATOM 6065 C CA . ASN B 1 307 ? 3.824 -9.469 2.76 1 89.12 307 ASN B CA 1
ATOM 6066 C C . ASN B 1 307 ? 2.547 -8.656 2.561 1 89.12 307 ASN B C 1
ATOM 6068 O O . ASN B 1 307 ? 1.449 -9.219 2.533 1 89.12 307 ASN B O 1
ATOM 6072 N N . THR B 1 308 ? 2.639 -7.379 2.422 1 92.19 308 THR B N 1
ATOM 6073 C CA . THR B 1 308 ? 1.461 -6.523 2.312 1 92.19 308 THR B CA 1
ATOM 6074 C C . THR B 1 308 ? 1.478 -5.746 1.002 1 92.19 308 THR B C 1
ATOM 6076 O O . THR B 1 308 ? 1.002 -6.234 -0.024 1 92.19 308 THR B O 1
ATOM 6079 N N . THR B 1 309 ? 2.27 -4.691 0.99 1 93.75 309 THR B N 1
ATOM 6080 C CA . THR B 1 309 ? 2.277 -3.836 -0.192 1 93.75 309 THR B CA 1
ATOM 6081 C C . THR B 1 309 ? 3.332 -4.305 -1.191 1 93.75 309 THR B C 1
ATOM 6083 O O . THR B 1 309 ? 3.336 -3.871 -2.346 1 93.75 309 THR B O 1
ATOM 6086 N N . VAL B 1 310 ? 4.191 -5.207 -0.84 1 91.88 310 VAL B N 1
ATOM 6087 C CA . VAL B 1 310 ? 5.273 -5.781 -1.632 1 91.88 310 VAL B CA 1
ATOM 6088 C C . VAL B 1 310 ? 6.312 -4.711 -1.95 1 91.88 310 VAL B C 1
ATOM 6090 O O . VAL B 1 310 ? 7.484 -4.852 -1.606 1 91.88 310 VAL B O 1
ATOM 6093 N N . GLN B 1 311 ? 5.867 -3.615 -2.57 1 93.56 311 GLN B N 1
ATOM 6094 C CA . GLN B 1 311 ? 6.738 -2.514 -2.971 1 93.56 311 GLN B CA 1
ATOM 6095 C C . GLN B 1 311 ? 5.926 -1.262 -3.293 1 93.56 311 GLN B C 1
ATOM 6097 O O . GLN B 1 311 ? 4.719 -1.341 -3.523 1 93.56 311 GLN B O 1
ATOM 6102 N N . CYS B 1 312 ? 6.664 -0.174 -3.293 1 95.56 312 CYS B N 1
ATOM 6103 C CA . CYS B 1 312 ? 6.133 1.035 -3.916 1 95.56 312 CYS B CA 1
ATOM 6104 C C . CYS B 1 312 ? 6.051 0.879 -5.43 1 95.56 312 CYS B C 1
ATOM 6106 O O . CYS B 1 312 ? 6.891 0.209 -6.035 1 95.56 312 CYS B O 1
ATOM 6108 N N . SER B 1 313 ? 5.035 1.539 -6.055 1 97.69 313 SER B N 1
ATOM 6109 C CA . SER B 1 313 ? 4.859 1.469 -7.504 1 97.69 313 SER B CA 1
ATOM 6110 C C . SER B 1 313 ? 6.164 1.76 -8.234 1 97.69 313 SER B C 1
ATOM 6112 O O . SER B 1 313 ? 6.789 2.797 -8.008 1 97.69 313 SER B O 1
ATOM 6114 N N . SER B 1 314 ? 6.602 0.811 -9.141 1 97.5 314 SER B N 1
ATOM 6115 C CA . SER B 1 314 ? 7.793 1.043 -9.945 1 97.5 314 SER B CA 1
ATOM 6116 C C . SER B 1 314 ? 7.609 2.24 -10.875 1 97.5 314 SER B C 1
ATOM 6118 O O . SER B 1 314 ? 8.562 2.975 -11.148 1 97.5 314 SER B O 1
ATOM 6120 N N . LEU B 1 315 ? 6.379 2.439 -11.359 1 97.94 315 LEU B N 1
ATOM 6121 C CA . LEU B 1 315 ? 6.078 3.584 -12.211 1 97.94 315 LEU B CA 1
ATOM 6122 C C . LEU B 1 315 ? 6.391 4.895 -11.492 1 97.94 315 LEU B C 1
ATOM 6124 O O . LEU B 1 315 ? 7.102 5.746 -12.031 1 97.94 315 LEU B O 1
ATOM 6128 N N . THR B 1 316 ? 5.91 5.016 -10.297 1 98.06 316 THR B N 1
ATOM 6129 C CA . THR B 1 316 ? 6.145 6.211 -9.492 1 98.06 316 THR B CA 1
ATOM 6130 C C . THR B 1 316 ? 7.637 6.395 -9.227 1 98.06 316 THR B C 1
ATOM 6132 O O . THR B 1 316 ? 8.164 7.504 -9.352 1 98.06 316 THR B O 1
ATOM 6135 N N . GLN B 1 317 ? 8.289 5.324 -8.883 1 98.38 317 GLN B N 1
ATOM 6136 C CA . GLN B 1 317 ? 9.711 5.387 -8.555 1 98.38 317 GLN B CA 1
ATOM 6137 C C . GLN B 1 317 ? 10.531 5.855 -9.75 1 98.38 317 GLN B C 1
ATOM 6139 O O . GLN B 1 317 ? 11.414 6.703 -9.617 1 98.38 317 GLN B O 1
ATOM 6144 N N . VAL B 1 318 ? 10.227 5.316 -10.945 1 98.38 318 VAL B N 1
ATOM 6145 C CA . VAL B 1 318 ? 10.984 5.66 -12.148 1 98.38 318 VAL B CA 1
ATOM 6146 C C . VAL B 1 318 ? 10.719 7.113 -12.531 1 98.38 318 VAL B C 1
ATOM 6148 O O . VAL B 1 318 ? 11.641 7.844 -12.891 1 98.38 318 VAL B O 1
ATOM 6151 N N . LEU B 1 319 ? 9.477 7.566 -12.422 1 98 319 LEU B N 1
ATOM 6152 C CA . LEU B 1 319 ? 9.133 8.945 -12.75 1 98 319 LEU B CA 1
ATOM 6153 C C . LEU B 1 319 ? 9.812 9.922 -11.797 1 98 319 LEU B C 1
ATOM 6155 O O . LEU B 1 319 ? 10.336 10.953 -12.227 1 98 319 LEU B O 1
ATOM 6159 N N . TYR B 1 320 ? 9.844 9.625 -10.523 1 98.31 320 TYR B N 1
ATOM 6160 C CA . TYR B 1 320 ? 10.508 10.492 -9.555 1 98.31 320 TYR B CA 1
ATOM 6161 C C . TYR B 1 320 ? 12.023 10.461 -9.75 1 98.31 320 TYR B C 1
ATOM 6163 O O . TYR B 1 320 ? 12.688 11.492 -9.641 1 98.31 320 TYR B O 1
ATOM 6171 N N . LEU B 1 321 ? 12.555 9.234 -10.016 1 98.44 321 LEU B N 1
ATOM 6172 C CA . LEU B 1 321 ? 13.984 9.164 -10.289 1 98.44 321 LEU B CA 1
ATOM 6173 C C . LEU B 1 321 ? 14.359 10.055 -11.461 1 98.44 321 LEU B C 1
ATOM 6175 O O . LEU B 1 321 ? 15.336 10.805 -11.398 1 98.44 321 LEU B O 1
ATOM 6179 N N . LYS B 1 322 ? 13.555 9.977 -12.516 1 97.75 322 LYS B N 1
ATOM 6180 C CA . LYS B 1 322 ? 13.812 10.789 -13.703 1 97.75 322 LYS B CA 1
ATOM 6181 C C . LYS B 1 322 ? 13.711 12.273 -13.383 1 97.75 322 LYS B C 1
ATOM 6183 O O . LYS B 1 322 ? 14.555 13.07 -13.812 1 97.75 322 LYS B O 1
ATOM 6188 N N . THR B 1 323 ? 12.727 12.703 -12.656 1 98 323 THR B N 1
ATOM 6189 C CA . THR B 1 323 ? 12.516 14.086 -12.242 1 98 323 THR B CA 1
ATOM 6190 C C . THR B 1 323 ? 13.68 14.586 -11.398 1 98 323 THR B C 1
ATOM 6192 O O . THR B 1 323 ? 14.258 15.633 -11.688 1 98 323 THR B O 1
ATOM 6195 N N . LEU B 1 324 ? 14.055 13.805 -10.43 1 98.38 324 LEU B N 1
ATOM 6196 C CA . LEU B 1 324 ? 15.055 14.203 -9.445 1 98.38 324 LEU B CA 1
ATOM 6197 C C . LEU B 1 324 ? 16.453 14.242 -10.07 1 98.38 324 LEU B C 1
ATOM 6199 O O . LEU B 1 324 ? 17.25 15.109 -9.742 1 98.38 324 LEU B O 1
ATOM 6203 N N . THR B 1 325 ? 16.734 13.289 -10.961 1 97.88 325 THR B N 1
ATOM 6204 C CA . THR B 1 325 ? 18.031 13.289 -11.633 1 97.88 325 THR B CA 1
ATOM 6205 C C . THR B 1 325 ? 18.125 14.461 -12.602 1 97.88 325 THR B C 1
ATOM 6207 O O . THR B 1 325 ? 19.203 15.023 -12.797 1 97.88 325 THR B O 1
ATOM 6210 N N . THR B 1 326 ? 17.031 14.82 -13.234 1 97.56 326 THR B N 1
ATOM 6211 C CA . THR B 1 326 ? 17.016 15.961 -14.141 1 97.56 326 THR B CA 1
ATOM 6212 C C . THR B 1 326 ? 17.25 17.266 -13.375 1 97.56 326 THR B C 1
ATOM 6214 O O . THR B 1 326 ? 18.016 18.125 -13.828 1 97.56 326 THR B O 1
ATOM 6217 N N . TRP B 1 327 ? 16.672 17.422 -12.203 1 97.62 327 TRP B N 1
ATOM 6218 C CA . TRP B 1 327 ? 16.75 18.656 -11.414 1 97.62 327 TRP B CA 1
ATOM 6219 C C . TRP B 1 327 ? 18.031 18.703 -10.602 1 97.62 327 TRP B C 1
ATOM 6221 O O . TRP B 1 327 ? 18.562 19.781 -10.344 1 97.62 327 TRP B O 1
ATOM 6231 N N . GLY B 1 328 ? 18.531 17.516 -10.156 1 97.88 328 GLY B N 1
ATOM 6232 C CA . GLY B 1 328 ? 19.562 17.469 -9.133 1 97.88 328 GLY B CA 1
ATOM 6233 C C . GLY B 1 328 ? 19.078 17.891 -7.762 1 97.88 328 GLY B C 1
ATOM 6234 O O . GLY B 1 328 ? 17.938 18.328 -7.613 1 97.88 328 GLY B O 1
ATOM 6235 N N . ILE B 1 329 ? 19.922 17.766 -6.797 1 98.06 329 ILE B N 1
ATOM 6236 C CA . ILE B 1 329 ? 19.562 18.094 -5.422 1 98.06 329 ILE B CA 1
ATOM 6237 C C . ILE B 1 329 ? 19.234 19.594 -5.316 1 98.06 329 ILE B C 1
ATOM 6239 O O . ILE B 1 329 ? 18.234 19.969 -4.719 1 98.06 329 ILE B O 1
ATOM 6243 N N . SER B 1 330 ? 20.078 20.406 -5.918 1 98.12 330 SER B N 1
ATOM 6244 C CA . SER B 1 330 ? 19.859 21.859 -5.867 1 98.12 330 SER B CA 1
ATOM 6245 C C . SER B 1 330 ? 18.531 22.234 -6.504 1 98.12 330 SER B C 1
ATOM 6247 O O . SER B 1 330 ? 17.797 23.078 -5.969 1 98.12 330 SER B O 1
ATOM 6249 N N . GLY B 1 331 ? 18.266 21.672 -7.691 1 98.12 331 GLY B N 1
ATOM 6250 C CA . GLY B 1 331 ? 17 21.938 -8.352 1 98.12 331 GLY B CA 1
ATOM 6251 C C . GLY B 1 331 ? 15.797 21.516 -7.539 1 98.12 331 GLY B C 1
ATOM 6252 O O . GLY B 1 331 ? 14.797 22.234 -7.469 1 98.12 331 GLY B O 1
ATOM 6253 N N . PHE B 1 332 ? 15.867 20.344 -6.941 1 98.38 332 PHE B N 1
ATOM 6254 C CA . PHE B 1 332 ? 14.781 19.875 -6.09 1 98.38 332 PHE B CA 1
ATOM 6255 C C . PHE B 1 332 ? 14.547 20.844 -4.934 1 98.38 332 PHE B C 1
ATOM 6257 O O . PHE B 1 332 ? 13.406 21.203 -4.641 1 98.38 332 PHE B O 1
ATOM 6264 N N . LEU B 1 333 ? 15.625 21.234 -4.258 1 98.12 333 LEU B N 1
ATOM 6265 C CA . LEU B 1 333 ? 15.508 22.141 -3.127 1 98.12 333 LEU B CA 1
ATOM 6266 C C . LEU B 1 333 ? 14.938 23.5 -3.572 1 98.12 333 LEU B C 1
ATOM 6268 O O . LEU B 1 333 ? 14.133 24.094 -2.859 1 98.12 333 LEU B O 1
ATOM 6272 N N . ASP B 1 334 ? 15.344 23.984 -4.734 1 97.81 334 ASP B N 1
ATOM 6273 C CA . ASP B 1 334 ? 14.766 25.219 -5.281 1 97.81 334 ASP B CA 1
ATOM 6274 C C . ASP B 1 334 ? 13.258 25.078 -5.453 1 97.81 334 ASP B C 1
ATOM 6276 O O . ASP B 1 334 ? 12.508 26.016 -5.129 1 97.81 334 ASP B O 1
ATOM 6280 N N . HIS B 1 335 ? 12.828 24 -5.992 1 98.19 335 HIS B N 1
ATOM 6281 C CA . HIS B 1 335 ? 11.398 23.75 -6.145 1 98.19 335 HIS B CA 1
ATOM 6282 C C . HIS B 1 335 ? 10.68 23.828 -4.805 1 98.19 335 HIS B C 1
ATOM 6284 O O . HIS B 1 335 ? 9.625 24.453 -4.695 1 98.19 335 HIS B O 1
ATOM 6290 N N . THR B 1 336 ? 11.234 23.141 -3.797 1 98 336 THR B N 1
ATOM 6291 C CA . THR B 1 336 ? 10.578 23.125 -2.496 1 98 336 THR B CA 1
ATOM 6292 C C . THR B 1 336 ? 10.508 24.516 -1.893 1 98 336 THR B C 1
ATOM 6294 O O . THR B 1 336 ? 9.547 24.859 -1.196 1 98 336 THR B O 1
ATOM 6297 N N . ILE B 1 337 ? 11.523 25.344 -2.135 1 97.25 337 ILE B N 1
ATOM 6298 C CA . ILE B 1 337 ? 11.523 26.734 -1.67 1 97.25 337 ILE B CA 1
ATOM 6299 C C . ILE B 1 337 ? 10.375 27.484 -2.328 1 97.25 337 ILE B C 1
ATOM 6301 O O . ILE B 1 337 ? 9.648 28.234 -1.66 1 97.25 337 ILE B O 1
ATOM 6305 N N . GLN B 1 338 ? 10.18 27.297 -3.637 1 97.25 338 GLN B N 1
ATOM 6306 C CA . GLN B 1 338 ? 9.086 27.938 -4.352 1 97.25 338 GLN B CA 1
ATOM 6307 C C . GLN B 1 338 ? 7.734 27.484 -3.805 1 97.25 338 GLN B C 1
ATOM 6309 O O . GLN B 1 338 ? 6.82 28.312 -3.652 1 97.25 338 GLN B O 1
ATOM 6314 N N . VAL B 1 339 ? 7.633 26.234 -3.551 1 97.75 339 VAL B N 1
ATOM 6315 C CA . VAL B 1 339 ? 6.383 25.703 -3.023 1 97.75 339 VAL B CA 1
ATOM 6316 C C . VAL B 1 339 ? 6.113 26.281 -1.638 1 97.75 339 VAL B C 1
ATOM 6318 O O . VAL B 1 339 ? 4.984 26.672 -1.333 1 97.75 339 VAL B O 1
ATOM 6321 N N . ALA B 1 340 ? 7.148 26.312 -0.788 1 97.94 340 ALA B N 1
ATOM 6322 C CA . ALA B 1 340 ? 7 26.875 0.548 1 97.94 340 ALA B CA 1
ATOM 6323 C C . ALA B 1 340 ? 6.559 28.344 0.474 1 97.94 340 ALA B C 1
ATOM 6325 O O . ALA B 1 340 ? 5.703 28.781 1.247 1 97.94 340 ALA B O 1
ATOM 6326 N N . GLU B 1 341 ? 7.152 29.062 -0.417 1 97.5 341 GLU B N 1
ATOM 6327 C CA . GLU B 1 341 ? 6.785 30.469 -0.589 1 97.5 341 GLU B CA 1
ATOM 6328 C C . GLU B 1 341 ? 5.336 30.609 -1.048 1 97.5 341 GLU B C 1
ATOM 6330 O O . GLU B 1 341 ? 4.633 31.531 -0.626 1 97.5 341 GLU B O 1
ATOM 6335 N N . PHE B 1 342 ? 4.953 29.766 -1.929 1 97.62 342 PHE B N 1
ATOM 6336 C CA . PHE B 1 342 ? 3.564 29.734 -2.375 1 97.62 342 PHE B CA 1
ATOM 6337 C C . PHE B 1 342 ? 2.619 29.562 -1.193 1 97.62 342 PHE B C 1
ATOM 6339 O O . PHE B 1 342 ? 1.64 30.312 -1.064 1 97.62 342 PHE B O 1
ATOM 6346 N N . TYR B 1 343 ? 2.896 28.625 -0.328 1 97.75 343 TYR B N 1
ATOM 6347 C CA . TYR B 1 343 ? 2.008 28.344 0.794 1 97.75 343 TYR B CA 1
ATOM 6348 C C . TYR B 1 343 ? 2.111 29.438 1.855 1 97.75 343 TYR B C 1
ATOM 6350 O O . TYR B 1 343 ? 1.139 29.719 2.557 1 97.75 343 TYR B O 1
ATOM 6358 N N . ARG B 1 344 ? 3.295 30.094 1.989 1 98.06 344 ARG B N 1
ATOM 6359 C CA . ARG B 1 344 ? 3.391 31.266 2.85 1 98.06 344 ARG B CA 1
ATOM 6360 C C . ARG B 1 344 ? 2.393 32.344 2.426 1 98.06 344 ARG B C 1
ATOM 6362 O O . ARG B 1 344 ? 1.67 32.875 3.26 1 98.06 344 ARG B O 1
ATOM 6369 N N . ALA B 1 345 ? 2.404 32.656 1.16 1 97.88 345 ALA B N 1
ATOM 6370 C CA . ALA B 1 345 ? 1.497 33.688 0.63 1 97.88 345 ALA B CA 1
ATOM 6371 C C . ALA B 1 345 ? 0.041 33.281 0.845 1 97.88 345 ALA B C 1
ATOM 6373 O O . ALA B 1 345 ? -0.795 34.094 1.198 1 97.88 345 ALA B O 1
ATOM 6374 N N . LYS B 1 346 ? -0.253 32.031 0.602 1 97.5 346 LYS B N 1
ATOM 6375 C CA . LYS B 1 346 ? -1.611 31.531 0.812 1 97.5 346 LYS B CA 1
ATOM 6376 C C . LYS B 1 346 ? -2.014 31.641 2.279 1 97.5 346 LYS B C 1
ATOM 6378 O O . LYS B 1 346 ? -3.143 32.031 2.594 1 97.5 346 LYS B O 1
ATOM 6383 N N . ARG B 1 347 ? -1.119 31.234 3.135 1 97.81 347 ARG B N 1
ATOM 6384 C CA . ARG B 1 347 ? -1.332 31.344 4.574 1 97.81 347 ARG B CA 1
ATOM 6385 C C . ARG B 1 347 ? -1.641 32.781 4.961 1 97.81 347 ARG B C 1
ATOM 6387 O O . ARG B 1 347 ? -2.576 33.031 5.723 1 97.81 347 ARG B O 1
ATOM 6394 N N . ASP B 1 348 ? -0.9 33.75 4.449 1 98.25 348 ASP B N 1
ATOM 6395 C CA . ASP B 1 348 ? -1.096 35.156 4.766 1 98.25 348 ASP B CA 1
ATOM 6396 C C . ASP B 1 348 ? -2.467 35.656 4.301 1 98.25 348 ASP B C 1
ATOM 6398 O O . ASP B 1 348 ? -3.145 36.375 5.016 1 98.25 348 ASP B O 1
ATOM 6402 N N . ARG B 1 349 ? -2.861 35.25 3.107 1 98 349 ARG B N 1
ATOM 6403 C CA . ARG B 1 349 ? -4.172 35.656 2.592 1 98 349 ARG B CA 1
ATOM 6404 C C . ARG B 1 349 ? -5.293 35 3.393 1 98 349 ARG B C 1
ATOM 6406 O O . ARG B 1 349 ? -6.316 35.625 3.658 1 98 349 ARG B O 1
ATOM 6413 N N . PHE B 1 350 ? -5.094 33.75 3.701 1 98.31 350 PHE B N 1
ATOM 6414 C CA . PHE B 1 350 ? -6.055 33.062 4.551 1 98.31 350 PHE B CA 1
ATOM 6415 C C . PHE B 1 350 ? -6.203 33.781 5.891 1 98.31 350 PHE B C 1
ATOM 6417 O O . PHE B 1 350 ? -7.32 33.969 6.379 1 98.31 350 PHE B O 1
ATOM 6424 N N . GLU B 1 351 ? -5.105 34.125 6.508 1 97.94 351 GLU B N 1
ATOM 6425 C CA . GLU B 1 351 ? -5.102 34.812 7.801 1 97.94 351 GLU B CA 1
ATOM 6426 C C . GLU B 1 351 ? -5.832 36.156 7.723 1 97.94 351 GLU B C 1
ATOM 6428 O O . GLU B 1 351 ? -6.5 36.562 8.68 1 97.94 351 GLU B O 1
ATOM 6433 N N . ALA B 1 352 ? -5.625 36.844 6.648 1 98.31 352 ALA B N 1
ATOM 6434 C CA . ALA B 1 352 ? -6.348 38.094 6.449 1 98.31 352 ALA B CA 1
ATOM 6435 C C . ALA B 1 352 ? -7.855 37.875 6.473 1 98.31 352 ALA B C 1
ATOM 6437 O O . ALA B 1 352 ? -8.602 38.656 7.051 1 98.31 352 ALA B O 1
ATOM 6438 N N . CYS B 1 353 ? -8.266 36.781 5.809 1 98.25 353 CYS B N 1
ATOM 6439 C CA . CYS B 1 353 ? -9.688 36.438 5.809 1 98.25 353 CYS B CA 1
ATOM 6440 C C . CYS B 1 353 ? -10.148 36.031 7.203 1 98.25 353 CYS B C 1
ATOM 6442 O O . CYS B 1 353 ? -11.258 36.344 7.613 1 98.25 353 CYS B O 1
ATOM 6444 N N . LEU B 1 354 ? -9.312 35.281 7.922 1 98.25 354 LEU B N 1
ATOM 6445 C CA . LEU B 1 354 ? -9.609 34.938 9.305 1 98.25 354 LEU B CA 1
ATOM 6446 C C . LEU B 1 354 ? -9.828 36.188 10.148 1 98.25 354 LEU B C 1
ATOM 6448 O O . LEU B 1 354 ? -10.797 36.281 10.898 1 98.25 354 LEU B O 1
ATOM 6452 N N . ARG B 1 355 ? -8.977 37.125 10.039 1 98.12 355 ARG B N 1
ATOM 6453 C CA . ARG B 1 355 ? -9.078 38.375 10.797 1 98.12 355 ARG B CA 1
ATOM 6454 C C . ARG B 1 355 ? -10.352 39.125 10.438 1 98.12 355 ARG B C 1
ATOM 6456 O O . ARG B 1 355 ? -11.008 39.719 11.312 1 98.12 355 ARG B O 1
ATOM 6463 N N . ARG B 1 356 ? -10.695 39.094 9.188 1 98.12 356 ARG B N 1
ATOM 6464 C CA . ARG B 1 356 ? -11.859 39.844 8.695 1 98.12 356 ARG B CA 1
ATOM 6465 C C . ARG B 1 356 ? -13.148 39.219 9.242 1 98.12 356 ARG B C 1
ATOM 6467 O O . ARG B 1 356 ? -14.062 39.938 9.641 1 98.12 356 ARG B O 1
ATOM 6474 N N . HIS B 1 357 ? -13.219 37.938 9.273 1 98.19 357 HIS B N 1
ATOM 6475 C CA . HIS B 1 357 ? -14.516 37.312 9.516 1 98.19 357 HIS B CA 1
ATOM 6476 C C . HIS B 1 357 ? -14.57 36.688 10.906 1 98.19 357 HIS B C 1
ATOM 6478 O O . HIS B 1 357 ? -15.656 36.531 11.469 1 98.19 357 HIS B O 1
ATOM 6484 N N . MET B 1 358 ? -13.438 36.375 11.5 1 97.75 358 MET B N 1
ATOM 6485 C CA . MET B 1 358 ? -13.484 35.469 12.656 1 97.75 358 MET B CA 1
ATOM 6486 C C . MET B 1 358 ? -12.984 36.188 13.906 1 97.75 358 MET B C 1
ATOM 6488 O O . MET B 1 358 ? -13.008 35.625 15 1 97.75 358 MET B O 1
ATOM 6492 N N . THR B 1 359 ? -12.414 37.375 13.758 1 97.5 359 THR B N 1
ATOM 6493 C CA . THR B 1 359 ? -12.008 38.125 14.945 1 97.5 359 THR B CA 1
ATOM 6494 C C . THR B 1 359 ? -13.172 38.281 15.922 1 97.5 359 THR B C 1
ATOM 6496 O O . THR B 1 359 ? -14.273 38.656 15.531 1 97.5 359 THR B O 1
ATOM 6499 N N . GLY B 1 360 ? -12.883 37.938 17.172 1 96.81 360 GLY B N 1
ATOM 6500 C CA . GLY B 1 360 ? -13.922 37.969 18.188 1 96.81 360 GLY B CA 1
ATOM 6501 C C . GLY B 1 360 ? -14.719 36.656 18.281 1 96.81 360 GLY B C 1
ATOM 6502 O O . GLY B 1 360 ? -15.422 36.438 19.266 1 96.81 360 GLY B O 1
ATOM 6503 N N . LEU B 1 361 ? -14.57 35.812 17.297 1 96.94 361 LEU B N 1
ATOM 6504 C CA . LEU B 1 361 ? -15.328 34.562 17.25 1 96.94 361 LEU B CA 1
ATOM 6505 C C . LEU B 1 361 ? -14.406 33.375 17.438 1 96.94 361 LEU B C 1
ATOM 6507 O O . LEU B 1 361 ? -14.867 32.25 17.703 1 96.94 361 LEU B O 1
ATOM 6511 N N . ALA B 1 362 ? -13.125 33.625 17.297 1 97 362 ALA B N 1
ATOM 6512 C CA . ALA B 1 362 ? -12.164 32.531 17.344 1 97 362 ALA B CA 1
ATOM 6513 C C . ALA B 1 362 ? -10.766 33.031 17.688 1 97 362 ALA B C 1
ATOM 6515 O O . ALA B 1 362 ? -10.492 34.219 17.594 1 97 362 ALA B O 1
ATOM 6516 N N . GLU B 1 363 ? -9.945 32.125 18.141 1 96.69 363 GLU B N 1
ATOM 6517 C CA . GLU B 1 363 ? -8.531 32.344 18.406 1 96.69 363 GLU B CA 1
ATOM 6518 C C . GLU B 1 363 ? -7.66 31.359 17.625 1 96.69 363 GLU B C 1
ATOM 6520 O O . GLU B 1 363 ? -8.047 30.203 17.422 1 96.69 363 GLU B O 1
ATOM 6525 N N . TRP B 1 364 ? -6.516 31.812 17.188 1 96.38 364 TRP B N 1
ATOM 6526 C CA . TRP B 1 364 ? -5.609 30.938 16.438 1 96.38 364 TRP B CA 1
ATOM 6527 C C . TRP B 1 364 ? -4.172 31.438 16.531 1 96.38 364 TRP B C 1
ATOM 6529 O O . TRP B 1 364 ? -3.934 32.562 16.953 1 96.38 364 TRP B O 1
ATOM 6539 N N . ALA B 1 365 ? -3.238 30.594 16.312 1 95.69 365 ALA B N 1
ATOM 6540 C CA . ALA B 1 365 ? -1.836 30.953 16.109 1 95.69 365 ALA B CA 1
ATOM 6541 C C . ALA B 1 365 ? -1.44 30.797 14.648 1 95.69 365 ALA B C 1
ATOM 6543 O O . ALA B 1 365 ? -1.915 29.891 13.961 1 95.69 365 ALA B O 1
ATOM 6544 N N . THR B 1 366 ? -0.589 31.703 14.219 1 97.06 366 THR B N 1
ATOM 6545 C CA . THR B 1 366 ? -0.157 31.688 12.828 1 97.06 366 THR B CA 1
ATOM 6546 C C . THR B 1 366 ? 0.859 30.562 12.594 1 97.06 366 THR B C 1
ATOM 6548 O O . THR B 1 366 ? 1.928 30.562 13.211 1 97.06 366 THR B O 1
ATOM 6551 N N . PRO B 1 367 ? 0.532 29.594 11.742 1 97.25 367 PRO B N 1
ATOM 6552 C CA . PRO B 1 367 ? 1.507 28.547 11.477 1 97.25 367 PRO B CA 1
ATOM 6553 C C . PRO B 1 367 ? 2.707 29.031 10.672 1 97.25 367 PRO B C 1
ATOM 6555 O O . PRO B 1 367 ? 2.564 29.922 9.82 1 97.25 367 PRO B O 1
ATOM 6558 N N . GLU B 1 368 ? 3.854 28.375 10.891 1 97.31 368 GLU B N 1
ATOM 6559 C CA . GLU B 1 368 ? 5.086 28.734 10.195 1 97.31 368 GLU B CA 1
ATOM 6560 C C . GLU B 1 368 ? 5.488 27.641 9.203 1 97.31 368 GLU B C 1
ATOM 6562 O O . GLU B 1 368 ? 6.551 27.719 8.586 1 97.31 368 GLU B O 1
ATOM 6567 N N . ALA B 1 369 ? 4.727 26.656 9.086 1 97.81 369 ALA B N 1
ATOM 6568 C CA . ALA B 1 369 ? 4.914 25.516 8.188 1 97.81 369 ALA B CA 1
ATOM 6569 C C . ALA B 1 369 ? 3.602 24.781 7.949 1 97.81 369 ALA B C 1
ATOM 6571 O O . ALA B 1 369 ? 2.629 24.984 8.68 1 97.81 369 ALA B O 1
ATOM 6572 N N . GLY B 1 370 ? 3.588 24.016 6.891 1 96.94 370 GLY B N 1
ATOM 6573 C CA . GLY B 1 370 ? 2.469 23.125 6.66 1 96.94 370 GLY B CA 1
ATOM 6574 C C . GLY B 1 370 ? 1.316 23.781 5.922 1 96.94 370 GLY B C 1
ATOM 6575 O O . GLY B 1 370 ? 1.531 24.547 4.984 1 96.94 370 GLY B O 1
ATOM 6576 N N . MET B 1 371 ? 0.055 23.328 6.312 1 97.69 371 MET B N 1
ATOM 6577 C CA . MET B 1 371 ? -1.092 23.688 5.484 1 97.69 371 MET B CA 1
ATOM 6578 C C . MET B 1 371 ? -2.322 23.953 6.344 1 97.69 371 MET B C 1
ATOM 6580 O O . MET B 1 371 ? -3.438 24.047 5.828 1 97.69 371 MET B O 1
ATOM 6584 N N . PHE B 1 372 ? -2.131 24.109 7.73 1 97.25 372 PHE B N 1
ATOM 6585 C CA . PHE B 1 372 ? -3.328 24.031 8.562 1 97.25 372 PHE B CA 1
ATOM 6586 C C . PHE B 1 372 ? -3.34 25.156 9.594 1 97.25 372 PHE B C 1
ATOM 6588 O O . PHE B 1 372 ? -2.287 25.562 10.086 1 97.25 372 PHE B O 1
ATOM 6595 N N . TYR B 1 373 ? -4.523 25.625 9.891 1 97.31 373 TYR B N 1
ATOM 6596 C CA . TYR B 1 373 ? -4.824 26.422 11.078 1 97.31 373 TYR B CA 1
ATOM 6597 C C . TYR B 1 373 ? -5.613 25.594 12.094 1 97.31 373 TYR B C 1
ATOM 6599 O O . TYR B 1 373 ? -6.559 24.891 11.734 1 97.31 373 TYR B O 1
ATOM 6607 N N . TRP B 1 374 ? -5.109 25.594 13.242 1 96.56 374 TRP B N 1
ATOM 6608 C CA . TRP B 1 374 ? -5.832 25.078 14.398 1 96.56 374 TRP B CA 1
ATOM 6609 C C . TRP B 1 374 ? -6.555 26.203 15.133 1 96.56 374 TRP B C 1
ATOM 6611 O O . TRP B 1 374 ? -5.93 26.984 15.844 1 96.56 374 TRP B O 1
ATOM 6621 N N . VAL B 1 375 ? -7.914 26.219 14.977 1 97 375 VAL B N 1
ATOM 6622 C CA . VAL B 1 375 ? -8.68 27.406 15.375 1 97 375 VAL B CA 1
ATOM 6623 C C . VAL B 1 375 ? -9.586 27.062 16.547 1 97 375 VAL B C 1
ATOM 6625 O O . VAL B 1 375 ? -10.383 26.109 16.469 1 97 375 VAL B O 1
ATOM 6628 N N . LYS B 1 376 ? -9.445 27.75 17.609 1 95.5 376 LYS B N 1
ATOM 6629 C CA . LYS B 1 376 ? -10.359 27.625 18.734 1 95.5 376 LYS B CA 1
ATOM 6630 C C . LYS B 1 376 ? -11.602 28.5 18.531 1 95.5 376 LYS B C 1
ATOM 6632 O O . LYS B 1 376 ? -11.508 29.734 18.531 1 95.5 376 LYS B O 1
ATOM 6637 N N . LEU B 1 377 ? -12.703 27.844 18.406 1 96.06 377 LEU B N 1
ATOM 6638 C CA . LEU B 1 377 ? -13.961 28.578 18.281 1 96.06 377 LEU B CA 1
ATOM 6639 C C . LEU B 1 377 ? -14.484 29 19.641 1 96.06 377 LEU B C 1
ATOM 6641 O O . LEU B 1 377 ? -14.461 28.219 20.594 1 96.06 377 LEU B O 1
ATOM 6645 N N . LEU B 1 378 ? -14.812 30.25 19.703 1 94.5 378 LEU B N 1
ATOM 6646 C CA . LEU B 1 378 ? -15.43 30.75 20.922 1 94.5 378 LEU B CA 1
ATOM 6647 C C . LEU B 1 378 ? -16.938 30.5 20.906 1 94.5 378 LEU B C 1
ATOM 6649 O O . LEU B 1 378 ? -17.719 31.375 20.531 1 94.5 378 LEU B O 1
ATOM 6653 N N . LEU B 1 379 ? -17.281 29.312 21.406 1 91.69 379 LEU B N 1
ATOM 6654 C CA . LEU B 1 379 ? -18.656 28.828 21.359 1 91.69 379 LEU B CA 1
ATOM 6655 C C . LEU B 1 379 ? -19.328 28.984 22.719 1 91.69 379 LEU B C 1
ATOM 6657 O O . LEU B 1 379 ? -18.656 29.094 23.734 1 91.69 379 LEU B O 1
ATOM 6661 N N . PRO B 1 380 ? -20.719 29.016 22.656 1 87.88 380 PRO B N 1
ATOM 6662 C CA . PRO B 1 380 ? -21.422 28.984 23.938 1 87.88 380 PRO B CA 1
ATOM 6663 C C . PRO B 1 380 ? -21.266 27.641 24.656 1 87.88 380 PRO B C 1
ATOM 6665 O O . PRO B 1 380 ? -21 26.625 24.031 1 87.88 380 PRO B O 1
ATOM 6668 N N . PRO B 1 381 ? -21.406 27.719 25.969 1 76.5 381 PRO B N 1
ATOM 6669 C CA . PRO B 1 381 ? -21.312 26.469 26.734 1 76.5 381 PRO B CA 1
ATOM 6670 C C . PRO B 1 381 ? -22.359 25.438 26.328 1 76.5 381 PRO B C 1
ATOM 6672 O O . PRO B 1 381 ? -23.484 25.812 25.969 1 76.5 381 PRO B O 1
ATOM 6675 N N . SER B 1 382 ? -22.078 24.234 25.828 1 62.19 382 SER B N 1
ATOM 6676 C CA . SER B 1 382 ? -23 23.188 25.391 1 62.19 382 SER B CA 1
ATOM 6677 C C . SER B 1 382 ? -23.906 22.734 26.531 1 62.19 382 SER B C 1
ATOM 6679 O O . SER B 1 382 ? -23.422 22.438 27.625 1 62.19 382 SER B O 1
ATOM 6681 N N . SER B 1 383 ? -25.219 23.172 26.625 1 46 383 SER B N 1
ATOM 6682 C CA . SER B 1 383 ? -26.156 22.734 27.641 1 46 383 SER B CA 1
ATOM 6683 C C . SER B 1 383 ? -26.25 21.203 27.672 1 46 383 SER B C 1
ATOM 6685 O O . SER B 1 383 ? -26.516 20.625 28.734 1 46 383 SER B O 1
ATOM 6687 N N . ASP B 1 384 ? -26.766 20.578 26.625 1 43.94 384 ASP B N 1
ATOM 6688 C CA . ASP B 1 384 ? -27.297 19.219 26.703 1 43.94 384 ASP B CA 1
ATOM 6689 C C . ASP B 1 384 ? -26.172 18.203 26.953 1 43.94 384 ASP B C 1
ATOM 6691 O O . ASP B 1 384 ? -25.609 17.656 26 1 43.94 384 ASP B O 1
ATOM 6695 N N . ILE B 1 385 ? -25.5 18.406 27.844 1 40.53 385 ILE B N 1
ATOM 6696 C CA . ILE B 1 385 ? -24.312 17.609 28.109 1 40.53 385 ILE B CA 1
ATOM 6697 C C . ILE B 1 385 ? -24.734 16.203 28.562 1 40.53 385 ILE B C 1
ATOM 6699 O O . ILE B 1 385 ? -25.156 16.016 29.703 1 40.53 385 ILE B O 1
ATOM 6703 N N . THR B 1 386 ? -25.703 15.531 28.062 1 33.69 386 THR B N 1
ATOM 6704 C CA . THR B 1 386 ? -25.484 14.188 28.594 1 33.69 386 THR B CA 1
ATOM 6705 C C . THR B 1 386 ? -24.031 13.766 28.375 1 33.69 386 THR B C 1
ATOM 6707 O O . THR B 1 386 ? -23.609 13.484 27.25 1 33.69 386 THR B O 1
ATOM 6710 N N . VAL B 1 387 ? -23.125 14.406 29.141 1 32.97 387 VAL B N 1
ATOM 6711 C CA . VAL B 1 387 ? -21.719 14.07 29.328 1 32.97 387 VAL B CA 1
ATOM 6712 C C . VAL B 1 387 ? -21.562 12.562 29.484 1 32.97 387 VAL B C 1
ATOM 6714 O O . VAL B 1 387 ? -22.031 11.984 30.469 1 32.97 387 VAL B O 1
ATOM 6717 N N . GLN B 1 388 ? -21.75 11.844 28.578 1 29.45 388 GLN B N 1
ATOM 6718 C CA . GLN B 1 388 ? -21.281 10.508 28.891 1 29.45 388 GLN B CA 1
ATOM 6719 C C . GLN B 1 388 ? -19.812 10.531 29.344 1 29.45 388 GLN B C 1
ATOM 6721 O O . GLN B 1 388 ? -18.953 11.023 28.625 1 29.45 388 GLN B O 1
ATOM 6726 N N . THR B 1 389 ? -19.516 10.734 30.672 1 30.23 389 THR B N 1
ATOM 6727 C CA . THR B 1 389 ? -18.25 10.562 31.375 1 30.23 389 THR B CA 1
ATOM 6728 C C . THR B 1 389 ? -17.438 9.422 30.766 1 30.23 389 THR B C 1
ATOM 6730 O O . THR B 1 389 ? -17.703 8.25 31.047 1 30.23 389 THR B O 1
ATOM 6733 N N . VAL B 1 390 ? -17.203 9.32 29.656 1 26.77 390 VAL B N 1
ATOM 6734 C CA . VAL B 1 390 ? -16.281 8.227 29.359 1 26.77 390 VAL B CA 1
ATOM 6735 C C . VAL B 1 390 ? -14.852 8.664 29.672 1 26.77 390 VAL B C 1
ATOM 6737 O O . VAL B 1 390 ? -14.352 9.641 29.109 1 26.77 390 VAL B O 1
ATOM 6740 N N . GLY B 1 391 ? -13.961 7.93 30.688 1 29.73 391 GLY B N 1
ATOM 6741 C CA . GLY B 1 391 ? -12.805 8.031 31.562 1 29.73 391 GLY B CA 1
ATOM 6742 C C . GLY B 1 391 ? -12.656 9.398 32.219 1 29.73 391 GLY B C 1
ATOM 6743 O O . GLY B 1 391 ? -13.461 10.297 31.953 1 29.73 391 GLY B O 1
ATOM 6744 N N . ASN B 1 392 ? -11.617 9.602 33.375 1 32.12 392 ASN B N 1
ATOM 6745 C CA . ASN B 1 392 ? -11.32 10.688 34.312 1 32.12 392 ASN B CA 1
ATOM 6746 C C . ASN B 1 392 ? -10.992 11.977 33.562 1 32.12 392 ASN B C 1
ATOM 6748 O O . ASN B 1 392 ? -10.43 12.906 34.156 1 32.12 392 ASN B O 1
ATOM 6752 N N . VAL B 1 393 ? -10.766 11.992 32.312 1 29.45 393 VAL B N 1
ATOM 6753 C CA . VAL B 1 393 ? -10.406 13.312 31.781 1 29.45 393 VAL B CA 1
ATOM 6754 C C . VAL B 1 393 ? -11.664 14.141 31.547 1 29.45 393 VAL B C 1
ATOM 6756 O O . VAL B 1 393 ? -12.508 13.789 30.719 1 29.45 393 VAL B O 1
ATOM 6759 N N . LYS B 1 394 ? -12.102 14.805 32.562 1 37.97 394 LYS B N 1
ATOM 6760 C CA . LYS B 1 394 ? -13.188 15.773 32.531 1 37.97 394 LYS B CA 1
ATOM 6761 C C . LYS B 1 394 ? -13.008 16.781 31.406 1 37.97 394 LYS B C 1
ATOM 6763 O O . LYS B 1 394 ? -12.039 17.547 31.391 1 37.97 394 LYS B O 1
ATOM 6768 N N . GLY B 1 395 ? -13.266 16.391 30.141 1 40.19 395 GLY B N 1
ATOM 6769 C CA . GLY B 1 395 ? -13.25 17.484 29.188 1 40.19 395 GLY B CA 1
ATOM 6770 C C . GLY B 1 395 ? -13.844 18.766 29.75 1 40.19 395 GLY B C 1
ATOM 6771 O O . GLY B 1 395 ? -14.586 18.734 30.734 1 40.19 395 GLY B O 1
ATOM 6772 N N . HIS B 1 396 ? -13.109 19.906 29.625 1 43.62 396 HIS B N 1
ATOM 6773 C CA . HIS B 1 396 ? -13.602 21.172 30.156 1 43.62 396 HIS B CA 1
ATOM 6774 C C . HIS B 1 396 ? -14.984 21.516 29.609 1 43.62 396 HIS B C 1
ATOM 6776 O O . HIS B 1 396 ? -15.133 21.734 28.406 1 43.62 396 HIS B O 1
ATOM 6782 N N . GLU B 1 397 ? -16.094 21.047 30.156 1 49.12 397 GLU B N 1
ATOM 6783 C CA . GLU B 1 397 ? -17.516 21.297 29.969 1 49.12 397 GLU B CA 1
ATOM 6784 C C . GLU B 1 397 ? -17.75 22.703 29.406 1 49.12 397 GLU B C 1
ATOM 6786 O O . GLU B 1 397 ? -18.688 22.922 28.625 1 49.12 397 GLU B O 1
ATOM 6791 N N . GLU B 1 398 ? -16.734 23.594 29.688 1 56.62 398 GLU B N 1
ATOM 6792 C CA . GLU B 1 398 ? -17.047 25.016 29.562 1 56.62 398 GLU B CA 1
ATOM 6793 C C . GLU B 1 398 ? -16.703 25.531 28.156 1 56.62 398 GLU B C 1
ATOM 6795 O O . GLU B 1 398 ? -17.172 26.594 27.75 1 56.62 398 GLU B O 1
ATOM 6800 N N . GLU B 1 399 ? -16.031 24.734 27.359 1 65.12 399 GLU B N 1
ATOM 6801 C CA . GLU B 1 399 ? -15.531 25.422 26.172 1 65.12 399 GLU B CA 1
ATOM 6802 C C . GLU B 1 399 ? -16.328 25.031 24.922 1 65.12 399 GLU B C 1
ATOM 6804 O O . GLU B 1 399 ? -15.984 25.453 23.812 1 65.12 399 GLU B O 1
ATOM 6809 N N . GLY B 1 400 ? -17.422 24.547 24.984 1 75 400 GLY B N 1
ATOM 6810 C CA . GLY B 1 400 ? -18.25 24.203 23.844 1 75 400 GLY B CA 1
ATOM 6811 C C . GLY B 1 400 ? -17.672 23.078 23 1 75 400 GLY B C 1
ATOM 6812 O O . GLY B 1 400 ? -16.578 22.609 23.266 1 75 400 GLY B O 1
ATOM 6813 N N . ASP B 1 401 ? -18.406 22.562 22.031 1 82.75 401 ASP B N 1
ATOM 6814 C CA . ASP B 1 401 ? -18.047 21.469 21.141 1 82.75 401 ASP B CA 1
ATOM 6815 C C . ASP B 1 401 ? -18.297 21.859 19.672 1 82.75 401 ASP B C 1
ATOM 6817 O O . ASP B 1 401 ? -19.422 22.203 19.312 1 82.75 401 ASP B O 1
ATOM 6821 N N . SER B 1 402 ? -17.141 21.797 18.953 1 89.19 402 SER B N 1
ATOM 6822 C CA . SER B 1 402 ? -17.25 22.219 17.562 1 89.19 402 SER B CA 1
ATOM 6823 C C . SER B 1 402 ? -17.859 21.125 16.703 1 89.19 402 SER B C 1
ATOM 6825 O O . SER B 1 402 ? -18.25 21.375 15.562 1 89.19 402 SER B O 1
ATOM 6827 N N . THR B 1 403 ? -17.984 19.938 17.156 1 87.31 403 THR B N 1
ATOM 6828 C CA . THR B 1 403 ? -18.359 18.781 16.359 1 87.31 403 THR B CA 1
ATOM 6829 C C . THR B 1 403 ? -19.703 18.984 15.68 1 87.31 403 THR B C 1
ATOM 6831 O O . THR B 1 403 ? -19.812 18.891 14.461 1 87.31 403 THR B O 1
ATOM 6834 N N . LEU B 1 404 ? -20.656 19.312 16.453 1 84.25 404 LEU B N 1
ATOM 6835 C CA . LEU B 1 404 ? -22 19.484 15.891 1 84.25 404 LEU B CA 1
ATOM 6836 C C . LEU B 1 404 ? -22.062 20.703 14.977 1 84.25 404 LEU B C 1
ATOM 6838 O O . LEU B 1 404 ? -22.75 20.672 13.953 1 84.25 404 LEU B O 1
ATOM 6842 N N . LEU B 1 405 ? -21.391 21.734 15.43 1 88.62 405 LEU B N 1
ATOM 6843 C CA . LEU B 1 405 ? -21.359 22.938 14.617 1 88.62 405 LEU B CA 1
ATOM 6844 C C . LEU B 1 405 ? -20.766 22.656 13.234 1 88.62 405 LEU B C 1
ATOM 6846 O O . LEU B 1 405 ? -21.328 23.094 12.219 1 88.62 405 LEU B O 1
ATOM 6850 N N . ILE B 1 406 ? -19.688 21.953 13.188 1 88.31 406 ILE B N 1
ATOM 6851 C CA . ILE B 1 406 ? -18.969 21.703 11.945 1 88.31 406 ILE B CA 1
ATOM 6852 C C . ILE B 1 406 ? -19.719 20.656 11.125 1 88.31 406 ILE B C 1
ATOM 6854 O O . ILE B 1 406 ? -19.906 20.828 9.922 1 88.31 406 ILE B O 1
ATOM 6858 N N . ARG B 1 407 ? -20.219 19.609 11.711 1 86.94 407 ARG B N 1
ATOM 6859 C CA . ARG B 1 407 ? -20.797 18.469 11.008 1 86.94 407 ARG B CA 1
ATOM 6860 C C . ARG B 1 407 ? -22.219 18.766 10.555 1 86.94 407 ARG B C 1
ATOM 6862 O O . ARG B 1 407 ? -22.766 18.078 9.68 1 86.94 407 ARG B O 1
ATOM 6869 N N . LYS B 1 408 ? -22.812 19.766 11.117 1 88.56 408 LYS B N 1
ATOM 6870 C CA . LYS B 1 408 ? -24.203 20.047 10.742 1 88.56 408 LYS B CA 1
ATOM 6871 C C . LYS B 1 408 ? -24.344 21.453 10.18 1 88.56 408 LYS B C 1
ATOM 6873 O O . LYS B 1 408 ? -24.438 21.641 8.969 1 88.56 408 LYS B O 1
ATOM 6878 N N . LYS B 1 409 ? -24.141 22.438 11.078 1 90.75 409 LYS B N 1
ATOM 6879 C CA . LYS B 1 409 ? -24.422 23.812 10.695 1 90.75 409 LYS B CA 1
ATOM 6880 C C . LYS B 1 409 ? -23.484 24.297 9.594 1 90.75 409 LYS B C 1
ATOM 6882 O O . LYS B 1 409 ? -23.922 24.844 8.586 1 90.75 409 LYS B O 1
ATOM 6887 N N . ALA B 1 410 ? -22.219 24.172 9.812 1 92.75 410 ALA B N 1
ATOM 6888 C CA . ALA B 1 410 ? -21.25 24.594 8.805 1 92.75 410 ALA B CA 1
ATOM 6889 C C . ALA B 1 410 ? -21.453 23.828 7.504 1 92.75 410 ALA B C 1
ATOM 6891 O O . ALA B 1 410 ? -21.375 24.391 6.414 1 92.75 410 ALA B O 1
ATOM 6892 N N . LEU B 1 411 ? -21.656 22.531 7.664 1 90.44 411 LEU B N 1
ATOM 6893 C CA . LEU B 1 411 ? -21.875 21.688 6.504 1 90.44 411 LEU B CA 1
ATOM 6894 C C . LEU B 1 411 ? -23.109 22.141 5.719 1 90.44 411 LEU B C 1
ATOM 6896 O O . LEU B 1 411 ? -23.078 22.188 4.488 1 90.44 411 LEU B O 1
ATOM 6900 N N . GLU B 1 412 ? -24.172 22.422 6.398 1 92 412 GLU B N 1
ATOM 6901 C CA . GLU B 1 412 ? -25.406 22.891 5.77 1 92 412 GLU B CA 1
ATOM 6902 C C . GLU B 1 412 ? -25.172 24.203 5.027 1 92 412 GLU B C 1
ATOM 6904 O O . GLU B 1 412 ? -25.812 24.469 4.012 1 92 412 GLU B O 1
ATOM 6909 N N . LYS B 1 413 ? -24.188 24.922 5.523 1 95.31 413 LYS B N 1
ATOM 6910 C CA . LYS B 1 413 ? -23.875 26.203 4.887 1 95.31 413 LYS B CA 1
ATOM 6911 C C . LYS B 1 413 ? -22.828 26.016 3.785 1 95.31 413 LYS B C 1
ATOM 6913 O O . LYS B 1 413 ? -22.359 26.984 3.189 1 95.31 413 LYS B O 1
ATOM 6918 N N . GLY B 1 414 ? -22.391 24.797 3.59 1 94.62 414 GLY B N 1
ATOM 6919 C CA . GLY B 1 414 ? -21.5 24.484 2.482 1 94.62 414 GLY B CA 1
ATOM 6920 C C . GLY B 1 414 ? -20.031 24.594 2.84 1 94.62 414 GLY B C 1
ATOM 6921 O O . GLY B 1 414 ? -19.203 24.906 1.982 1 94.62 414 GLY B O 1
ATOM 6922 N N . VAL B 1 415 ? -19.734 24.484 4.047 1 95.38 415 VAL B N 1
ATOM 6923 C CA . VAL B 1 415 ? -18.344 24.547 4.488 1 95.38 415 VAL B CA 1
ATOM 6924 C C . VAL B 1 415 ? -17.953 23.219 5.113 1 95.38 415 VAL B C 1
ATOM 6926 O O . VAL B 1 415 ? -18.625 22.719 6.012 1 95.38 415 VAL B O 1
ATOM 6929 N N . LEU B 1 416 ? -16.891 22.641 4.594 1 92.62 416 LEU B N 1
ATOM 6930 C CA . LEU B 1 416 ? -16.375 21.375 5.105 1 92.62 416 LEU B CA 1
ATOM 6931 C C . LEU B 1 416 ? -15.039 21.578 5.809 1 92.62 416 LEU B C 1
ATOM 6933 O O . LEU B 1 416 ? -14.094 22.109 5.215 1 92.62 416 LEU B O 1
ATOM 6937 N N . ALA B 1 417 ? -14.984 21.25 7.047 1 93.31 417 ALA B N 1
ATOM 6938 C CA . ALA B 1 417 ? -13.789 21.344 7.879 1 93.31 417 ALA B CA 1
ATOM 6939 C C . ALA B 1 417 ? -13.703 20.156 8.836 1 93.31 417 ALA B C 1
ATOM 6941 O O . ALA B 1 417 ? -14.594 19.312 8.867 1 93.31 417 ALA B O 1
ATOM 6942 N N . LEU B 1 418 ? -12.633 20.078 9.531 1 91.62 418 LEU B N 1
ATOM 6943 C CA . LEU B 1 418 ? -12.43 18.938 10.422 1 91.62 418 LEU B CA 1
ATOM 6944 C C . LEU B 1 418 ? -12.656 19.328 11.875 1 91.62 418 LEU B C 1
ATOM 6946 O O . LEU B 1 418 ? -11.914 20.156 12.414 1 91.62 418 LEU B O 1
ATOM 6950 N N . PRO B 1 419 ? -13.672 18.734 12.523 1 90.94 419 PRO B N 1
ATOM 6951 C CA . PRO B 1 419 ? -13.82 19 13.953 1 90.94 419 PRO B CA 1
ATOM 6952 C C . PRO B 1 419 ? -12.586 18.578 14.758 1 90.94 419 PRO B C 1
ATOM 6954 O O . PRO B 1 419 ? -12 17.531 14.5 1 90.94 419 PRO B O 1
ATOM 6957 N N . GLY B 1 420 ? -12.242 19.375 15.672 1 91.38 420 GLY B N 1
ATOM 6958 C CA . GLY B 1 420 ? -11.023 19.141 16.438 1 91.38 420 GLY B CA 1
ATOM 6959 C C . GLY B 1 420 ? -11.078 17.875 17.281 1 91.38 420 GLY B C 1
ATOM 6960 O O . GLY B 1 420 ? -10.039 17.312 17.625 1 91.38 420 GLY B O 1
ATOM 6961 N N . SER B 1 421 ? -12.289 17.422 17.641 1 88.69 421 SER B N 1
ATOM 6962 C CA . SER B 1 421 ? -12.453 16.234 18.469 1 88.69 421 SER B CA 1
ATOM 6963 C C . SER B 1 421 ? -11.797 15.016 17.844 1 88.69 421 SER B C 1
ATOM 6965 O O . SER B 1 421 ? -11.398 14.078 18.547 1 88.69 421 SER B O 1
ATOM 6967 N N . CYS B 1 422 ? -11.562 15.023 16.578 1 87.94 422 CYS B N 1
ATOM 6968 C CA . CYS B 1 422 ? -10.969 13.906 15.836 1 87.94 422 CYS B CA 1
ATOM 6969 C C . CYS B 1 422 ? -9.484 13.773 16.156 1 87.94 422 CYS B C 1
ATOM 6971 O O . CYS B 1 422 ? -8.875 12.742 15.859 1 87.94 422 CYS B O 1
ATOM 6973 N N . ALA B 1 423 ? -8.914 14.773 16.766 1 91.94 423 ALA B N 1
ATOM 6974 C CA . ALA B 1 423 ? -7.461 14.805 16.938 1 91.94 423 ALA B CA 1
ATOM 6975 C C . ALA B 1 423 ? -7.062 14.43 18.359 1 91.94 423 ALA B C 1
ATOM 6977 O O . ALA B 1 423 ? -5.902 14.586 18.75 1 91.94 423 ALA B O 1
ATOM 6978 N N . PHE B 1 424 ? -8.086 13.969 19.109 1 89.75 424 PHE B N 1
ATOM 6979 C CA . PHE B 1 424 ? -7.84 13.531 20.469 1 89.75 424 PHE B CA 1
ATOM 6980 C C . PHE B 1 424 ? -8.164 12.055 20.641 1 89.75 424 PHE B C 1
ATOM 6982 O O . PHE B 1 424 ? -9.086 11.539 20 1 89.75 424 PHE B O 1
ATOM 6989 N N . SER B 1 425 ? -7.426 11.391 21.438 1 84.5 425 SER B N 1
ATOM 6990 C CA . SER B 1 425 ? -7.535 9.945 21.562 1 84.5 425 SER B CA 1
ATOM 6991 C C . SER B 1 425 ? -8.734 9.555 22.422 1 84.5 425 SER B C 1
ATOM 6993 O O . SER B 1 425 ? -9.203 8.414 22.344 1 84.5 425 SER B O 1
ATOM 6995 N N . ASP B 1 426 ? -9.258 10.43 23.203 1 82.94 426 ASP B N 1
ATOM 6996 C CA . ASP B 1 426 ? -10.32 10.07 24.141 1 82.94 426 ASP B CA 1
ATOM 6997 C C . ASP B 1 426 ? -11.672 10.586 23.656 1 82.94 426 ASP B C 1
ATOM 6999 O O . ASP B 1 426 ? -12.641 10.625 24.422 1 82.94 426 ASP B O 1
ATOM 7003 N N . ASN B 1 427 ? -11.75 10.969 22.438 1 77.75 427 ASN B N 1
ATOM 7004 C CA . ASN B 1 427 ? -12.992 11.438 21.828 1 77.75 427 ASN B CA 1
ATOM 7005 C C . ASN B 1 427 ? -13.617 12.57 22.641 1 77.75 427 ASN B C 1
ATOM 7007 O O . ASN B 1 427 ? -14.836 12.648 22.766 1 77.75 427 ASN B O 1
ATOM 7011 N N . ARG B 1 428 ? -12.789 13.383 23.219 1 85.62 428 ARG B N 1
ATOM 7012 C CA . ARG B 1 428 ? -13.289 14.5 24.016 1 85.62 428 ARG B CA 1
ATOM 7013 C C . ARG B 1 428 ? -13.914 15.57 23.125 1 85.62 428 ARG B C 1
ATOM 7015 O O . ARG B 1 428 ? -13.609 15.648 21.938 1 85.62 428 ARG B O 1
ATOM 7022 N N . ARG B 1 429 ? -14.75 16.281 23.797 1 86.88 429 ARG B N 1
ATOM 7023 C CA . ARG B 1 429 ? -15.258 17.484 23.156 1 86.88 429 ARG B CA 1
ATOM 7024 C C . ARG B 1 429 ? -14.172 18.547 23.031 1 86.88 429 ARG B C 1
ATOM 7026 O O . ARG B 1 429 ? -13.258 18.609 23.859 1 86.88 429 ARG B O 1
ATOM 7033 N N . SER B 1 430 ? -14.281 19.281 21.938 1 90.06 430 SER B N 1
ATOM 7034 C CA . SER B 1 430 ? -13.289 20.328 21.688 1 90.06 430 SER B CA 1
ATOM 7035 C C . SER B 1 430 ? -13.875 21.484 20.906 1 90.06 430 SER B C 1
ATOM 7037 O O . SER B 1 430 ? -14.68 21.281 19.984 1 90.06 430 SER B O 1
ATOM 7039 N N . PRO B 1 431 ? -13.523 22.625 21.328 1 93.06 431 PRO B N 1
ATOM 7040 C CA . PRO B 1 431 ? -13.969 23.797 20.547 1 93.06 431 PRO B CA 1
ATOM 7041 C C . PRO B 1 431 ? -13.117 24.031 19.297 1 93.06 431 PRO B C 1
ATOM 7043 O O . PRO B 1 431 ? -13.367 24.969 18.547 1 93.06 431 PRO B O 1
ATOM 7046 N N . TYR B 1 432 ? -12.148 23.203 19.109 1 94 432 TYR B N 1
ATOM 7047 C CA . TYR B 1 432 ? -11.195 23.453 18.031 1 94 432 TYR B CA 1
ATOM 7048 C C . TYR B 1 432 ? -11.734 22.922 16.703 1 94 432 TYR B C 1
ATOM 7050 O O . TYR B 1 432 ? -12.547 22 16.672 1 94 432 TYR B O 1
ATOM 7058 N N . VAL B 1 433 ? -11.305 23.594 15.602 1 95.12 433 VAL B N 1
ATOM 7059 C CA . VAL B 1 433 ? -11.508 23.141 14.234 1 95.12 433 VAL B CA 1
ATOM 7060 C C . VAL B 1 433 ? -10.211 23.281 13.445 1 95.12 433 VAL B C 1
ATOM 7062 O O . VAL B 1 433 ? -9.453 24.234 13.625 1 95.12 433 VAL B O 1
ATOM 7065 N N . ARG B 1 434 ? -9.898 22.281 12.672 1 96.38 434 ARG B N 1
ATOM 7066 C CA . ARG B 1 434 ? -8.758 22.391 11.758 1 96.38 434 ARG B CA 1
ATOM 7067 C C . ARG B 1 434 ? -9.203 22.891 10.391 1 96.38 434 ARG B C 1
ATOM 7069 O O . ARG B 1 434 ? -10.102 22.328 9.773 1 96.38 434 ARG B O 1
ATOM 7076 N N . LEU B 1 435 ? -8.594 23.922 9.922 1 96.88 435 LEU B N 1
ATOM 7077 C CA . LEU B 1 435 ? -8.859 24.5 8.609 1 96.88 435 LEU B CA 1
ATOM 7078 C C . LEU B 1 435 ? -7.641 24.359 7.703 1 96.88 435 LEU B C 1
ATOM 7080 O O . LEU B 1 435 ? -6.551 24.828 8.055 1 96.88 435 LEU B O 1
ATOM 7084 N N . CYS B 1 436 ? -7.824 23.797 6.551 1 96.25 436 CYS B N 1
ATOM 7085 C CA . CYS B 1 436 ? -6.75 23.656 5.574 1 96.25 436 CYS B CA 1
ATOM 7086 C C . CYS B 1 436 ? -6.75 24.828 4.594 1 96.25 436 CYS B C 1
ATOM 7088 O O . CYS B 1 436 ? -7.777 25.109 3.979 1 96.25 436 CYS B O 1
ATOM 7090 N N . PHE B 1 437 ? -5.668 25.453 4.371 1 97.44 437 PHE B N 1
ATOM 7091 C CA . PHE B 1 437 ? -5.637 26.641 3.523 1 97.44 437 PHE B CA 1
ATOM 7092 C C . PHE B 1 437 ? -4.969 26.328 2.188 1 97.44 437 PHE B C 1
ATOM 7094 O O . PHE B 1 437 ? -4.684 27.25 1.406 1 97.44 437 PHE B O 1
ATOM 7101 N N . SER B 1 438 ? -4.793 25.094 1.871 1 95.5 438 SER B N 1
ATOM 7102 C CA . SER B 1 438 ? -3.902 24.688 0.789 1 95.5 438 SER B CA 1
ATOM 7103 C C . SER B 1 438 ? -4.57 24.859 -0.571 1 95.5 438 SER B C 1
ATOM 7105 O O . SER B 1 438 ? -3.895 25.047 -1.584 1 95.5 438 SER B O 1
ATOM 7107 N N . LEU B 1 439 ? -5.922 24.859 -0.698 1 93.31 439 LEU B N 1
ATOM 7108 C CA . LEU B 1 439 ? -6.484 24.594 -2.018 1 93.31 439 LEU B CA 1
ATOM 7109 C C . LEU B 1 439 ? -7.395 25.75 -2.455 1 93.31 439 LEU B C 1
ATOM 7111 O O . LEU B 1 439 ? -7.273 26.25 -3.572 1 93.31 439 LEU B O 1
ATOM 7115 N N . LEU B 1 440 ? -8.305 26.234 -1.633 1 94.06 440 LEU B N 1
ATOM 7116 C CA . LEU B 1 440 ? -9.367 27.156 -2.025 1 94.06 440 LEU B CA 1
ATOM 7117 C C . LEU B 1 440 ? -8.789 28.469 -2.57 1 94.06 440 LEU B C 1
ATOM 7119 O O . LEU B 1 440 ? -7.84 29 -2.004 1 94.06 440 LEU B O 1
ATOM 7123 N N . PRO B 1 441 ? -9.383 28.891 -3.65 1 94.69 441 PRO B N 1
ATOM 7124 C CA . PRO B 1 441 ? -9.031 30.25 -4.09 1 94.69 441 PRO B CA 1
ATOM 7125 C C . PRO B 1 441 ? -9.414 31.312 -3.076 1 94.69 441 PRO B C 1
ATOM 7127 O O . PRO B 1 441 ? -10.305 31.094 -2.25 1 94.69 441 PRO B O 1
ATOM 7130 N N . ASP B 1 442 ? -8.852 32.406 -3.23 1 95.62 442 ASP B N 1
ATOM 7131 C CA . ASP B 1 442 ? -8.992 33.469 -2.238 1 95.62 442 ASP B CA 1
ATOM 7132 C C . ASP B 1 442 ? -10.461 33.844 -2.047 1 95.62 442 ASP B C 1
ATOM 7134 O O . ASP B 1 442 ? -10.914 34.031 -0.917 1 95.62 442 ASP B O 1
ATOM 7138 N N . ALA B 1 443 ? -11.148 33.969 -3.127 1 96.81 443 ALA B N 1
ATOM 7139 C CA . ALA B 1 443 ? -12.562 34.344 -3.035 1 96.81 443 ALA B CA 1
ATOM 7140 C C . ALA B 1 443 ? -13.359 33.281 -2.277 1 96.81 443 ALA B C 1
ATOM 7142 O O . ALA B 1 443 ? -14.258 33.625 -1.501 1 96.81 443 ALA B O 1
ATOM 7143 N N . ASP B 1 444 ? -13.031 32.062 -2.51 1 96.81 444 ASP B N 1
ATOM 7144 C CA . ASP B 1 444 ? -13.727 30.953 -1.847 1 96.81 444 ASP B CA 1
ATOM 7145 C C . ASP B 1 444 ? -13.328 30.859 -0.375 1 96.81 444 ASP B C 1
ATOM 7147 O O . ASP B 1 444 ? -14.148 30.484 0.469 1 96.81 444 ASP B O 1
ATOM 7151 N N . VAL B 1 445 ? -12.086 31.219 -0.075 1 97.38 445 VAL B N 1
ATOM 7152 C CA . VAL B 1 445 ? -11.656 31.281 1.316 1 97.38 445 VAL B CA 1
ATOM 7153 C C . VAL B 1 445 ? -12.477 32.312 2.074 1 97.38 445 VAL B C 1
ATOM 7155 O O . VAL B 1 445 ? -12.984 32.031 3.164 1 97.38 445 VAL B O 1
ATOM 7158 N N . ASP B 1 446 ? -12.562 33.438 1.461 1 98.19 446 ASP B N 1
ATOM 7159 C CA . ASP B 1 446 ? -13.336 34.531 2.066 1 98.19 446 ASP B CA 1
ATOM 7160 C C . ASP B 1 446 ? -14.773 34.094 2.342 1 98.19 446 ASP B C 1
ATOM 7162 O O . ASP B 1 446 ? -15.289 34.281 3.443 1 98.19 446 ASP B O 1
ATOM 7166 N N . GLU B 1 447 ? -15.352 33.469 1.355 1 98.06 447 GLU B N 1
ATOM 7167 C CA . GLU B 1 447 ? -16.734 33 1.468 1 98.06 447 GLU B CA 1
ATOM 7168 C C . GLU B 1 447 ? -16.859 31.906 2.51 1 98.06 447 GLU B C 1
ATOM 7170 O O . GLU B 1 447 ? -17.812 31.891 3.303 1 98.06 447 GLU B O 1
ATOM 7175 N N . ALA B 1 448 ? -15.953 30.969 2.516 1 97.75 448 ALA B N 1
ATOM 7176 C CA . ALA B 1 448 ? -16 29.844 3.459 1 97.75 448 ALA B CA 1
ATOM 7177 C C . ALA B 1 448 ? -15.93 30.344 4.898 1 97.75 448 ALA B C 1
ATOM 7179 O O . ALA B 1 448 ? -16.672 29.875 5.762 1 97.75 448 ALA B O 1
ATOM 7180 N N . LEU B 1 449 ? -15.047 31.266 5.152 1 98.25 449 LEU B N 1
ATOM 7181 C CA . LEU B 1 449 ? -14.875 31.781 6.508 1 98.25 449 LEU B CA 1
ATOM 7182 C C . LEU B 1 449 ? -16.047 32.656 6.902 1 98.25 449 LEU B C 1
ATOM 7184 O O . LEU B 1 449 ? -16.438 32.719 8.07 1 98.25 449 LEU B O 1
ATOM 7188 N N . ARG B 1 450 ? -16.625 33.375 5.938 1 98.25 450 ARG B N 1
ATOM 7189 C CA . ARG B 1 450 ? -17.844 34.125 6.207 1 98.25 450 ARG B CA 1
ATOM 7190 C C . ARG B 1 450 ? -18.969 33.219 6.641 1 98.25 450 ARG B C 1
ATOM 7192 O O . ARG B 1 450 ? -19.688 33.5 7.605 1 98.25 450 ARG B O 1
ATOM 7199 N N . ARG B 1 451 ? -19.109 32.156 5.926 1 97.75 451 ARG B N 1
ATOM 7200 C CA . ARG B 1 451 ? -20.141 31.172 6.25 1 97.75 451 ARG B CA 1
ATOM 7201 C C . ARG B 1 451 ? -19.906 30.547 7.617 1 97.75 451 ARG B C 1
ATOM 7203 O O . ARG B 1 451 ? -20.844 30.328 8.383 1 97.75 451 ARG B O 1
ATOM 7210 N N . LEU B 1 452 ? -18.672 30.234 7.879 1 97.25 452 LEU B N 1
ATOM 7211 C CA . LEU B 1 452 ? -18.328 29.656 9.172 1 97.25 452 LEU B CA 1
ATOM 7212 C C . LEU B 1 452 ? -18.625 30.625 10.305 1 97.25 452 LEU B C 1
ATOM 7214 O O . LEU B 1 452 ? -19.156 30.234 11.344 1 97.25 452 LEU B O 1
ATOM 7218 N N . ALA B 1 453 ? -18.312 31.859 10.125 1 97.69 453 ALA B N 1
ATOM 7219 C CA . ALA B 1 453 ? -18.625 32.906 11.102 1 97.69 453 ALA B CA 1
ATOM 7220 C C . ALA B 1 453 ? -20.125 33 11.352 1 97.69 453 ALA B C 1
ATOM 7222 O O . ALA B 1 453 ? -20.562 33.125 12.492 1 97.69 453 ALA B O 1
ATOM 7223 N N . SER B 1 454 ? -20.828 32.938 10.273 1 97.19 454 SER B N 1
ATOM 7224 C CA . SER B 1 454 ? -22.281 33 10.383 1 97.19 454 SER B CA 1
ATOM 7225 C C . SER B 1 454 ? -22.812 31.828 11.219 1 97.19 454 SER B C 1
ATOM 7227 O O . SER B 1 454 ? -23.719 32 12.039 1 97.19 454 SER B O 1
ATOM 7229 N N . ALA B 1 455 ? -22.281 30.688 11.008 1 95.25 455 ALA B N 1
ATOM 7230 C CA . ALA B 1 455 ? -22.688 29.516 11.781 1 95.25 455 ALA B CA 1
ATOM 7231 C C . ALA B 1 455 ? -22.406 29.719 13.266 1 95.25 455 ALA B C 1
ATOM 7233 O O . ALA B 1 455 ? -23.219 29.328 14.117 1 95.25 455 ALA B O 1
ATOM 7234 N N . ILE B 1 456 ? -21.266 30.297 13.633 1 95.19 456 ILE B N 1
ATOM 7235 C CA . ILE B 1 456 ? -20.891 30.547 15.016 1 95.19 456 ILE B CA 1
ATOM 7236 C C . ILE B 1 456 ? -21.844 31.547 15.648 1 95.19 456 ILE B C 1
ATOM 7238 O O . ILE B 1 456 ? -22.297 31.359 16.781 1 95.19 456 ILE B O 1
ATOM 7242 N N . ARG B 1 457 ? -22.219 32.562 14.922 1 95.06 457 ARG B N 1
ATOM 7243 C CA . ARG B 1 457 ? -23.141 33.562 15.422 1 95.06 457 ARG B CA 1
ATOM 7244 C C . ARG B 1 457 ? -24.516 33 15.68 1 95.06 457 ARG B C 1
ATOM 7246 O O . ARG B 1 457 ? -25.172 33.344 16.656 1 95.06 457 ARG B O 1
ATOM 7253 N N . GLU B 1 458 ? -24.844 32.125 14.805 1 93.19 458 GLU B N 1
ATOM 7254 C CA . GLU B 1 458 ? -26.141 31.484 15 1 93.19 458 GLU B CA 1
ATOM 7255 C C . GLU B 1 458 ? -26.141 30.625 16.266 1 93.19 458 GLU B C 1
ATOM 7257 O O . GLU B 1 458 ? -27.172 30.5 16.938 1 93.19 458 GLU B O 1
ATOM 7262 N N . GLU B 1 459 ? -25.078 29.984 16.484 1 89.12 459 GLU B N 1
ATOM 7263 C CA . GLU B 1 459 ? -24.953 29.203 17.719 1 89.12 459 GLU B CA 1
ATOM 7264 C C . GLU B 1 459 ? -25.125 30.078 18.953 1 89.12 459 GLU B C 1
ATOM 7266 O O . GLU B 1 459 ? -25.703 29.656 19.938 1 89.12 459 GLU B O 1
ATOM 7271 N N . TRP B 1 460 ? -24.594 31.219 18.938 1 90.06 460 TRP B N 1
ATOM 7272 C CA . TRP B 1 460 ? -24.719 32.156 20.047 1 90.06 460 TRP B CA 1
ATOM 7273 C C . TRP B 1 460 ? -26.156 32.688 20.156 1 90.06 460 TRP B C 1
ATOM 7275 O O . TRP B 1 460 ? -26.656 32.875 21.266 1 90.06 460 TRP B O 1
ATOM 7285 N N . ASP B 1 461 ? -26.719 32.938 19 1 90.94 461 ASP B N 1
ATOM 7286 C CA . ASP B 1 461 ? -28.109 33.406 19.016 1 90.94 461 ASP B CA 1
ATOM 7287 C C . ASP B 1 461 ? -29.031 32.375 19.641 1 90.94 461 ASP B C 1
ATOM 7289 O O . ASP B 1 461 ? -29.953 32.719 20.391 1 90.94 461 ASP B O 1
ATOM 7293 N N . THR B 1 462 ? -28.844 31.156 19.25 1 85.25 462 THR B N 1
ATOM 7294 C CA . THR B 1 462 ? -29.641 30.078 19.797 1 85.25 462 THR B CA 1
ATOM 7295 C C . THR B 1 462 ? -29.422 29.938 21.297 1 85.25 462 THR B C 1
ATOM 7297 O O . THR B 1 462 ? -30.375 29.719 22.062 1 85.25 462 THR B O 1
ATOM 7300 N N . ALA B 1 463 ? -28.234 30.062 21.781 1 82.75 463 ALA B N 1
ATOM 7301 C CA . ALA B 1 463 ? -27.891 29.906 23.188 1 82.75 463 ALA B CA 1
ATOM 7302 C C . ALA B 1 463 ? -28.453 31.062 24.016 1 82.75 463 ALA B C 1
ATOM 7304 O O . ALA B 1 463 ? -28.828 30.891 25.172 1 82.75 463 ALA B O 1
ATOM 7305 N N . ASN B 1 464 ? -28.5 32.25 23.422 1 82.94 464 ASN B N 1
ATOM 7306 C CA . ASN B 1 464 ? -29 33.406 24.125 1 82.94 464 ASN B CA 1
ATOM 7307 C C . ASN B 1 464 ? -30.531 33.438 24.203 1 82.94 464 ASN B C 1
ATOM 7309 O O . ASN B 1 464 ? -31.109 34.125 25.016 1 82.94 464 ASN B O 1
ATOM 7313 N N . HIS B 1 465 ? -31.141 32.719 23.359 1 78.94 465 HIS B N 1
ATOM 7314 C CA . HIS B 1 465 ? -32.594 32.656 23.375 1 78.94 465 HIS B CA 1
ATOM 7315 C C . HIS B 1 465 ? -33.094 31.453 24.188 1 78.94 465 HIS B C 1
ATOM 7317 O O . HIS B 1 465 ? -34.281 31.359 24.5 1 78.94 465 HIS B O 1
ATOM 7323 N N . ASP B 1 466 ? -32.344 30.453 24.453 1 63.31 466 ASP B N 1
ATOM 7324 C CA . ASP B 1 466 ? -32.719 29.375 25.375 1 63.31 466 ASP B CA 1
ATOM 7325 C C . ASP B 1 466 ? -32.438 29.766 26.812 1 63.31 466 ASP B C 1
ATOM 7327 O O . ASP B 1 466 ? -33.156 29.391 27.734 1 63.31 466 ASP B O 1
#

pLDDT: mean 90.42, std 14.61, range [26.77, 98.81]

Foldseek 3Di:
DPPDDPPPPPFPFFAQDDLVLCVVQFDPLLVPFDFDPLLVCVVVCPPPPDDDPRDPKDDPVPDPDDWDKDWDAFLQAPPGHTDIDIDDPVLVSLLRIDDHAQADVLLQVQVLVLCCVQLVDDPPQKGKGKDLALLLVLLLLLNGRDAQAAEEEEEVQAALSSQVSNVVRNYHYHYAYADLQGGDLVSVVVCLVPPDPPGQGHAEYEGAQALGVFALHHHAQVSLLSVLVVCVVRPHAYEHEYQWQLLFADPDPRHRGNQSCQRVVHHYHFRYKYKYACCQQPNVVLRMIMIMGGPSSVVSSSSVCCVPVNHRRSNSSSVVSVNCVVLDSVSSSSNSVNSSVVLVVLLVLLVVLCCVQCVVQWDWDRRRIDFKIKIQGQAAQDPVCPVPCPDPPPQPSGRDACVCLQVPQLVVLPAHWAGSLSRDNRSGGGRIIMDGRNDDDSVVSNVSSNSSSVSRVVRVVVVVVD/DPPDDPPPPPFPFFAQDDLVLCVVQFDPLLVPFDFDPLLVCVVVCPPPPDDDPRDPKDDPVPDPDDWDKDWDAFLQAPPGHTDIDIDDPVLVSLLRIDDHAQADVLLQVQVLVLCCVQLVDDPPQKGKGKDLALLLVLLLLLNGGDAQAAEEEEEVQAALSSQVSNVVRNYHYHYAYADLQGGDLVSVVVCLVPPDPPGQGHAEYEGAQALGVFALHHHAQVSLLSVVVVCVVRPHAYEHEYQWQLLFADPDPRHRGNQSCQRVVHHYHFRYKYKYACCQQPNVVLRMIMIMGGPSSVVSSSSVCCVPVNHRRSNSSSVVSVNCVVQDSVSSSSNSVNSSVVLVVLLVLLVVLCCVQCVVQWDWDRRRIDFKIKIQGQAAQDPVPPVPPPDPPPQPSGRDACVCLQVPQLVVLPAHWATSLSRDNRSGGGRIIMDGRNDDDSVVSNVSSNSSSVSRVVRVVVVVVD

Sequence (932 aa):
MPFGSDTTTILPTPEVLPREFYDQFLSDFAKAWKPAPIWDLLPLEYTPGMLSMLIGKPNPATAPFKSLSIGLRSPHSLEGDTTEITLSDEELKTAMQYNVTRGLPPLVDWMTKLTEHVHGRSDKGWRLSLAPGSQDLLNKVFGILLNPGDTVIVECATYPSAIPSLNSVNSHIVEVAIDANGIIPSSLEQLLENWPADKRKPKLLYTIPYGCNPSGATTSQERRIEVLRLARKHNFLILEDDPYFYLYFGAKPRPASYFSLEHTLGEEVGRVIRLDTFSKVLAAGFRFGWVTGAPALLDVIDAHSTNTTVQCSSLTQVLYLKTLTTWGISGFLDHTIQVAEFYRAKRDRFEACLRRHMTGLAEWATPEAGMFYWVKLLLPPSSDITVQTVGNVKGHEEEGDSTLLIRKKALEKGVLALPGSCAFSDNRRSPYVRLCFSLLPDADVDEALRRLASAIREEWDTANHDMPFGSDTTTILPTPEVLPREFYDQFLSDFAKAWKPAPIWDLLPLEYTPGMLSMLIGKPNPATAPFKSLSIGLRSPHSLEGDTTEITLSDEELKTAMQYNVTRGLPPLVDWMTKLTEHVHGRSDKGWRLSLAPGSQDLLNKVFGILLNPGDTVIVECATYPSAIPSLNSVNSHIVEVAIDANGIIPSSLEQLLENWPADKRKPKLLYTIPYGCNPSGATTSQERRIEVLRLARKHNFLILEDDPYFYLYFGAKPRPASYFSLEHTLGEEVGRVIRLDTFSKVLAAGFRFGWVTGAPALLDVIDAHSTNTTVQCSSLTQVLYLKTLTTWGISGFLDHTIQVAEFYRAKRDRFEACLRRHMTGLAEWATPEAGMFYWVKLLLPPSSDITVQTVGNVKGHEEEGDSTLLIRKKALEKGVLALPGSCAFSDNRRSPYVRLCFSLLPDADVDEALRRLASAIREEWDTANHD

Nearest PDB structures (foldseek):
  4ge4-assembly1_A  TM=9.159E-01  e=1.684E-44  Homo sapiens
  4gdy-assembly1_B  TM=8.891E-01  e=7.633E-43  Homo sapiens
  4gdy-assembly1_A  TM=9.054E-01  e=1.137E-42  Homo sapiens
  2xh1-assembly1_B  TM=9.081E-01  e=9.343E-42  Homo sapiens
  3ue8-assembly2_B  TM=9.159E-01  e=2.073E-41  Homo sapiens

Secondary structure (DSSP, 8-state):
-------------PEEPPGGGGGGT--HHHHH----HHHHHGGGGGSTT-EE--S-PPPGGG-SEEEEEEEEE-TT-TT--EEEEE--HHHHHHHTS---TT--HHHHHHHHHHHHHHH---SSS-EEEEES-HHHHHHHHHHHH--TT-EEEEEES--TTHHHHHHHHTPEEEEEEEETTEE-HHHHHHHHHT--TTSPPP-EEEE--SS-TTT-----HHHHHHHHHHHHHHT-EEEEE-TTTT-B--SSPPPPPHHHHHHHT-SEE--EEEEEESTTTT-GGG--EEEEE-HHHHHHHHHHHHHTT-SS-HHHHHHHHHHHHHHHHHHHHHHHHHHHHHHHHHHHHHHHHHHHHHBTTEEE---SBSSEEEEEE-PPP-S-------SS----TTS--HHHIIIIIIHHTTEE-EEGGGGSTT----SEEEEE-SSS-HHHHHHHHHHHHHHHHHHHHHHHH-/------------PPEEPPGGGGGGT--HHHHH----HHHHHGGGGGSTT-EE--S-PPPGGG-SEEEEEEEEE-TT-TT--EEEEE--HHHHHHHTS---TT--HHHHHHHHHHHHHHH---SSS-EEEEES-HHHHHHHHHHHH--TT-EEEEEES--TTHHHHHHHHTPEEEEEEEETTEE-HHHHHHHHHT--TTSPPP-EEEE--SS-TTT-----HHHHHHHHHHHHHHT-EEEEE-TTTT-B--SSPPPPPHHHHHHHT-SEE--EEEEEESTTTT-GGG--EEEEE-HHHHHHHHHHHHHTT-SS-HHHHHHHHHHHHHHHHHHHHHHHHHHHHHHHHHHHHHHHHHHHHHBTTEEE---SBSSEEEEEE-PPP-S-------SS----GGG--HHHIIIIIIHHTTEE-EEGGGGSTT----SEEEEE-SSS-HHHHHHHHHHHHHHHHHHHHHHHH-

Organism: Amanita muscaria (strain Koide BX008) (NCBI:txid946122)